Protein 2KKT (pdb70)

Sequence (52 aa):
PEELRSLLTTQCGVISEHTKKMCTRSLRCPQHTDEQRRTVRVYFLGPSAVLPPEELRSLLTTQCGVISEHTKKMCTRSLRCPQHTDEQRRTVRVYFLGPSAVLPPEELRSLLTTQCGVISEHTKKMCTRSLRCPQHTDEQRRTVRVYFLGPSAVLPPEELRSLLTTQCGVISEHTKKMCTRSLRCPQHTDEQRRTVRVYFLGPSAVLPPEELRSLLTTQCGVISEHTKKMCTRSLRCPQHTDEQRRTVRVYFLGPSAVLPPEELRSLLTTQCGVISEHTKKMCTRSLRCPQHTDEQRRTVRVYFLGPSAVLPPEELRSLLTTQCGVISEHTKKMCTRSLRCPQHTDEQRRTVRVYFLGPSAVLPPEELRSLLTTQCGVISEHTKKMCTRSLRCPQHTDEQRRTVRVYFLGPSAVLPPEELRSLLTTQCGVISEHTKKMCTRSLRCPQHTDEQRRTVRVYFLGPSAVLPPEELRSLLTTQCGVISEHTKKMCTRSLRCPQHTDEQRRTVRVYFLGPSAVLPPEELRSLLTTQCGVISEHTKKMCTRSLRCPQHTDEQRRTVRVYFLGPSAVLPPEELRSLLTTQCGVISEHTKKMCTRSLRCPQHTDEQRRTVRVYFLGPSAVLPPEELRSLLTTQCGVISEHTKKMCTRSLRCPQHTDEQRRTVRVYFLGPSAVLPPEELRSLLTTQCGVISEHTKKMCTRSLRCPQHTDEQRRTVRVYFLGPSAVLPPEELRSLLTTQCGVISEHTKKMCTRSLRCPQHTDEQRRTVRVYFLGPSAVLPPEELRSLLTTQCGVISEHTKKMCTRSLRCPQHTDEQRRTVRVYFLGPSAVLPPEELRSLLTTQCGVISEHTKKMCTRSLRCPQHTDEQRRTVRVYFLGPSAVLPPEELRSLLTTQCGVISEHTKKMCTRSLRCPQHTDEQRRTVRVYFLGPSAVLPPEELRSLLTTQCGVISEHTKKMCTRSLRCPQHTDEQRRTVRVYFLGPSAVLPPEELRSLLTTQCGVISEHTKKMCTRSLRCPQHTDEQRRTVRVYFLGPSAVLP

Nearest PDB structures (foldseek):
  2kkt-assembly1_A  TM=8.821E-01  e=4.019E-10  Homo sapiens
  2kkt-assembly1_A  TM=9.278E-01  e=8.100E-10  Homo sapiens
  2kkt-assembly1_A  TM=8.861E-01  e=4.509E-09  Homo sapiens
  2kkt-assembly1_A  TM=1.020E+00  e=3.144E-12  Homo sapiens
  2kkt-assembly1_A  TM=9.195E-01  e=7.049E-09  Homo sapiens

Secondary structure (DSSP, 8-state):
-HHHHHHTTTB----BTTTTBS--SBTTSSS--HHHHHHHHHHHT-TT----

Organism: Homo sapiens (NCBI:txid9606)

InterPro domains:
  IPR013243 SCA7 domain [PF08313] (207-237)
  IPR013243 SCA7 domain [PS51505] (196-263)
  IPR013246 SAGA complex, Sgf11 subunit [MF_03047] (15-111)
  IPR051078 SAGA-associated factor 11 [PTHR46367] (3-347)
  IPR060617 SAGA-associated factor 11-like, C-terminal domain [PF08209] (80-112)

Radius of gyration: 9.64 Å; Cα contacts (8 Å, |Δi|>4): 71; chains: 1; bounding box: 23×24×19 Å

Structure (mmCIF, N/CA/C/O backbone):
data_2KKT
#
_entry.id   2KKT
#
loop_
_entity.id
_entity.type
_entity.pdbx_description
1 polymer 'Ataxin-7-like protein 3'
2 non-polymer 'ZINC ION'
#
loop_
_atom_site.group_PDB
_atom_site.id
_atom_site.type_symbol
_atom_site.label_atom_id
_atom_site.label_alt_id
_atom_site.label_comp_id
_atom_site.label_asym_id
_atom_site.label_entity_id
_atom_site.label_seq_id
_atom_site.pdbx_PDB_ins_code
_atom_site.Cartn_x
_atom_site.Cartn_y
_atom_site.Cartn_z
_atom_site.occupancy
_atom_site.B_iso_or_equiv
_atom_site.auth_seq_id
_atom_site.auth_comp_id
_atom_site.auth_asym_id
_atom_site.auth_atom_id
_atom_site.pdbx_PDB_model_num
ATOM 1 N N . PRO A 1 6 ? 51.068 -0.399 13.607 1.00 0.00 198 PRO A N 1
ATOM 2 C CA . PRO A 1 6 ? 51.102 0.286 12.304 1.00 0.00 198 PRO A CA 1
ATOM 3 C C . PRO A 1 6 ? 51.899 1.588 12.319 1.00 0.00 198 PRO A C 1
ATOM 4 O O . PRO A 1 6 ? 52.550 1.926 11.334 1.00 0.00 198 PRO A O 1
ATOM 15 N N . GLU A 1 7 ? 51.890 2.273 13.452 1.00 0.00 199 GLU A N 1
ATOM 16 C CA . GLU A 1 7 ? 52.571 3.550 13.594 1.00 0.00 199 GLU A CA 1
ATOM 17 C C . GLU A 1 7 ? 54.076 3.352 13.484 1.00 0.00 199 GLU A C 1
ATOM 18 O O . GLU A 1 7 ? 54.759 4.011 12.680 1.00 0.00 199 GLU A O 1
ATOM 30 N N . GLU A 1 8 ? 54.586 2.438 14.267 1.00 0.00 200 GLU A N 1
ATOM 31 C CA . GLU A 1 8 ? 55.953 2.145 14.314 1.00 0.00 200 GLU A CA 1
ATOM 32 C C . GLU A 1 8 ? 56.401 1.291 13.180 1.00 0.00 200 GLU A C 1
ATOM 33 O O . GLU A 1 8 ? 57.535 1.342 12.791 1.00 0.00 200 GLU A O 1
ATOM 45 N N . LEU A 1 9 ? 55.517 0.509 12.673 1.00 0.00 201 LEU A N 1
ATOM 46 C CA . LEU A 1 9 ? 55.776 -0.258 11.473 1.00 0.00 201 LEU A CA 1
ATOM 47 C C . LEU A 1 9 ? 56.019 0.668 10.277 1.00 0.00 201 LEU A C 1
ATOM 48 O O . LEU A 1 9 ? 56.948 0.483 9.501 1.00 0.00 201 LEU A O 1
ATOM 64 N N . ARG A 1 10 ? 55.174 1.658 10.153 1.00 0.00 202 ARG A N 1
ATOM 65 C CA . ARG A 1 10 ? 55.291 2.677 9.162 1.00 0.00 202 ARG A CA 1
ATOM 66 C C . ARG A 1 10 ? 56.622 3.419 9.343 1.00 0.00 202 ARG A C 1
ATOM 67 O O . ARG A 1 10 ? 57.242 3.878 8.381 1.00 0.00 202 ARG A O 1
ATOM 88 N N . SER A 1 11 ? 57.046 3.489 10.584 1.00 0.00 203 SER A N 1
ATOM 89 C CA . SER A 1 11 ? 58.294 4.117 10.947 1.00 0.00 203 SER A CA 1
ATOM 90 C C . SER A 1 11 ? 59.480 3.138 10.716 1.00 0.00 203 SER A C 1
ATOM 91 O O . SER A 1 11 ? 60.618 3.562 10.489 1.00 0.00 203 SER A O 1
ATOM 99 N N . LEU A 1 12 ? 59.189 1.841 10.766 1.00 0.00 204 LEU A N 1
ATOM 100 C CA . LEU A 1 12 ? 60.153 0.781 10.557 1.00 0.00 204 LEU A CA 1
ATOM 101 C C . LEU A 1 12 ? 60.694 0.866 9.158 1.00 0.00 204 LEU A C 1
ATOM 102 O O . LEU A 1 12 ? 61.886 1.058 8.969 1.00 0.00 204 LEU A O 1
ATOM 118 N N . LEU A 1 13 ? 59.784 0.824 8.195 1.00 0.00 205 LEU A N 1
ATOM 119 C CA . LEU A 1 13 ? 60.095 0.827 6.754 1.00 0.00 205 LEU A CA 1
ATOM 120 C C . LEU A 1 13 ? 60.962 2.020 6.298 1.00 0.00 205 LEU A C 1
ATOM 121 O O . LEU A 1 13 ? 61.490 2.016 5.189 1.00 0.00 205 LEU A O 1
ATOM 137 N N . THR A 1 14 ? 61.088 3.030 7.130 1.00 0.00 206 THR A N 1
ATOM 138 C CA . THR A 1 14 ? 61.882 4.175 6.838 1.00 0.00 206 THR A CA 1
ATOM 139 C C . THR A 1 14 ? 63.401 3.831 6.848 1.00 0.00 206 THR A C 1
ATOM 140 O O . THR A 1 14 ? 64.169 4.348 6.021 1.00 0.00 206 THR A O 1
ATOM 151 N N . THR A 1 15 ? 63.825 2.946 7.748 1.00 0.00 207 THR A N 1
ATOM 152 C CA . THR A 1 15 ? 65.231 2.581 7.832 1.00 0.00 207 THR A CA 1
ATOM 153 C C . THR A 1 15 ? 65.396 1.043 7.847 1.00 0.00 207 THR A C 1
ATOM 154 O O . THR A 1 15 ? 66.438 0.503 7.451 1.00 0.00 207 THR A O 1
ATOM 165 N N . GLN A 1 16 ? 64.349 0.354 8.251 1.00 0.00 208 GLN A N 1
ATOM 166 C CA . GLN A 1 16 ? 64.341 -1.069 8.330 1.00 0.00 208 GLN A CA 1
ATOM 167 C C . GLN A 1 16 ? 63.695 -1.645 7.092 1.00 0.00 208 GLN A C 1
ATOM 168 O O . GLN A 1 16 ? 62.663 -1.171 6.646 1.00 0.00 208 GLN A O 1
ATOM 182 N N . CYS A 1 17 ? 64.343 -2.665 6.577 1.00 0.00 209 CYS A N 1
ATOM 183 C CA . CYS A 1 17 ? 64.059 -3.353 5.324 1.00 0.00 209 CYS A CA 1
ATOM 184 C C . CYS A 1 17 ? 62.582 -3.587 5.145 1.00 0.00 209 CYS A C 1
ATOM 185 O O . CYS A 1 17 ? 62.002 -3.135 4.175 1.00 0.00 209 CYS A O 1
ATOM 192 N N . GLY A 1 18 ? 62.026 -4.380 6.017 1.00 0.00 210 GLY A N 1
ATOM 193 C CA . GLY A 1 18 ? 60.613 -4.553 6.127 1.00 0.00 210 GLY A CA 1
ATOM 194 C C . GLY A 1 18 ? 60.031 -5.360 5.027 1.00 0.00 210 GLY A C 1
ATOM 195 O O . GLY A 1 18 ? 58.882 -5.628 5.008 1.00 0.00 210 GLY A O 1
ATOM 199 N N . VAL A 1 19 ? 60.856 -5.803 4.149 1.00 0.00 211 VAL A N 1
ATOM 200 C CA . VAL A 1 19 ? 60.424 -6.546 3.035 1.00 0.00 211 VAL A CA 1
ATOM 201 C C . VAL A 1 19 ? 60.050 -7.949 3.427 1.00 0.00 211 VAL A C 1
ATOM 202 O O . VAL A 1 19 ? 60.886 -8.720 3.897 1.00 0.00 211 VAL A O 1
ATOM 215 N N . ILE A 1 20 ? 58.785 -8.222 3.311 1.00 0.00 212 ILE A N 1
ATOM 216 C CA . ILE A 1 20 ? 58.217 -9.467 3.712 1.00 0.00 212 ILE A CA 1
ATOM 217 C C . ILE A 1 20 ? 58.750 -10.588 2.866 1.00 0.00 212 ILE A C 1
ATOM 218 O O . ILE A 1 20 ? 58.654 -10.566 1.633 1.00 0.00 212 ILE A O 1
ATOM 234 N N . SER A 1 21 ? 59.322 -11.527 3.521 1.00 0.00 213 SER A N 1
ATOM 235 C CA . SER A 1 21 ? 59.818 -12.687 2.924 1.00 0.00 213 SER A CA 1
ATOM 236 C C . SER A 1 21 ? 58.710 -13.726 2.763 1.00 0.00 213 SER A C 1
ATOM 237 O O . SER A 1 21 ? 58.338 -14.402 3.729 1.00 0.00 213 SER A O 1
ATOM 245 N N . GLU A 1 22 ? 58.119 -13.739 1.558 1.00 0.00 214 GLU A N 1
ATOM 246 C CA . GLU A 1 22 ? 57.083 -14.689 1.118 1.00 0.00 214 GLU A CA 1
ATOM 247 C C . GLU A 1 22 ? 55.960 -14.873 2.176 1.00 0.00 214 GLU A C 1
ATOM 248 O O . GLU A 1 22 ? 55.465 -15.983 2.412 1.00 0.00 214 GLU A O 1
ATOM 260 N N . HIS A 1 23 ? 55.558 -13.766 2.776 1.00 0.00 215 HIS A N 1
ATOM 261 C CA . HIS A 1 23 ? 54.480 -13.684 3.792 1.00 0.00 215 HIS A CA 1
ATOM 262 C C . HIS A 1 23 ? 54.777 -14.400 5.123 1.00 0.00 215 HIS A C 1
ATOM 263 O O . HIS A 1 23 ? 54.696 -13.780 6.185 1.00 0.00 215 HIS A O 1
ATOM 277 N N . THR A 1 24 ? 55.146 -15.663 5.059 1.00 0.00 216 THR A N 1
ATOM 278 C CA . THR A 1 24 ? 55.321 -16.496 6.237 1.00 0.00 216 THR A CA 1
ATOM 279 C C . THR A 1 24 ? 56.535 -16.073 7.093 1.00 0.00 216 THR A C 1
ATOM 280 O O . THR A 1 24 ? 56.450 -16.049 8.322 1.00 0.00 216 THR A O 1
ATOM 291 N N . LYS A 1 25 ? 57.648 -15.721 6.451 1.00 0.00 217 LYS A N 1
ATOM 292 C CA . LYS A 1 25 ? 58.858 -15.359 7.176 1.00 0.00 217 LYS A CA 1
ATOM 293 C C . LYS A 1 25 ? 58.700 -13.944 7.748 1.00 0.00 217 LYS A C 1
ATOM 294 O O . LYS A 1 25 ? 59.390 -13.557 8.692 1.00 0.00 217 LYS A O 1
ATOM 313 N N . LYS A 1 26 ? 57.753 -13.213 7.170 1.00 0.00 218 LYS A N 1
ATOM 314 C CA . LYS A 1 26 ? 57.372 -11.854 7.577 1.00 0.00 218 LYS A CA 1
ATOM 315 C C . LYS A 1 26 ? 58.363 -10.814 7.100 1.00 0.00 218 LYS A C 1
ATOM 316 O O . LYS A 1 26 ? 59.253 -11.117 6.289 1.00 0.00 218 LYS A O 1
ATOM 335 N N . MET A 1 27 ? 58.151 -9.581 7.542 1.00 0.00 219 MET A N 1
ATOM 336 C CA . MET A 1 27 ? 58.996 -8.440 7.199 1.00 0.00 219 MET A CA 1
ATOM 337 C C . MET A 1 27 ? 60.454 -8.665 7.489 1.00 0.00 219 MET A C 1
ATOM 338 O O . MET A 1 27 ? 60.825 -9.345 8.452 1.00 0.00 219 MET A O 1
ATOM 352 N N . CYS A 1 28 ? 61.286 -8.090 6.658 1.00 0.00 220 CYS A N 1
ATOM 353 C CA . CYS A 1 28 ? 62.701 -8.205 6.852 1.00 0.00 220 CYS A CA 1
ATOM 354 C C . CYS A 1 28 ? 63.161 -7.213 7.923 1.00 0.00 220 CYS A C 1
ATOM 355 O O . CYS A 1 28 ? 62.837 -6.053 7.859 1.00 0.00 220 CYS A O 1
ATOM 362 N N . THR A 1 29 ? 63.972 -7.652 8.827 1.00 0.00 221 THR A N 1
ATOM 363 C CA . THR A 1 29 ? 64.277 -6.865 10.019 1.00 0.00 221 THR A CA 1
ATOM 364 C C . THR A 1 29 ? 65.538 -6.008 9.916 1.00 0.00 221 THR A C 1
ATOM 365 O O . THR A 1 29 ? 65.689 -5.024 10.650 1.00 0.00 221 THR A O 1
ATOM 376 N N . ARG A 1 30 ? 66.446 -6.375 9.020 1.00 0.00 222 ARG A N 1
ATOM 377 C CA . ARG A 1 30 ? 67.639 -5.581 8.776 1.00 0.00 222 ARG A CA 1
ATOM 378 C C . ARG A 1 30 ? 67.291 -4.281 8.127 1.00 0.00 222 ARG A C 1
ATOM 379 O O . ARG A 1 30 ? 66.148 -4.025 7.864 1.00 0.00 222 ARG A O 1
ATOM 400 N N . SER A 1 31 ? 68.264 -3.484 7.869 1.00 0.00 223 SER A N 1
ATOM 401 C CA . SER A 1 31 ? 68.095 -2.221 7.198 1.00 0.00 223 SER A CA 1
ATOM 402 C C . SER A 1 31 ? 67.578 -2.437 5.736 1.00 0.00 223 SER A C 1
ATOM 403 O O . SER A 1 31 ? 67.652 -3.536 5.221 1.00 0.00 223 SER A O 1
ATOM 411 N N . LEU A 1 32 ? 67.022 -1.407 5.121 1.00 0.00 224 LEU A N 1
ATOM 412 C CA . LEU A 1 32 ? 66.500 -1.419 3.698 1.00 0.00 224 LEU A CA 1
ATOM 413 C C . LEU A 1 32 ? 67.546 -2.010 2.777 1.00 0.00 224 LEU A C 1
ATOM 414 O O . LEU A 1 32 ? 67.284 -2.944 2.002 1.00 0.00 224 LEU A O 1
ATOM 430 N N . ARG A 1 33 ? 68.755 -1.532 2.985 1.00 0.00 225 ARG A N 1
ATOM 431 C CA . ARG A 1 33 ? 69.945 -1.813 2.208 1.00 0.00 225 ARG A CA 1
ATOM 432 C C . ARG A 1 33 ? 70.446 -3.259 2.401 1.00 0.00 225 ARG A C 1
ATOM 433 O O . ARG A 1 33 ? 71.361 -3.701 1.710 1.00 0.00 225 ARG A O 1
ATOM 454 N N . CYS A 1 34 ? 69.816 -3.965 3.317 1.00 0.00 226 CYS A N 1
ATOM 455 C CA . CYS A 1 34 ? 70.178 -5.315 3.734 1.00 0.00 226 CYS A CA 1
ATOM 456 C C . CYS A 1 34 ? 70.763 -6.272 2.636 1.00 0.00 226 CYS A C 1
ATOM 457 O O . CYS A 1 34 ? 71.897 -6.709 2.764 1.00 0.00 226 CYS A O 1
ATOM 464 N N . PRO A 1 35 ? 70.016 -6.616 1.575 1.00 0.00 227 PRO A N 1
ATOM 465 C CA . PRO A 1 35 ? 70.430 -7.577 0.571 1.00 0.00 227 PRO A CA 1
ATOM 466 C C . PRO A 1 35 ? 70.299 -6.950 -0.855 1.00 0.00 227 PRO A C 1
ATOM 467 O O . PRO A 1 35 ? 70.947 -5.950 -1.167 1.00 0.00 227 PRO A O 1
ATOM 478 N N . GLN A 1 36 ? 69.401 -7.504 -1.668 1.00 0.00 228 GLN A N 1
ATOM 479 C CA . GLN A 1 36 ? 69.113 -6.987 -2.954 1.00 0.00 228 GLN A CA 1
ATOM 480 C C . GLN A 1 36 ? 67.627 -6.634 -2.916 1.00 0.00 228 GLN A C 1
ATOM 481 O O . GLN A 1 36 ? 66.950 -6.504 -3.932 1.00 0.00 228 GLN A O 1
ATOM 495 N N . HIS A 1 37 ? 67.126 -6.533 -1.678 1.00 0.00 229 HIS A N 1
ATOM 496 C CA . HIS A 1 37 ? 65.808 -6.085 -1.409 1.00 0.00 229 HIS A CA 1
ATOM 497 C C . HIS A 1 37 ? 65.774 -4.616 -1.743 1.00 0.00 229 HIS A C 1
ATOM 498 O O . HIS A 1 37 ? 66.351 -3.800 -1.043 1.00 0.00 229 HIS A O 1
ATOM 512 N N . THR A 1 38 ? 65.113 -4.332 -2.787 1.00 0.00 230 THR A N 1
ATOM 513 C CA . THR A 1 38 ? 65.076 -3.034 -3.437 1.00 0.00 230 THR A CA 1
ATOM 514 C C . THR A 1 38 ? 64.078 -2.090 -2.792 1.00 0.00 230 THR A C 1
ATOM 515 O O . THR A 1 38 ? 63.310 -2.484 -1.910 1.00 0.00 230 THR A O 1
ATOM 526 N N . ASP A 1 39 ? 64.062 -0.861 -3.286 1.00 0.00 231 ASP A N 1
ATOM 527 C CA . ASP A 1 39 ? 63.125 0.190 -2.871 1.00 0.00 231 ASP A CA 1
ATOM 528 C C . ASP A 1 39 ? 61.692 -0.221 -3.128 1.00 0.00 231 ASP A C 1
ATOM 529 O O . ASP A 1 39 ? 60.771 0.187 -2.425 1.00 0.00 231 ASP A O 1
ATOM 538 N N . GLU A 1 40 ? 61.530 -1.073 -4.089 1.00 0.00 232 GLU A N 1
ATOM 539 C CA . GLU A 1 40 ? 60.257 -1.555 -4.528 1.00 0.00 232 GLU A CA 1
ATOM 540 C C . GLU A 1 40 ? 59.758 -2.610 -3.594 1.00 0.00 232 GLU A C 1
ATOM 541 O O . GLU A 1 40 ? 58.572 -2.695 -3.277 1.00 0.00 232 GLU A O 1
ATOM 553 N N . GLN A 1 41 ? 60.687 -3.352 -3.115 1.00 0.00 233 GLN A N 1
ATOM 554 C CA . GLN A 1 41 ? 60.471 -4.420 -2.214 1.00 0.00 233 GLN A CA 1
ATOM 555 C C . GLN A 1 41 ? 59.955 -3.944 -0.863 1.00 0.00 233 GLN A C 1
ATOM 556 O O . GLN A 1 41 ? 59.095 -4.565 -0.257 1.00 0.00 233 GLN A O 1
ATOM 570 N N . ARG A 1 42 ? 60.440 -2.822 -0.444 1.00 0.00 234 ARG A N 1
ATOM 571 C CA . ARG A 1 42 ? 60.039 -2.225 0.826 1.00 0.00 234 ARG A CA 1
ATOM 572 C C . ARG A 1 42 ? 58.725 -1.490 0.624 1.00 0.00 234 ARG A C 1
ATOM 573 O O . ARG A 1 42 ? 57.850 -1.451 1.494 1.00 0.00 234 ARG A O 1
ATOM 594 N N . ARG A 1 43 ? 58.590 -0.949 -0.566 1.00 0.00 235 ARG A N 1
ATOM 595 C CA . ARG A 1 43 ? 57.379 -0.211 -0.987 1.00 0.00 235 ARG A CA 1
ATOM 596 C C . ARG A 1 43 ? 56.182 -1.123 -0.962 1.00 0.00 235 ARG A C 1
ATOM 597 O O . ARG A 1 43 ? 55.122 -0.784 -0.421 1.00 0.00 235 ARG A O 1
ATOM 618 N N . THR A 1 44 ? 56.389 -2.276 -1.530 1.00 0.00 236 THR A N 1
ATOM 619 C CA . THR A 1 44 ? 55.444 -3.355 -1.590 1.00 0.00 236 THR A CA 1
ATOM 620 C C . THR A 1 44 ? 54.847 -3.694 -0.203 1.00 0.00 236 THR A C 1
ATOM 621 O O . THR A 1 44 ? 53.666 -4.028 -0.082 1.00 0.00 236 THR A O 1
ATOM 632 N N . VAL A 1 45 ? 55.647 -3.547 0.809 1.00 0.00 237 VAL A N 1
ATOM 633 C CA . VAL A 1 45 ? 55.257 -3.848 2.152 1.00 0.00 237 VAL A CA 1
ATOM 634 C C . VAL A 1 45 ? 54.433 -2.734 2.768 1.00 0.00 237 VAL A C 1
ATOM 635 O O . VAL A 1 45 ? 53.417 -2.982 3.408 1.00 0.00 237 VAL A O 1
ATOM 648 N N . ARG A 1 46 ? 54.854 -1.523 2.551 1.00 0.00 238 ARG A N 1
ATOM 649 C CA . ARG A 1 46 ? 54.164 -0.354 3.081 1.00 0.00 238 ARG A CA 1
ATOM 650 C C . ARG A 1 46 ? 52.774 -0.268 2.498 1.00 0.00 238 ARG A C 1
ATOM 651 O O . ARG A 1 46 ? 51.805 -0.025 3.201 1.00 0.00 238 ARG A O 1
ATOM 672 N N . VAL A 1 47 ? 52.690 -0.514 1.221 1.00 0.00 239 VAL A N 1
ATOM 673 C CA . VAL A 1 47 ? 51.445 -0.413 0.510 1.00 0.00 239 VAL A CA 1
ATOM 674 C C . VAL A 1 47 ? 50.526 -1.577 0.906 1.00 0.00 239 VAL A C 1
ATOM 675 O O . VAL A 1 47 ? 49.308 -1.507 0.808 1.00 0.00 239 VAL A O 1
ATOM 688 N N . TYR A 1 48 ? 51.151 -2.634 1.334 1.00 0.00 240 TYR A N 1
ATOM 689 C CA . TYR A 1 48 ? 50.452 -3.800 1.862 1.00 0.00 240 TYR A CA 1
ATOM 690 C C . TYR A 1 48 ? 49.896 -3.518 3.276 1.00 0.00 240 TYR A C 1
ATOM 691 O O . TYR A 1 48 ? 48.702 -3.694 3.531 1.00 0.00 240 TYR A O 1
ATOM 709 N N . PHE A 1 49 ? 50.763 -3.058 4.164 1.00 0.00 241 PHE A N 1
ATOM 710 C CA . PHE A 1 49 ? 50.415 -2.839 5.565 1.00 0.00 241 PHE A CA 1
ATOM 711 C C . PHE A 1 49 ? 49.658 -1.575 5.844 1.00 0.00 241 PHE A C 1
ATOM 712 O O . PHE A 1 49 ? 48.569 -1.615 6.429 1.00 0.00 241 PHE A O 1
ATOM 729 N N . LEU A 1 50 ? 50.190 -0.464 5.412 1.00 0.00 242 LEU A N 1
ATOM 730 C CA . LEU A 1 50 ? 49.623 0.793 5.797 1.00 0.00 242 LEU A CA 1
ATOM 731 C C . LEU A 1 50 ? 48.557 1.307 4.846 1.00 0.00 242 LEU A C 1
ATOM 732 O O . LEU A 1 50 ? 47.742 2.152 5.231 1.00 0.00 242 LEU A O 1
ATOM 748 N N . GLY A 1 51 ? 48.519 0.783 3.632 1.00 0.00 243 GLY A N 1
ATOM 749 C CA . GLY A 1 51 ? 47.453 1.157 2.731 1.00 0.00 243 GLY A CA 1
ATOM 750 C C . GLY A 1 51 ? 47.871 1.204 1.270 1.00 0.00 243 GLY A C 1
ATOM 751 O O . GLY A 1 51 ? 49.027 1.467 0.969 1.00 0.00 243 GLY A O 1
ATOM 755 N N . PRO A 1 52 ? 46.936 0.942 0.327 1.00 0.00 244 PRO A N 1
ATOM 756 C CA . PRO A 1 52 ? 47.199 1.002 -1.126 1.00 0.00 244 PRO A CA 1
ATOM 757 C C . PRO A 1 52 ? 47.690 2.384 -1.598 1.00 0.00 244 PRO A C 1
ATOM 758 O O . PRO A 1 52 ? 48.327 2.511 -2.651 1.00 0.00 244 PRO A O 1
ATOM 769 N N . SER A 1 53 ? 47.405 3.398 -0.836 1.00 0.00 245 SER A N 1
ATOM 770 C CA . SER A 1 53 ? 47.825 4.732 -1.167 1.00 0.00 245 SER A CA 1
ATOM 771 C C . SER A 1 53 ? 48.874 5.212 -0.147 1.00 0.00 245 SER A C 1
ATOM 772 O O . SER A 1 53 ? 49.097 6.408 0.027 1.00 0.00 245 SER A O 1
ATOM 780 N N . ALA A 1 54 ? 49.559 4.263 0.481 1.00 0.00 246 ALA A N 1
ATOM 781 C CA . ALA A 1 54 ? 50.556 4.583 1.491 1.00 0.00 246 ALA A CA 1
ATOM 782 C C . ALA A 1 54 ? 51.953 4.520 0.901 1.00 0.00 246 ALA A C 1
ATOM 783 O O . ALA A 1 54 ? 52.917 4.066 1.553 1.00 0.00 246 ALA A O 1
ATOM 790 N N . VAL A 1 55 ? 52.090 5.003 -0.306 1.00 0.00 247 VAL A N 1
ATOM 791 C CA . VAL A 1 55 ? 53.362 4.991 -0.958 1.00 0.00 247 VAL A CA 1
ATOM 792 C C . VAL A 1 55 ? 54.180 6.186 -0.508 1.00 0.00 247 VAL A C 1
ATOM 793 O O . VAL A 1 55 ? 54.111 7.278 -1.075 1.00 0.00 247 VAL A O 1
ATOM 806 N N . LEU A 1 56 ? 54.856 5.982 0.562 1.00 0.00 248 LEU A N 1
ATOM 807 C CA . LEU A 1 56 ? 55.744 6.956 1.125 1.00 0.00 248 LEU A CA 1
ATOM 808 C C . LEU A 1 56 ? 57.092 6.834 0.431 1.00 0.00 248 LEU A C 1
ATOM 809 O O . LEU A 1 56 ? 57.411 5.767 -0.122 1.00 0.00 248 LEU A O 1
ATOM 825 N N . PRO A 1 57 ? 57.900 7.888 0.457 1.00 0.00 249 PRO A N 1
ATOM 826 C CA . PRO A 1 57 ? 59.133 7.962 -0.308 1.00 0.00 249 PRO A CA 1
ATOM 827 C C . PRO A 1 57 ? 60.300 7.201 0.308 1.00 0.00 249 PRO A C 1
ATOM 828 O O . PRO A 1 57 ? 60.672 7.423 1.469 1.00 0.00 249 PRO A O 1
ATOM 840 N N . PRO A 1 6 ? 50.997 -0.783 13.719 1.00 0.00 198 PRO A N 2
ATOM 841 C CA . PRO A 1 6 ? 51.069 -0.120 12.407 1.00 0.00 198 PRO A CA 2
ATOM 842 C C . PRO A 1 6 ? 51.918 1.169 12.384 1.00 0.00 198 PRO A C 2
ATOM 843 O O . PRO A 1 6 ? 52.550 1.475 11.370 1.00 0.00 198 PRO A O 2
ATOM 854 N N . GLU A 1 7 ? 51.973 1.886 13.501 1.00 0.00 199 GLU A N 2
ATOM 855 C CA . GLU A 1 7 ? 52.702 3.150 13.560 1.00 0.00 199 GLU A CA 2
ATOM 856 C C . GLU A 1 7 ? 54.188 2.912 13.505 1.00 0.00 199 GLU A C 2
ATOM 857 O O . GLU A 1 7 ? 54.892 3.478 12.668 1.00 0.00 199 GLU A O 2
ATOM 869 N N . GLU A 1 8 ? 54.661 2.059 14.377 1.00 0.00 200 GLU A N 2
ATOM 870 C CA . GLU A 1 8 ? 56.023 1.729 14.450 1.00 0.00 200 GLU A CA 2
ATOM 871 C C . GLU A 1 8 ? 56.460 0.913 13.293 1.00 0.00 200 GLU A C 2
ATOM 872 O O . GLU A 1 8 ? 57.606 0.944 12.914 1.00 0.00 200 GLU A O 2
ATOM 884 N N . LEU A 1 9 ? 55.556 0.179 12.758 1.00 0.00 201 LEU A N 2
ATOM 885 C CA . LEU A 1 9 ? 55.785 -0.538 11.531 1.00 0.00 201 LEU A CA 2
ATOM 886 C C . LEU A 1 9 ? 56.068 0.439 10.374 1.00 0.00 201 LEU A C 2
ATOM 887 O O . LEU A 1 9 ? 56.990 0.254 9.587 1.00 0.00 201 LEU A O 2
ATOM 903 N N . ARG A 1 10 ? 55.249 1.443 10.279 1.00 0.00 202 ARG A N 2
ATOM 904 C CA . ARG A 1 10 ? 55.399 2.512 9.337 1.00 0.00 202 ARG A CA 2
ATOM 905 C C . ARG A 1 10 ? 56.730 3.220 9.564 1.00 0.00 202 ARG A C 2
ATOM 906 O O . ARG A 1 10 ? 57.448 3.535 8.619 1.00 0.00 202 ARG A O 2
ATOM 927 N N . SER A 1 11 ? 57.059 3.414 10.826 1.00 0.00 203 SER A N 2
ATOM 928 C CA . SER A 1 11 ? 58.309 4.040 11.205 1.00 0.00 203 SER A CA 2
ATOM 929 C C . SER A 1 11 ? 59.481 3.088 10.870 1.00 0.00 203 SER A C 2
ATOM 930 O O . SER A 1 11 ? 60.583 3.528 10.502 1.00 0.00 203 SER A O 2
ATOM 938 N N . LEU A 1 12 ? 59.206 1.788 10.957 1.00 0.00 204 LEU A N 2
ATOM 939 C CA . LEU A 1 12 ? 60.155 0.739 10.656 1.00 0.00 204 LEU A CA 2
ATOM 940 C C . LEU A 1 12 ? 60.585 0.863 9.214 1.00 0.00 204 LEU A C 2
ATOM 941 O O . LEU A 1 12 ? 61.748 1.096 8.941 1.00 0.00 204 LEU A O 2
ATOM 957 N N . LEU A 1 13 ? 59.620 0.809 8.307 1.00 0.00 205 LEU A N 2
ATOM 958 C CA . LEU A 1 13 ? 59.868 0.872 6.858 1.00 0.00 205 LEU A CA 2
ATOM 959 C C . LEU A 1 13 ? 60.628 2.124 6.394 1.00 0.00 205 LEU A C 2
ATOM 960 O O . LEU A 1 13 ? 61.079 2.183 5.267 1.00 0.00 205 LEU A O 2
ATOM 976 N N . THR A 1 14 ? 60.757 3.110 7.240 1.00 0.00 206 THR A N 2
ATOM 977 C CA . THR A 1 14 ? 61.476 4.286 6.906 1.00 0.00 206 THR A CA 2
ATOM 978 C C . THR A 1 14 ? 63.021 4.028 6.924 1.00 0.00 206 THR A C 2
ATOM 979 O O . THR A 1 14 ? 63.780 4.700 6.226 1.00 0.00 206 THR A O 2
ATOM 990 N N . THR A 1 15 ? 63.469 3.047 7.701 1.00 0.00 207 THR A N 2
ATOM 991 C CA . THR A 1 15 ? 64.901 2.767 7.798 1.00 0.00 207 THR A CA 2
ATOM 992 C C . THR A 1 15 ? 65.205 1.244 7.872 1.00 0.00 207 THR A C 2
ATOM 993 O O . THR A 1 15 ? 66.295 0.795 7.499 1.00 0.00 207 THR A O 2
ATOM 1004 N N . GLN A 1 16 ? 64.242 0.490 8.328 1.00 0.00 208 GLN A N 2
ATOM 1005 C CA . GLN A 1 16 ? 64.328 -0.936 8.482 1.00 0.00 208 GLN A CA 2
ATOM 1006 C C . GLN A 1 16 ? 63.788 -1.606 7.237 1.00 0.00 208 GLN A C 2
ATOM 1007 O O . GLN A 1 16 ? 62.779 -1.186 6.700 1.00 0.00 208 GLN A O 2
ATOM 1021 N N . CYS A 1 17 ? 64.494 -2.637 6.811 1.00 0.00 209 CYS A N 2
ATOM 1022 C CA . CYS A 1 17 ? 64.242 -3.423 5.612 1.00 0.00 209 CYS A CA 2
ATOM 1023 C C . CYS A 1 17 ? 62.767 -3.708 5.434 1.00 0.00 209 CYS A C 2
ATOM 1024 O O . CYS A 1 17 ? 62.208 -3.323 4.423 1.00 0.00 209 CYS A O 2
ATOM 1031 N N . GLY A 1 18 ? 62.197 -4.497 6.337 1.00 0.00 210 GLY A N 2
ATOM 1032 C CA . GLY A 1 18 ? 60.750 -4.673 6.451 1.00 0.00 210 GLY A CA 2
ATOM 1033 C C . GLY A 1 18 ? 60.141 -5.464 5.349 1.00 0.00 210 GLY A C 2
ATOM 1034 O O . GLY A 1 18 ? 58.986 -5.813 5.385 1.00 0.00 210 GLY A O 2
ATOM 1038 N N . VAL A 1 19 ? 60.948 -5.805 4.424 1.00 0.00 211 VAL A N 2
ATOM 1039 C CA . VAL A 1 19 ? 60.553 -6.461 3.258 1.00 0.00 211 VAL A CA 2
ATOM 1040 C C . VAL A 1 19 ? 60.321 -7.926 3.454 1.00 0.00 211 VAL A C 2
ATOM 1041 O O . VAL A 1 19 ? 61.221 -8.665 3.822 1.00 0.00 211 VAL A O 2
ATOM 1054 N N . ILE A 1 20 ? 59.095 -8.302 3.263 1.00 0.00 212 ILE A N 2
ATOM 1055 C CA . ILE A 1 20 ? 58.660 -9.656 3.357 1.00 0.00 212 ILE A CA 2
ATOM 1056 C C . ILE A 1 20 ? 59.345 -10.415 2.238 1.00 0.00 212 ILE A C 2
ATOM 1057 O O . ILE A 1 20 ? 59.089 -10.132 1.057 1.00 0.00 212 ILE A O 2
ATOM 1073 N N . SER A 1 21 ? 60.248 -11.316 2.629 1.00 0.00 213 SER A N 2
ATOM 1074 C CA . SER A 1 21 ? 61.124 -12.067 1.722 1.00 0.00 213 SER A CA 2
ATOM 1075 C C . SER A 1 21 ? 60.399 -12.579 0.473 1.00 0.00 213 SER A C 2
ATOM 1076 O O . SER A 1 21 ? 60.517 -11.983 -0.610 1.00 0.00 213 SER A O 2
ATOM 1084 N N . GLU A 1 22 ? 59.651 -13.648 0.616 1.00 0.00 214 GLU A N 2
ATOM 1085 C CA . GLU A 1 22 ? 58.910 -14.182 -0.484 1.00 0.00 214 GLU A CA 2
ATOM 1086 C C . GLU A 1 22 ? 57.754 -15.008 0.058 1.00 0.00 214 GLU A C 2
ATOM 1087 O 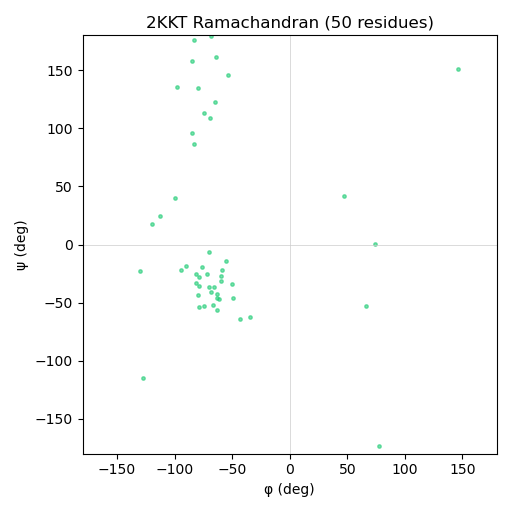O . GLU A 1 22 ? 57.817 -16.230 0.062 1.00 0.00 214 GLU A O 2
ATOM 1099 N N . HIS A 1 23 ? 56.754 -14.305 0.600 1.00 0.00 215 HIS A N 2
ATOM 1100 C CA . HIS A 1 23 ? 55.476 -14.842 1.177 1.00 0.00 215 HIS A CA 2
ATOM 1101 C C . HIS A 1 23 ? 55.574 -15.902 2.310 1.00 0.00 215 HIS A C 2
ATOM 1102 O O . HIS A 1 23 ? 54.825 -15.833 3.278 1.00 0.00 215 HIS A O 2
ATOM 1116 N N . THR A 1 24 ? 56.486 -16.830 2.213 1.00 0.00 216 THR A N 2
ATOM 1117 C CA . THR A 1 24 ? 56.654 -17.886 3.200 1.00 0.00 216 THR A CA 2
ATOM 1118 C C . THR A 1 24 ? 57.575 -17.453 4.363 1.00 0.00 216 THR A C 2
ATOM 1119 O O . THR A 1 24 ? 58.050 -18.278 5.148 1.00 0.00 216 THR A O 2
ATOM 1130 N N . LYS A 1 25 ? 57.798 -16.163 4.473 1.00 0.00 217 LYS A N 2
ATOM 1131 C CA . LYS A 1 25 ? 58.577 -15.569 5.470 1.00 0.00 217 LYS A CA 2
ATOM 1132 C C . LYS A 1 25 ? 57.847 -14.308 5.838 1.00 0.00 217 LYS A C 2
ATOM 1133 O O . LYS A 1 25 ? 56.769 -14.031 5.299 1.00 0.00 217 LYS A O 2
ATOM 1152 N N . LYS A 1 26 ? 58.429 -13.559 6.662 1.00 0.00 218 LYS A N 2
ATOM 1153 C CA . LYS A 1 26 ? 57.838 -12.342 7.162 1.00 0.00 218 LYS A CA 2
ATOM 1154 C C . LYS A 1 26 ? 58.646 -11.134 6.709 1.00 0.00 218 LYS A C 2
ATOM 1155 O O . LYS A 1 26 ? 59.467 -11.234 5.780 1.00 0.00 218 LYS A O 2
ATOM 1174 N N . MET A 1 27 ? 58.393 -10.010 7.366 1.00 0.00 219 MET A N 2
ATOM 1175 C CA . MET A 1 27 ? 59.074 -8.747 7.112 1.00 0.00 219 MET A CA 2
ATOM 1176 C C . MET A 1 27 ? 60.527 -8.876 7.450 1.00 0.00 219 MET A C 2
ATOM 1177 O O . MET A 1 27 ? 60.889 -9.531 8.427 1.00 0.00 219 MET A O 2
ATOM 1191 N N . CYS A 1 28 ? 61.354 -8.261 6.658 1.00 0.00 220 CYS A N 2
ATOM 1192 C CA . CYS A 1 28 ? 62.765 -8.314 6.905 1.00 0.00 220 CYS A CA 2
ATOM 1193 C C . CYS A 1 28 ? 63.120 -7.345 8.063 1.00 0.00 220 CYS A C 2
ATOM 1194 O O . CYS A 1 28 ? 62.486 -6.332 8.213 1.00 0.00 220 CYS A O 2
ATOM 1201 N N . THR A 1 29 ? 64.130 -7.625 8.842 1.00 0.00 221 THR A N 2
ATOM 1202 C CA . THR A 1 29 ? 64.354 -6.794 10.038 1.00 0.00 221 THR A CA 2
ATOM 1203 C C . THR A 1 29 ? 65.719 -6.034 10.118 1.00 0.00 221 THR A C 2
ATOM 1204 O O . THR A 1 29 ? 65.929 -5.278 11.051 1.00 0.00 221 THR A O 2
ATOM 1215 N N . ARG A 1 30 ? 66.662 -6.250 9.210 1.00 0.00 222 ARG A N 2
ATOM 1216 C CA . ARG A 1 30 ? 67.834 -5.347 9.182 1.00 0.00 222 ARG A CA 2
ATOM 1217 C C . ARG A 1 30 ? 67.455 -4.036 8.526 1.00 0.00 222 ARG A C 2
ATOM 1218 O O . ARG A 1 30 ? 66.296 -3.808 8.262 1.00 0.00 222 ARG A O 2
ATOM 1239 N N . SER A 1 31 ? 68.428 -3.205 8.232 1.00 0.00 223 SER A N 2
ATOM 1240 C CA . SER A 1 31 ? 68.195 -1.945 7.513 1.00 0.00 223 SER A CA 2
ATOM 1241 C C . SER A 1 31 ? 67.733 -2.263 6.070 1.00 0.00 223 SER A C 2
ATOM 1242 O O . SER A 1 31 ? 67.838 -3.429 5.638 1.00 0.00 223 SER A O 2
ATOM 1250 N N . LEU A 1 32 ? 67.194 -1.262 5.324 1.00 0.00 224 LEU A N 2
ATOM 1251 C CA . LEU A 1 32 ? 66.780 -1.473 3.922 1.00 0.00 224 LEU A CA 2
ATOM 1252 C C . LEU A 1 32 ? 67.946 -2.066 3.170 1.00 0.00 224 LEU A C 2
ATOM 1253 O O . LEU A 1 32 ? 67.824 -3.132 2.576 1.00 0.00 224 LEU A O 2
ATOM 1269 N N . ARG A 1 33 ? 69.117 -1.508 3.426 1.00 0.00 225 ARG A N 2
ATOM 1270 C CA . ARG A 1 33 ? 70.366 -1.832 2.740 1.00 0.00 225 ARG A CA 2
ATOM 1271 C C . ARG A 1 33 ? 70.928 -3.213 3.096 1.00 0.00 225 ARG A C 2
ATOM 1272 O O . ARG A 1 33 ? 72.079 -3.519 2.822 1.00 0.00 225 ARG A O 2
ATOM 1293 N N . CYS A 1 34 ? 70.100 -4.023 3.710 1.00 0.00 226 CYS A N 2
ATOM 1294 C CA . CYS A 1 34 ? 70.413 -5.371 4.066 1.00 0.00 226 CYS A CA 2
ATOM 1295 C C . CYS A 1 34 ? 70.948 -6.254 2.883 1.00 0.00 226 CYS A C 2
ATOM 1296 O O . CYS A 1 34 ? 72.044 -6.813 2.995 1.00 0.00 226 CYS A O 2
ATOM 1303 N N . PRO A 1 35 ? 70.181 -6.438 1.767 1.00 0.00 227 PRO A N 2
ATOM 1304 C CA . PRO A 1 35 ? 70.544 -7.341 0.690 1.00 0.00 227 PRO A CA 2
ATOM 1305 C C . PRO A 1 35 ? 70.443 -6.654 -0.728 1.00 0.00 227 PRO A C 2
ATOM 1306 O O . PRO A 1 35 ? 71.153 -5.691 -1.019 1.00 0.00 227 PRO A O 2
ATOM 1317 N N . GLN A 1 36 ? 69.507 -7.154 -1.557 1.00 0.00 228 GLN A N 2
ATOM 1318 C CA . GLN A 1 36 ? 69.232 -6.656 -2.868 1.00 0.00 228 GLN A CA 2
ATOM 1319 C C . GLN A 1 36 ? 67.728 -6.390 -2.899 1.00 0.00 228 GLN A C 2
ATOM 1320 O O . GLN A 1 36 ? 67.079 -6.354 -3.943 1.00 0.00 228 GLN A O 2
ATOM 1334 N N . HIS A 1 37 ? 67.182 -6.208 -1.698 1.00 0.00 229 HIS A N 2
ATOM 1335 C CA . HIS A 1 37 ? 65.807 -5.890 -1.530 1.00 0.00 229 HIS A CA 2
ATOM 1336 C C . HIS A 1 37 ? 65.548 -4.519 -2.198 1.00 0.00 229 HIS A C 2
ATOM 1337 O O . HIS A 1 37 ? 66.241 -3.549 -1.946 1.00 0.00 229 HIS A O 2
ATOM 1351 N N . THR A 1 38 ? 64.601 -4.466 -3.060 1.00 0.00 230 THR A N 2
ATOM 1352 C CA . THR A 1 38 ? 64.420 -3.298 -3.904 1.00 0.00 230 THR A CA 2
ATOM 1353 C C . THR A 1 38 ? 63.417 -2.296 -3.351 1.00 0.00 230 THR A C 2
ATOM 1354 O O . THR A 1 38 ? 62.746 -2.562 -2.354 1.00 0.00 230 THR A O 2
ATOM 1365 N N . ASP A 1 39 ? 63.334 -1.150 -4.024 1.00 0.00 231 ASP A N 2
ATOM 1366 C CA . ASP A 1 39 ? 62.338 -0.093 -3.774 1.00 0.00 231 ASP A CA 2
ATOM 1367 C C . ASP A 1 39 ? 60.955 -0.682 -3.873 1.00 0.00 231 ASP A C 2
ATOM 1368 O O . ASP A 1 39 ? 60.108 -0.459 -3.019 1.00 0.00 231 ASP A O 2
ATOM 1377 N N . GLU A 1 40 ? 60.792 -1.548 -4.868 1.00 0.00 232 GLU A N 2
ATOM 1378 C CA . GLU A 1 40 ? 59.526 -2.157 -5.199 1.00 0.00 232 GLU A CA 2
ATOM 1379 C C . GLU A 1 40 ? 59.132 -3.079 -4.084 1.00 0.00 232 GLU A C 2
ATOM 1380 O O . GLU A 1 40 ? 57.975 -3.186 -3.704 1.00 0.00 232 GLU A O 2
ATOM 1392 N N . GLN A 1 41 ? 60.133 -3.688 -3.540 1.00 0.00 233 GLN A N 2
ATOM 1393 C CA . GLN A 1 41 ? 60.014 -4.599 -2.457 1.00 0.00 233 GLN A CA 2
ATOM 1394 C C . GLN A 1 41 ? 59.584 -3.951 -1.161 1.00 0.00 233 GLN A C 2
ATOM 1395 O O . GLN A 1 41 ? 58.763 -4.497 -0.428 1.00 0.00 233 GLN A O 2
ATOM 1409 N N . ARG A 1 42 ? 60.101 -2.796 -0.884 1.00 0.00 234 ARG A N 2
ATOM 1410 C CA . ARG A 1 42 ? 59.751 -2.123 0.350 1.00 0.00 234 ARG A CA 2
ATOM 1411 C C . ARG A 1 42 ? 58.404 -1.439 0.151 1.00 0.00 234 ARG A C 2
ATOM 1412 O O . ARG A 1 42 ? 57.589 -1.336 1.073 1.00 0.00 234 ARG A O 2
ATOM 1433 N N . ARG A 1 43 ? 58.171 -1.012 -1.091 1.00 0.00 235 ARG A N 2
ATOM 1434 C CA . ARG A 1 43 ? 56.932 -0.371 -1.516 1.00 0.00 235 ARG A CA 2
ATOM 1435 C C . ARG A 1 43 ? 55.818 -1.348 -1.305 1.00 0.00 235 ARG A C 2
ATOM 1436 O O . ARG A 1 43 ? 54.799 -1.025 -0.724 1.00 0.00 235 ARG A O 2
ATOM 1457 N N . THR A 1 44 ? 56.084 -2.554 -1.741 1.00 0.00 236 THR A N 2
ATOM 1458 C CA . THR A 1 44 ? 55.246 -3.705 -1.578 1.00 0.00 236 THR A CA 2
ATOM 1459 C C . THR A 1 44 ? 54.793 -3.887 -0.124 1.00 0.00 236 THR A C 2
ATOM 1460 O O . THR A 1 44 ? 53.629 -4.097 0.132 1.00 0.00 236 THR A O 2
ATOM 1471 N N . VAL A 1 45 ? 55.701 -3.739 0.800 1.00 0.00 237 VAL A N 2
ATOM 1472 C CA . VAL A 1 45 ? 55.397 -3.931 2.189 1.00 0.00 237 VAL A CA 2
ATOM 1473 C C . VAL A 1 45 ? 54.613 -2.767 2.770 1.00 0.00 237 VAL A C 2
ATOM 1474 O O . VAL A 1 45 ? 53.610 -2.962 3.453 1.00 0.00 237 VAL A O 2
ATOM 1487 N N . ARG A 1 46 ? 55.038 -1.578 2.465 1.00 0.00 238 ARG A N 2
ATOM 1488 C CA . ARG A 1 46 ? 54.382 -0.381 2.966 1.00 0.00 238 ARG A CA 2
ATOM 1489 C C . ARG A 1 46 ? 52.963 -0.289 2.418 1.00 0.00 238 ARG A C 2
ATOM 1490 O O . ARG A 1 46 ? 52.029 -0.026 3.156 1.00 0.00 238 ARG A O 2
ATOM 1511 N N . VAL A 1 47 ? 52.819 -0.553 1.139 1.00 0.00 239 VAL A N 2
ATOM 1512 C CA . VAL A 1 47 ? 51.542 -0.433 0.450 1.00 0.00 239 VAL A CA 2
ATOM 1513 C C . VAL A 1 47 ? 50.577 -1.516 0.954 1.00 0.00 239 VAL A C 2
ATOM 1514 O O . VAL A 1 47 ? 49.361 -1.338 0.997 1.00 0.00 239 VAL A O 2
ATOM 1527 N N . TYR A 1 48 ? 51.152 -2.608 1.344 1.00 0.00 240 TYR A N 2
ATOM 1528 C CA . TYR A 1 48 ? 50.444 -3.737 1.904 1.00 0.00 240 TYR A CA 2
ATOM 1529 C C . TYR A 1 48 ? 49.981 -3.438 3.338 1.00 0.00 240 TYR A C 2
ATOM 1530 O O . TYR A 1 48 ? 48.808 -3.620 3.679 1.00 0.00 240 TYR A O 2
ATOM 1548 N N . PHE A 1 49 ? 50.898 -2.996 4.166 1.00 0.00 241 PHE A N 2
ATOM 1549 C CA . PHE A 1 49 ? 50.608 -2.719 5.555 1.00 0.00 241 PHE A CA 2
ATOM 1550 C C . PHE A 1 49 ? 49.899 -1.390 5.811 1.00 0.00 241 PHE A C 2
ATOM 1551 O O . PHE A 1 49 ? 48.819 -1.366 6.407 1.00 0.00 241 PHE A O 2
ATOM 1568 N N . LEU A 1 50 ? 50.451 -0.306 5.327 1.00 0.00 242 LEU A N 2
ATOM 1569 C CA . LEU A 1 50 ? 49.927 0.999 5.674 1.00 0.00 242 LEU A CA 2
ATOM 1570 C C . LEU A 1 50 ? 49.024 1.615 4.619 1.00 0.00 242 LEU A C 2
ATOM 1571 O O . LEU A 1 50 ? 48.469 2.698 4.829 1.00 0.00 242 LEU A O 2
ATOM 1587 N N . GLY A 1 51 ? 48.848 0.938 3.508 1.00 0.00 243 GLY A N 2
ATOM 1588 C CA . GLY A 1 51 ? 47.875 1.390 2.549 1.00 0.00 243 GLY A CA 2
ATOM 1589 C C . GLY A 1 51 ? 48.448 1.714 1.190 1.00 0.00 243 GLY A C 2
ATOM 1590 O O . GLY A 1 51 ? 49.655 1.862 1.044 1.00 0.00 243 GLY A O 2
ATOM 1594 N N . PRO A 1 52 ? 47.576 1.871 0.170 1.00 0.00 244 PRO A N 2
ATOM 1595 C CA . PRO A 1 52 ? 47.983 2.152 -1.222 1.00 0.00 244 PRO A CA 2
ATOM 1596 C C . PRO A 1 52 ? 48.774 3.458 -1.369 1.00 0.00 244 PRO A C 2
ATOM 1597 O O . PRO A 1 52 ? 49.535 3.629 -2.317 1.00 0.00 244 PRO A O 2
ATOM 1608 N N . SER A 1 53 ? 48.611 4.346 -0.416 1.00 0.00 245 SER A N 2
ATOM 1609 C CA . SER A 1 53 ? 49.272 5.633 -0.406 1.00 0.00 245 SER A CA 2
ATOM 1610 C C . SER A 1 53 ? 50.699 5.543 0.123 1.00 0.00 245 SER A C 2
ATOM 1611 O O . SER A 1 53 ? 51.417 6.544 0.179 1.00 0.00 245 SER A O 2
ATOM 1619 N N . ALA A 1 54 ? 51.139 4.351 0.469 1.00 0.00 246 ALA A N 2
ATOM 1620 C CA . ALA A 1 54 ? 52.433 4.197 1.063 1.00 0.00 246 ALA A CA 2
ATOM 1621 C C . ALA A 1 54 ? 53.507 3.946 0.014 1.00 0.00 246 ALA A C 2
ATOM 1622 O O . ALA A 1 54 ? 54.535 3.298 0.273 1.00 0.00 246 ALA A O 2
ATOM 1629 N N . VAL A 1 55 ? 53.311 4.521 -1.143 1.00 0.00 247 VAL A N 2
ATOM 1630 C CA . VAL A 1 55 ? 54.267 4.430 -2.207 1.00 0.00 247 VAL A CA 2
ATOM 1631 C C . VAL A 1 55 ? 55.295 5.544 -2.044 1.00 0.00 247 VAL A C 2
ATOM 1632 O O . VAL A 1 55 ? 55.228 6.599 -2.683 1.00 0.00 247 VAL A O 2
ATOM 1645 N N . LEU A 1 56 ? 56.121 5.372 -1.071 1.00 0.00 248 LEU A N 2
ATOM 1646 C CA . LEU A 1 56 ? 57.221 6.225 -0.859 1.00 0.00 248 LEU A CA 2
ATOM 1647 C C . LEU A 1 56 ? 58.352 5.798 -1.748 1.00 0.00 248 LEU A C 2
ATOM 1648 O O . LEU A 1 56 ? 58.567 4.591 -1.940 1.00 0.00 248 LEU A O 2
ATOM 1664 N N . PRO A 1 57 ? 59.050 6.744 -2.350 1.00 0.00 249 PRO A N 2
ATOM 1665 C CA . PRO A 1 57 ? 60.241 6.454 -3.128 1.00 0.00 249 PRO A CA 2
ATOM 1666 C C . PRO A 1 57 ? 61.358 6.077 -2.155 1.00 0.00 249 PRO A C 2
ATOM 1667 O O . PRO A 1 57 ? 61.582 6.784 -1.153 1.00 0.00 249 PRO A O 2
ATOM 1679 N N . PRO A 1 6 ? 50.468 -0.508 13.607 1.00 0.00 198 PRO A N 3
ATOM 1680 C CA . PRO A 1 6 ? 50.610 0.276 12.365 1.00 0.00 198 PRO A CA 3
ATOM 1681 C C . PRO A 1 6 ? 51.470 1.553 12.499 1.00 0.00 198 PRO A C 3
ATOM 1682 O O . PRO A 1 6 ? 52.127 1.960 11.537 1.00 0.00 198 PRO A O 3
ATOM 1693 N N . GLU A 1 7 ? 51.488 2.148 13.682 1.00 0.00 199 GLU A N 3
ATOM 1694 C CA . GLU A 1 7 ? 52.212 3.395 13.915 1.00 0.00 199 GLU A CA 3
ATOM 1695 C C . GLU A 1 7 ? 53.719 3.192 13.887 1.00 0.00 199 GLU A C 3
ATOM 1696 O O . GLU A 1 7 ? 54.431 3.812 13.096 1.00 0.00 199 GLU A O 3
ATOM 1708 N N . GLU A 1 8 ? 54.197 2.306 14.714 1.00 0.00 200 GLU A N 3
ATOM 1709 C CA . GLU A 1 8 ? 55.559 2.038 14.815 1.00 0.00 200 GLU A CA 3
ATOM 1710 C C . GLU A 1 8 ? 56.038 1.179 13.696 1.00 0.00 200 GLU A C 3
ATOM 1711 O O . GLU A 1 8 ? 57.206 1.182 13.374 1.00 0.00 200 GLU A O 3
ATOM 1723 N N . LEU A 1 9 ? 55.146 0.432 13.127 1.00 0.00 201 LEU A N 3
ATOM 1724 C CA . LEU A 1 9 ? 55.445 -0.337 11.946 1.00 0.00 201 LEU A CA 3
ATOM 1725 C C . LEU A 1 9 ? 55.819 0.592 10.798 1.00 0.00 201 LEU A C 3
ATOM 1726 O O . LEU A 1 9 ? 56.763 0.337 10.048 1.00 0.00 201 LEU A O 3
ATOM 1742 N N . ARG A 1 10 ? 55.034 1.630 10.643 1.00 0.00 202 ARG A N 3
ATOM 1743 C CA . ARG A 1 10 ? 55.286 2.674 9.727 1.00 0.00 202 ARG A CA 3
ATOM 1744 C C . ARG A 1 10 ? 56.676 3.227 10.016 1.00 0.00 202 ARG A C 3
ATOM 1745 O O . ARG A 1 10 ? 57.507 3.335 9.112 1.00 0.00 202 ARG A O 3
ATOM 1766 N N . SER A 1 11 ? 56.929 3.529 11.287 1.00 0.00 203 SER A N 3
ATOM 1767 C CA . SER A 1 11 ? 58.212 4.048 11.706 1.00 0.00 203 SER A CA 3
ATOM 1768 C C . SER A 1 11 ? 59.338 3.052 11.392 1.00 0.00 203 SER A C 3
ATOM 1769 O O . SER A 1 11 ? 60.445 3.460 11.022 1.00 0.00 203 SER A O 3
ATOM 1777 N N . LEU A 1 12 ? 59.029 1.755 11.507 1.00 0.00 204 LEU A N 3
ATOM 1778 C CA . LEU A 1 12 ? 59.949 0.678 11.200 1.00 0.00 204 LEU A CA 3
ATOM 1779 C C . LEU A 1 12 ? 60.404 0.801 9.764 1.00 0.00 204 LEU A C 3
ATOM 1780 O O . LEU A 1 12 ? 61.579 0.998 9.516 1.00 0.00 204 LEU A O 3
ATOM 1796 N N . LEU A 1 13 ? 59.443 0.777 8.840 1.00 0.00 205 LEU A N 3
ATOM 1797 C CA . LEU A 1 13 ? 59.681 0.847 7.393 1.00 0.00 205 LEU A CA 3
ATOM 1798 C C . LEU A 1 13 ? 60.533 2.048 6.917 1.00 0.00 205 LEU A C 3
ATOM 1799 O O . LEU A 1 13 ? 60.923 2.096 5.753 1.00 0.00 205 LEU A O 3
ATOM 1815 N N . THR A 1 14 ? 60.791 3.002 7.787 1.00 0.00 206 THR A N 3
ATOM 1816 C CA . THR A 1 14 ? 61.662 4.096 7.496 1.00 0.00 206 THR A CA 3
ATOM 1817 C C . THR A 1 14 ? 63.112 3.600 7.346 1.00 0.00 206 THR A C 3
ATOM 1818 O O . THR A 1 14 ? 63.783 3.875 6.348 1.00 0.00 206 THR A O 3
ATOM 1829 N N . THR A 1 15 ? 63.568 2.856 8.322 1.00 0.00 207 THR A N 3
ATOM 1830 C CA . THR A 1 15 ? 64.940 2.401 8.358 1.00 0.00 207 THR A CA 3
ATOM 1831 C C . THR A 1 15 ? 65.034 0.928 8.240 1.00 0.00 207 THR A C 3
ATOM 1832 O O . THR A 1 15 ? 65.995 0.381 7.698 1.00 0.00 207 THR A O 3
ATOM 1843 N N . GLN A 1 16 ? 64.034 0.295 8.709 1.00 0.00 208 GLN A N 3
ATOM 1844 C CA . GLN A 1 16 ? 64.027 -1.083 8.826 1.00 0.00 208 GLN A CA 3
ATOM 1845 C C . GLN A 1 16 ? 63.369 -1.697 7.619 1.00 0.00 208 GLN A C 3
ATOM 1846 O O . GLN A 1 16 ? 62.262 -1.314 7.259 1.00 0.00 208 GLN A O 3
ATOM 1860 N N . CYS A 1 17 ? 64.120 -2.586 6.969 1.00 0.00 209 CYS A N 3
ATOM 1861 C CA . CYS A 1 17 ? 63.728 -3.326 5.769 1.00 0.00 209 CYS A CA 3
ATOM 1862 C C . CYS A 1 17 ? 62.284 -3.802 5.932 1.00 0.00 209 CYS A C 3
ATOM 1863 O O . CYS A 1 17 ? 61.392 -3.197 5.425 1.00 0.00 209 CYS A O 3
ATOM 1870 N N . GLY A 1 18 ? 62.049 -4.841 6.656 1.00 0.00 210 GLY A N 3
ATOM 1871 C CA . GLY A 1 18 ? 60.690 -5.233 6.874 1.00 0.00 210 GLY A CA 3
ATOM 1872 C C . GLY A 1 18 ? 60.053 -5.830 5.645 1.00 0.00 210 GLY A C 3
ATOM 1873 O O . GLY A 1 18 ? 58.865 -5.982 5.576 1.00 0.00 210 GLY A O 3
ATOM 1877 N N . VAL A 1 19 ? 60.873 -6.181 4.674 1.00 0.00 211 VAL A N 3
ATOM 1878 C CA . VAL A 1 19 ? 60.390 -6.770 3.464 1.00 0.00 211 VAL A CA 3
ATOM 1879 C C . VAL A 1 19 ? 59.997 -8.200 3.723 1.00 0.00 211 VAL A C 3
ATOM 1880 O O . VAL A 1 19 ? 60.761 -8.952 4.329 1.00 0.00 211 VAL A O 3
ATOM 1893 N N . ILE A 1 20 ? 58.818 -8.546 3.318 1.00 0.00 212 ILE A N 3
ATOM 1894 C CA . ILE A 1 20 ? 58.255 -9.810 3.653 1.00 0.00 212 ILE A CA 3
ATOM 1895 C C . ILE A 1 20 ? 58.615 -10.845 2.626 1.00 0.00 212 ILE A C 3
ATOM 1896 O O . ILE A 1 20 ? 58.306 -10.704 1.444 1.00 0.00 212 ILE A O 3
ATOM 1912 N N . SER A 1 21 ? 59.263 -11.864 3.069 1.00 0.00 213 SER A N 3
ATOM 1913 C CA . SER A 1 21 ? 59.609 -12.955 2.248 1.00 0.00 213 SER A CA 3
ATOM 1914 C C . SER A 1 21 ? 58.400 -13.874 2.023 1.00 0.00 213 SER A C 3
ATOM 1915 O O . SER A 1 21 ? 58.149 -14.795 2.830 1.00 0.00 213 SER A O 3
ATOM 1923 N N . GLU A 1 22 ? 57.587 -13.510 0.995 1.00 0.00 214 GLU A N 3
ATOM 1924 C CA . GLU A 1 22 ? 56.369 -14.235 0.509 1.00 0.00 214 GLU A CA 3
ATOM 1925 C C . GLU A 1 22 ? 55.409 -14.670 1.621 1.00 0.00 214 GLU A C 3
ATOM 1926 O O . GLU A 1 22 ? 54.608 -15.586 1.449 1.00 0.00 214 GLU A O 3
ATOM 1938 N N . HIS A 1 23 ? 55.480 -13.963 2.745 1.00 0.00 215 HIS A N 3
ATOM 1939 C CA . HIS A 1 23 ? 54.656 -14.197 3.949 1.00 0.00 215 HIS A CA 3
ATOM 1940 C C . HIS A 1 23 ? 54.976 -15.527 4.632 1.00 0.00 215 HIS A C 3
ATOM 1941 O O . HIS A 1 23 ? 54.314 -15.919 5.581 1.00 0.00 215 HIS A O 3
ATOM 1955 N N . THR A 1 24 ? 56.004 -16.201 4.168 1.00 0.00 216 THR A N 3
ATOM 1956 C CA . THR A 1 24 ? 56.406 -17.452 4.758 1.00 0.00 216 THR A CA 3
ATOM 1957 C C . THR A 1 24 ? 57.396 -17.190 5.893 1.00 0.00 216 THR A C 3
ATOM 1958 O O . THR A 1 24 ? 57.368 -17.858 6.929 1.00 0.00 216 THR A O 3
ATOM 1969 N N . LYS A 1 25 ? 58.256 -16.204 5.708 1.00 0.00 217 LYS A N 3
ATOM 1970 C CA . LYS A 1 25 ? 59.167 -15.845 6.741 1.00 0.00 217 LYS A CA 3
ATOM 1971 C C . LYS A 1 25 ? 58.496 -14.821 7.649 1.00 0.00 217 LYS A C 3
ATOM 1972 O O . LYS A 1 25 ? 57.804 -15.189 8.599 1.00 0.00 217 LYS A O 3
ATOM 1991 N N . LYS A 1 26 ? 58.652 -13.552 7.299 1.00 0.00 218 LYS A N 3
ATOM 1992 C CA . LYS A 1 26 ? 58.082 -12.424 7.964 1.00 0.00 218 LYS A CA 3
ATOM 1993 C C . LYS A 1 26 ? 58.723 -11.206 7.340 1.00 0.00 218 LYS A C 3
ATOM 1994 O O . LYS A 1 26 ? 59.252 -11.303 6.217 1.00 0.00 218 LYS A O 3
ATOM 2013 N N . MET A 1 27 ? 58.696 -10.100 8.045 1.00 0.00 219 MET A N 3
ATOM 2014 C CA . MET A 1 27 ? 59.290 -8.866 7.592 1.00 0.00 219 MET A CA 3
ATOM 2015 C C . MET A 1 27 ? 60.783 -8.906 7.892 1.00 0.00 219 MET A C 3
ATOM 2016 O O . MET A 1 27 ? 61.190 -9.359 8.964 1.00 0.00 219 MET A O 3
ATOM 2030 N N . CYS A 1 28 ? 61.587 -8.451 6.949 1.00 0.00 220 CYS A N 3
ATOM 2031 C CA . CYS A 1 28 ? 63.047 -8.480 7.084 1.00 0.00 220 CYS A CA 3
ATOM 2032 C C . CYS A 1 28 ? 63.544 -7.516 8.212 1.00 0.00 220 CYS A C 3
ATOM 2033 O O . CYS A 1 28 ? 62.884 -6.555 8.507 1.00 0.00 220 CYS A O 3
ATOM 2040 N N . THR A 1 29 ? 64.728 -7.740 8.782 1.00 0.00 221 THR A N 3
ATOM 2041 C CA . THR A 1 29 ? 65.121 -6.957 9.972 1.00 0.00 221 THR A CA 3
ATOM 2042 C C . THR A 1 29 ? 66.409 -6.038 9.827 1.00 0.00 221 THR A C 3
ATOM 2043 O O . THR A 1 29 ? 66.736 -5.292 10.741 1.00 0.00 221 THR A O 3
ATOM 2054 N N . ARG A 1 30 ? 67.164 -6.107 8.739 1.00 0.00 222 ARG A N 3
ATOM 2055 C CA . ARG A 1 30 ? 68.228 -5.088 8.555 1.00 0.00 222 ARG A CA 3
ATOM 2056 C C . ARG A 1 30 ? 67.638 -3.833 7.902 1.00 0.00 222 ARG A C 3
ATOM 2057 O O . ARG A 1 30 ? 66.418 -3.711 7.835 1.00 0.00 222 ARG A O 3
ATOM 2078 N N . SER A 1 31 ? 68.474 -2.916 7.434 1.00 0.00 223 SER A N 3
ATOM 2079 C CA . SER A 1 31 ? 68.009 -1.688 6.758 1.00 0.00 223 SER A CA 3
ATOM 2080 C C . SER A 1 31 ? 67.251 -2.039 5.462 1.00 0.00 223 SER A C 3
ATOM 2081 O O . SER A 1 31 ? 67.232 -3.178 5.061 1.00 0.00 223 SER A O 3
ATOM 2089 N N . LEU A 1 32 ? 66.634 -1.083 4.813 1.00 0.00 224 LEU A N 3
ATOM 2090 C CA . LEU A 1 32 ? 65.852 -1.353 3.602 1.00 0.00 224 LEU A CA 3
ATOM 2091 C C . LEU A 1 32 ? 66.743 -1.897 2.515 1.00 0.00 224 LEU A C 3
ATOM 2092 O O . LEU A 1 32 ? 66.457 -2.939 1.918 1.00 0.00 224 LEU A O 3
ATOM 2108 N N . ARG A 1 33 ? 67.865 -1.255 2.358 1.00 0.00 225 ARG A N 3
ATOM 2109 C CA . ARG A 1 33 ? 68.867 -1.595 1.358 1.00 0.00 225 ARG A CA 3
ATOM 2110 C C . ARG A 1 33 ? 69.775 -2.742 1.802 1.00 0.00 225 ARG A C 3
ATOM 2111 O O . ARG A 1 33 ? 70.830 -2.965 1.235 1.00 0.00 225 ARG A O 3
ATOM 2132 N N . CYS A 1 34 ? 69.336 -3.427 2.836 1.00 0.00 226 CYS A N 3
ATOM 2133 C CA . CYS A 1 34 ? 69.995 -4.565 3.434 1.00 0.00 226 CYS A CA 3
ATOM 2134 C C . CYS A 1 34 ? 70.726 -5.542 2.447 1.00 0.00 226 CYS A C 3
ATOM 2135 O O . CYS A 1 34 ? 71.943 -5.654 2.511 1.00 0.00 226 CYS A O 3
ATOM 2142 N N . PRO A 1 35 ? 70.029 -6.206 1.515 1.00 0.00 227 PRO A N 3
ATOM 2143 C CA . PRO A 1 35 ? 70.616 -7.221 0.647 1.00 0.00 227 PRO A CA 3
ATOM 2144 C C . PRO A 1 35 ? 70.532 -6.820 -0.856 1.00 0.00 227 PRO A C 3
ATOM 2145 O O . PRO A 1 35 ? 71.394 -6.119 -1.374 1.00 0.00 227 PRO A O 3
ATOM 2156 N N . GLN A 1 36 ? 69.465 -7.278 -1.518 1.00 0.00 228 GLN A N 3
ATOM 2157 C CA . GLN A 1 36 ? 69.131 -6.901 -2.834 1.00 0.00 228 GLN A CA 3
ATOM 2158 C C . GLN A 1 36 ? 67.611 -6.677 -2.828 1.00 0.00 228 GLN A C 3
ATOM 2159 O O . GLN A 1 36 ? 66.934 -6.741 -3.843 1.00 0.00 228 GLN A O 3
ATOM 2173 N N . HIS A 1 37 ? 67.087 -6.466 -1.613 1.00 0.00 229 HIS A N 3
ATOM 2174 C CA . HIS A 1 37 ? 65.727 -6.088 -1.405 1.00 0.00 229 HIS A CA 3
ATOM 2175 C C . HIS A 1 37 ? 65.545 -4.700 -1.989 1.00 0.00 229 HIS A C 3
ATOM 2176 O O . HIS A 1 37 ? 65.942 -3.699 -1.404 1.00 0.00 229 HIS A O 3
ATOM 2190 N N . THR A 1 38 ? 64.952 -4.702 -3.131 1.00 0.00 230 THR A N 3
ATOM 2191 C CA . THR A 1 38 ? 64.834 -3.561 -4.032 1.00 0.00 230 THR A CA 3
ATOM 2192 C C . THR A 1 38 ? 63.761 -2.616 -3.583 1.00 0.00 230 THR A C 3
ATOM 2193 O O . THR A 1 38 ? 62.975 -2.948 -2.711 1.00 0.00 230 THR A O 3
ATOM 2204 N N . ASP A 1 39 ? 63.683 -1.468 -4.235 1.00 0.00 231 ASP A N 3
ATOM 2205 C CA . ASP A 1 39 ? 62.654 -0.457 -3.952 1.00 0.00 231 ASP A CA 3
ATOM 2206 C C . ASP A 1 39 ? 61.257 -1.019 -4.131 1.00 0.00 231 ASP A C 3
ATOM 2207 O O . ASP A 1 39 ? 60.357 -0.622 -3.457 1.00 0.00 231 ASP A O 3
ATOM 2216 N N . GLU A 1 40 ? 61.123 -1.992 -5.005 1.00 0.00 232 GLU A N 3
ATOM 2217 C CA . GLU A 1 40 ? 59.829 -2.646 -5.278 1.00 0.00 232 GLU A CA 3
ATOM 2218 C C . GLU A 1 40 ? 59.453 -3.457 -4.045 1.00 0.00 232 GLU A C 3
ATOM 2219 O O . GLU A 1 40 ? 58.320 -3.464 -3.579 1.00 0.00 232 GLU A O 3
ATOM 2231 N N . GLN A 1 41 ? 60.457 -4.084 -3.506 1.00 0.00 233 GLN A N 3
ATOM 2232 C CA . GLN A 1 41 ? 60.374 -4.874 -2.312 1.00 0.00 233 GLN A CA 3
ATOM 2233 C C . GLN A 1 41 ? 60.119 -3.991 -1.099 1.00 0.00 233 GLN A C 3
ATOM 2234 O O . GLN A 1 41 ? 59.499 -4.390 -0.113 1.00 0.00 233 GLN A O 3
ATOM 2248 N N . ARG A 1 42 ? 60.638 -2.812 -1.168 1.00 0.00 234 ARG A N 3
ATOM 2249 C CA . ARG A 1 42 ? 60.469 -1.830 -0.136 1.00 0.00 234 ARG A CA 3
ATOM 2250 C C . ARG A 1 42 ? 59.106 -1.160 -0.257 1.00 0.00 234 ARG A C 3
ATOM 2251 O O . ARG A 1 42 ? 58.495 -0.760 0.732 1.00 0.00 234 ARG A O 3
ATOM 2272 N N . ARG A 1 43 ? 58.634 -1.123 -1.466 1.00 0.00 235 ARG A N 3
ATOM 2273 C CA . ARG A 1 43 ? 57.377 -0.506 -1.844 1.00 0.00 235 ARG A CA 3
ATOM 2274 C C . ARG A 1 43 ? 56.211 -1.364 -1.371 1.00 0.00 235 ARG A C 3
ATOM 2275 O O . ARG A 1 43 ? 55.366 -0.920 -0.577 1.00 0.00 235 ARG A O 3
ATOM 2296 N N . THR A 1 44 ? 56.238 -2.610 -1.817 1.00 0.00 236 THR A N 3
ATOM 2297 C CA . THR A 1 44 ? 55.175 -3.575 -1.642 1.00 0.00 236 THR A CA 3
ATOM 2298 C C . THR A 1 44 ? 54.718 -3.724 -0.180 1.00 0.00 236 THR A C 3
ATOM 2299 O O . THR A 1 44 ? 53.533 -3.792 0.093 1.00 0.00 236 THR A O 3
ATOM 2310 N N . VAL A 1 45 ? 55.652 -3.679 0.736 1.00 0.00 237 VAL A N 3
ATOM 2311 C CA . VAL A 1 45 ? 55.365 -3.906 2.127 1.00 0.00 237 VAL A CA 3
ATOM 2312 C C . VAL A 1 45 ? 54.693 -2.708 2.794 1.00 0.00 237 VAL A C 3
ATOM 2313 O O . VAL A 1 45 ? 53.792 -2.871 3.611 1.00 0.00 237 VAL A O 3
ATOM 2326 N N . ARG A 1 46 ? 55.062 -1.527 2.386 1.00 0.00 238 ARG A N 3
ATOM 2327 C CA . ARG A 1 46 ? 54.495 -0.319 2.966 1.00 0.00 238 ARG A CA 3
ATOM 2328 C C . ARG A 1 46 ? 53.117 -0.161 2.412 1.00 0.00 238 ARG A C 3
ATOM 2329 O O . ARG A 1 46 ? 52.182 0.178 3.104 1.00 0.00 238 ARG A O 3
ATOM 2350 N N . VAL A 1 47 ? 53.016 -0.476 1.163 1.00 0.00 239 VAL A N 3
ATOM 2351 C CA . VAL A 1 47 ? 51.812 -0.429 0.443 1.00 0.00 239 VAL A CA 3
ATOM 2352 C C . VAL A 1 47 ? 50.801 -1.447 1.011 1.00 0.00 239 VAL A C 3
ATOM 2353 O O . VAL A 1 47 ? 49.631 -1.128 1.215 1.00 0.00 239 VAL A O 3
ATOM 2366 N N . TYR A 1 48 ? 51.282 -2.629 1.304 1.00 0.00 240 TYR A N 3
ATOM 2367 C CA . TYR A 1 48 ? 50.488 -3.670 1.920 1.00 0.00 240 TYR A CA 3
ATOM 2368 C C . TYR A 1 48 ? 50.060 -3.288 3.354 1.00 0.00 240 TYR A C 3
ATOM 2369 O O . TYR A 1 48 ? 48.877 -3.338 3.691 1.00 0.00 240 TYR A O 3
ATOM 2387 N N . PHE A 1 49 ? 51.021 -2.901 4.171 1.00 0.00 241 PHE A N 3
ATOM 2388 C CA . PHE A 1 49 ? 50.777 -2.585 5.566 1.00 0.00 241 PHE A CA 3
ATOM 2389 C C . PHE A 1 49 ? 50.061 -1.264 5.811 1.00 0.00 241 PHE A C 3
ATOM 2390 O O . PHE A 1 49 ? 49.092 -1.217 6.568 1.00 0.00 241 PHE A O 3
ATOM 2407 N N . LEU A 1 50 ? 50.535 -0.201 5.212 1.00 0.00 242 LEU A N 3
ATOM 2408 C CA . LEU A 1 50 ? 50.050 1.123 5.552 1.00 0.00 242 LEU A CA 3
ATOM 2409 C C . LEU A 1 50 ? 49.339 1.862 4.416 1.00 0.00 242 LEU A C 3
ATOM 2410 O O . LEU A 1 50 ? 48.982 3.034 4.567 1.00 0.00 242 LEU A O 3
ATOM 2426 N N . GLY A 1 51 ? 49.136 1.208 3.291 1.00 0.00 243 GLY A N 3
ATOM 2427 C CA . GLY A 1 51 ? 48.319 1.813 2.263 1.00 0.00 243 GLY A CA 3
ATOM 2428 C C . GLY A 1 51 ? 49.008 1.967 0.928 1.00 0.00 243 GLY A C 3
ATOM 2429 O O . GLY A 1 51 ? 50.214 2.179 0.872 1.00 0.00 243 GLY A O 3
ATOM 2433 N N . PRO A 1 52 ? 48.249 1.867 -0.188 1.00 0.00 244 PRO A N 3
ATOM 2434 C CA . PRO A 1 52 ? 48.776 2.022 -1.551 1.00 0.00 244 PRO A CA 3
ATOM 2435 C C . PRO A 1 52 ? 49.358 3.417 -1.826 1.00 0.00 244 PRO A C 3
ATOM 2436 O O . PRO A 1 52 ? 50.049 3.617 -2.820 1.00 0.00 244 PRO A O 3
ATOM 2447 N N . SER A 1 53 ? 49.092 4.365 -0.944 1.00 0.00 245 SER A N 3
ATOM 2448 C CA . SER A 1 53 ? 49.618 5.713 -1.078 1.00 0.00 245 SER A CA 3
ATOM 2449 C C . SER A 1 53 ? 51.057 5.803 -0.540 1.00 0.00 245 SER A C 3
ATOM 2450 O O . SER A 1 53 ? 51.658 6.873 -0.517 1.00 0.00 245 SER A O 3
ATOM 2458 N N . ALA A 1 54 ? 51.617 4.665 -0.158 1.00 0.00 246 ALA A N 3
ATOM 2459 C CA . ALA A 1 54 ? 52.975 4.581 0.362 1.00 0.00 246 ALA A CA 3
ATOM 2460 C C . ALA A 1 54 ? 54.015 4.582 -0.775 1.00 0.00 246 ALA A C 3
ATOM 2461 O O . ALA A 1 54 ? 55.084 3.964 -0.685 1.00 0.00 246 ALA A O 3
ATOM 2468 N N . VAL A 1 55 ? 53.733 5.356 -1.798 1.00 0.00 247 VAL A N 3
ATOM 2469 C CA . VAL A 1 55 ? 54.596 5.530 -2.963 1.00 0.00 247 VAL A CA 3
ATOM 2470 C C . VAL A 1 55 ? 55.529 6.732 -2.659 1.00 0.00 247 VAL A C 3
ATOM 2471 O O . VAL A 1 55 ? 56.053 7.407 -3.547 1.00 0.00 247 VAL A O 3
ATOM 2484 N N . LEU A 1 56 ? 55.788 6.885 -1.366 1.00 0.00 248 LEU A N 3
ATOM 2485 C CA . LEU A 1 56 ? 56.542 7.945 -0.758 1.00 0.00 248 LEU A CA 3
ATOM 2486 C C . LEU A 1 56 ? 55.852 9.299 -0.863 1.00 0.00 248 LEU A C 3
ATOM 2487 O O . LEU A 1 56 ? 55.087 9.564 -1.806 1.00 0.00 248 LEU A O 3
ATOM 2503 N N . PRO A 1 57 ? 56.067 10.172 0.121 1.00 0.00 249 PRO A N 3
ATOM 2504 C CA . PRO A 1 57 ? 55.451 11.478 0.143 1.00 0.00 249 PRO A CA 3
ATOM 2505 C C . PRO A 1 57 ? 56.167 12.390 -0.828 1.00 0.00 249 PRO A C 3
ATOM 2506 O O . PRO A 1 57 ? 57.411 12.362 -0.924 1.00 0.00 249 PRO A O 3
ATOM 2518 N N . PRO A 1 6 ? 50.803 -1.219 13.852 1.00 0.00 198 PRO A N 4
ATOM 2519 C CA . PRO A 1 6 ? 50.801 -0.619 12.512 1.00 0.00 198 PRO A CA 4
ATOM 2520 C C . PRO A 1 6 ? 51.584 0.694 12.438 1.00 0.00 198 PRO A C 4
ATOM 2521 O O . PRO A 1 6 ? 52.181 1.013 11.410 1.00 0.00 198 PRO A O 4
ATOM 2532 N N . GLU A 1 7 ? 51.616 1.410 13.538 1.00 0.00 199 GLU A N 4
ATOM 2533 C CA . GLU A 1 7 ? 52.267 2.699 13.607 1.00 0.00 199 GLU A CA 4
ATOM 2534 C C . GLU A 1 7 ? 53.780 2.548 13.690 1.00 0.00 199 GLU A C 4
ATOM 2535 O O . GLU A 1 7 ? 54.515 3.222 12.986 1.00 0.00 199 GLU A O 4
ATOM 2547 N N . GLU A 1 8 ? 54.227 1.655 14.537 1.00 0.00 200 GLU A N 4
ATOM 2548 C CA . GLU A 1 8 ? 55.610 1.405 14.745 1.00 0.00 200 GLU A CA 4
ATOM 2549 C C . GLU A 1 8 ? 56.213 0.616 13.617 1.00 0.00 200 GLU A C 4
ATOM 2550 O O . GLU A 1 8 ? 57.382 0.749 13.302 1.00 0.00 200 GLU A O 4
ATOM 2562 N N . LEU A 1 9 ? 55.418 -0.205 13.037 1.00 0.00 201 LEU A N 4
ATOM 2563 C CA . LEU A 1 9 ? 55.771 -0.899 11.807 1.00 0.00 201 LEU A CA 4
ATOM 2564 C C . LEU A 1 9 ? 56.105 0.108 10.707 1.00 0.00 201 LEU A C 4
ATOM 2565 O O . LEU A 1 9 ? 57.082 -0.013 9.987 1.00 0.00 201 LEU A O 4
ATOM 2581 N N . ARG A 1 10 ? 55.261 1.064 10.598 1.00 0.00 202 ARG A N 4
ATOM 2582 C CA . ARG A 1 10 ? 55.371 2.148 9.703 1.00 0.00 202 ARG A CA 4
ATOM 2583 C C . ARG A 1 10 ? 56.652 2.955 10.012 1.00 0.00 202 ARG A C 4
ATOM 2584 O O . ARG A 1 10 ? 57.332 3.452 9.101 1.00 0.00 202 ARG A O 4
ATOM 2605 N N . SER A 1 11 ? 56.991 3.029 11.294 1.00 0.00 203 SER A N 4
ATOM 2606 C CA . SER A 1 11 ? 58.236 3.647 11.744 1.00 0.00 203 SER A CA 4
ATOM 2607 C C . SER A 1 11 ? 59.434 2.758 11.352 1.00 0.00 203 SER A C 4
ATOM 2608 O O . SER A 1 11 ? 60.528 3.253 11.049 1.00 0.00 203 SER A O 4
ATOM 2616 N N . LEU A 1 12 ? 59.218 1.444 11.371 1.00 0.00 204 LEU A N 4
ATOM 2617 C CA . LEU A 1 12 ? 60.205 0.484 10.939 1.00 0.00 204 LEU A CA 4
ATOM 2618 C C . LEU A 1 12 ? 60.540 0.758 9.493 1.00 0.00 204 LEU A C 4
ATOM 2619 O O . LEU A 1 12 ? 61.678 1.061 9.169 1.00 0.00 204 LEU A O 4
ATOM 2635 N N . LEU A 1 13 ? 59.512 0.751 8.653 1.00 0.00 205 LEU A N 4
ATOM 2636 C CA . LEU A 1 13 ? 59.632 0.988 7.210 1.00 0.00 205 LEU A CA 4
ATOM 2637 C C . LEU A 1 13 ? 60.280 2.330 6.833 1.00 0.00 205 LEU A C 4
ATOM 2638 O O . LEU A 1 13 ? 60.550 2.571 5.662 1.00 0.00 205 LEU A O 4
ATOM 2654 N N . THR A 1 14 ? 60.516 3.189 7.799 1.00 0.00 206 THR A N 4
ATOM 2655 C CA . THR A 1 14 ? 61.144 4.439 7.560 1.00 0.00 206 THR A CA 4
ATOM 2656 C C . THR A 1 14 ? 62.664 4.242 7.262 1.00 0.00 206 THR A C 4
ATOM 2657 O O . THR A 1 14 ? 63.222 4.902 6.383 1.00 0.00 206 THR A O 4
ATOM 2668 N N . THR A 1 15 ? 63.309 3.304 7.958 1.00 0.00 207 THR A N 4
ATOM 2669 C CA . THR A 1 15 ? 64.730 3.059 7.730 1.00 0.00 207 THR A CA 4
ATOM 2670 C C . THR A 1 15 ? 65.055 1.555 7.698 1.00 0.00 207 THR A C 4
ATOM 2671 O O . THR A 1 15 ? 66.118 1.146 7.210 1.00 0.00 207 THR A O 4
ATOM 2682 N N . GLN A 1 16 ? 64.144 0.749 8.177 1.00 0.00 208 GLN A N 4
ATOM 2683 C CA . GLN A 1 16 ? 64.332 -0.665 8.257 1.00 0.00 208 GLN A CA 4
ATOM 2684 C C . GLN A 1 16 ? 63.645 -1.330 7.104 1.00 0.00 208 GLN A C 4
ATOM 2685 O O . GLN A 1 16 ? 62.569 -0.919 6.697 1.00 0.00 208 GLN A O 4
ATOM 2699 N N . CYS A 1 17 ? 64.320 -2.334 6.591 1.00 0.00 209 CYS A N 4
ATOM 2700 C CA . CYS A 1 17 ? 63.945 -3.168 5.465 1.00 0.00 209 CYS A CA 4
ATOM 2701 C C . CYS A 1 17 ? 62.463 -3.475 5.487 1.00 0.00 209 CYS A C 4
ATOM 2702 O O . CYS A 1 17 ? 61.715 -2.913 4.706 1.00 0.00 209 CYS A O 4
ATOM 2709 N N . GLY A 1 18 ? 62.048 -4.368 6.337 1.00 0.00 210 GLY A N 4
ATOM 2710 C CA . GLY A 1 18 ? 60.653 -4.621 6.503 1.00 0.00 210 GLY A CA 4
ATOM 2711 C C . GLY A 1 18 ? 60.086 -5.427 5.397 1.00 0.00 210 GLY A C 4
ATOM 2712 O O . GLY A 1 18 ? 58.920 -5.584 5.301 1.00 0.00 210 GLY A O 4
ATOM 2716 N N . VAL A 1 19 ? 60.922 -5.954 4.542 1.00 0.00 211 VAL A N 4
ATOM 2717 C CA . VAL A 1 19 ? 60.394 -6.752 3.478 1.00 0.00 211 VAL A CA 4
ATOM 2718 C C . VAL A 1 19 ? 59.936 -8.108 3.941 1.00 0.00 211 VAL A C 4
ATOM 2719 O O . VAL A 1 19 ? 60.702 -8.860 4.540 1.00 0.00 211 VAL A O 4
ATOM 2732 N N . ILE A 1 20 ? 58.671 -8.348 3.744 1.00 0.00 212 ILE A N 4
ATOM 2733 C CA . ILE A 1 20 ? 58.071 -9.625 3.985 1.00 0.00 212 ILE A CA 4
ATOM 2734 C C . ILE A 1 20 ? 58.748 -10.562 3.017 1.00 0.00 212 ILE A C 4
ATOM 2735 O O . ILE A 1 20 ? 58.607 -10.388 1.799 1.00 0.00 212 ILE A O 4
ATOM 2751 N N . SER A 1 21 ? 59.494 -11.517 3.545 1.00 0.00 213 SER A N 4
ATOM 2752 C CA . SER A 1 21 ? 60.394 -12.318 2.733 1.00 0.00 213 SER A CA 4
ATOM 2753 C C . SER A 1 21 ? 59.642 -13.068 1.662 1.00 0.00 213 SER A C 4
ATOM 2754 O O . SER A 1 21 ? 60.060 -13.088 0.497 1.00 0.00 213 SER A O 4
ATOM 2762 N N . GLU A 1 22 ? 58.540 -13.659 2.065 1.00 0.00 214 GLU A N 4
ATOM 2763 C CA . GLU A 1 22 ? 57.705 -14.449 1.210 1.00 0.00 214 GLU A CA 4
ATOM 2764 C C . GLU A 1 22 ? 56.465 -14.878 1.969 1.00 0.00 214 GLU A C 4
ATOM 2765 O O . GLU A 1 22 ? 56.474 -15.894 2.653 1.00 0.00 214 GLU A O 4
ATOM 2777 N N . HIS A 1 23 ? 55.435 -14.019 1.906 1.00 0.00 215 HIS A N 4
ATOM 2778 C CA . HIS A 1 23 ? 54.091 -14.208 2.524 1.00 0.00 215 HIS A CA 4
ATOM 2779 C C . HIS A 1 23 ? 54.088 -14.646 4.009 1.00 0.00 215 HIS A C 4
ATOM 2780 O O . HIS A 1 23 ? 53.845 -13.827 4.909 1.00 0.00 215 HIS A O 4
ATOM 2794 N N . THR A 1 24 ? 54.369 -15.905 4.248 1.00 0.00 216 THR A N 4
ATOM 2795 C CA . THR A 1 24 ? 54.396 -16.479 5.564 1.00 0.00 216 THR A CA 4
ATOM 2796 C C . THR A 1 24 ? 55.697 -16.069 6.291 1.00 0.00 216 THR A C 4
ATOM 2797 O O . THR A 1 24 ? 55.735 -15.972 7.529 1.00 0.00 216 THR A O 4
ATOM 2808 N N . LYS A 1 25 ? 56.736 -15.775 5.520 1.00 0.00 217 LYS A N 4
ATOM 2809 C CA . LYS A 1 25 ? 57.956 -15.355 6.046 1.00 0.00 217 LYS A CA 4
ATOM 2810 C C . LYS A 1 25 ? 57.894 -13.859 6.040 1.00 0.00 217 LYS A C 4
ATOM 2811 O O . LYS A 1 25 ? 57.903 -13.218 4.999 1.00 0.00 217 LYS A O 4
ATOM 2830 N N . LYS A 1 26 ? 57.760 -13.380 7.198 1.00 0.00 218 LYS A N 4
ATOM 2831 C CA . LYS A 1 26 ? 57.473 -12.003 7.575 1.00 0.00 218 LYS A CA 4
ATOM 2832 C C . LYS A 1 26 ? 58.548 -10.975 7.213 1.00 0.00 218 LYS A C 4
ATOM 2833 O O . LYS A 1 26 ? 59.499 -11.257 6.459 1.00 0.00 218 LYS A O 4
ATOM 2852 N N . MET A 1 27 ? 58.364 -9.776 7.771 1.00 0.00 219 MET A N 4
ATOM 2853 C CA . MET A 1 27 ? 59.173 -8.610 7.496 1.00 0.00 219 MET A CA 4
ATOM 2854 C C . MET A 1 27 ? 60.618 -8.757 7.895 1.00 0.00 219 MET A C 4
ATOM 2855 O O . MET A 1 27 ? 60.963 -9.429 8.868 1.00 0.00 219 MET A O 4
ATOM 2869 N N . CYS A 1 28 ? 61.452 -8.123 7.122 1.00 0.00 220 CYS A N 4
ATOM 2870 C CA . CYS A 1 28 ? 62.871 -8.092 7.375 1.00 0.00 220 CYS A CA 4
ATOM 2871 C C . CYS A 1 28 ? 63.224 -6.949 8.370 1.00 0.00 220 CYS A C 4
ATOM 2872 O O . CYS A 1 28 ? 62.541 -5.961 8.413 1.00 0.00 220 CYS A O 4
ATOM 2879 N N . THR A 1 29 ? 64.307 -7.067 9.122 1.00 0.00 221 THR A N 4
ATOM 2880 C CA . THR A 1 29 ? 64.615 -6.064 10.150 1.00 0.00 221 THR A CA 4
ATOM 2881 C C . THR A 1 29 ? 65.850 -5.184 9.886 1.00 0.00 221 THR A C 4
ATOM 2882 O O . THR A 1 29 ? 65.976 -4.116 10.483 1.00 0.00 221 THR A O 4
ATOM 2893 N N . ARG A 1 30 ? 66.745 -5.617 8.987 1.00 0.00 222 ARG A N 4
ATOM 2894 C CA . ARG A 1 30 ? 67.967 -4.861 8.661 1.00 0.00 222 ARG A CA 4
ATOM 2895 C C . ARG A 1 30 ? 67.633 -3.585 7.894 1.00 0.00 222 ARG A C 4
ATOM 2896 O O . ARG A 1 30 ? 66.480 -3.229 7.772 1.00 0.00 222 ARG A O 4
ATOM 2917 N N . SER A 1 31 ? 68.638 -2.948 7.344 1.00 0.00 223 SER A N 4
ATOM 2918 C CA . SER A 1 31 ? 68.480 -1.741 6.538 1.00 0.00 223 SER A CA 4
ATOM 2919 C C . SER A 1 31 ? 67.596 -2.018 5.291 1.00 0.00 223 SER A C 4
ATOM 2920 O O . SER A 1 31 ? 67.385 -3.168 4.931 1.00 0.00 223 SER A O 4
ATOM 2928 N N . LEU A 1 32 ? 67.087 -0.991 4.656 1.00 0.00 224 LEU A N 4
ATOM 2929 C CA . LEU A 1 32 ? 66.178 -1.123 3.496 1.00 0.00 224 LEU A CA 4
ATOM 2930 C C . LEU A 1 32 ? 66.759 -1.994 2.372 1.00 0.00 224 LEU A C 4
ATOM 2931 O O . LEU A 1 32 ? 66.131 -2.974 1.948 1.00 0.00 224 LEU A O 4
ATOM 2947 N N . ARG A 1 33 ? 67.960 -1.689 1.955 1.00 0.00 225 ARG A N 4
ATOM 2948 C CA . ARG A 1 33 ? 68.596 -2.364 0.833 1.00 0.00 225 ARG A CA 4
ATOM 2949 C C . ARG A 1 33 ? 69.313 -3.633 1.257 1.00 0.00 225 ARG A C 4
ATOM 2950 O O . ARG A 1 33 ? 69.909 -4.309 0.434 1.00 0.00 225 ARG A O 4
ATOM 2971 N N . CYS A 1 34 ? 69.169 -3.961 2.538 1.00 0.00 226 CYS A N 4
ATOM 2972 C CA . CYS A 1 34 ? 69.893 -5.005 3.258 1.00 0.00 226 CYS A CA 4
ATOM 2973 C C . CYS A 1 34 ? 70.627 -6.140 2.403 1.00 0.00 226 CYS A C 4
ATOM 2974 O O . CYS A 1 34 ? 71.851 -6.173 2.401 1.00 0.00 226 CYS A O 4
ATOM 2981 N N . PRO A 1 35 ? 69.917 -7.028 1.654 1.00 0.00 227 PRO A N 4
ATOM 2982 C CA . PRO A 1 35 ? 70.523 -8.087 0.843 1.00 0.00 227 PRO A CA 4
ATOM 2983 C C . PRO A 1 35 ? 70.428 -7.735 -0.672 1.00 0.00 227 PRO A C 4
ATOM 2984 O O . PRO A 1 35 ? 71.369 -7.234 -1.266 1.00 0.00 227 PRO A O 4
ATOM 2995 N N . GLN A 1 36 ? 69.251 -7.983 -1.248 1.00 0.00 228 GLN A N 4
ATOM 2996 C CA . GLN A 1 36 ? 68.903 -7.644 -2.603 1.00 0.00 228 GLN A CA 4
ATOM 2997 C C . GLN A 1 36 ? 67.434 -7.206 -2.522 1.00 0.00 228 GLN A C 4
ATOM 2998 O O . GLN A 1 36 ? 66.612 -7.406 -3.431 1.00 0.00 228 GLN A O 4
ATOM 3012 N N . HIS A 1 37 ? 67.127 -6.602 -1.387 1.00 0.00 229 HIS A N 4
ATOM 3013 C CA . HIS A 1 37 ? 65.819 -6.148 -1.082 1.00 0.00 229 HIS A CA 4
ATOM 3014 C C . HIS A 1 37 ? 65.665 -4.711 -1.579 1.00 0.00 229 HIS A C 4
ATOM 3015 O O . HIS A 1 37 ? 66.065 -3.759 -0.921 1.00 0.00 229 HIS A O 4
ATOM 3029 N N . THR A 1 38 ? 65.018 -4.615 -2.690 1.00 0.00 230 THR A N 4
ATOM 3030 C CA . THR A 1 38 ? 64.936 -3.432 -3.539 1.00 0.00 230 THR A CA 4
ATOM 3031 C C . THR A 1 38 ? 63.882 -2.423 -3.079 1.00 0.00 230 THR A C 4
ATOM 3032 O O . THR A 1 38 ? 63.130 -2.679 -2.131 1.00 0.00 230 THR A O 4
ATOM 3043 N N . ASP A 1 39 ? 63.817 -1.287 -3.782 1.00 0.00 231 ASP A N 4
ATOM 3044 C CA . ASP A 1 39 ? 62.831 -0.224 -3.508 1.00 0.00 231 ASP A CA 4
ATOM 3045 C C . ASP A 1 39 ? 61.418 -0.731 -3.745 1.00 0.00 231 ASP A C 4
ATOM 3046 O O . ASP A 1 39 ? 60.479 -0.300 -3.080 1.00 0.00 231 ASP A O 4
ATOM 3055 N N . GLU A 1 40 ? 61.290 -1.698 -4.659 1.00 0.00 232 GLU A N 4
ATOM 3056 C CA . GLU A 1 40 ? 60.005 -2.307 -5.006 1.00 0.00 232 GLU A CA 4
ATOM 3057 C C . GLU A 1 40 ? 59.512 -2.972 -3.774 1.00 0.00 232 GLU A C 4
ATOM 3058 O O . GLU A 1 40 ? 58.396 -2.815 -3.343 1.00 0.00 232 GLU A O 4
ATOM 3070 N N . GLN A 1 41 ? 60.445 -3.636 -3.188 1.00 0.00 233 GLN A N 4
ATOM 3071 C CA . GLN A 1 41 ? 60.297 -4.444 -2.039 1.00 0.00 233 GLN A CA 4
ATOM 3072 C C . GLN A 1 41 ? 59.976 -3.630 -0.806 1.00 0.00 233 GLN A C 4
ATOM 3073 O O . GLN A 1 41 ? 59.263 -4.090 0.091 1.00 0.00 233 GLN A O 4
ATOM 3087 N N . ARG A 1 42 ? 60.513 -2.440 -0.759 1.00 0.00 234 ARG A N 4
ATOM 3088 C CA . ARG A 1 42 ? 60.269 -1.520 0.337 1.00 0.00 234 ARG A CA 4
ATOM 3089 C C . ARG A 1 42 ? 58.886 -0.937 0.201 1.00 0.00 234 ARG A C 4
ATOM 3090 O O . ARG A 1 42 ? 58.143 -0.819 1.177 1.00 0.00 234 ARG A O 4
ATOM 3111 N N . ARG A 1 43 ? 58.523 -0.676 -1.024 1.00 0.00 235 ARG A N 4
ATOM 3112 C CA . ARG A 1 43 ? 57.236 -0.100 -1.359 1.00 0.00 235 ARG A CA 4
ATOM 3113 C C . ARG A 1 43 ? 56.160 -1.106 -1.107 1.00 0.00 235 ARG A C 4
ATOM 3114 O O . ARG A 1 43 ? 55.185 -0.827 -0.434 1.00 0.00 235 ARG A O 4
ATOM 3135 N N . THR A 1 44 ? 56.425 -2.294 -1.569 1.00 0.00 236 THR A N 4
ATOM 3136 C CA . THR A 1 44 ? 55.566 -3.444 -1.493 1.00 0.00 236 THR A CA 4
ATOM 3137 C C . THR A 1 44 ? 55.008 -3.674 -0.082 1.00 0.00 236 THR A C 4
ATOM 3138 O O . THR A 1 44 ? 53.830 -3.965 0.085 1.00 0.00 236 THR A O 4
ATOM 3149 N N . VAL A 1 45 ? 55.820 -3.461 0.903 1.00 0.00 237 VAL A N 4
ATOM 3150 C CA . VAL A 1 45 ? 55.424 -3.701 2.257 1.00 0.00 237 VAL A CA 4
ATOM 3151 C C . VAL A 1 45 ? 54.622 -2.544 2.842 1.00 0.00 237 VAL A C 4
ATOM 3152 O O . VAL A 1 45 ? 53.654 -2.755 3.560 1.00 0.00 237 VAL A O 4
ATOM 3165 N N . ARG A 1 46 ? 54.961 -1.343 2.460 1.00 0.00 238 ARG A N 4
ATOM 3166 C CA . ARG A 1 46 ? 54.296 -0.163 3.007 1.00 0.00 238 ARG A CA 4
ATOM 3167 C C . ARG A 1 46 ? 52.948 -0.069 2.367 1.00 0.00 238 ARG A C 4
ATOM 3168 O O . ARG A 1 46 ? 51.957 0.212 3.002 1.00 0.00 238 ARG A O 4
ATOM 3189 N N . VAL A 1 47 ? 52.945 -0.370 1.120 1.00 0.00 239 VAL A N 4
ATOM 3190 C CA . VAL A 1 47 ? 51.802 -0.376 0.302 1.00 0.00 239 VAL A CA 4
ATOM 3191 C C . VAL A 1 47 ? 50.833 -1.498 0.723 1.00 0.00 239 VAL A C 4
ATOM 3192 O O . VAL A 1 47 ? 49.613 -1.355 0.639 1.00 0.00 239 VAL A O 4
ATOM 3205 N N . TYR A 1 48 ? 51.389 -2.580 1.198 1.00 0.00 240 TYR A N 4
ATOM 3206 C CA . TYR A 1 48 ? 50.602 -3.677 1.757 1.00 0.00 240 TYR A CA 4
ATOM 3207 C C . TYR A 1 48 ? 50.050 -3.328 3.160 1.00 0.00 240 TYR A C 4
ATOM 3208 O O . TYR A 1 48 ? 48.846 -3.420 3.405 1.00 0.00 240 TYR A O 4
ATOM 3226 N N . PHE A 1 49 ? 50.932 -2.908 4.054 1.00 0.00 241 PHE A N 4
ATOM 3227 C CA . PHE A 1 49 ? 50.574 -2.640 5.444 1.00 0.00 241 PHE A CA 4
ATOM 3228 C C . PHE A 1 49 ? 49.908 -1.292 5.687 1.00 0.00 241 PHE A C 4
ATOM 3229 O O . PHE A 1 49 ? 48.823 -1.230 6.261 1.00 0.00 241 PHE A O 4
ATOM 3246 N N . LEU A 1 50 ? 50.521 -0.231 5.241 1.00 0.00 242 LEU A N 4
ATOM 3247 C CA . LEU A 1 50 ? 50.057 1.101 5.591 1.00 0.00 242 LEU A CA 4
ATOM 3248 C C . LEU A 1 50 ? 49.246 1.793 4.503 1.00 0.00 242 LEU A C 4
ATOM 3249 O O . LEU A 1 50 ? 48.698 2.872 4.733 1.00 0.00 242 LEU A O 4
ATOM 3265 N N . GLY A 1 51 ? 49.166 1.192 3.340 1.00 0.00 243 GLY A N 4
ATOM 3266 C CA . GLY A 1 51 ? 48.314 1.733 2.306 1.00 0.00 243 GLY A CA 4
ATOM 3267 C C . GLY A 1 51 ? 49.002 1.853 0.961 1.00 0.00 243 GLY A C 4
ATOM 3268 O O . GLY A 1 51 ? 50.172 2.209 0.899 1.00 0.00 243 GLY A O 4
ATOM 3272 N N . PRO A 1 52 ? 48.285 1.563 -0.152 1.00 0.00 244 PRO A N 4
ATOM 3273 C CA . PRO A 1 52 ? 48.829 1.653 -1.520 1.00 0.00 244 PRO A CA 4
ATOM 3274 C C . PRO A 1 52 ? 49.273 3.068 -1.901 1.00 0.00 244 PRO A C 4
ATOM 3275 O O . PRO A 1 52 ? 50.058 3.253 -2.835 1.00 0.00 244 PRO A O 4
ATOM 3286 N N . SER A 1 53 ? 48.791 4.049 -1.158 1.00 0.00 245 SER A N 4
ATOM 3287 C CA . SER A 1 53 ? 49.128 5.431 -1.397 1.00 0.00 245 SER A CA 4
ATOM 3288 C C . SER A 1 53 ? 50.470 5.799 -0.738 1.00 0.00 245 SER A C 4
ATOM 3289 O O . SER A 1 53 ? 50.903 6.959 -0.778 1.00 0.00 245 SER A O 4
ATOM 3297 N N . ALA A 1 54 ? 51.138 4.814 -0.146 1.00 0.00 246 ALA A N 4
ATOM 3298 C CA . ALA A 1 54 ? 52.434 5.031 0.454 1.00 0.00 246 ALA A CA 4
ATOM 3299 C C . ALA A 1 54 ? 53.515 5.075 -0.620 1.00 0.00 246 ALA A C 4
ATOM 3300 O O . ALA A 1 54 ? 54.306 4.147 -0.787 1.00 0.00 246 ALA A O 4
ATOM 3307 N N . VAL A 1 55 ? 53.462 6.125 -1.393 1.00 0.00 247 VAL A N 4
ATOM 3308 C CA . VAL A 1 55 ? 54.410 6.409 -2.453 1.00 0.00 247 VAL A CA 4
ATOM 3309 C C . VAL A 1 55 ? 54.948 7.814 -2.151 1.00 0.00 247 VAL A C 4
ATOM 3310 O O . VAL A 1 55 ? 55.418 8.560 -2.999 1.00 0.00 247 VAL A O 4
ATOM 3323 N N . LEU A 1 56 ? 54.868 8.122 -0.896 1.00 0.00 248 LEU A N 4
ATOM 3324 C CA . LEU A 1 56 ? 55.283 9.382 -0.336 1.00 0.00 248 LEU A CA 4
ATOM 3325 C C . LEU A 1 56 ? 56.634 9.200 0.317 1.00 0.00 248 LEU A C 4
ATOM 3326 O O . LEU A 1 56 ? 57.142 8.067 0.379 1.00 0.00 248 LEU A O 4
ATOM 3342 N N . PRO A 1 57 ? 57.259 10.297 0.770 1.00 0.00 249 PRO A N 4
ATOM 3343 C CA . PRO A 1 57 ? 58.534 10.261 1.489 1.00 0.00 249 PRO A CA 4
ATOM 3344 C C . PRO A 1 57 ? 58.406 9.574 2.859 1.00 0.00 249 PRO A C 4
ATOM 3345 O O . PRO A 1 57 ? 57.379 8.950 3.176 1.00 0.00 249 PRO A O 4
ATOM 3357 N N . PRO A 1 6 ? 50.523 -0.941 14.038 1.00 0.00 198 PRO A N 5
ATOM 3358 C CA . PRO A 1 6 ? 50.717 -0.331 12.724 1.00 0.00 198 PRO A CA 5
ATOM 3359 C C . PRO A 1 6 ? 51.633 0.895 12.741 1.00 0.00 198 PRO A C 5
ATOM 3360 O O . PRO A 1 6 ? 52.429 1.066 11.840 1.00 0.00 198 PRO A O 5
ATOM 3371 N N . GLU A 1 7 ? 51.565 1.708 13.786 1.00 0.00 199 GLU A N 5
ATOM 3372 C CA . GLU A 1 7 ? 52.379 2.917 13.840 1.00 0.00 199 GLU A CA 5
ATOM 3373 C C . GLU A 1 7 ? 53.835 2.615 14.145 1.00 0.00 199 GLU A C 5
ATOM 3374 O O . GLU A 1 7 ? 54.727 3.303 13.663 1.00 0.00 199 GLU A O 5
ATOM 3386 N N . GLU A 1 8 ? 54.067 1.562 14.898 1.00 0.00 200 GLU A N 5
ATOM 3387 C CA . GLU A 1 8 ? 55.368 1.065 15.197 1.00 0.00 200 GLU A CA 5
ATOM 3388 C C . GLU A 1 8 ? 56.003 0.614 13.894 1.00 0.00 200 GLU A C 5
ATOM 3389 O O . GLU A 1 8 ? 57.107 1.005 13.531 1.00 0.00 200 GLU A O 5
ATOM 3401 N N . LEU A 1 9 ? 55.250 -0.178 13.196 1.00 0.00 201 LEU A N 5
ATOM 3402 C CA . LEU A 1 9 ? 55.618 -0.739 11.942 1.00 0.00 201 LEU A CA 5
ATOM 3403 C C . LEU A 1 9 ? 55.852 0.337 10.875 1.00 0.00 201 LEU A C 5
ATOM 3404 O O . LEU A 1 9 ? 56.788 0.272 10.090 1.00 0.00 201 LEU A O 5
ATOM 3420 N N . ARG A 1 10 ? 54.983 1.284 10.843 1.00 0.00 202 ARG A N 5
ATOM 3421 C CA . ARG A 1 10 ? 55.059 2.401 9.973 1.00 0.00 202 ARG A CA 5
ATOM 3422 C C . ARG A 1 10 ? 56.301 3.223 10.284 1.00 0.00 202 ARG A C 5
ATOM 3423 O O . ARG A 1 10 ? 56.937 3.768 9.385 1.00 0.00 202 ARG A O 5
ATOM 3444 N N . SER A 1 11 ? 56.672 3.246 11.549 1.00 0.00 203 SER A N 5
ATOM 3445 C CA . SER A 1 11 ? 57.894 3.940 11.972 1.00 0.00 203 SER A CA 5
ATOM 3446 C C . SER A 1 11 ? 59.117 3.110 11.565 1.00 0.00 203 SER A C 5
ATOM 3447 O O . SER A 1 11 ? 60.210 3.641 11.328 1.00 0.00 203 SER A O 5
ATOM 3455 N N . LEU A 1 12 ? 58.902 1.803 11.482 1.00 0.00 204 LEU A N 5
ATOM 3456 C CA . LEU A 1 12 ? 59.908 0.849 11.097 1.00 0.00 204 LEU A CA 5
ATOM 3457 C C . LEU A 1 12 ? 60.304 1.107 9.654 1.00 0.00 204 LEU A C 5
ATOM 3458 O O . LEU A 1 12 ? 61.455 1.429 9.369 1.00 0.00 204 LEU A O 5
ATOM 3474 N N . LEU A 1 13 ? 59.321 1.068 8.772 1.00 0.00 205 LEU A N 5
ATOM 3475 C CA . LEU A 1 13 ? 59.522 1.212 7.330 1.00 0.00 205 LEU A CA 5
ATOM 3476 C C . LEU A 1 13 ? 60.246 2.479 6.860 1.00 0.00 205 LEU A C 5
ATOM 3477 O O . LEU A 1 13 ? 60.608 2.571 5.692 1.00 0.00 205 LEU A O 5
ATOM 3493 N N . THR A 1 14 ? 60.452 3.432 7.726 1.00 0.00 206 THR A N 5
ATOM 3494 C CA . THR A 1 14 ? 61.170 4.612 7.382 1.00 0.00 206 THR A CA 5
ATOM 3495 C C . THR A 1 14 ? 62.675 4.284 7.155 1.00 0.00 206 THR A C 5
ATOM 3496 O O . THR A 1 14 ? 63.316 4.840 6.263 1.00 0.00 206 THR A O 5
ATOM 3507 N N . THR A 1 15 ? 63.210 3.351 7.936 1.00 0.00 207 THR A N 5
ATOM 3508 C CA . THR A 1 15 ? 64.633 3.043 7.856 1.00 0.00 207 THR A CA 5
ATOM 3509 C C . THR A 1 15 ? 64.905 1.528 7.985 1.00 0.00 207 THR A C 5
ATOM 3510 O O . THR A 1 15 ? 66.047 1.077 7.889 1.00 0.00 207 THR A O 5
ATOM 3521 N N . GLN A 1 16 ? 63.865 0.769 8.183 1.00 0.00 208 GLN A N 5
ATOM 3522 C CA . GLN A 1 16 ? 63.960 -0.652 8.380 1.00 0.00 208 GLN A CA 5
ATOM 3523 C C . GLN A 1 16 ? 63.343 -1.365 7.183 1.00 0.00 208 GLN A C 5
ATOM 3524 O O . GLN A 1 16 ? 62.248 -1.020 6.761 1.00 0.00 208 GLN A O 5
ATOM 3538 N N . CYS A 1 17 ? 64.095 -2.331 6.647 1.00 0.00 209 CYS A N 5
ATOM 3539 C CA . CYS A 1 17 ? 63.763 -3.143 5.454 1.00 0.00 209 CYS A CA 5
ATOM 3540 C C . CYS A 1 17 ? 62.315 -3.584 5.502 1.00 0.00 209 CYS A C 5
ATOM 3541 O O . CYS A 1 17 ? 61.531 -3.197 4.651 1.00 0.00 209 CYS A O 5
ATOM 3548 N N . GLY A 1 18 ? 61.985 -4.454 6.442 1.00 0.00 210 GLY A N 5
ATOM 3549 C CA . GLY A 1 18 ? 60.612 -4.782 6.710 1.00 0.00 210 GLY A CA 5
ATOM 3550 C C . GLY A 1 18 ? 59.989 -5.681 5.696 1.00 0.00 210 GLY A C 5
ATOM 3551 O O . GLY A 1 18 ? 58.883 -6.113 5.861 1.00 0.00 210 GLY A O 5
ATOM 3555 N N . VAL A 1 19 ? 60.725 -6.005 4.671 1.00 0.00 211 VAL A N 5
ATOM 3556 C CA . VAL A 1 19 ? 60.215 -6.832 3.617 1.00 0.00 211 VAL A CA 5
ATOM 3557 C C . VAL A 1 19 ? 59.953 -8.237 4.073 1.00 0.00 211 VAL A C 5
ATOM 3558 O O . VAL A 1 19 ? 60.813 -8.875 4.665 1.00 0.00 211 VAL A O 5
ATOM 3571 N N . ILE A 1 20 ? 58.771 -8.676 3.822 1.00 0.00 212 ILE A N 5
ATOM 3572 C CA . ILE A 1 20 ? 58.334 -9.961 4.231 1.00 0.00 212 ILE A CA 5
ATOM 3573 C C . ILE A 1 20 ? 58.994 -11.037 3.395 1.00 0.00 212 ILE A C 5
ATOM 3574 O O . ILE A 1 20 ? 58.823 -11.082 2.178 1.00 0.00 212 ILE A O 5
ATOM 3590 N N . SER A 1 21 ? 59.741 -11.873 4.050 1.00 0.00 213 SER A N 5
ATOM 3591 C CA . SER A 1 21 ? 60.408 -12.964 3.426 1.00 0.00 213 SER A CA 5
ATOM 3592 C C . SER A 1 21 ? 59.400 -14.070 3.084 1.00 0.00 213 SER A C 5
ATOM 3593 O O . SER A 1 21 ? 58.911 -14.796 3.972 1.00 0.00 213 SER A O 5
ATOM 3601 N N . GLU A 1 22 ? 59.020 -14.092 1.804 1.00 0.00 214 GLU A N 5
ATOM 3602 C CA . GLU A 1 22 ? 58.158 -15.107 1.168 1.00 0.00 214 GLU A CA 5
ATOM 3603 C C . GLU A 1 22 ? 56.776 -15.224 1.807 1.00 0.00 214 GLU A C 5
ATOM 3604 O O . GLU A 1 22 ? 56.052 -16.174 1.536 1.00 0.00 214 GLU A O 5
ATOM 3616 N N . HIS A 1 23 ? 56.428 -14.269 2.653 1.00 0.00 215 HIS A N 5
ATOM 3617 C CA . HIS A 1 23 ? 55.131 -14.207 3.375 1.00 0.00 215 HIS A CA 5
ATOM 3618 C C . HIS A 1 23 ? 54.974 -15.275 4.458 1.00 0.00 215 HIS A C 5
ATOM 3619 O O . HIS A 1 23 ? 54.311 -15.048 5.474 1.00 0.00 215 HIS A O 5
ATOM 3633 N N . THR A 1 24 ? 55.612 -16.390 4.263 1.00 0.00 216 THR A N 5
ATOM 3634 C CA . THR A 1 24 ? 55.586 -17.488 5.170 1.00 0.00 216 THR A CA 5
ATOM 3635 C C . THR A 1 24 ? 56.479 -17.244 6.396 1.00 0.00 216 THR A C 5
ATOM 3636 O O . THR A 1 24 ? 56.222 -17.790 7.476 1.00 0.00 216 THR A O 5
ATOM 3647 N N . LYS A 1 25 ? 57.511 -16.417 6.246 1.00 0.00 217 LYS A N 5
ATOM 3648 C CA . LYS A 1 25 ? 58.404 -16.157 7.334 1.00 0.00 217 LYS A CA 5
ATOM 3649 C C . LYS A 1 25 ? 57.919 -14.949 8.153 1.00 0.00 217 LYS A C 5
ATOM 3650 O O . LYS A 1 25 ? 57.076 -15.109 9.044 1.00 0.00 217 LYS A O 5
ATOM 3669 N N . LYS A 1 26 ? 58.411 -13.747 7.821 1.00 0.00 218 LYS A N 5
ATOM 3670 C CA . LYS A 1 26 ? 58.031 -12.511 8.464 1.00 0.00 218 LYS A CA 5
ATOM 3671 C C . LYS A 1 26 ? 58.765 -11.364 7.787 1.00 0.00 218 LYS A C 5
ATOM 3672 O O . LYS A 1 26 ? 59.364 -11.567 6.731 1.00 0.00 218 LYS A O 5
ATOM 3691 N N . MET A 1 27 ? 58.767 -10.201 8.419 1.00 0.00 219 MET A N 5
ATOM 3692 C CA . MET A 1 27 ? 59.362 -8.985 7.860 1.00 0.00 219 MET A CA 5
ATOM 3693 C C . MET A 1 27 ? 60.866 -8.950 8.091 1.00 0.00 219 MET A C 5
ATOM 3694 O O . MET A 1 27 ? 61.378 -9.546 9.052 1.00 0.00 219 MET A O 5
ATOM 3708 N N . CYS A 1 28 ? 61.579 -8.264 7.215 1.00 0.00 220 CYS A N 5
ATOM 3709 C CA . CYS A 1 28 ? 63.010 -8.148 7.343 1.00 0.00 220 CYS A CA 5
ATOM 3710 C C . CYS A 1 28 ? 63.369 -7.070 8.386 1.00 0.00 220 CYS A C 5
ATOM 3711 O O . CYS A 1 28 ? 62.652 -6.104 8.525 1.00 0.00 220 CYS A O 5
ATOM 3718 N N . THR A 1 29 ? 64.502 -7.191 9.058 1.00 0.00 221 THR A N 5
ATOM 3719 C CA . THR A 1 29 ? 64.778 -6.301 10.174 1.00 0.00 221 THR A CA 5
ATOM 3720 C C . THR A 1 29 ? 66.080 -5.477 10.004 1.00 0.00 221 THR A C 5
ATOM 3721 O O . THR A 1 29 ? 66.437 -4.702 10.878 1.00 0.00 221 THR A O 5
ATOM 3732 N N . ARG A 1 30 ? 66.802 -5.665 8.906 1.00 0.00 222 ARG A N 5
ATOM 3733 C CA . ARG A 1 30 ? 67.929 -4.791 8.604 1.00 0.00 222 ARG A CA 5
ATOM 3734 C C . ARG A 1 30 ? 67.443 -3.501 7.954 1.00 0.00 222 ARG A C 5
ATOM 3735 O O . ARG A 1 30 ? 66.240 -3.275 7.882 1.00 0.00 222 ARG A O 5
ATOM 3756 N N . SER A 1 31 ? 68.367 -2.681 7.462 1.00 0.00 223 SER A N 5
ATOM 3757 C CA . SER A 1 31 ? 68.033 -1.464 6.729 1.00 0.00 223 SER A CA 5
ATOM 3758 C C . SER A 1 31 ? 67.328 -1.852 5.414 1.00 0.00 223 SER A C 5
ATOM 3759 O O . SER A 1 31 ? 67.284 -3.028 5.060 1.00 0.00 223 SER A O 5
ATOM 3767 N N . LEU A 1 32 ? 66.786 -0.892 4.718 1.00 0.00 224 LEU A N 5
ATOM 3768 C CA . LEU A 1 32 ? 66.034 -1.112 3.471 1.00 0.00 224 LEU A CA 5
ATOM 3769 C C . LEU A 1 32 ? 66.891 -1.857 2.451 1.00 0.00 224 LEU A C 5
ATOM 3770 O O . LEU A 1 32 ? 66.584 -2.990 2.070 1.00 0.00 224 LEU A O 5
ATOM 3786 N N . ARG A 1 33 ? 68.029 -1.270 2.165 1.00 0.00 225 ARG A N 5
ATOM 3787 C CA . ARG A 1 33 ? 68.990 -1.707 1.136 1.00 0.00 225 ARG A CA 5
ATOM 3788 C C . ARG A 1 33 ? 69.763 -2.968 1.511 1.00 0.00 225 ARG A C 5
ATOM 3789 O O . ARG A 1 33 ? 70.728 -3.342 0.852 1.00 0.00 225 ARG A O 5
ATOM 3810 N N . CYS A 1 34 ? 69.321 -3.583 2.560 1.00 0.00 226 CYS A N 5
ATOM 3811 C CA . CYS A 1 34 ? 69.890 -4.741 3.170 1.00 0.00 226 CYS A CA 5
ATOM 3812 C C . CYS A 1 34 ? 70.531 -5.840 2.231 1.00 0.00 226 CYS A C 5
ATOM 3813 O O . CYS A 1 34 ? 71.745 -6.054 2.289 1.00 0.00 226 CYS A O 5
ATOM 3820 N N . PRO A 1 35 ? 69.774 -6.542 1.371 1.00 0.00 227 PRO A N 5
ATOM 3821 C CA . PRO A 1 35 ? 70.271 -7.698 0.647 1.00 0.00 227 PRO A CA 5
ATOM 3822 C C . PRO A 1 35 ? 70.068 -7.575 -0.898 1.00 0.00 227 PRO A C 5
ATOM 3823 O O . PRO A 1 35 ? 70.690 -6.740 -1.551 1.00 0.00 227 PRO A O 5
ATOM 3834 N N . GLN A 1 36 ? 69.153 -8.392 -1.431 1.00 0.00 228 GLN A N 5
ATOM 3835 C CA . GLN A 1 36 ? 68.800 -8.412 -2.812 1.00 0.00 228 GLN A CA 5
ATOM 3836 C C . GLN A 1 36 ? 67.364 -7.890 -2.870 1.00 0.00 228 GLN A C 5
ATOM 3837 O O . GLN A 1 36 ? 66.720 -7.848 -3.922 1.00 0.00 228 GLN A O 5
ATOM 3851 N N . HIS A 1 37 ? 66.864 -7.530 -1.670 1.00 0.00 229 HIS A N 5
ATOM 3852 C CA . HIS A 1 37 ? 65.603 -6.891 -1.512 1.00 0.00 229 HIS A CA 5
ATOM 3853 C C . HIS A 1 37 ? 65.701 -5.547 -2.235 1.00 0.00 229 HIS A C 5
ATOM 3854 O O . HIS A 1 37 ? 66.617 -4.776 -1.974 1.00 0.00 229 HIS A O 5
ATOM 3868 N N . THR A 1 38 ? 64.798 -5.306 -3.141 1.00 0.00 230 THR A N 5
ATOM 3869 C CA . THR A 1 38 ? 64.851 -4.154 -4.023 1.00 0.00 230 THR A CA 5
ATOM 3870 C C . THR A 1 38 ? 64.047 -2.968 -3.484 1.00 0.00 230 THR A C 5
ATOM 3871 O O . THR A 1 38 ? 63.343 -3.080 -2.469 1.00 0.00 230 THR A O 5
ATOM 3882 N N . ASP A 1 39 ? 64.121 -1.848 -4.199 1.00 0.00 231 ASP A N 5
ATOM 3883 C CA . ASP A 1 39 ? 63.356 -0.631 -3.864 1.00 0.00 231 ASP A CA 5
ATOM 3884 C C . ASP A 1 39 ? 61.867 -0.891 -4.064 1.00 0.00 231 ASP A C 5
ATOM 3885 O O . ASP A 1 39 ? 61.018 -0.351 -3.349 1.00 0.00 231 ASP A O 5
ATOM 3894 N N . GLU A 1 40 ? 61.569 -1.810 -4.987 1.00 0.00 232 GLU A N 5
ATOM 3895 C CA . GLU A 1 40 ? 60.205 -2.187 -5.345 1.00 0.00 232 GLU A CA 5
ATOM 3896 C C . GLU A 1 40 ? 59.579 -2.794 -4.125 1.00 0.00 232 GLU A C 5
ATOM 3897 O O . GLU A 1 40 ? 58.417 -2.588 -3.807 1.00 0.00 232 GLU A O 5
ATOM 3909 N N . GLN A 1 41 ? 60.411 -3.506 -3.435 1.00 0.00 233 GLN A N 5
ATOM 3910 C CA . GLN A 1 41 ? 60.083 -4.227 -2.263 1.00 0.00 233 GLN A CA 5
ATOM 3911 C C . GLN A 1 41 ? 59.846 -3.342 -1.073 1.00 0.00 233 GLN A C 5
ATOM 3912 O O . GLN A 1 41 ? 59.018 -3.650 -0.210 1.00 0.00 233 GLN A O 5
ATOM 3926 N N . ARG A 1 42 ? 60.566 -2.262 -1.016 1.00 0.00 234 ARG A N 5
ATOM 3927 C CA . ARG A 1 42 ? 60.441 -1.302 0.069 1.00 0.00 234 ARG A CA 5
ATOM 3928 C C . ARG A 1 42 ? 59.123 -0.597 -0.039 1.00 0.00 234 ARG A C 5
ATOM 3929 O O . ARG A 1 42 ? 58.491 -0.257 0.946 1.00 0.00 234 ARG A O 5
ATOM 3950 N N . ARG A 1 43 ? 58.695 -0.467 -1.246 1.00 0.00 235 ARG A N 5
ATOM 3951 C CA . ARG A 1 43 ? 57.439 0.105 -1.572 1.00 0.00 235 ARG A CA 5
ATOM 3952 C C . ARG A 1 43 ? 56.341 -0.912 -1.281 1.00 0.00 235 ARG A C 5
ATOM 3953 O O . ARG A 1 43 ? 55.390 -0.625 -0.563 1.00 0.00 235 ARG A O 5
ATOM 3974 N N . THR A 1 44 ? 56.590 -2.120 -1.734 1.00 0.00 236 THR A N 5
ATOM 3975 C CA . THR A 1 44 ? 55.710 -3.271 -1.649 1.00 0.00 236 THR A CA 5
ATOM 3976 C C . THR A 1 44 ? 55.163 -3.487 -0.246 1.00 0.00 236 THR A C 5
ATOM 3977 O O . THR A 1 44 ? 53.961 -3.587 -0.040 1.00 0.00 236 THR A O 5
ATOM 3988 N N . VAL A 1 45 ? 56.041 -3.485 0.694 1.00 0.00 237 VAL A N 5
ATOM 3989 C CA . VAL A 1 45 ? 55.713 -3.825 2.028 1.00 0.00 237 VAL A CA 5
ATOM 3990 C C . VAL A 1 45 ? 54.925 -2.709 2.747 1.00 0.00 237 VAL A C 5
ATOM 3991 O O . VAL A 1 45 ? 54.071 -2.982 3.580 1.00 0.00 237 VAL A O 5
ATOM 4004 N N . ARG A 1 46 ? 55.160 -1.471 2.356 1.00 0.00 238 ARG A N 5
ATOM 4005 C CA . ARG A 1 46 ? 54.501 -0.332 2.992 1.00 0.00 238 ARG A CA 5
ATOM 4006 C C . ARG A 1 46 ? 53.106 -0.268 2.470 1.00 0.00 238 ARG A C 5
ATOM 4007 O O . ARG A 1 46 ? 52.157 -0.028 3.194 1.00 0.00 238 ARG A O 5
ATOM 4028 N N . VAL A 1 47 ? 53.015 -0.521 1.200 1.00 0.00 239 VAL A N 5
ATOM 4029 C CA . VAL A 1 47 ? 51.821 -0.550 0.475 1.00 0.00 239 VAL A CA 5
ATOM 4030 C C . VAL A 1 47 ? 50.923 -1.695 0.981 1.00 0.00 239 VAL A C 5
ATOM 4031 O O . VAL A 1 47 ? 49.710 -1.525 1.155 1.00 0.00 239 VAL A O 5
ATOM 4044 N N . TYR A 1 48 ? 51.540 -2.826 1.233 1.00 0.00 240 TYR A N 5
ATOM 4045 C CA . TYR A 1 48 ? 50.882 -3.986 1.796 1.00 0.00 240 TYR A CA 5
ATOM 4046 C C . TYR A 1 48 ? 50.379 -3.701 3.222 1.00 0.00 240 TYR A C 5
ATOM 4047 O O . TYR A 1 48 ? 49.216 -3.944 3.537 1.00 0.00 240 TYR A O 5
ATOM 4065 N N . PHE A 1 49 ? 51.260 -3.198 4.070 1.00 0.00 241 PHE A N 5
ATOM 4066 C CA . PHE A 1 49 ? 50.934 -2.970 5.463 1.00 0.00 241 PHE A CA 5
ATOM 4067 C C . PHE A 1 49 ? 50.125 -1.711 5.755 1.00 0.00 241 PHE A C 5
ATOM 4068 O O . PHE A 1 49 ? 49.060 -1.794 6.359 1.00 0.00 241 PHE A O 5
ATOM 4085 N N . LEU A 1 50 ? 50.584 -0.574 5.307 1.00 0.00 242 LEU A N 5
ATOM 4086 C CA . LEU A 1 50 ? 49.983 0.673 5.745 1.00 0.00 242 LEU A CA 5
ATOM 4087 C C . LEU A 1 50 ? 49.242 1.442 4.665 1.00 0.00 242 LEU A C 5
ATOM 4088 O O . LEU A 1 50 ? 48.633 2.487 4.954 1.00 0.00 242 LEU A O 5
ATOM 4104 N N . GLY A 1 51 ? 49.289 0.977 3.445 1.00 0.00 243 GLY A N 5
ATOM 4105 C CA . GLY A 1 51 ? 48.508 1.616 2.421 1.00 0.00 243 GLY A CA 5
ATOM 4106 C C . GLY A 1 51 ? 49.311 2.047 1.215 1.00 0.00 243 GLY A C 5
ATOM 4107 O O . GLY A 1 51 ? 50.504 2.333 1.321 1.00 0.00 243 GLY A O 5
ATOM 4111 N N . PRO A 1 52 ? 48.663 2.126 0.046 1.00 0.00 244 PRO A N 5
ATOM 4112 C CA . PRO A 1 52 ? 49.302 2.508 -1.223 1.00 0.00 244 PRO A CA 5
ATOM 4113 C C . PRO A 1 52 ? 49.804 3.969 -1.261 1.00 0.00 244 PRO A C 5
ATOM 4114 O O . PRO A 1 52 ? 50.563 4.346 -2.154 1.00 0.00 244 PRO A O 5
ATOM 4125 N N . SER A 1 53 ? 49.392 4.777 -0.294 1.00 0.00 245 SER A N 5
ATOM 4126 C CA . SER A 1 53 ? 49.837 6.169 -0.213 1.00 0.00 245 SER A CA 5
ATOM 4127 C C . SER A 1 53 ? 51.248 6.251 0.386 1.00 0.00 245 SER A C 5
ATOM 4128 O O . SER A 1 53 ? 51.879 7.311 0.379 1.00 0.00 245 SER A O 5
ATOM 4136 N N . ALA A 1 54 ? 51.757 5.113 0.851 1.00 0.00 246 ALA A N 5
ATOM 4137 C CA . ALA A 1 54 ? 53.057 5.035 1.513 1.00 0.00 246 ALA A CA 5
ATOM 4138 C C . ALA A 1 54 ? 54.210 4.953 0.510 1.00 0.00 246 ALA A C 5
ATOM 4139 O O . ALA A 1 54 ? 55.308 4.467 0.822 1.00 0.00 246 ALA A O 5
ATOM 4146 N N . VAL A 1 55 ? 53.990 5.474 -0.659 1.00 0.00 247 VAL A N 5
ATOM 4147 C CA . VAL A 1 55 ? 55.001 5.481 -1.675 1.00 0.00 247 VAL A CA 5
ATOM 4148 C C . VAL A 1 55 ? 55.609 6.860 -1.748 1.00 0.00 247 VAL A C 5
ATOM 4149 O O . VAL A 1 55 ? 55.167 7.727 -2.517 1.00 0.00 247 VAL A O 5
ATOM 4162 N N . LEU A 1 56 ? 56.481 7.105 -0.845 1.00 0.00 248 LEU A N 5
ATOM 4163 C CA . LEU A 1 56 ? 57.253 8.291 -0.824 1.00 0.00 248 LEU A CA 5
ATOM 4164 C C . LEU A 1 56 ? 58.468 8.087 -1.693 1.00 0.00 248 LEU A C 5
ATOM 4165 O O . LEU A 1 56 ? 59.095 7.020 -1.635 1.00 0.00 248 LEU A O 5
ATOM 4181 N N . PRO A 1 57 ? 58.821 9.070 -2.509 1.00 0.00 249 PRO A N 5
ATOM 4182 C CA . PRO A 1 57 ? 59.957 8.962 -3.410 1.00 0.00 249 PRO A CA 5
ATOM 4183 C C . PRO A 1 57 ? 61.255 8.930 -2.624 1.00 0.00 249 PRO A C 5
ATOM 4184 O O . PRO A 1 57 ? 61.445 9.733 -1.681 1.00 0.00 249 PRO A O 5
ATOM 4196 N N . PRO A 1 6 ? 50.991 -0.832 13.877 1.00 0.00 198 PRO A N 6
ATOM 4197 C CA . PRO A 1 6 ? 50.724 -0.031 12.659 1.00 0.00 198 PRO A CA 6
ATOM 4198 C C . PRO A 1 6 ? 51.396 1.364 12.611 1.00 0.00 198 PRO A C 6
ATOM 4199 O O . PRO A 1 6 ? 51.780 1.839 11.525 1.00 0.00 198 PRO A O 6
ATOM 4210 N N . GLU A 1 7 ? 51.563 2.004 13.753 1.00 0.00 199 GLU A N 6
ATOM 4211 C CA . GLU A 1 7 ? 52.198 3.309 13.787 1.00 0.00 199 GLU A CA 6
ATOM 4212 C C . GLU A 1 7 ? 53.712 3.177 13.625 1.00 0.00 199 GLU A C 6
ATOM 4213 O O . GLU A 1 7 ? 54.301 3.712 12.685 1.00 0.00 199 GLU A O 6
ATOM 4225 N N . GLU A 1 8 ? 54.321 2.404 14.484 1.00 0.00 200 GLU A N 6
ATOM 4226 C CA . GLU A 1 8 ? 55.714 2.210 14.494 1.00 0.00 200 GLU A CA 6
ATOM 4227 C C . GLU A 1 8 ? 56.203 1.339 13.383 1.00 0.00 200 GLU A C 6
ATOM 4228 O O . GLU A 1 8 ? 57.360 1.347 13.060 1.00 0.00 200 GLU A O 6
ATOM 4240 N N . LEU A 1 9 ? 55.337 0.561 12.863 1.00 0.00 201 LEU A N 6
ATOM 4241 C CA . LEU A 1 9 ? 55.602 -0.246 11.679 1.00 0.00 201 LEU A CA 6
ATOM 4242 C C . LEU A 1 9 ? 55.903 0.647 10.477 1.00 0.00 201 LEU A C 6
ATOM 4243 O O . LEU A 1 9 ? 56.832 0.405 9.714 1.00 0.00 201 LEU A O 6
ATOM 4259 N N . ARG A 1 10 ? 55.092 1.656 10.323 1.00 0.00 202 ARG A N 6
ATOM 4260 C CA . ARG A 1 10 ? 55.258 2.655 9.322 1.00 0.00 202 ARG A CA 6
ATOM 4261 C C . ARG A 1 10 ? 56.599 3.366 9.536 1.00 0.00 202 ARG A C 6
ATOM 4262 O O . ARG A 1 10 ? 57.316 3.683 8.581 1.00 0.00 202 ARG A O 6
ATOM 4283 N N . SER A 1 11 ? 56.932 3.560 10.796 1.00 0.00 203 SER A N 6
ATOM 4284 C CA . SER A 1 11 ? 58.206 4.142 11.192 1.00 0.00 203 SER A CA 6
ATOM 4285 C C . SER A 1 11 ? 59.343 3.152 10.889 1.00 0.00 203 SER A C 6
ATOM 4286 O O . SER A 1 11 ? 60.420 3.543 10.420 1.00 0.00 203 SER A O 6
ATOM 4294 N N . LEU A 1 12 ? 59.067 1.870 11.141 1.00 0.00 204 LEU A N 6
ATOM 4295 C CA . LEU A 1 12 ? 59.987 0.772 10.923 1.00 0.00 204 LEU A CA 6
ATOM 4296 C C . LEU A 1 12 ? 60.471 0.807 9.501 1.00 0.00 204 LEU A C 6
ATOM 4297 O O . LEU A 1 12 ? 61.645 0.977 9.264 1.00 0.00 204 LEU A O 6
ATOM 4313 N N . LEU A 1 13 ? 59.537 0.753 8.569 1.00 0.00 205 LEU A N 6
ATOM 4314 C CA . LEU A 1 13 ? 59.816 0.765 7.133 1.00 0.00 205 LEU A CA 6
ATOM 4315 C C . LEU A 1 13 ? 60.682 1.955 6.647 1.00 0.00 205 LEU A C 6
ATOM 4316 O O . LEU A 1 13 ? 61.180 1.926 5.529 1.00 0.00 205 LEU A O 6
ATOM 4332 N N . THR A 1 14 ? 60.851 2.985 7.460 1.00 0.00 206 THR A N 6
ATOM 4333 C CA . THR A 1 14 ? 61.657 4.096 7.088 1.00 0.00 206 THR A CA 6
ATOM 4334 C C . THR A 1 14 ? 63.176 3.771 7.246 1.00 0.00 206 THR A C 6
ATOM 4335 O O . THR A 1 14 ? 64.009 4.248 6.458 1.00 0.00 206 THR A O 6
ATOM 4346 N N . THR A 1 15 ? 63.521 2.913 8.202 1.00 0.00 207 THR A N 6
ATOM 4347 C CA . THR A 1 15 ? 64.924 2.590 8.453 1.00 0.00 207 THR A CA 6
ATOM 4348 C C . THR A 1 15 ? 65.174 1.063 8.487 1.00 0.00 207 THR A C 6
ATOM 4349 O O . THR A 1 15 ? 66.286 0.598 8.214 1.00 0.00 207 THR A O 6
ATOM 4360 N N . GLN A 1 16 ? 64.142 0.320 8.779 1.00 0.00 208 GLN A N 6
ATOM 4361 C CA . GLN A 1 16 ? 64.167 -1.115 8.848 1.00 0.00 208 GLN A CA 6
ATOM 4362 C C . GLN A 1 16 ? 63.560 -1.645 7.584 1.00 0.00 208 GLN A C 6
ATOM 4363 O O . GLN A 1 16 ? 62.538 -1.135 7.131 1.00 0.00 208 GLN A O 6
ATOM 4377 N N . CYS A 1 17 ? 64.242 -2.607 6.994 1.00 0.00 209 CYS A N 6
ATOM 4378 C CA . CYS A 1 17 ? 63.835 -3.310 5.785 1.00 0.00 209 CYS A CA 6
ATOM 4379 C C . CYS A 1 17 ? 62.355 -3.721 5.953 1.00 0.00 209 CYS A C 6
ATOM 4380 O O . CYS A 1 17 ? 61.492 -3.077 5.465 1.00 0.00 209 CYS A O 6
ATOM 4387 N N . GLY A 1 18 ? 62.075 -4.734 6.681 1.00 0.00 210 GLY A N 6
ATOM 4388 C CA . GLY A 1 18 ? 60.704 -5.097 6.905 1.00 0.00 210 GLY A CA 6
ATOM 4389 C C . GLY A 1 18 ? 60.058 -5.683 5.680 1.00 0.00 210 GLY A C 6
ATOM 4390 O O . GLY A 1 18 ? 58.866 -5.851 5.623 1.00 0.00 210 GLY A O 6
ATOM 4394 N N . VAL A 1 19 ? 60.873 -6.018 4.709 1.00 0.00 211 VAL A N 6
ATOM 4395 C CA . VAL A 1 19 ? 60.392 -6.571 3.494 1.00 0.00 211 VAL A CA 6
ATOM 4396 C C . VAL A 1 19 ? 60.004 -8.007 3.684 1.00 0.00 211 VAL A C 6
ATOM 4397 O O . VAL A 1 19 ? 60.744 -8.766 4.281 1.00 0.00 211 VAL A O 6
ATOM 4410 N N . ILE A 1 20 ? 58.847 -8.338 3.227 1.00 0.00 212 ILE A N 6
ATOM 4411 C CA . ILE A 1 20 ? 58.315 -9.649 3.376 1.00 0.00 212 ILE A CA 6
ATOM 4412 C C . ILE A 1 20 ? 58.827 -10.506 2.236 1.00 0.00 212 ILE A C 6
ATOM 4413 O O . ILE A 1 20 ? 58.386 -10.365 1.092 1.00 0.00 212 ILE A O 6
ATOM 4429 N N . SER A 1 21 ? 59.812 -11.328 2.538 1.00 0.00 213 SER A N 6
ATOM 4430 C CA . SER A 1 21 ? 60.413 -12.227 1.560 1.00 0.00 213 SER A CA 6
ATOM 4431 C C . SER A 1 21 ? 59.367 -13.234 1.103 1.00 0.00 213 SER A C 6
ATOM 4432 O O . SER A 1 21 ? 59.279 -13.602 -0.074 1.00 0.00 213 SER A O 6
ATOM 4440 N N . GLU A 1 22 ? 58.590 -13.653 2.053 1.00 0.00 214 GLU A N 6
ATOM 4441 C CA . GLU A 1 22 ? 57.545 -14.602 1.896 1.00 0.00 214 GLU A CA 6
ATOM 4442 C C . GLU A 1 22 ? 56.744 -14.473 3.157 1.00 0.00 214 GLU A C 6
ATOM 4443 O O . GLU A 1 22 ? 57.290 -13.994 4.160 1.00 0.00 214 GLU A O 6
ATOM 4455 N N . HIS A 1 23 ? 55.506 -14.892 3.137 1.00 0.00 215 HIS A N 6
ATOM 4456 C CA . HIS A 1 23 ? 54.593 -14.743 4.279 1.00 0.00 215 HIS A CA 6
ATOM 4457 C C . HIS A 1 23 ? 55.123 -15.473 5.510 1.00 0.00 215 HIS A C 6
ATOM 4458 O O . HIS A 1 23 ? 54.895 -15.049 6.642 1.00 0.00 215 HIS A O 6
ATOM 4472 N N . THR A 1 24 ? 55.854 -16.540 5.280 1.00 0.00 216 THR A N 6
ATOM 4473 C CA . THR A 1 24 ? 56.412 -17.305 6.357 1.00 0.00 216 THR A CA 6
ATOM 4474 C C . THR A 1 24 ? 57.749 -16.696 6.871 1.00 0.00 216 THR A C 6
ATOM 4475 O O . THR A 1 24 ? 58.091 -16.860 8.038 1.00 0.00 216 THR A O 6
ATOM 4486 N N . LYS A 1 25 ? 58.493 -15.962 6.026 1.00 0.00 217 LYS A N 6
ATOM 4487 C CA . LYS A 1 25 ? 59.726 -15.387 6.501 1.00 0.00 217 LYS A CA 6
ATOM 4488 C C . LYS A 1 25 ? 59.409 -14.073 7.172 1.00 0.00 217 LYS A C 6
ATOM 4489 O O . LYS A 1 25 ? 60.090 -13.655 8.114 1.00 0.00 217 LYS A O 6
ATOM 4508 N N . LYS A 1 26 ? 58.354 -13.439 6.659 1.00 0.00 218 LYS A N 6
ATOM 4509 C CA . LYS A 1 26 ? 57.769 -12.237 7.202 1.00 0.00 218 LYS A CA 6
ATOM 4510 C C . LYS A 1 26 ? 58.696 -11.042 6.919 1.00 0.00 218 LYS A C 6
ATOM 4511 O O . LYS A 1 26 ? 59.519 -11.097 5.988 1.00 0.00 218 LYS A O 6
ATOM 4530 N N . MET A 1 27 ? 58.540 -9.998 7.679 1.00 0.00 219 MET A N 6
ATOM 4531 C CA . MET A 1 27 ? 59.241 -8.753 7.504 1.00 0.00 219 MET A CA 6
ATOM 4532 C C . MET A 1 27 ? 60.711 -8.909 7.820 1.00 0.00 219 MET A C 6
ATOM 4533 O O . MET A 1 27 ? 61.088 -9.536 8.821 1.00 0.00 219 MET A O 6
ATOM 4547 N N . CYS A 1 28 ? 61.531 -8.358 6.960 1.00 0.00 220 CYS A N 6
ATOM 4548 C CA . CYS A 1 28 ? 62.966 -8.426 7.109 1.00 0.00 220 CYS A CA 6
ATOM 4549 C C . CYS A 1 28 ? 63.469 -7.488 8.249 1.00 0.00 220 CYS A C 6
ATOM 4550 O O . CYS A 1 28 ? 62.883 -6.463 8.485 1.00 0.00 220 CYS A O 6
ATOM 4557 N N . THR A 1 29 ? 64.570 -7.812 8.899 1.00 0.00 221 THR A N 6
ATOM 4558 C CA . THR A 1 29 ? 64.977 -7.055 10.098 1.00 0.00 221 THR A CA 6
ATOM 4559 C C . THR A 1 29 ? 66.204 -6.133 9.946 1.00 0.00 221 THR A C 6
ATOM 4560 O O . THR A 1 29 ? 66.421 -5.265 10.785 1.00 0.00 221 THR A O 6
ATOM 4571 N N . ARG A 1 30 ? 67.035 -6.330 8.937 1.00 0.00 222 ARG A N 6
ATOM 4572 C CA . ARG A 1 30 ? 68.120 -5.366 8.693 1.00 0.00 222 ARG A CA 6
ATOM 4573 C C . ARG A 1 30 ? 67.568 -4.091 8.080 1.00 0.00 222 ARG A C 6
ATOM 4574 O O . ARG A 1 30 ? 66.367 -3.950 7.939 1.00 0.00 222 ARG A O 6
ATOM 4595 N N . SER A 1 31 ? 68.427 -3.180 7.730 1.00 0.00 223 SER A N 6
ATOM 4596 C CA . SER A 1 31 ? 68.038 -1.949 7.080 1.00 0.00 223 SER A CA 6
ATOM 4597 C C . SER A 1 31 ? 67.457 -2.235 5.665 1.00 0.00 223 SER A C 6
ATOM 4598 O O . SER A 1 31 ? 67.507 -3.357 5.202 1.00 0.00 223 SER A O 6
ATOM 4606 N N . LEU A 1 32 ? 66.903 -1.245 5.003 1.00 0.00 224 LEU A N 6
ATOM 4607 C CA . LEU A 1 32 ? 66.178 -1.441 3.718 1.00 0.00 224 LEU A CA 6
ATOM 4608 C C . LEU A 1 32 ? 67.063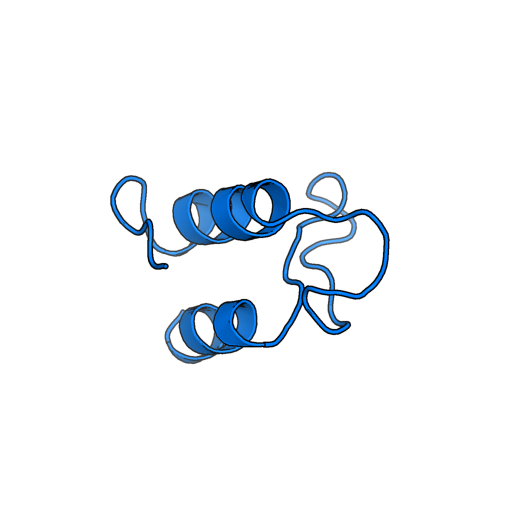 -2.039 2.641 1.00 0.00 224 LEU A C 6
ATOM 4609 O O . LEU A 1 32 ? 66.693 -3.028 1.991 1.00 0.00 224 LEU A O 6
ATOM 4625 N N . ARG A 1 33 ? 68.244 -1.488 2.523 1.00 0.00 225 ARG A N 6
ATOM 4626 C CA . ARG A 1 33 ? 69.230 -1.831 1.508 1.00 0.00 225 ARG A CA 6
ATOM 4627 C C . ARG A 1 33 ? 69.868 -3.218 1.757 1.00 0.00 225 ARG A C 6
ATOM 4628 O O . ARG A 1 33 ? 70.558 -3.753 0.891 1.00 0.00 225 ARG A O 6
ATOM 4649 N N . CYS A 1 34 ? 69.542 -3.791 2.900 1.00 0.00 226 CYS A N 6
ATOM 4650 C CA . CYS A 1 34 ? 70.075 -5.039 3.437 1.00 0.00 226 CYS A CA 6
ATOM 4651 C C . CYS A 1 34 ? 70.718 -6.077 2.425 1.00 0.00 226 CYS A C 6
ATOM 4652 O O . CYS A 1 34 ? 71.908 -6.345 2.520 1.00 0.00 226 CYS A O 6
ATOM 4659 N N . PRO A 1 35 ? 69.973 -6.649 1.464 1.00 0.00 227 PRO A N 6
ATOM 4660 C CA . PRO A 1 35 ? 70.482 -7.655 0.541 1.00 0.00 227 PRO A CA 6
ATOM 4661 C C . PRO A 1 35 ? 70.468 -7.132 -0.923 1.00 0.00 227 PRO A C 6
ATOM 4662 O O . PRO A 1 35 ? 71.402 -6.471 -1.367 1.00 0.00 227 PRO A O 6
ATOM 4673 N N . GLN A 1 36 ? 69.370 -7.424 -1.628 1.00 0.00 228 GLN A N 6
ATOM 4674 C CA . GLN A 1 36 ? 69.081 -6.907 -2.914 1.00 0.00 228 GLN A CA 6
ATOM 4675 C C . GLN A 1 36 ? 67.584 -6.545 -2.876 1.00 0.00 228 GLN A C 6
ATOM 4676 O O . GLN A 1 36 ? 66.923 -6.417 -3.885 1.00 0.00 228 GLN A O 6
ATOM 4690 N N . HIS A 1 37 ? 67.053 -6.437 -1.637 1.00 0.00 229 HIS A N 6
ATOM 4691 C CA . HIS A 1 37 ? 65.713 -5.982 -1.404 1.00 0.00 229 HIS A CA 6
ATOM 4692 C C . HIS A 1 37 ? 65.597 -4.553 -1.971 1.00 0.00 229 HIS A C 6
ATOM 4693 O O . HIS A 1 37 ? 66.195 -3.611 -1.462 1.00 0.00 229 HIS A O 6
ATOM 4707 N N . THR A 1 38 ? 64.858 -4.468 -3.021 1.00 0.00 230 THR A N 6
ATOM 4708 C CA . THR A 1 38 ? 64.741 -3.307 -3.920 1.00 0.00 230 THR A CA 6
ATOM 4709 C C . THR A 1 38 ? 63.683 -2.333 -3.488 1.00 0.00 230 THR A C 6
ATOM 4710 O O . THR A 1 38 ? 62.948 -2.604 -2.561 1.00 0.00 230 THR A O 6
ATOM 4721 N N . ASP A 1 39 ? 63.581 -1.217 -4.217 1.00 0.00 231 ASP A N 6
ATOM 4722 C CA . ASP A 1 39 ? 62.556 -0.199 -3.986 1.00 0.00 231 ASP A CA 6
ATOM 4723 C C . ASP A 1 39 ? 61.185 -0.795 -4.039 1.00 0.00 231 ASP A C 6
ATOM 4724 O O . ASP A 1 39 ? 60.365 -0.499 -3.204 1.00 0.00 231 ASP A O 6
ATOM 4733 N N . GLU A 1 40 ? 60.966 -1.695 -4.988 1.00 0.00 232 GLU A N 6
ATOM 4734 C CA . GLU A 1 40 ? 59.656 -2.313 -5.173 1.00 0.00 232 GLU A CA 6
ATOM 4735 C C . GLU A 1 40 ? 59.313 -3.087 -3.923 1.00 0.00 232 GLU A C 6
ATOM 4736 O O . GLU A 1 40 ? 58.204 -3.063 -3.432 1.00 0.00 232 GLU A O 6
ATOM 4748 N N . GLN A 1 41 ? 60.322 -3.714 -3.409 1.00 0.00 233 GLN A N 6
ATOM 4749 C CA . GLN A 1 41 ? 60.279 -4.521 -2.213 1.00 0.00 233 GLN A CA 6
ATOM 4750 C C . GLN A 1 41 ? 60.108 -3.660 -0.968 1.00 0.00 233 GLN A C 6
ATOM 4751 O O . GLN A 1 41 ? 59.506 -4.070 0.032 1.00 0.00 233 GLN A O 6
ATOM 4765 N N . ARG A 1 42 ? 60.666 -2.494 -1.022 1.00 0.00 234 ARG A N 6
ATOM 4766 C CA . ARG A 1 42 ? 60.589 -1.555 0.058 1.00 0.00 234 ARG A CA 6
ATOM 4767 C C . ARG A 1 42 ? 59.230 -0.893 0.095 1.00 0.00 234 ARG A C 6
ATOM 4768 O O . ARG A 1 42 ? 58.625 -0.708 1.155 1.00 0.00 234 ARG A O 6
ATOM 4789 N N . ARG A 1 43 ? 58.753 -0.612 -1.057 1.00 0.00 235 ARG A N 6
ATOM 4790 C CA . ARG A 1 43 ? 57.485 -0.002 -1.279 1.00 0.00 235 ARG A CA 6
ATOM 4791 C C . ARG A 1 43 ? 56.315 -0.965 -1.039 1.00 0.00 235 ARG A C 6
ATOM 4792 O O . ARG A 1 43 ? 55.381 -0.628 -0.299 1.00 0.00 235 ARG A O 6
ATOM 4813 N N . THR A 1 44 ? 56.412 -2.166 -1.590 1.00 0.00 236 THR A N 6
ATOM 4814 C CA . THR A 1 44 ? 55.345 -3.166 -1.567 1.00 0.00 236 THR A CA 6
ATOM 4815 C C . THR A 1 44 ? 54.841 -3.481 -0.147 1.00 0.00 236 THR A C 6
ATOM 4816 O O . THR A 1 44 ? 53.671 -3.753 0.050 1.00 0.00 236 THR A O 6
ATOM 4827 N N . VAL A 1 45 ? 55.714 -3.390 0.826 1.00 0.00 237 VAL A N 6
ATOM 4828 C CA . VAL A 1 45 ? 55.369 -3.723 2.181 1.00 0.00 237 VAL A CA 6
ATOM 4829 C C . VAL A 1 45 ? 54.601 -2.602 2.874 1.00 0.00 237 VAL A C 6
ATOM 4830 O O . VAL A 1 45 ? 53.710 -2.855 3.674 1.00 0.00 237 VAL A O 6
ATOM 4843 N N . ARG A 1 46 ? 54.876 -1.388 2.485 1.00 0.00 238 ARG A N 6
ATOM 4844 C CA . ARG A 1 46 ? 54.212 -0.229 3.077 1.00 0.00 238 ARG A CA 6
ATOM 4845 C C . ARG A 1 46 ? 52.845 -0.179 2.500 1.00 0.00 238 ARG A C 6
ATOM 4846 O O . ARG A 1 46 ? 51.863 0.031 3.177 1.00 0.00 238 ARG A O 6
ATOM 4867 N N . VAL A 1 47 ? 52.820 -0.430 1.236 1.00 0.00 239 VAL A N 6
ATOM 4868 C CA . VAL A 1 47 ? 51.663 -0.499 0.459 1.00 0.00 239 VAL A CA 6
ATOM 4869 C C . VAL A 1 47 ? 50.742 -1.641 0.949 1.00 0.00 239 VAL A C 6
ATOM 4870 O O . VAL A 1 47 ? 49.513 -1.517 0.944 1.00 0.00 239 VAL A O 6
ATOM 4883 N N . TYR A 1 48 ? 51.344 -2.723 1.381 1.00 0.00 240 TYR A N 6
ATOM 4884 C CA . TYR A 1 48 ? 50.602 -3.840 1.919 1.00 0.00 240 TYR A CA 6
ATOM 4885 C C . TYR A 1 48 ? 50.071 -3.528 3.341 1.00 0.00 240 TYR A C 6
ATOM 4886 O O . TYR A 1 48 ? 48.880 -3.626 3.601 1.00 0.00 240 TYR A O 6
ATOM 4904 N N . PHE A 1 49 ? 50.967 -3.126 4.221 1.00 0.00 241 PHE A N 6
ATOM 4905 C CA . PHE A 1 49 ? 50.641 -2.842 5.614 1.00 0.00 241 PHE A CA 6
ATOM 4906 C C . PHE A 1 49 ? 49.869 -1.546 5.864 1.00 0.00 241 PHE A C 6
ATOM 4907 O O . PHE A 1 49 ? 48.822 -1.567 6.507 1.00 0.00 241 PHE A O 6
ATOM 4924 N N . LEU A 1 50 ? 50.364 -0.442 5.368 1.00 0.00 242 LEU A N 6
ATOM 4925 C CA . LEU A 1 50 ? 49.776 0.843 5.703 1.00 0.00 242 LEU A CA 6
ATOM 4926 C C . LEU A 1 50 ? 48.914 1.429 4.595 1.00 0.00 242 LEU A C 6
ATOM 4927 O O . LEU A 1 50 ? 48.164 2.394 4.831 1.00 0.00 242 LEU A O 6
ATOM 4943 N N . GLY A 1 51 ? 49.020 0.886 3.400 1.00 0.00 243 GLY A N 6
ATOM 4944 C CA . GLY A 1 51 ? 48.137 1.307 2.346 1.00 0.00 243 GLY A CA 6
ATOM 4945 C C . GLY A 1 51 ? 48.847 1.626 1.044 1.00 0.00 243 GLY A C 6
ATOM 4946 O O . GLY A 1 51 ? 49.955 2.151 1.053 1.00 0.00 243 GLY A O 6
ATOM 4950 N N . PRO A 1 52 ? 48.234 1.293 -0.109 1.00 0.00 244 PRO A N 6
ATOM 4951 C CA . PRO A 1 52 ? 48.797 1.594 -1.435 1.00 0.00 244 PRO A CA 6
ATOM 4952 C C . PRO A 1 52 ? 48.827 3.096 -1.714 1.00 0.00 244 PRO A C 6
ATOM 4953 O O . PRO A 1 52 ? 49.661 3.591 -2.485 1.00 0.00 244 PRO A O 6
ATOM 4964 N N . SER A 1 53 ? 47.953 3.812 -1.053 1.00 0.00 245 SER A N 6
ATOM 4965 C CA . SER A 1 53 ? 47.826 5.223 -1.220 1.00 0.00 245 SER A CA 6
ATOM 4966 C C . SER A 1 53 ? 48.396 5.890 0.041 1.00 0.00 245 SER A C 6
ATOM 4967 O O . SER A 1 53 ? 47.891 6.916 0.526 1.00 0.00 245 SER A O 6
ATOM 4975 N N . ALA A 1 54 ? 49.455 5.277 0.568 1.00 0.00 246 ALA A N 6
ATOM 4976 C CA . ALA A 1 54 ? 50.165 5.755 1.738 1.00 0.00 246 ALA A CA 6
ATOM 4977 C C . ALA A 1 54 ? 50.642 7.191 1.538 1.00 0.00 246 ALA A C 6
ATOM 4978 O O . ALA A 1 54 ? 51.522 7.460 0.716 1.00 0.00 246 ALA A O 6
ATOM 4985 N N . VAL A 1 55 ? 50.018 8.098 2.275 1.00 0.00 247 VAL A N 6
ATOM 4986 C CA . VAL A 1 55 ? 50.296 9.524 2.255 1.00 0.00 247 VAL A CA 6
ATOM 4987 C C . VAL A 1 55 ? 50.021 10.121 0.842 1.00 0.00 247 VAL A C 6
ATOM 4988 O O . VAL A 1 55 ? 50.587 11.122 0.427 1.00 0.00 247 VAL A O 6
ATOM 5001 N N . LEU A 1 56 ? 49.101 9.527 0.151 1.00 0.00 248 LEU A N 6
ATOM 5002 C CA . LEU A 1 56 ? 48.708 10.001 -1.160 1.00 0.00 248 LEU A CA 6
ATOM 5003 C C . LEU A 1 56 ? 47.300 10.563 -1.104 1.00 0.00 248 LEU A C 6
ATOM 5004 O O . LEU A 1 56 ? 46.576 10.341 -0.116 1.00 0.00 248 LEU A O 6
ATOM 5020 N N . PRO A 1 57 ? 46.904 11.351 -2.113 1.00 0.00 249 PRO A N 6
ATOM 5021 C CA . PRO A 1 57 ? 45.566 11.899 -2.211 1.00 0.00 249 PRO A CA 6
ATOM 5022 C C . PRO A 1 57 ? 44.627 10.897 -2.892 1.00 0.00 249 PRO A C 6
ATOM 5023 O O . PRO A 1 57 ? 44.980 9.715 -3.059 1.00 0.00 249 PRO A O 6
ATOM 5035 N N . PRO A 1 6 ? 50.898 -0.782 14.212 1.00 0.00 198 PRO A N 7
ATOM 5036 C CA . PRO A 1 6 ? 51.001 -0.358 12.809 1.00 0.00 198 PRO A CA 7
ATOM 5037 C C . PRO A 1 6 ? 51.758 0.964 12.616 1.00 0.00 198 PRO A C 7
ATOM 5038 O O . PRO A 1 6 ? 52.392 1.182 11.579 1.00 0.00 198 PRO A O 7
ATOM 5049 N N . GLU A 1 7 ? 51.734 1.819 13.612 1.00 0.00 199 GLU A N 7
ATOM 5050 C CA . GLU A 1 7 ? 52.351 3.123 13.487 1.00 0.00 199 GLU A CA 7
ATOM 5051 C C . GLU A 1 7 ? 53.847 3.040 13.606 1.00 0.00 199 GLU A C 7
ATOM 5052 O O . GLU A 1 7 ? 54.574 3.619 12.812 1.00 0.00 199 GLU A O 7
ATOM 5064 N N . GLU A 1 8 ? 54.309 2.282 14.558 1.00 0.00 200 GLU A N 7
ATOM 5065 C CA . GLU A 1 8 ? 55.682 2.063 14.749 1.00 0.00 200 GLU A CA 7
ATOM 5066 C C . GLU A 1 8 ? 56.227 1.136 13.708 1.00 0.00 200 GLU A C 7
ATOM 5067 O O . GLU A 1 8 ? 57.401 1.128 13.425 1.00 0.00 200 GLU A O 7
ATOM 5079 N N . LEU A 1 9 ? 55.357 0.360 13.164 1.00 0.00 201 LEU A N 7
ATOM 5080 C CA . LEU A 1 9 ? 55.664 -0.456 12.003 1.00 0.00 201 LEU A CA 7
ATOM 5081 C C . LEU A 1 9 ? 55.991 0.435 10.801 1.00 0.00 201 LEU A C 7
ATOM 5082 O O . LEU A 1 9 ? 56.946 0.212 10.076 1.00 0.00 201 LEU A O 7
ATOM 5098 N N . ARG A 1 10 ? 55.150 1.399 10.590 1.00 0.00 202 ARG A N 7
ATOM 5099 C CA . ARG A 1 10 ? 55.327 2.420 9.604 1.00 0.00 202 ARG A CA 7
ATOM 5100 C C . ARG A 1 10 ? 56.656 3.148 9.845 1.00 0.00 202 ARG A C 7
ATOM 5101 O O . ARG A 1 10 ? 57.424 3.426 8.904 1.00 0.00 202 ARG A O 7
ATOM 5122 N N . SER A 1 11 ? 56.930 3.415 11.106 1.00 0.00 203 SER A N 7
ATOM 5123 C CA . SER A 1 11 ? 58.184 4.013 11.511 1.00 0.00 203 SER A CA 7
ATOM 5124 C C . SER A 1 11 ? 59.355 3.042 11.249 1.00 0.00 203 SER A C 7
ATOM 5125 O O . SER A 1 11 ? 60.457 3.473 10.877 1.00 0.00 203 SER A O 7
ATOM 5133 N N . LEU A 1 12 ? 59.096 1.739 11.418 1.00 0.00 204 LEU A N 7
ATOM 5134 C CA . LEU A 1 12 ? 60.054 0.689 11.118 1.00 0.00 204 LEU A CA 7
ATOM 5135 C C . LEU A 1 12 ? 60.423 0.780 9.665 1.00 0.00 204 LEU A C 7
ATOM 5136 O O . LEU A 1 12 ? 61.562 1.038 9.341 1.00 0.00 204 LEU A O 7
ATOM 5152 N N . LEU A 1 13 ? 59.421 0.655 8.796 1.00 0.00 205 LEU A N 7
ATOM 5153 C CA . LEU A 1 13 ? 59.584 0.728 7.337 1.00 0.00 205 LEU A CA 7
ATOM 5154 C C . LEU A 1 13 ? 60.329 1.970 6.859 1.00 0.00 205 LEU A C 7
ATOM 5155 O O . LEU A 1 13 ? 60.817 1.996 5.743 1.00 0.00 205 LEU A O 7
ATOM 5171 N N . THR A 1 14 ? 60.398 2.981 7.684 1.00 0.00 206 THR A N 7
ATOM 5172 C CA . THR A 1 14 ? 61.065 4.186 7.360 1.00 0.00 206 THR A CA 7
ATOM 5173 C C . THR A 1 14 ? 62.612 3.993 7.320 1.00 0.00 206 THR A C 7
ATOM 5174 O O . THR A 1 14 ? 63.292 4.646 6.549 1.00 0.00 206 THR A O 7
ATOM 5185 N N . THR A 1 15 ? 63.143 3.073 8.115 1.00 0.00 207 THR A N 7
ATOM 5186 C CA . THR A 1 15 ? 64.598 2.865 8.134 1.00 0.00 207 THR A CA 7
ATOM 5187 C C . THR A 1 15 ? 64.980 1.358 8.231 1.00 0.00 207 THR A C 7
ATOM 5188 O O . THR A 1 15 ? 66.115 0.960 7.962 1.00 0.00 207 THR A O 7
ATOM 5199 N N . GLN A 1 16 ? 64.030 0.548 8.593 1.00 0.00 208 GLN A N 7
ATOM 5200 C CA . GLN A 1 16 ? 64.185 -0.870 8.714 1.00 0.00 208 GLN A CA 7
ATOM 5201 C C . GLN A 1 16 ? 63.536 -1.504 7.511 1.00 0.00 208 GLN A C 7
ATOM 5202 O O . GLN A 1 16 ? 62.487 -1.044 7.073 1.00 0.00 208 GLN A O 7
ATOM 5216 N N . CYS A 1 17 ? 64.218 -2.500 6.952 1.00 0.00 209 CYS A N 7
ATOM 5217 C CA . CYS A 1 17 ? 63.809 -3.260 5.772 1.00 0.00 209 CYS A CA 7
ATOM 5218 C C . CYS A 1 17 ? 62.332 -3.641 5.913 1.00 0.00 209 CYS A C 7
ATOM 5219 O O . CYS A 1 17 ? 61.501 -2.994 5.388 1.00 0.00 209 CYS A O 7
ATOM 5226 N N . GLY A 1 18 ? 62.022 -4.634 6.650 1.00 0.00 210 GLY A N 7
ATOM 5227 C CA . GLY A 1 18 ? 60.647 -4.977 6.846 1.00 0.00 210 GLY A CA 7
ATOM 5228 C C . GLY A 1 18 ? 60.016 -5.543 5.611 1.00 0.00 210 GLY A C 7
ATOM 5229 O O . GLY A 1 18 ? 58.841 -5.568 5.472 1.00 0.00 210 GLY A O 7
ATOM 5233 N N . VAL A 1 19 ? 60.826 -6.009 4.713 1.00 0.00 211 VAL A N 7
ATOM 5234 C CA . VAL A 1 19 ? 60.335 -6.616 3.529 1.00 0.00 211 VAL A CA 7
ATOM 5235 C C . VAL A 1 19 ? 59.989 -8.046 3.823 1.00 0.00 211 VAL A C 7
ATOM 5236 O O . VAL A 1 19 ? 60.773 -8.760 4.424 1.00 0.00 211 VAL A O 7
ATOM 5249 N N . ILE A 1 20 ? 58.810 -8.410 3.485 1.00 0.00 212 ILE A N 7
ATOM 5250 C CA . ILE A 1 20 ? 58.304 -9.708 3.769 1.00 0.00 212 ILE A CA 7
ATOM 5251 C C . ILE A 1 20 ? 58.878 -10.680 2.764 1.00 0.00 212 ILE A C 7
ATOM 5252 O O . ILE A 1 20 ? 58.675 -10.524 1.560 1.00 0.00 212 ILE A O 7
ATOM 5268 N N . SER A 1 21 ? 59.635 -11.640 3.271 1.00 0.00 213 SER A N 7
ATOM 5269 C CA . SER A 1 21 ? 60.296 -12.661 2.462 1.00 0.00 213 SER A CA 7
ATOM 5270 C C . SER A 1 21 ? 59.285 -13.353 1.547 1.00 0.00 213 SER A C 7
ATOM 5271 O O . SER A 1 21 ? 59.551 -13.585 0.367 1.00 0.00 213 SER A O 7
ATOM 5279 N N . GLU A 1 22 ? 58.141 -13.640 2.111 1.00 0.00 214 GLU A N 7
ATOM 5280 C CA . GLU A 1 22 ? 57.023 -14.252 1.458 1.00 0.00 214 GLU A CA 7
ATOM 5281 C C . GLU A 1 22 ? 55.987 -14.366 2.536 1.00 0.00 214 GLU A C 7
ATOM 5282 O O . GLU A 1 22 ? 56.337 -14.189 3.712 1.00 0.00 214 GLU A O 7
ATOM 5294 N N . HIS A 1 23 ? 54.753 -14.669 2.190 1.00 0.00 215 HIS A N 7
ATOM 5295 C CA . HIS A 1 23 ? 53.658 -14.776 3.179 1.00 0.00 215 HIS A CA 7
ATOM 5296 C C . HIS A 1 23 ? 53.923 -15.869 4.220 1.00 0.00 215 HIS A C 7
ATOM 5297 O O . HIS A 1 23 ? 53.282 -15.904 5.273 1.00 0.00 215 HIS A O 7
ATOM 5311 N N . THR A 1 24 ? 54.868 -16.744 3.912 1.00 0.00 216 THR A N 7
ATOM 5312 C CA . THR A 1 24 ? 55.314 -17.785 4.808 1.00 0.00 216 THR A CA 7
ATOM 5313 C C . THR A 1 24 ? 55.974 -17.157 6.063 1.00 0.00 216 THR A C 7
ATOM 5314 O O . THR A 1 24 ? 55.951 -17.727 7.149 1.00 0.00 216 THR A O 7
ATOM 5325 N N . LYS A 1 25 ? 56.540 -15.969 5.900 1.00 0.00 217 LYS A N 7
ATOM 5326 C CA . LYS A 1 25 ? 57.214 -15.294 6.937 1.00 0.00 217 LYS A CA 7
ATOM 5327 C C . LYS A 1 25 ? 56.576 -13.925 7.103 1.00 0.00 217 LYS A C 7
ATOM 5328 O O . LYS A 1 25 ? 55.387 -13.731 6.791 1.00 0.00 217 LYS A O 7
ATOM 5347 N N . LYS A 1 26 ? 57.355 -13.013 7.568 1.00 0.00 218 LYS A N 7
ATOM 5348 C CA . LYS A 1 26 ? 56.950 -11.663 7.877 1.00 0.00 218 LYS A CA 7
ATOM 5349 C C . LYS A 1 26 ? 58.082 -10.693 7.491 1.00 0.00 218 LYS A C 7
ATOM 5350 O O . LYS A 1 26 ? 58.928 -11.032 6.648 1.00 0.00 218 LYS A O 7
ATOM 5369 N N . MET A 1 27 ? 58.078 -9.518 8.099 1.00 0.00 219 MET A N 7
ATOM 5370 C CA . MET A 1 27 ? 59.008 -8.415 7.795 1.00 0.00 219 MET A CA 7
ATOM 5371 C C . MET A 1 27 ? 60.499 -8.724 8.020 1.00 0.00 219 MET A C 7
ATOM 5372 O O . MET A 1 27 ? 60.867 -9.414 8.959 1.00 0.00 219 MET A O 7
ATOM 5386 N N . CYS A 1 28 ? 61.349 -8.183 7.130 1.00 0.00 220 CYS A N 7
ATOM 5387 C CA . CYS A 1 28 ? 62.809 -8.337 7.231 1.00 0.00 220 CYS A CA 7
ATOM 5388 C C . CYS A 1 28 ? 63.381 -7.378 8.322 1.00 0.00 220 CYS A C 7
ATOM 5389 O O . CYS A 1 28 ? 62.911 -6.281 8.464 1.00 0.00 220 CYS A O 7
ATOM 5396 N N . THR A 1 29 ? 64.428 -7.760 9.027 1.00 0.00 221 THR A N 7
ATOM 5397 C CA . THR A 1 29 ? 64.850 -6.983 10.213 1.00 0.00 221 THR A CA 7
ATOM 5398 C C . THR A 1 29 ? 66.164 -6.157 10.099 1.00 0.00 221 THR A C 7
ATOM 5399 O O . THR A 1 29 ? 66.575 -5.514 11.067 1.00 0.00 221 THR A O 7
ATOM 5410 N N . ARG A 1 30 ? 66.842 -6.196 8.977 1.00 0.00 222 ARG A N 7
ATOM 5411 C CA . ARG A 1 30 ? 67.978 -5.270 8.770 1.00 0.00 222 ARG A CA 7
ATOM 5412 C C . ARG A 1 30 ? 67.489 -3.967 8.143 1.00 0.00 222 ARG A C 7
ATOM 5413 O O . ARG A 1 30 ? 66.285 -3.749 8.076 1.00 0.00 222 ARG A O 7
ATOM 5434 N N . SER A 1 31 ? 68.400 -3.111 7.682 1.00 0.00 223 SER A N 7
ATOM 5435 C CA . SER A 1 31 ? 68.021 -1.880 6.972 1.00 0.00 223 SER A CA 7
ATOM 5436 C C . SER A 1 31 ? 67.416 -2.261 5.601 1.00 0.00 223 SER A C 7
ATOM 5437 O O . SER A 1 31 ? 67.426 -3.422 5.232 1.00 0.00 223 SER A O 7
ATOM 5445 N N . LEU A 1 32 ? 66.896 -1.314 4.862 1.00 0.00 224 LEU A N 7
ATOM 5446 C CA . LEU A 1 32 ? 66.181 -1.593 3.600 1.00 0.00 224 LEU A CA 7
ATOM 5447 C C . LEU A 1 32 ? 67.093 -2.229 2.574 1.00 0.00 224 LEU A C 7
ATOM 5448 O O . LEU A 1 32 ? 66.785 -3.295 2.020 1.00 0.00 224 LEU A O 7
ATOM 5464 N N . ARG A 1 33 ? 68.250 -1.635 2.413 1.00 0.00 225 ARG A N 7
ATOM 5465 C CA . ARG A 1 33 ? 69.269 -2.069 1.447 1.00 0.00 225 ARG A CA 7
ATOM 5466 C C . ARG A 1 33 ? 70.091 -3.252 1.928 1.00 0.00 225 ARG A C 7
ATOM 5467 O O . ARG A 1 33 ? 71.163 -3.538 1.401 1.00 0.00 225 ARG A O 7
ATOM 5488 N N . CYS A 1 34 ? 69.562 -3.900 2.927 1.00 0.00 226 CYS A N 7
ATOM 5489 C CA . CYS A 1 34 ? 70.074 -5.113 3.519 1.00 0.00 226 CYS A CA 7
ATOM 5490 C C . CYS A 1 34 ? 70.686 -6.155 2.503 1.00 0.00 226 CYS A C 7
ATOM 5491 O O . CYS A 1 34 ? 71.851 -6.521 2.645 1.00 0.00 226 CYS A O 7
ATOM 5498 N N . PRO A 1 35 ? 69.938 -6.646 1.497 1.00 0.00 227 PRO A N 7
ATOM 5499 C CA . PRO A 1 35 ? 70.435 -7.596 0.508 1.00 0.00 227 PRO A CA 7
ATOM 5500 C C . PRO A 1 35 ? 70.337 -6.976 -0.925 1.00 0.00 227 PRO A C 7
ATOM 5501 O O . PRO A 1 35 ? 71.164 -6.159 -1.320 1.00 0.00 227 PRO A O 7
ATOM 5512 N N . GLN A 1 36 ? 69.275 -7.340 -1.646 1.00 0.00 228 GLN A N 7
ATOM 5513 C CA . GLN A 1 36 ? 68.919 -6.795 -2.898 1.00 0.00 228 GLN A CA 7
ATOM 5514 C C . GLN A 1 36 ? 67.440 -6.529 -2.865 1.00 0.00 228 GLN A C 7
ATOM 5515 O O . GLN A 1 36 ? 66.749 -6.569 -3.870 1.00 0.00 228 GLN A O 7
ATOM 5529 N N . HIS A 1 37 ? 66.963 -6.356 -1.648 1.00 0.00 229 HIS A N 7
ATOM 5530 C CA . HIS A 1 37 ? 65.639 -5.915 -1.381 1.00 0.00 229 HIS A CA 7
ATOM 5531 C C . HIS A 1 37 ? 65.500 -4.502 -1.954 1.00 0.00 229 HIS A C 7
ATOM 5532 O O . HIS A 1 37 ? 66.023 -3.521 -1.427 1.00 0.00 229 HIS A O 7
ATOM 5546 N N . THR A 1 38 ? 64.816 -4.474 -3.032 1.00 0.00 230 THR A N 7
ATOM 5547 C CA . THR A 1 38 ? 64.737 -3.367 -3.977 1.00 0.00 230 THR A CA 7
ATOM 5548 C C . THR A 1 38 ? 63.679 -2.340 -3.663 1.00 0.00 230 THR A C 7
ATOM 5549 O O . THR A 1 38 ? 62.869 -2.511 -2.769 1.00 0.00 230 THR A O 7
ATOM 5560 N N . ASP A 1 39 ? 63.685 -1.300 -4.491 1.00 0.00 231 ASP A N 7
ATOM 5561 C CA . ASP A 1 39 ? 62.697 -0.215 -4.541 1.00 0.00 231 ASP A CA 7
ATOM 5562 C C . ASP A 1 39 ? 61.283 -0.781 -4.522 1.00 0.00 231 ASP A C 7
ATOM 5563 O O . ASP A 1 39 ? 60.426 -0.325 -3.768 1.00 0.00 231 ASP A O 7
ATOM 5572 N N . GLU A 1 40 ? 61.100 -1.834 -5.308 1.00 0.00 232 GLU A N 7
ATOM 5573 C CA . GLU A 1 40 ? 59.828 -2.539 -5.463 1.00 0.00 232 GLU A CA 7
ATOM 5574 C C . GLU A 1 40 ? 59.408 -3.075 -4.105 1.00 0.00 232 GLU A C 7
ATOM 5575 O O . GLU A 1 40 ? 58.347 -2.784 -3.585 1.00 0.00 232 GLU A O 7
ATOM 5587 N N . GLN A 1 41 ? 60.342 -3.766 -3.529 1.00 0.00 233 GLN A N 7
ATOM 5588 C CA . GLN A 1 41 ? 60.211 -4.522 -2.309 1.00 0.00 233 GLN A CA 7
ATOM 5589 C C . GLN A 1 41 ? 60.021 -3.630 -1.107 1.00 0.00 233 GLN A C 7
ATOM 5590 O O . GLN A 1 41 ? 59.330 -3.981 -0.138 1.00 0.00 233 GLN A O 7
ATOM 5604 N N . ARG A 1 42 ? 60.634 -2.492 -1.163 1.00 0.00 234 ARG A N 7
ATOM 5605 C CA . ARG A 1 42 ? 60.560 -1.542 -0.105 1.00 0.00 234 ARG A CA 7
ATOM 5606 C C . ARG A 1 42 ? 59.239 -0.829 -0.107 1.00 0.00 234 ARG A C 7
ATOM 5607 O O . ARG A 1 42 ? 58.681 -0.516 0.938 1.00 0.00 234 ARG A O 7
ATOM 5628 N N . ARG A 1 43 ? 58.713 -0.681 -1.273 1.00 0.00 235 ARG A N 7
ATOM 5629 C CA . ARG A 1 43 ? 57.430 -0.052 -1.484 1.00 0.00 235 ARG A CA 7
ATOM 5630 C C . ARG A 1 43 ? 56.322 -1.024 -1.128 1.00 0.00 235 ARG A C 7
ATOM 5631 O O . ARG A 1 43 ? 55.389 -0.696 -0.393 1.00 0.00 235 ARG A O 7
ATOM 5652 N N . THR A 1 44 ? 56.537 -2.238 -1.557 1.00 0.00 236 THR A N 7
ATOM 5653 C CA . THR A 1 44 ? 55.635 -3.361 -1.464 1.00 0.00 236 THR A CA 7
ATOM 5654 C C . THR A 1 44 ? 55.047 -3.561 -0.063 1.00 0.00 236 THR A C 7
ATOM 5655 O O . THR A 1 44 ? 53.840 -3.750 0.094 1.00 0.00 236 THR A O 7
ATOM 5666 N N . VAL A 1 45 ? 55.864 -3.449 0.927 1.00 0.00 237 VAL A N 7
ATOM 5667 C CA . VAL A 1 45 ? 55.442 -3.711 2.266 1.00 0.00 237 VAL A CA 7
ATOM 5668 C C . VAL A 1 45 ? 54.714 -2.528 2.910 1.00 0.00 237 VAL A C 7
ATOM 5669 O O . VAL A 1 45 ? 53.796 -2.713 3.702 1.00 0.00 237 VAL A O 7
ATOM 5682 N N . ARG A 1 46 ? 55.053 -1.335 2.502 1.00 0.00 238 ARG A N 7
ATOM 5683 C CA . ARG A 1 46 ? 54.424 -0.140 3.072 1.00 0.00 238 ARG A CA 7
ATOM 5684 C C . ARG A 1 46 ? 53.056 -0.042 2.480 1.00 0.00 238 ARG A C 7
ATOM 5685 O O . ARG A 1 46 ? 52.096 0.277 3.141 1.00 0.00 238 ARG A O 7
ATOM 5706 N N . VAL A 1 47 ? 53.001 -0.399 1.242 1.00 0.00 239 VAL A N 7
ATOM 5707 C CA . VAL A 1 47 ? 51.820 -0.461 0.485 1.00 0.00 239 VAL A CA 7
ATOM 5708 C C . VAL A 1 47 ? 50.896 -1.585 1.005 1.00 0.00 239 VAL A C 7
ATOM 5709 O O . VAL A 1 47 ? 49.670 -1.452 1.029 1.00 0.00 239 VAL A O 7
ATOM 5722 N N . TYR A 1 48 ? 51.496 -2.650 1.456 1.00 0.00 240 TYR A N 7
ATOM 5723 C CA . TYR A 1 48 ? 50.767 -3.756 2.041 1.00 0.00 240 TYR A CA 7
ATOM 5724 C C . TYR A 1 48 ? 50.237 -3.392 3.440 1.00 0.00 240 TYR A C 7
ATOM 5725 O O . TYR A 1 48 ? 49.049 -3.544 3.721 1.00 0.00 240 TYR A O 7
ATOM 5743 N N . PHE A 1 49 ? 51.113 -2.907 4.291 1.00 0.00 241 PHE A N 7
ATOM 5744 C CA . PHE A 1 49 ? 50.772 -2.591 5.671 1.00 0.00 241 PHE A CA 7
ATOM 5745 C C . PHE A 1 49 ? 50.059 -1.263 5.868 1.00 0.00 241 PHE A C 7
ATOM 5746 O O . PHE A 1 49 ? 49.015 -1.216 6.488 1.00 0.00 241 PHE A O 7
ATOM 5763 N N . LEU A 1 50 ? 50.607 -0.208 5.347 1.00 0.00 242 LEU A N 7
ATOM 5764 C CA . LEU A 1 50 ? 50.074 1.107 5.614 1.00 0.00 242 LEU A CA 7
ATOM 5765 C C . LEU A 1 50 ? 49.269 1.696 4.451 1.00 0.00 242 LEU A C 7
ATOM 5766 O O . LEU A 1 50 ? 48.774 2.834 4.535 1.00 0.00 242 LEU A O 7
ATOM 5782 N N . GLY A 1 51 ? 49.137 0.941 3.372 1.00 0.00 243 GLY A N 7
ATOM 5783 C CA . GLY A 1 51 ? 48.242 1.332 2.306 1.00 0.00 243 GLY A CA 7
ATOM 5784 C C . GLY A 1 51 ? 48.953 1.605 1.000 1.00 0.00 243 GLY A C 7
ATOM 5785 O O . GLY A 1 51 ? 50.078 2.070 1.009 1.00 0.00 243 GLY A O 7
ATOM 5789 N N . PRO A 1 52 ? 48.319 1.284 -0.155 1.00 0.00 244 PRO A N 7
ATOM 5790 C CA . PRO A 1 52 ? 48.869 1.552 -1.506 1.00 0.00 244 PRO A CA 7
ATOM 5791 C C . PRO A 1 52 ? 49.334 3.001 -1.722 1.00 0.00 244 PRO A C 7
ATOM 5792 O O . PRO A 1 52 ? 50.190 3.267 -2.556 1.00 0.00 244 PRO A O 7
ATOM 5803 N N . SER A 1 53 ? 48.778 3.920 -0.966 1.00 0.00 245 SER A N 7
ATOM 5804 C CA . SER A 1 53 ? 49.140 5.314 -1.075 1.00 0.00 245 SER A CA 7
ATOM 5805 C C . SER A 1 53 ? 50.395 5.633 -0.253 1.00 0.00 245 SER A C 7
ATOM 5806 O O . SER A 1 53 ? 50.938 6.737 -0.339 1.00 0.00 245 SER A O 7
ATOM 5814 N N . ALA A 1 54 ? 50.867 4.669 0.511 1.00 0.00 246 ALA A N 7
ATOM 5815 C CA . ALA A 1 54 ? 52.010 4.868 1.354 1.00 0.00 246 ALA A CA 7
ATOM 5816 C C . ALA A 1 54 ? 53.292 4.557 0.622 1.00 0.00 246 ALA A C 7
ATOM 5817 O O . ALA A 1 54 ? 53.825 3.438 0.679 1.00 0.00 246 ALA A O 7
ATOM 5824 N N . VAL A 1 55 ? 53.745 5.517 -0.106 1.00 0.00 247 VAL A N 7
ATOM 5825 C CA . VAL A 1 55 ? 54.984 5.428 -0.799 1.00 0.00 247 VAL A CA 7
ATOM 5826 C C . VAL A 1 55 ? 55.898 6.389 -0.100 1.00 0.00 247 VAL A C 7
ATOM 5827 O O . VAL A 1 55 ? 55.883 7.592 -0.360 1.00 0.00 247 VAL A O 7
ATOM 5840 N N . LEU A 1 56 ? 56.613 5.877 0.837 1.00 0.00 248 LEU A N 7
ATOM 5841 C CA . LEU A 1 56 ? 57.430 6.689 1.701 1.00 0.00 248 LEU A CA 7
ATOM 5842 C C . LEU A 1 56 ? 58.655 7.231 0.983 1.00 0.00 248 LEU A C 7
ATOM 5843 O O . LEU A 1 56 ? 59.078 6.676 -0.041 1.00 0.00 248 LEU A O 7
ATOM 5859 N N . PRO A 1 57 ? 59.201 8.353 1.480 1.00 0.00 249 PRO A N 7
ATOM 5860 C CA . PRO A 1 57 ? 60.413 8.959 0.946 1.00 0.00 249 PRO A CA 7
ATOM 5861 C C . PRO A 1 57 ? 61.601 8.129 1.397 1.00 0.00 249 PRO A C 7
ATOM 5862 O O . PRO A 1 57 ? 61.646 7.683 2.551 1.00 0.00 249 PRO A O 7
ATOM 5874 N N . PRO A 1 6 ? 50.529 -0.185 12.934 1.00 0.00 198 PRO A N 8
ATOM 5875 C CA . PRO A 1 6 ? 50.778 0.513 11.665 1.00 0.00 198 PRO A CA 8
ATOM 5876 C C . PRO A 1 6 ? 51.678 1.753 11.771 1.00 0.00 198 PRO A C 8
ATOM 5877 O O . PRO A 1 6 ? 52.471 2.013 10.867 1.00 0.00 198 PRO A O 8
ATOM 5888 N N . GLU A 1 7 ? 51.593 2.479 12.873 1.00 0.00 199 GLU A N 8
ATOM 5889 C CA . GLU A 1 7 ? 52.340 3.674 13.051 1.00 0.00 199 GLU A CA 8
ATOM 5890 C C . GLU A 1 7 ? 53.835 3.353 13.210 1.00 0.00 199 GLU A C 8
ATOM 5891 O O . GLU A 1 7 ? 54.682 3.842 12.442 1.00 0.00 199 GLU A O 8
ATOM 5903 N N . GLU A 1 8 ? 54.148 2.501 14.168 1.00 0.00 200 GLU A N 8
ATOM 5904 C CA . GLU A 1 8 ? 55.472 2.116 14.453 1.00 0.00 200 GLU A CA 8
ATOM 5905 C C . GLU A 1 8 ? 56.036 1.211 13.405 1.00 0.00 200 GLU A C 8
ATOM 5906 O O . GLU A 1 8 ? 57.243 1.147 13.210 1.00 0.00 200 GLU A O 8
ATOM 5918 N N . LEU A 1 9 ? 55.182 0.508 12.760 1.00 0.00 201 LEU A N 8
ATOM 5919 C CA . LEU A 1 9 ? 55.555 -0.272 11.617 1.00 0.00 201 LEU A CA 8
ATOM 5920 C C . LEU A 1 9 ? 56.012 0.635 10.479 1.00 0.00 201 LEU A C 8
ATOM 5921 O O . LEU A 1 9 ? 57.012 0.383 9.829 1.00 0.00 201 LEU A O 8
ATOM 5937 N N . ARG A 1 10 ? 55.271 1.679 10.239 1.00 0.00 202 ARG A N 8
ATOM 5938 C CA . ARG A 1 10 ? 55.619 2.640 9.266 1.00 0.00 202 ARG A CA 8
ATOM 5939 C C . ARG A 1 10 ? 56.900 3.360 9.706 1.00 0.00 202 ARG A C 8
ATOM 5940 O O . ARG A 1 10 ? 57.723 3.767 8.879 1.00 0.00 202 ARG A O 8
ATOM 5961 N N . SER A 1 11 ? 57.069 3.474 11.017 1.00 0.00 203 SER A N 8
ATOM 5962 C CA . SER A 1 11 ? 58.286 4.013 11.586 1.00 0.00 203 SER A CA 8
ATOM 5963 C C . SER A 1 11 ? 59.441 3.047 11.299 1.00 0.00 203 SER A C 8
ATOM 5964 O O . SER A 1 11 ? 60.546 3.483 11.002 1.00 0.00 203 SER A O 8
ATOM 5972 N N . LEU A 1 12 ? 59.154 1.744 11.374 1.00 0.00 204 LEU A N 8
ATOM 5973 C CA . LEU A 1 12 ? 60.107 0.683 11.071 1.00 0.00 204 LEU A CA 8
ATOM 5974 C C . LEU A 1 12 ? 60.650 0.889 9.677 1.00 0.00 204 LEU A C 8
ATOM 5975 O O . LEU A 1 12 ? 61.852 1.071 9.488 1.00 0.00 204 LEU A O 8
ATOM 5991 N N . LEU A 1 13 ? 59.733 0.957 8.726 1.00 0.00 205 LEU A N 8
ATOM 5992 C CA . LEU A 1 13 ? 60.037 1.105 7.306 1.00 0.00 205 LEU A CA 8
ATOM 5993 C C . LEU A 1 13 ? 60.866 2.343 6.945 1.00 0.00 205 LEU A C 8
ATOM 5994 O O . LEU A 1 13 ? 61.329 2.454 5.810 1.00 0.00 205 LEU A O 8
ATOM 6010 N N . THR A 1 14 ? 61.048 3.261 7.877 1.00 0.00 206 THR A N 8
ATOM 6011 C CA . THR A 1 14 ? 61.854 4.417 7.651 1.00 0.00 206 THR A CA 8
ATOM 6012 C C . THR A 1 14 ? 63.330 3.997 7.449 1.00 0.00 206 THR A C 8
ATOM 6013 O O . THR A 1 14 ? 64.059 4.617 6.686 1.00 0.00 206 THR A O 8
ATOM 6024 N N . THR A 1 15 ? 63.749 2.922 8.104 1.00 0.00 207 THR A N 8
ATOM 6025 C CA . THR A 1 15 ? 65.107 2.463 7.956 1.00 0.00 207 THR A CA 8
ATOM 6026 C C . THR A 1 15 ? 65.161 0.934 7.870 1.00 0.00 207 THR A C 8
ATOM 6027 O O . THR A 1 15 ? 66.032 0.384 7.214 1.00 0.00 207 THR A O 8
ATOM 6038 N N . GLN A 1 16 ? 64.202 0.259 8.484 1.00 0.00 208 GLN A N 8
ATOM 6039 C CA . GLN A 1 16 ? 64.164 -1.169 8.468 1.00 0.00 208 GLN A CA 8
ATOM 6040 C C . GLN A 1 16 ? 63.510 -1.663 7.205 1.00 0.00 208 GLN A C 8
ATOM 6041 O O . GLN A 1 16 ? 62.478 -1.158 6.784 1.00 0.00 208 GLN A O 8
ATOM 6055 N N . CYS A 1 17 ? 64.160 -2.640 6.639 1.00 0.00 209 CYS A N 8
ATOM 6056 C CA . CYS A 1 17 ? 63.843 -3.320 5.405 1.00 0.00 209 CYS A CA 8
ATOM 6057 C C . CYS A 1 17 ? 62.368 -3.651 5.328 1.00 0.00 209 CYS A C 8
ATOM 6058 O O . CYS A 1 17 ? 61.686 -3.206 4.422 1.00 0.00 209 CYS A O 8
ATOM 6065 N N . GLY A 1 18 ? 61.926 -4.518 6.212 1.00 0.00 210 GLY A N 8
ATOM 6066 C CA . GLY A 1 18 ? 60.533 -4.783 6.416 1.00 0.00 210 GLY A CA 8
ATOM 6067 C C . GLY A 1 18 ? 59.908 -5.598 5.338 1.00 0.00 210 GLY A C 8
ATOM 6068 O O . GLY A 1 18 ? 58.801 -6.039 5.479 1.00 0.00 210 GLY A O 8
ATOM 6072 N N . VAL A 1 19 ? 60.667 -5.875 4.311 1.00 0.00 211 VAL A N 8
ATOM 6073 C CA . VAL A 1 19 ? 60.184 -6.534 3.142 1.00 0.00 211 VAL A CA 8
ATOM 6074 C C . VAL A 1 19 ? 59.768 -7.953 3.425 1.00 0.00 211 VAL A C 8
ATOM 6075 O O . VAL A 1 19 ? 60.585 -8.767 3.847 1.00 0.00 211 VAL A O 8
ATOM 6088 N N . ILE A 1 20 ? 58.484 -8.221 3.286 1.00 0.00 212 ILE A N 8
ATOM 6089 C CA . ILE A 1 20 ? 58.016 -9.560 3.418 1.00 0.00 212 ILE A CA 8
ATOM 6090 C C . ILE A 1 20 ? 58.454 -10.309 2.222 1.00 0.00 212 ILE A C 8
ATOM 6091 O O . ILE A 1 20 ? 58.090 -9.971 1.083 1.00 0.00 212 ILE A O 8
ATOM 6107 N N . SER A 1 21 ? 59.259 -11.259 2.457 1.00 0.00 213 SER A N 8
ATOM 6108 C CA . SER A 1 21 ? 59.735 -12.111 1.462 1.00 0.00 213 SER A CA 8
ATOM 6109 C C . SER A 1 21 ? 58.675 -13.114 1.026 1.00 0.00 213 SER A C 8
ATOM 6110 O O . SER A 1 21 ? 58.693 -14.275 1.451 1.00 0.00 213 SER A O 8
ATOM 6118 N N . GLU A 1 22 ? 57.704 -12.599 0.256 1.00 0.00 214 GLU A N 8
ATOM 6119 C CA . GLU A 1 22 ? 56.618 -13.355 -0.350 1.00 0.00 214 GLU A CA 8
ATOM 6120 C C . GLU A 1 22 ? 55.650 -13.907 0.723 1.00 0.00 214 GLU A C 8
ATOM 6121 O O . GLU A 1 22 ? 54.569 -13.360 0.942 1.00 0.00 214 GLU A O 8
ATOM 6133 N N . HIS A 1 23 ? 56.079 -14.942 1.398 1.00 0.00 215 HIS A N 8
ATOM 6134 C CA . HIS A 1 23 ? 55.369 -15.588 2.472 1.00 0.00 215 HIS A CA 8
ATOM 6135 C C . HIS A 1 23 ? 56.323 -16.480 3.231 1.00 0.00 215 HIS A C 8
ATOM 6136 O O . HIS A 1 23 ? 57.320 -16.955 2.655 1.00 0.00 215 HIS A O 8
ATOM 6150 N N . THR A 1 24 ? 56.080 -16.617 4.526 1.00 0.00 216 THR A N 8
ATOM 6151 C CA . THR A 1 24 ? 56.854 -17.467 5.436 1.00 0.00 216 THR A CA 8
ATOM 6152 C C . THR A 1 24 ? 58.196 -16.829 5.863 1.00 0.00 216 THR A C 8
ATOM 6153 O O . THR A 1 24 ? 58.580 -16.906 7.034 1.00 0.00 216 THR A O 8
ATOM 6164 N N . LYS A 1 25 ? 58.894 -16.161 4.947 1.00 0.00 217 LYS A N 8
ATOM 6165 C CA . LYS A 1 25 ? 60.159 -15.580 5.275 1.00 0.00 217 LYS A CA 8
ATOM 6166 C C . LYS A 1 25 ? 59.925 -14.238 5.979 1.00 0.00 217 LYS A C 8
ATOM 6167 O O . LYS A 1 25 ? 60.823 -13.676 6.589 1.00 0.00 217 LYS A O 8
ATOM 6186 N N . LYS A 1 26 ? 58.682 -13.754 5.850 1.00 0.00 218 LYS A N 8
ATOM 6187 C CA . LYS A 1 26 ? 58.126 -12.581 6.522 1.00 0.00 218 LYS A CA 8
ATOM 6188 C C . LYS A 1 26 ? 58.924 -11.285 6.334 1.00 0.00 218 LYS A C 8
ATOM 6189 O O . LYS A 1 26 ? 59.809 -11.203 5.450 1.00 0.00 218 LYS A O 8
ATOM 6208 N N . MET A 1 27 ? 58.534 -10.255 7.099 1.00 0.00 219 MET A N 8
ATOM 6209 C CA . MET A 1 27 ? 59.160 -8.937 7.060 1.00 0.00 219 MET A CA 8
ATOM 6210 C C . MET A 1 27 ? 60.619 -9.026 7.360 1.00 0.00 219 MET A C 8
ATOM 6211 O O . MET A 1 27 ? 61.039 -9.751 8.265 1.00 0.00 219 MET A O 8
ATOM 6225 N N . CYS A 1 28 ? 61.392 -8.301 6.623 1.00 0.00 220 CYS A N 8
ATOM 6226 C CA . CYS A 1 28 ? 62.812 -8.323 6.824 1.00 0.00 220 CYS A CA 8
ATOM 6227 C C . CYS A 1 28 ? 63.246 -7.360 7.949 1.00 0.00 220 CYS A C 8
ATOM 6228 O O . CYS A 1 28 ? 62.727 -6.272 8.050 1.00 0.00 220 CYS A O 8
ATOM 6235 N N . THR A 1 29 ? 64.251 -7.733 8.710 1.00 0.00 221 THR A N 8
ATOM 6236 C CA . THR A 1 29 ? 64.625 -6.992 9.910 1.00 0.00 221 THR A CA 8
ATOM 6237 C C . THR A 1 29 ? 65.733 -5.941 9.731 1.00 0.00 221 THR A C 8
ATOM 6238 O O . THR A 1 29 ? 65.688 -4.889 10.378 1.00 0.00 221 THR A O 8
ATOM 6249 N N . ARG A 1 30 ? 66.719 -6.211 8.861 1.00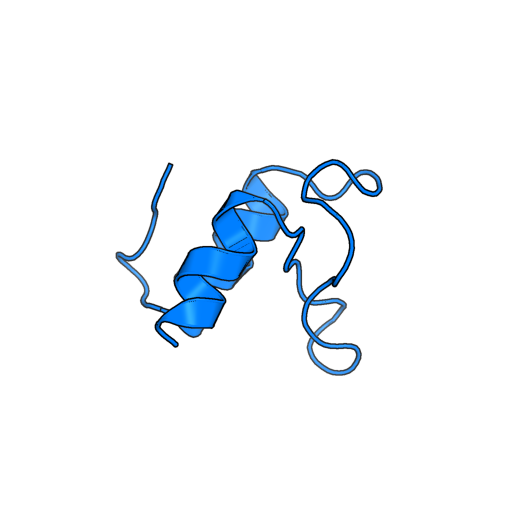 0.00 222 ARG A N 8
ATOM 6250 C CA . ARG A 1 30 ? 67.838 -5.267 8.636 1.00 0.00 222 ARG A CA 8
ATOM 6251 C C . ARG A 1 30 ? 67.358 -3.972 7.969 1.00 0.00 222 ARG A C 8
ATOM 6252 O O . ARG A 1 30 ? 66.181 -3.773 7.815 1.00 0.00 222 ARG A O 8
ATOM 6273 N N . SER A 1 31 ? 68.280 -3.126 7.544 1.00 0.00 223 SER A N 8
ATOM 6274 C CA . SER A 1 31 ? 67.952 -1.870 6.868 1.00 0.00 223 SER A CA 8
ATOM 6275 C C . SER A 1 31 ? 67.311 -2.150 5.489 1.00 0.00 223 SER A C 8
ATOM 6276 O O . SER A 1 31 ? 67.345 -3.265 5.012 1.00 0.00 223 SER A O 8
ATOM 6284 N N . LEU A 1 32 ? 66.690 -1.154 4.906 1.00 0.00 224 LEU A N 8
ATOM 6285 C CA . LEU A 1 32 ? 66.083 -1.201 3.555 1.00 0.00 224 LEU A CA 8
ATOM 6286 C C . LEU A 1 32 ? 67.057 -1.814 2.560 1.00 0.00 224 LEU A C 8
ATOM 6287 O O . LEU A 1 32 ? 66.761 -2.844 1.940 1.00 0.00 224 LEU A O 8
ATOM 6303 N N . ARG A 1 33 ? 68.258 -1.265 2.522 1.00 0.00 225 ARG A N 8
ATOM 6304 C CA . ARG A 1 33 ? 69.284 -1.643 1.570 1.00 0.00 225 ARG A CA 8
ATOM 6305 C C . ARG A 1 33 ? 70.035 -2.910 1.972 1.00 0.00 225 ARG A C 8
ATOM 6306 O O . ARG A 1 33 ? 71.102 -3.206 1.441 1.00 0.00 225 ARG A O 8
ATOM 6327 N N . CYS A 1 34 ? 69.454 -3.646 2.897 1.00 0.00 226 CYS A N 8
ATOM 6328 C CA . CYS A 1 34 ? 69.992 -4.867 3.443 1.00 0.00 226 CYS A CA 8
ATOM 6329 C C . CYS A 1 34 ? 70.651 -5.855 2.413 1.00 0.00 226 CYS A C 8
ATOM 6330 O O . CYS A 1 34 ? 71.844 -6.123 2.517 1.00 0.00 226 CYS A O 8
ATOM 6337 N N . PRO A 1 35 ? 69.916 -6.399 1.429 1.00 0.00 227 PRO A N 8
ATOM 6338 C CA . PRO A 1 35 ? 70.418 -7.399 0.508 1.00 0.00 227 PRO A CA 8
ATOM 6339 C C . PRO A 1 35 ? 70.235 -6.920 -0.972 1.00 0.00 227 PRO A C 8
ATOM 6340 O O . PRO A 1 35 ? 70.921 -5.995 -1.428 1.00 0.00 227 PRO A O 8
ATOM 6351 N N . GLN A 1 36 ? 69.260 -7.526 -1.674 1.00 0.00 228 GLN A N 8
ATOM 6352 C CA . GLN A 1 36 ? 68.867 -7.154 -2.972 1.00 0.00 228 GLN A CA 8
ATOM 6353 C C . GLN A 1 36 ? 67.423 -6.710 -2.919 1.00 0.00 228 GLN A C 8
ATOM 6354 O O . GLN A 1 36 ? 66.774 -6.519 -3.934 1.00 0.00 228 GLN A O 8
ATOM 6368 N N . HIS A 1 37 ? 66.928 -6.638 -1.700 1.00 0.00 229 HIS A N 8
ATOM 6369 C CA . HIS A 1 37 ? 65.624 -6.133 -1.377 1.00 0.00 229 HIS A CA 8
ATOM 6370 C C . HIS A 1 37 ? 65.545 -4.668 -1.741 1.00 0.00 229 HIS A C 8
ATOM 6371 O O . HIS A 1 37 ? 65.902 -3.796 -0.961 1.00 0.00 229 HIS A O 8
ATOM 6385 N N . THR A 1 38 ? 65.060 -4.453 -2.891 1.00 0.00 230 THR A N 8
ATOM 6386 C CA . THR A 1 38 ? 64.995 -3.171 -3.571 1.00 0.00 230 THR A CA 8
ATOM 6387 C C . THR A 1 38 ? 63.972 -2.253 -2.940 1.00 0.00 230 THR A C 8
ATOM 6388 O O . THR A 1 38 ? 63.233 -2.658 -2.048 1.00 0.00 230 THR A O 8
ATOM 6399 N N . ASP A 1 39 ? 63.896 -1.027 -3.438 1.00 0.00 231 ASP A N 8
ATOM 6400 C CA . ASP A 1 39 ? 62.916 -0.054 -2.957 1.00 0.00 231 ASP A CA 8
ATOM 6401 C C . ASP A 1 39 ? 61.514 -0.558 -3.210 1.00 0.00 231 ASP A C 8
ATOM 6402 O O . ASP A 1 39 ? 60.631 -0.347 -2.412 1.00 0.00 231 ASP A O 8
ATOM 6411 N N . GLU A 1 40 ? 61.369 -1.339 -4.283 1.00 0.00 232 GLU A N 8
ATOM 6412 C CA . GLU A 1 40 ? 60.074 -1.888 -4.725 1.00 0.00 232 GLU A CA 8
ATOM 6413 C C . GLU A 1 40 ? 59.625 -2.859 -3.682 1.00 0.00 232 GLU A C 8
ATOM 6414 O O . GLU A 1 40 ? 58.470 -2.988 -3.373 1.00 0.00 232 GLU A O 8
ATOM 6426 N N . GLN A 1 41 ? 60.588 -3.525 -3.154 1.00 0.00 233 GLN A N 8
ATOM 6427 C CA . GLN A 1 41 ? 60.429 -4.535 -2.179 1.00 0.00 233 GLN A CA 8
ATOM 6428 C C . GLN A 1 41 ? 59.958 -3.996 -0.848 1.00 0.00 233 GLN A C 8
ATOM 6429 O O . GLN A 1 41 ? 59.096 -4.568 -0.192 1.00 0.00 233 GLN A O 8
ATOM 6443 N N . ARG A 1 42 ? 60.455 -2.866 -0.505 1.00 0.00 234 ARG A N 8
ATOM 6444 C CA . ARG A 1 42 ? 60.099 -2.193 0.745 1.00 0.00 234 ARG A CA 8
ATOM 6445 C C . ARG A 1 42 ? 58.786 -1.490 0.523 1.00 0.00 234 ARG A C 8
ATOM 6446 O O . ARG A 1 42 ? 57.975 -1.299 1.414 1.00 0.00 234 ARG A O 8
ATOM 6467 N N . ARG A 1 43 ? 58.586 -1.181 -0.709 1.00 0.00 235 ARG A N 8
ATOM 6468 C CA . ARG A 1 43 ? 57.392 -0.491 -1.198 1.00 0.00 235 ARG A CA 8
ATOM 6469 C C . ARG A 1 43 ? 56.235 -1.453 -1.097 1.00 0.00 235 ARG A C 8
ATOM 6470 O O . ARG A 1 43 ? 55.176 -1.130 -0.577 1.00 0.00 235 ARG A O 8
ATOM 6491 N N . THR A 1 44 ? 56.512 -2.642 -1.560 1.00 0.00 236 THR A N 8
ATOM 6492 C CA . THR A 1 44 ? 55.646 -3.783 -1.565 1.00 0.00 236 THR A CA 8
ATOM 6493 C C . THR A 1 44 ? 55.060 -4.050 -0.184 1.00 0.00 236 THR A C 8
ATOM 6494 O O . THR A 1 44 ? 53.863 -4.312 -0.043 1.00 0.00 236 THR A O 8
ATOM 6505 N N . VAL A 1 45 ? 55.882 -3.950 0.816 1.00 0.00 237 VAL A N 8
ATOM 6506 C CA . VAL A 1 45 ? 55.445 -4.256 2.122 1.00 0.00 237 VAL A CA 8
ATOM 6507 C C . VAL A 1 45 ? 54.703 -3.066 2.758 1.00 0.00 237 VAL A C 8
ATOM 6508 O O . VAL A 1 45 ? 53.715 -3.251 3.461 1.00 0.00 237 VAL A O 8
ATOM 6521 N N . ARG A 1 46 ? 55.148 -1.848 2.451 1.00 0.00 238 ARG A N 8
ATOM 6522 C CA . ARG A 1 46 ? 54.506 -0.636 2.942 1.00 0.00 238 ARG A CA 8
ATOM 6523 C C . ARG A 1 46 ? 53.110 -0.506 2.366 1.00 0.00 238 ARG A C 8
ATOM 6524 O O . ARG A 1 46 ? 52.170 -0.241 3.079 1.00 0.00 238 ARG A O 8
ATOM 6545 N N . VAL A 1 47 ? 52.995 -0.734 1.081 1.00 0.00 239 VAL A N 8
ATOM 6546 C CA . VAL A 1 47 ? 51.738 -0.574 0.364 1.00 0.00 239 VAL A CA 8
ATOM 6547 C C . VAL A 1 47 ? 50.710 -1.594 0.886 1.00 0.00 239 VAL A C 8
ATOM 6548 O O . VAL A 1 47 ? 49.506 -1.345 0.954 1.00 0.00 239 VAL A O 8
ATOM 6561 N N . TYR A 1 48 ? 51.229 -2.709 1.278 1.00 0.00 240 TYR A N 8
ATOM 6562 C CA . TYR A 1 48 ? 50.456 -3.777 1.843 1.00 0.00 240 TYR A CA 8
ATOM 6563 C C . TYR A 1 48 ? 50.018 -3.448 3.294 1.00 0.00 240 TYR A C 8
ATOM 6564 O O . TYR A 1 48 ? 48.836 -3.494 3.625 1.00 0.00 240 TYR A O 8
ATOM 6582 N N . PHE A 1 49 ? 50.973 -3.097 4.129 1.00 0.00 241 PHE A N 8
ATOM 6583 C CA . PHE A 1 49 ? 50.719 -2.792 5.529 1.00 0.00 241 PHE A CA 8
ATOM 6584 C C . PHE A 1 49 ? 50.065 -1.436 5.792 1.00 0.00 241 PHE A C 8
ATOM 6585 O O . PHE A 1 49 ? 49.034 -1.364 6.463 1.00 0.00 241 PHE A O 8
ATOM 6602 N N . LEU A 1 50 ? 50.632 -0.384 5.267 1.00 0.00 242 LEU A N 8
ATOM 6603 C CA . LEU A 1 50 ? 50.210 0.957 5.638 1.00 0.00 242 LEU A CA 8
ATOM 6604 C C . LEU A 1 50 ? 49.348 1.670 4.602 1.00 0.00 242 LEU A C 8
ATOM 6605 O O . LEU A 1 50 ? 48.979 2.838 4.802 1.00 0.00 242 LEU A O 8
ATOM 6621 N N . GLY A 1 51 ? 49.019 1.014 3.519 1.00 0.00 243 GLY A N 8
ATOM 6622 C CA . GLY A 1 51 ? 48.075 1.602 2.616 1.00 0.00 243 GLY A CA 8
ATOM 6623 C C . GLY A 1 51 ? 48.529 1.604 1.191 1.00 0.00 243 GLY A C 8
ATOM 6624 O O . GLY A 1 51 ? 49.721 1.708 0.923 1.00 0.00 243 GLY A O 8
ATOM 6628 N N . PRO A 1 52 ? 47.579 1.517 0.239 1.00 0.00 244 PRO A N 8
ATOM 6629 C CA . PRO A 1 52 ? 47.872 1.498 -1.207 1.00 0.00 244 PRO A CA 8
ATOM 6630 C C . PRO A 1 52 ? 48.554 2.793 -1.668 1.00 0.00 244 PRO A C 8
ATOM 6631 O O . PRO A 1 52 ? 49.291 2.825 -2.662 1.00 0.00 244 PRO A O 8
ATOM 6642 N N . SER A 1 53 ? 48.352 3.834 -0.901 1.00 0.00 245 SER A N 8
ATOM 6643 C CA . SER A 1 53 ? 48.903 5.131 -1.162 1.00 0.00 245 SER A CA 8
ATOM 6644 C C . SER A 1 53 ? 50.296 5.271 -0.500 1.00 0.00 245 SER A C 8
ATOM 6645 O O . SER A 1 53 ? 50.734 6.365 -0.143 1.00 0.00 245 SER A O 8
ATOM 6653 N N . ALA A 1 54 ? 51.012 4.139 -0.386 1.00 0.00 246 ALA A N 8
ATOM 6654 C CA . ALA A 1 54 ? 52.386 4.129 0.128 1.00 0.00 246 ALA A CA 8
ATOM 6655 C C . ALA A 1 54 ? 53.355 4.430 -1.002 1.00 0.00 246 ALA A C 8
ATOM 6656 O O . ALA A 1 54 ? 54.583 4.305 -0.892 1.00 0.00 246 ALA A O 8
ATOM 6663 N N . VAL A 1 55 ? 52.775 4.812 -2.064 1.00 0.00 247 VAL A N 8
ATOM 6664 C CA . VAL A 1 55 ? 53.427 5.306 -3.210 1.00 0.00 247 VAL A CA 8
ATOM 6665 C C . VAL A 1 55 ? 52.965 6.729 -3.245 1.00 0.00 247 VAL A C 8
ATOM 6666 O O . VAL A 1 55 ? 51.802 6.991 -3.566 1.00 0.00 247 VAL A O 8
ATOM 6679 N N . LEU A 1 56 ? 53.825 7.604 -2.791 1.00 0.00 248 LEU A N 8
ATOM 6680 C CA . LEU A 1 56 ? 53.529 9.007 -2.632 1.00 0.00 248 LEU A CA 8
ATOM 6681 C C . LEU A 1 56 ? 52.863 9.627 -3.832 1.00 0.00 248 LEU A C 8
ATOM 6682 O O . LEU A 1 56 ? 53.311 9.421 -4.973 1.00 0.00 248 LEU A O 8
ATOM 6698 N N . PRO A 1 57 ? 51.754 10.368 -3.591 1.00 0.00 249 PRO A N 8
ATOM 6699 C CA . PRO A 1 57 ? 50.939 10.961 -4.645 1.00 0.00 249 PRO A CA 8
ATOM 6700 C C . PRO A 1 57 ? 51.741 11.848 -5.564 1.00 0.00 249 PRO A C 8
ATOM 6701 O O . PRO A 1 57 ? 52.183 12.948 -5.182 1.00 0.00 249 PRO A O 8
ATOM 6713 N N . PRO A 1 6 ? 50.699 -1.184 14.077 1.00 0.00 198 PRO A N 9
ATOM 6714 C CA . PRO A 1 6 ? 50.823 -0.589 12.733 1.00 0.00 198 PRO A CA 9
ATOM 6715 C C . PRO A 1 6 ? 51.656 0.707 12.703 1.00 0.00 198 PRO A C 9
ATOM 6716 O O . PRO A 1 6 ? 52.369 0.973 11.734 1.00 0.00 198 PRO A O 9
ATOM 6727 N N . GLU A 1 7 ? 51.589 1.480 13.766 1.00 0.00 199 GLU A N 9
ATOM 6728 C CA . GLU A 1 7 ? 52.295 2.766 13.833 1.00 0.00 199 GLU A CA 9
ATOM 6729 C C . GLU A 1 7 ? 53.805 2.581 13.896 1.00 0.00 199 GLU A C 9
ATOM 6730 O O . GLU A 1 7 ? 54.548 3.138 13.088 1.00 0.00 199 GLU A O 9
ATOM 6742 N N . GLU A 1 8 ? 54.256 1.781 14.830 1.00 0.00 200 GLU A N 9
ATOM 6743 C CA . GLU A 1 8 ? 55.624 1.490 14.985 1.00 0.00 200 GLU A CA 9
ATOM 6744 C C . GLU A 1 8 ? 56.145 0.647 13.856 1.00 0.00 200 GLU A C 9
ATOM 6745 O O . GLU A 1 8 ? 57.327 0.684 13.529 1.00 0.00 200 GLU A O 9
ATOM 6757 N N . LEU A 1 9 ? 55.275 -0.123 13.295 1.00 0.00 201 LEU A N 9
ATOM 6758 C CA . LEU A 1 9 ? 55.545 -0.827 12.071 1.00 0.00 201 LEU A CA 9
ATOM 6759 C C . LEU A 1 9 ? 55.886 0.155 10.953 1.00 0.00 201 LEU A C 9
ATOM 6760 O O . LEU A 1 9 ? 56.835 -0.027 10.227 1.00 0.00 201 LEU A O 9
ATOM 6776 N N . ARG A 1 10 ? 55.081 1.168 10.812 1.00 0.00 202 ARG A N 9
ATOM 6777 C CA . ARG A 1 10 ? 55.316 2.197 9.866 1.00 0.00 202 ARG A CA 9
ATOM 6778 C C . ARG A 1 10 ? 56.632 2.896 10.181 1.00 0.00 202 ARG A C 9
ATOM 6779 O O . ARG A 1 10 ? 57.398 3.222 9.278 1.00 0.00 202 ARG A O 9
ATOM 6800 N N . SER A 1 11 ? 56.896 3.065 11.470 1.00 0.00 203 SER A N 9
ATOM 6801 C CA . SER A 1 11 ? 58.150 3.649 11.937 1.00 0.00 203 SER A CA 9
ATOM 6802 C C . SER A 1 11 ? 59.333 2.721 11.567 1.00 0.00 203 SER A C 9
ATOM 6803 O O . SER A 1 11 ? 60.477 3.173 11.431 1.00 0.00 203 SER A O 9
ATOM 6811 N N . LEU A 1 12 ? 59.045 1.426 11.418 1.00 0.00 204 LEU A N 9
ATOM 6812 C CA . LEU A 1 12 ? 60.008 0.466 10.954 1.00 0.00 204 LEU A CA 9
ATOM 6813 C C . LEU A 1 12 ? 60.297 0.784 9.513 1.00 0.00 204 LEU A C 9
ATOM 6814 O O . LEU A 1 12 ? 61.416 1.082 9.164 1.00 0.00 204 LEU A O 9
ATOM 6830 N N . LEU A 1 13 ? 59.244 0.825 8.703 1.00 0.00 205 LEU A N 9
ATOM 6831 C CA . LEU A 1 13 ? 59.335 1.092 7.252 1.00 0.00 205 LEU A CA 9
ATOM 6832 C C . LEU A 1 13 ? 59.871 2.490 6.895 1.00 0.00 205 LEU A C 9
ATOM 6833 O O . LEU A 1 13 ? 59.904 2.865 5.721 1.00 0.00 205 LEU A O 9
ATOM 6849 N N . THR A 1 14 ? 60.220 3.253 7.895 1.00 0.00 206 THR A N 9
ATOM 6850 C CA . THR A 1 14 ? 60.868 4.496 7.735 1.00 0.00 206 THR A CA 9
ATOM 6851 C C . THR A 1 14 ? 62.386 4.272 7.478 1.00 0.00 206 THR A C 9
ATOM 6852 O O . THR A 1 14 ? 63.014 5.009 6.719 1.00 0.00 206 THR A O 9
ATOM 6863 N N . THR A 1 15 ? 62.968 3.250 8.106 1.00 0.00 207 THR A N 9
ATOM 6864 C CA . THR A 1 15 ? 64.393 3.012 7.964 1.00 0.00 207 THR A CA 9
ATOM 6865 C C . THR A 1 15 ? 64.738 1.513 7.879 1.00 0.00 207 THR A C 9
ATOM 6866 O O . THR A 1 15 ? 65.848 1.149 7.526 1.00 0.00 207 THR A O 9
ATOM 6877 N N . GLN A 1 16 ? 63.814 0.670 8.211 1.00 0.00 208 GLN A N 9
ATOM 6878 C CA . GLN A 1 16 ? 64.042 -0.732 8.227 1.00 0.00 208 GLN A CA 9
ATOM 6879 C C . GLN A 1 16 ? 63.474 -1.362 6.991 1.00 0.00 208 GLN A C 9
ATOM 6880 O O . GLN A 1 16 ? 62.403 -0.990 6.539 1.00 0.00 208 GLN A O 9
ATOM 6894 N N . CYS A 1 17 ? 64.252 -2.300 6.464 1.00 0.00 209 CYS A N 9
ATOM 6895 C CA . CYS A 1 17 ? 64.049 -3.053 5.234 1.00 0.00 209 CYS A CA 9
ATOM 6896 C C . CYS A 1 17 ? 62.593 -3.365 5.035 1.00 0.00 209 CYS A C 9
ATOM 6897 O O . CYS A 1 17 ? 62.052 -3.089 3.979 1.00 0.00 209 CYS A O 9
ATOM 6904 N N . GLY A 1 18 ? 62.025 -4.059 6.007 1.00 0.00 210 GLY A N 9
ATOM 6905 C CA . GLY A 1 18 ? 60.615 -4.292 6.125 1.00 0.00 210 GLY A CA 9
ATOM 6906 C C . GLY A 1 18 ? 60.082 -5.212 5.105 1.00 0.00 210 GLY A C 9
ATOM 6907 O O . GLY A 1 18 ? 58.964 -5.593 5.145 1.00 0.00 210 GLY A O 9
ATOM 6911 N N . VAL A 1 19 ? 60.905 -5.616 4.229 1.00 0.00 211 VAL A N 9
ATOM 6912 C CA . VAL A 1 19 ? 60.482 -6.444 3.183 1.00 0.00 211 VAL A CA 9
ATOM 6913 C C . VAL A 1 19 ? 60.313 -7.883 3.620 1.00 0.00 211 VAL A C 9
ATOM 6914 O O . VAL A 1 19 ? 61.265 -8.515 4.066 1.00 0.00 211 VAL A O 9
ATOM 6927 N N . ILE A 1 20 ? 59.090 -8.356 3.547 1.00 0.00 212 ILE A N 9
ATOM 6928 C CA . ILE A 1 20 ? 58.751 -9.702 3.955 1.00 0.00 212 ILE A CA 9
ATOM 6929 C C . ILE A 1 20 ? 59.576 -10.704 3.173 1.00 0.00 212 ILE A C 9
ATOM 6930 O O . ILE A 1 20 ? 59.556 -10.708 1.939 1.00 0.00 212 ILE A 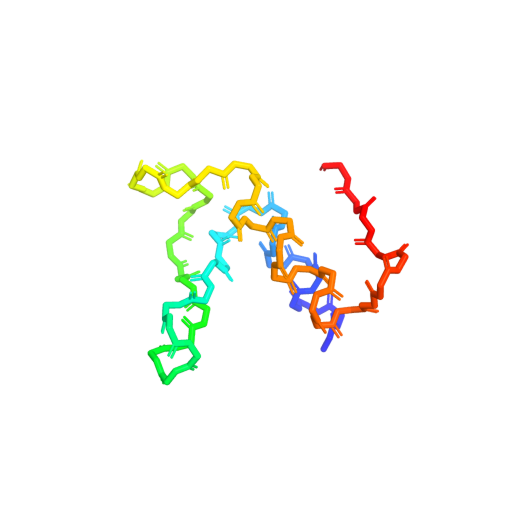O 9
ATOM 6946 N N . SER A 1 21 ? 60.359 -11.469 3.901 1.00 0.00 213 SER A N 9
ATOM 6947 C CA . SER A 1 21 ? 61.189 -12.489 3.368 1.00 0.00 213 SER A CA 9
ATOM 6948 C C . SER A 1 21 ? 60.382 -13.441 2.487 1.00 0.00 213 SER A C 9
ATOM 6949 O O . SER A 1 21 ? 59.422 -14.074 2.951 1.00 0.00 213 SER A O 9
ATOM 6957 N N . GLU A 1 22 ? 60.792 -13.554 1.237 1.00 0.00 214 GLU A N 9
ATOM 6958 C CA . GLU A 1 22 ? 60.105 -14.361 0.241 1.00 0.00 214 GLU A CA 9
ATOM 6959 C C . GLU A 1 22 ? 60.348 -15.858 0.406 1.00 0.00 214 GLU A C 9
ATOM 6960 O O . GLU A 1 22 ? 59.911 -16.658 -0.407 1.00 0.00 214 GLU A O 9
ATOM 6972 N N . HIS A 1 23 ? 61.039 -16.228 1.462 1.00 0.00 215 HIS A N 9
ATOM 6973 C CA . HIS A 1 23 ? 61.175 -17.634 1.843 1.00 0.00 215 HIS A CA 9
ATOM 6974 C C . HIS A 1 23 ? 60.199 -17.912 2.990 1.00 0.00 215 HIS A C 9
ATOM 6975 O O . HIS A 1 23 ? 60.191 -18.995 3.586 1.00 0.00 215 HIS A O 9
ATOM 6989 N N . THR A 1 24 ? 59.378 -16.893 3.264 1.00 0.00 216 THR A N 9
ATOM 6990 C CA . THR A 1 24 ? 58.379 -16.881 4.310 1.00 0.00 216 THR A CA 9
ATOM 6991 C C . THR A 1 24 ? 58.995 -16.728 5.705 1.00 0.00 216 THR A C 9
ATOM 6992 O O . THR A 1 24 ? 59.493 -17.686 6.299 1.00 0.00 216 THR A O 9
ATOM 7003 N N . LYS A 1 25 ? 59.004 -15.512 6.193 1.00 0.00 217 LYS A N 9
ATOM 7004 C CA . LYS A 1 25 ? 59.414 -15.248 7.528 1.00 0.00 217 LYS A CA 9
ATOM 7005 C C . LYS A 1 25 ? 58.487 -14.185 8.099 1.00 0.00 217 LYS A C 9
ATOM 7006 O O . LYS A 1 25 ? 57.450 -14.509 8.653 1.00 0.00 217 LYS A O 9
ATOM 7025 N N . LYS A 1 26 ? 58.831 -12.934 7.848 1.00 0.00 218 LYS A N 9
ATOM 7026 C CA . LYS A 1 26 ? 58.116 -11.734 8.259 1.00 0.00 218 LYS A CA 9
ATOM 7027 C C . LYS A 1 26 ? 58.823 -10.585 7.598 1.00 0.00 218 LYS A C 9
ATOM 7028 O O . LYS A 1 26 ? 59.682 -10.827 6.725 1.00 0.00 218 LYS A O 9
ATOM 7047 N N . MET A 1 27 ? 58.467 -9.369 7.962 1.00 0.00 219 MET A N 9
ATOM 7048 C CA . MET A 1 27 ? 59.140 -8.182 7.462 1.00 0.00 219 MET A CA 9
ATOM 7049 C C . MET A 1 27 ? 60.602 -8.216 7.772 1.00 0.00 219 MET A C 9
ATOM 7050 O O . MET A 1 27 ? 61.020 -8.713 8.813 1.00 0.00 219 MET A O 9
ATOM 7064 N N . CYS A 1 28 ? 61.383 -7.684 6.885 1.00 0.00 220 CYS A N 9
ATOM 7065 C CA . CYS A 1 28 ? 62.793 -7.754 7.055 1.00 0.00 220 CYS A CA 9
ATOM 7066 C C . CYS A 1 28 ? 63.293 -6.700 8.044 1.00 0.00 220 CYS A C 9
ATOM 7067 O O . CYS A 1 28 ? 62.873 -5.564 7.997 1.00 0.00 220 CYS A O 9
ATOM 7074 N N . THR A 1 29 ? 64.237 -7.060 8.863 1.00 0.00 221 THR A N 9
ATOM 7075 C CA . THR A 1 29 ? 64.618 -6.224 9.973 1.00 0.00 221 THR A CA 9
ATOM 7076 C C . THR A 1 29 ? 65.842 -5.297 9.792 1.00 0.00 221 THR A C 9
ATOM 7077 O O . THR A 1 29 ? 65.885 -4.237 10.421 1.00 0.00 221 THR A O 9
ATOM 7088 N N . ARG A 1 30 ? 66.835 -5.659 8.947 1.00 0.00 222 ARG A N 9
ATOM 7089 C CA . ARG A 1 30 ? 67.929 -4.706 8.670 1.00 0.00 222 ARG A CA 9
ATOM 7090 C C . ARG A 1 30 ? 67.410 -3.481 7.912 1.00 0.00 222 ARG A C 9
ATOM 7091 O O . ARG A 1 30 ? 66.245 -3.388 7.673 1.00 0.00 222 ARG A O 9
ATOM 7112 N N . SER A 1 31 ? 68.264 -2.571 7.521 1.00 0.00 223 SER A N 9
ATOM 7113 C CA . SER A 1 31 ? 67.833 -1.348 6.835 1.00 0.00 223 SER A CA 9
ATOM 7114 C C . SER A 1 31 ? 67.416 -1.673 5.368 1.00 0.00 223 SER A C 9
ATOM 7115 O O . SER A 1 31 ? 67.494 -2.849 4.930 1.00 0.00 223 SER A O 9
ATOM 7123 N N . LEU A 1 32 ? 66.989 -0.677 4.574 1.00 0.00 224 LEU A N 9
ATOM 7124 C CA . LEU A 1 32 ? 66.598 -0.954 3.177 1.00 0.00 224 LEU A CA 9
ATOM 7125 C C . LEU A 1 32 ? 67.899 -1.100 2.334 1.00 0.00 224 LEU A C 9
ATOM 7126 O O . LEU A 1 32 ? 67.881 -1.164 1.132 1.00 0.00 224 LEU A O 9
ATOM 7142 N N . ARG A 1 33 ? 69.004 -1.122 2.999 1.00 0.00 225 ARG A N 9
ATOM 7143 C CA . ARG A 1 33 ? 70.281 -1.348 2.410 1.00 0.00 225 ARG A CA 9
ATOM 7144 C C . ARG A 1 33 ? 70.612 -2.843 2.483 1.00 0.00 225 ARG A C 9
ATOM 7145 O O . ARG A 1 33 ? 71.499 -3.326 1.803 1.00 0.00 225 ARG A O 9
ATOM 7166 N N . CYS A 1 34 ? 69.831 -3.557 3.293 1.00 0.00 226 CYS A N 9
ATOM 7167 C CA . CYS A 1 34 ? 70.051 -4.950 3.646 1.00 0.00 226 CYS A CA 9
ATOM 7168 C C . CYS A 1 34 ? 70.662 -5.943 2.569 1.00 0.00 226 CYS A C 9
ATOM 7169 O O . CYS A 1 34 ? 71.833 -6.272 2.674 1.00 0.00 226 CYS A O 9
ATOM 7176 N N . PRO A 1 35 ? 69.907 -6.431 1.552 1.00 0.00 227 PRO A N 9
ATOM 7177 C CA . PRO A 1 35 ? 70.324 -7.561 0.715 1.00 0.00 227 PRO A CA 9
ATOM 7178 C C . PRO A 1 35 ? 70.157 -7.303 -0.835 1.00 0.00 227 PRO A C 9
ATOM 7179 O O . PRO A 1 35 ? 70.636 -6.313 -1.366 1.00 0.00 227 PRO A O 9
ATOM 7190 N N . GLN A 1 36 ? 69.397 -8.195 -1.508 1.00 0.00 228 GLN A N 9
ATOM 7191 C CA . GLN A 1 36 ? 69.144 -8.122 -2.919 1.00 0.00 228 GLN A CA 9
ATOM 7192 C C . GLN A 1 36 ? 67.688 -7.690 -3.068 1.00 0.00 228 GLN A C 9
ATOM 7193 O O . GLN A 1 36 ? 67.136 -7.618 -4.173 1.00 0.00 228 GLN A O 9
ATOM 7207 N N . HIS A 1 37 ? 67.051 -7.483 -1.891 1.00 0.00 229 HIS A N 9
ATOM 7208 C CA . HIS A 1 37 ? 65.743 -6.920 -1.794 1.00 0.00 229 HIS A CA 9
ATOM 7209 C C . HIS A 1 37 ? 65.733 -5.633 -2.618 1.00 0.00 229 HIS A C 9
ATOM 7210 O O . HIS A 1 37 ? 66.643 -4.836 -2.524 1.00 0.00 229 HIS A O 9
ATOM 7224 N N . THR A 1 38 ? 64.765 -5.473 -3.445 1.00 0.00 230 THR A N 9
ATOM 7225 C CA . THR A 1 38 ? 64.725 -4.340 -4.338 1.00 0.00 230 THR A CA 9
ATOM 7226 C C . THR A 1 38 ? 63.940 -3.197 -3.702 1.00 0.00 230 THR A C 9
ATOM 7227 O O . THR A 1 38 ? 63.390 -3.357 -2.604 1.00 0.00 230 THR A O 9
ATOM 7238 N N . ASP A 1 39 ? 63.885 -2.060 -4.362 1.00 0.00 231 ASP A N 9
ATOM 7239 C CA . ASP A 1 39 ? 63.179 -0.888 -3.830 1.00 0.00 231 ASP A CA 9
ATOM 7240 C C . ASP A 1 39 ? 61.683 -1.102 -3.902 1.00 0.00 231 ASP A C 9
ATOM 7241 O O . ASP A 1 39 ? 60.935 -0.699 -3.008 1.00 0.00 231 ASP A O 9
ATOM 7250 N N . GLU A 1 40 ? 61.257 -1.833 -4.926 1.00 0.00 232 GLU A N 9
ATOM 7251 C CA . GLU A 1 40 ? 59.841 -2.121 -5.132 1.00 0.00 232 GLU A CA 9
ATOM 7252 C C . GLU A 1 40 ? 59.370 -3.030 -4.036 1.00 0.00 232 GLU A C 9
ATOM 7253 O O . GLU A 1 40 ? 58.231 -2.992 -3.595 1.00 0.00 232 GLU A O 9
ATOM 7265 N N . GLN A 1 41 ? 60.297 -3.800 -3.577 1.00 0.00 233 GLN A N 9
ATOM 7266 C CA . GLN A 1 41 ? 60.126 -4.711 -2.502 1.00 0.00 233 GLN A CA 9
ATOM 7267 C C . GLN A 1 41 ? 59.916 -4.013 -1.185 1.00 0.00 233 GLN A C 9
ATOM 7268 O O . GLN A 1 41 ? 59.169 -4.475 -0.335 1.00 0.00 233 GLN A O 9
ATOM 7282 N N . ARG A 1 42 ? 60.540 -2.895 -1.030 1.00 0.00 234 ARG A N 9
ATOM 7283 C CA . ARG A 1 42 ? 60.406 -2.138 0.186 1.00 0.00 234 ARG A CA 9
ATOM 7284 C C . ARG A 1 42 ? 59.057 -1.412 0.114 1.00 0.00 234 ARG A C 9
ATOM 7285 O O . ARG A 1 42 ? 58.374 -1.250 1.100 1.00 0.00 234 ARG A O 9
ATOM 7306 N N . ARG A 1 43 ? 58.676 -1.016 -1.099 1.00 0.00 235 ARG A N 9
ATOM 7307 C CA . ARG A 1 43 ? 57.414 -0.344 -1.351 1.00 0.00 235 ARG A CA 9
ATOM 7308 C C . ARG A 1 43 ? 56.237 -1.277 -1.093 1.00 0.00 235 ARG A C 9
ATOM 7309 O O . ARG A 1 43 ? 55.327 -0.933 -0.341 1.00 0.00 235 ARG A O 9
ATOM 7330 N N . THR A 1 44 ? 56.315 -2.472 -1.667 1.00 0.00 236 THR A N 9
ATOM 7331 C CA . THR A 1 44 ? 55.232 -3.445 -1.687 1.00 0.00 236 THR A CA 9
ATOM 7332 C C . THR A 1 44 ? 54.718 -3.784 -0.282 1.00 0.00 236 THR A C 9
ATOM 7333 O O . THR A 1 44 ? 53.531 -4.037 -0.080 1.00 0.00 236 THR A O 9
ATOM 7344 N N . VAL A 1 45 ? 55.597 -3.754 0.676 1.00 0.00 237 VAL A N 9
ATOM 7345 C CA . VAL A 1 45 ? 55.248 -4.097 2.009 1.00 0.00 237 VAL A CA 9
ATOM 7346 C C . VAL A 1 45 ? 54.603 -2.904 2.762 1.00 0.00 237 VAL A C 9
ATOM 7347 O O . VAL A 1 45 ? 53.693 -3.082 3.559 1.00 0.00 237 VAL A O 9
ATOM 7360 N N . ARG A 1 46 ? 55.011 -1.684 2.415 1.00 0.00 238 ARG A N 9
ATOM 7361 C CA . ARG A 1 46 ? 54.509 -0.472 3.089 1.00 0.00 238 ARG A CA 9
ATOM 7362 C C . ARG A 1 46 ? 53.131 -0.230 2.567 1.00 0.00 238 ARG A C 9
ATOM 7363 O O . ARG A 1 46 ? 52.209 0.094 3.288 1.00 0.00 238 ARG A O 9
ATOM 7384 N N . VAL A 1 47 ? 53.020 -0.470 1.300 1.00 0.00 239 VAL A N 9
ATOM 7385 C CA . VAL A 1 47 ? 51.836 -0.349 0.555 1.00 0.00 239 VAL A CA 9
ATOM 7386 C C . VAL A 1 47 ? 50.805 -1.385 1.029 1.00 0.00 239 VAL A C 9
ATOM 7387 O O . VAL A 1 47 ? 49.601 -1.127 1.051 1.00 0.00 239 VAL A O 9
ATOM 7400 N N . TYR A 1 48 ? 51.294 -2.525 1.440 1.00 0.00 240 TYR A N 9
ATOM 7401 C CA . TYR A 1 48 ? 50.459 -3.550 2.011 1.00 0.00 240 TYR A CA 9
ATOM 7402 C C . TYR A 1 48 ? 50.005 -3.189 3.447 1.00 0.00 240 TYR A C 9
ATOM 7403 O O . TYR A 1 48 ? 48.812 -3.218 3.761 1.00 0.00 240 TYR A O 9
ATOM 7421 N N . PHE A 1 49 ? 50.950 -2.849 4.294 1.00 0.00 241 PHE A N 9
ATOM 7422 C CA . PHE A 1 49 ? 50.668 -2.580 5.699 1.00 0.00 241 PHE A CA 9
ATOM 7423 C C . PHE A 1 49 ? 50.012 -1.239 5.972 1.00 0.00 241 PHE A C 9
ATOM 7424 O O . PHE A 1 49 ? 48.980 -1.168 6.640 1.00 0.00 241 PHE A O 9
ATOM 7441 N N . LEU A 1 50 ? 50.596 -0.190 5.472 1.00 0.00 242 LEU A N 9
ATOM 7442 C CA . LEU A 1 50 ? 50.118 1.137 5.762 1.00 0.00 242 LEU A CA 9
ATOM 7443 C C . LEU A 1 50 ? 49.278 1.737 4.637 1.00 0.00 242 LEU A C 9
ATOM 7444 O O . LEU A 1 50 ? 48.598 2.753 4.835 1.00 0.00 242 LEU A O 9
ATOM 7460 N N . GLY A 1 51 ? 49.303 1.117 3.471 1.00 0.00 243 GLY A N 9
ATOM 7461 C CA . GLY A 1 51 ? 48.419 1.536 2.413 1.00 0.00 243 GLY A CA 9
ATOM 7462 C C . GLY A 1 51 ? 49.119 2.044 1.168 1.00 0.00 243 GLY A C 9
ATOM 7463 O O . GLY A 1 51 ? 50.273 2.465 1.220 1.00 0.00 243 GLY A O 9
ATOM 7467 N N . PRO A 1 52 ? 48.421 2.023 0.012 1.00 0.00 244 PRO A N 9
ATOM 7468 C CA . PRO A 1 52 ? 48.949 2.523 -1.268 1.00 0.00 244 PRO A CA 9
ATOM 7469 C C . PRO A 1 52 ? 49.070 4.053 -1.286 1.00 0.00 244 PRO A C 9
ATOM 7470 O O . PRO A 1 52 ? 49.543 4.645 -2.249 1.00 0.00 244 PRO A O 9
ATOM 7481 N N . SER A 1 53 ? 48.641 4.683 -0.216 1.00 0.00 245 SER A N 9
ATOM 7482 C CA . SER A 1 53 ? 48.793 6.107 -0.062 1.00 0.00 245 SER A CA 9
ATOM 7483 C C . SER A 1 53 ? 50.212 6.426 0.435 1.00 0.00 245 SER A C 9
ATOM 7484 O O . SER A 1 53 ? 50.641 7.577 0.457 1.00 0.00 245 SER A O 9
ATOM 7492 N N . ALA A 1 54 ? 50.948 5.379 0.788 1.00 0.00 246 ALA A N 9
ATOM 7493 C CA . ALA A 1 54 ? 52.300 5.508 1.294 1.00 0.00 246 ALA A CA 9
ATOM 7494 C C . ALA A 1 54 ? 53.321 5.288 0.183 1.00 0.00 246 ALA A C 9
ATOM 7495 O O . ALA A 1 54 ? 54.464 4.876 0.429 1.00 0.00 246 ALA A O 9
ATOM 7502 N N . VAL A 1 55 ? 52.934 5.590 -1.028 1.00 0.00 247 VAL A N 9
ATOM 7503 C CA . VAL A 1 55 ? 53.846 5.476 -2.148 1.00 0.00 247 VAL A CA 9
ATOM 7504 C C . VAL A 1 55 ? 54.615 6.769 -2.283 1.00 0.00 247 VAL A C 9
ATOM 7505 O O . VAL A 1 55 ? 54.243 7.677 -3.025 1.00 0.00 247 VAL A O 9
ATOM 7518 N N . LEU A 1 56 ? 55.593 6.873 -1.474 1.00 0.00 248 LEU A N 9
ATOM 7519 C CA . LEU A 1 56 ? 56.490 7.982 -1.443 1.00 0.00 248 LEU A CA 9
ATOM 7520 C C . LEU A 1 56 ? 57.872 7.420 -1.559 1.00 0.00 248 LEU A C 9
ATOM 7521 O O . LEU A 1 56 ? 58.075 6.232 -1.268 1.00 0.00 248 LEU A O 9
ATOM 7537 N N . PRO A 1 57 ? 58.839 8.219 -1.970 1.00 0.00 249 PRO A N 9
ATOM 7538 C CA . PRO A 1 57 ? 60.183 7.753 -2.184 1.00 0.00 249 PRO A CA 9
ATOM 7539 C C . PRO A 1 57 ? 60.912 7.613 -0.867 1.00 0.00 249 PRO A C 9
ATOM 7540 O O . PRO A 1 57 ? 61.481 8.577 -0.330 1.00 0.00 249 PRO A O 9
ATOM 7552 N N . PRO A 1 6 ? 50.809 -0.901 14.070 1.00 0.00 198 PRO A N 10
ATOM 7553 C CA . PRO A 1 6 ? 51.127 -0.500 12.682 1.00 0.00 198 PRO A CA 10
ATOM 7554 C C . PRO A 1 6 ? 51.861 0.853 12.596 1.00 0.00 198 PRO A C 10
ATOM 7555 O O . PRO A 1 6 ? 52.524 1.145 11.612 1.00 0.00 198 PRO A O 10
ATOM 7566 N N . GLU A 1 7 ? 51.759 1.637 13.644 1.00 0.00 199 GLU A N 10
ATOM 7567 C CA . GLU A 1 7 ? 52.416 2.928 13.733 1.00 0.00 199 GLU A CA 10
ATOM 7568 C C . GLU A 1 7 ? 53.944 2.802 13.865 1.00 0.00 199 GLU A C 10
ATOM 7569 O O . GLU A 1 7 ? 54.686 3.496 13.171 1.00 0.00 199 GLU A O 10
ATOM 7581 N N . GLU A 1 8 ? 54.419 1.897 14.732 1.00 0.00 200 GLU A N 10
ATOM 7582 C CA . GLU A 1 8 ? 55.883 1.667 14.862 1.00 0.00 200 GLU A CA 10
ATOM 7583 C C . GLU A 1 8 ? 56.338 1.073 13.597 1.00 0.00 200 GLU A C 10
ATOM 7584 O O . GLU A 1 8 ? 57.427 1.302 13.142 1.00 0.00 200 GLU A O 10
ATOM 7596 N N . LEU A 1 9 ? 55.477 0.251 13.075 1.00 0.00 201 LEU A N 10
ATOM 7597 C CA . LEU A 1 9 ? 55.709 -0.460 11.887 1.00 0.00 201 LEU A CA 10
ATOM 7598 C C . LEU A 1 9 ? 55.967 0.498 10.716 1.00 0.00 201 LEU A C 10
ATOM 7599 O O . LEU A 1 9 ? 56.910 0.332 9.948 1.00 0.00 201 LEU A O 10
ATOM 7615 N N . ARG A 1 10 ? 55.082 1.449 10.589 1.00 0.00 202 ARG A N 10
ATOM 7616 C CA . ARG A 1 10 ? 55.162 2.546 9.674 1.00 0.00 202 ARG A CA 10
ATOM 7617 C C . ARG A 1 10 ? 56.518 3.225 9.836 1.00 0.00 202 ARG A C 10
ATOM 7618 O O . ARG A 1 10 ? 57.183 3.569 8.857 1.00 0.00 202 ARG A O 10
ATOM 7639 N N . SER A 1 11 ? 56.913 3.389 11.077 1.00 0.00 203 SER A N 10
ATOM 7640 C CA . SER A 1 11 ? 58.169 3.993 11.403 1.00 0.00 203 SER A CA 10
ATOM 7641 C C . SER A 1 11 ? 59.343 3.076 10.986 1.00 0.00 203 SER A C 10
ATOM 7642 O O . SER A 1 11 ? 60.390 3.558 10.511 1.00 0.00 203 SER A O 10
ATOM 7650 N N . LEU A 1 12 ? 59.154 1.769 11.160 1.00 0.00 204 LEU A N 10
ATOM 7651 C CA . LEU A 1 12 ? 60.122 0.758 10.795 1.00 0.00 204 LEU A CA 10
ATOM 7652 C C . LEU A 1 12 ? 60.429 0.857 9.316 1.00 0.00 204 LEU A C 10
ATOM 7653 O O . LEU A 1 12 ? 61.571 1.080 8.935 1.00 0.00 204 LEU A O 10
ATOM 7669 N N . LEU A 1 13 ? 59.385 0.771 8.501 1.00 0.00 205 LEU A N 10
ATOM 7670 C CA . LEU A 1 13 ? 59.496 0.797 7.035 1.00 0.00 205 LEU A CA 10
ATOM 7671 C C . LEU A 1 13 ? 60.188 2.038 6.450 1.00 0.00 205 LEU A C 10
ATOM 7672 O O . LEU A 1 13 ? 60.491 2.062 5.261 1.00 0.00 205 LEU A O 10
ATOM 7688 N N . THR A 1 14 ? 60.426 3.047 7.250 1.00 0.00 206 THR A N 10
ATOM 7689 C CA . THR A 1 14 ? 61.096 4.211 6.793 1.00 0.00 206 THR A CA 10
ATOM 7690 C C . THR A 1 14 ? 62.628 3.955 6.658 1.00 0.00 206 THR A C 10
ATOM 7691 O O . THR A 1 14 ? 63.293 4.559 5.815 1.00 0.00 206 THR A O 10
ATOM 7702 N N . THR A 1 15 ? 63.171 3.045 7.461 1.00 0.00 207 THR A N 10
ATOM 7703 C CA . THR A 1 15 ? 64.605 2.808 7.427 1.00 0.00 207 THR A CA 10
ATOM 7704 C C . THR A 1 15 ? 64.962 1.308 7.580 1.00 0.00 207 THR A C 10
ATOM 7705 O O . THR A 1 15 ? 66.072 0.869 7.221 1.00 0.00 207 THR A O 10
ATOM 7716 N N . GLN A 1 16 ? 64.030 0.529 8.073 1.00 0.00 208 GLN A N 10
ATOM 7717 C CA . GLN A 1 16 ? 64.223 -0.868 8.245 1.00 0.00 208 GLN A CA 10
ATOM 7718 C C . GLN A 1 16 ? 63.501 -1.592 7.140 1.00 0.00 208 GLN A C 10
ATOM 7719 O O . GLN A 1 16 ? 62.380 -1.244 6.804 1.00 0.00 208 GLN A O 10
ATOM 7733 N N . CYS A 1 17 ? 64.184 -2.574 6.598 1.00 0.00 209 CYS A N 10
ATOM 7734 C CA . CYS A 1 17 ? 63.796 -3.409 5.466 1.00 0.00 209 CYS A CA 10
ATOM 7735 C C . CYS A 1 17 ? 62.304 -3.721 5.474 1.00 0.00 209 CYS A C 10
ATOM 7736 O O . CYS A 1 17 ? 61.561 -3.161 4.689 1.00 0.00 209 CYS A O 10
ATOM 7743 N N . GLY A 1 18 ? 61.884 -4.609 6.318 1.00 0.00 210 GLY A N 10
ATOM 7744 C CA . GLY A 1 18 ? 60.490 -4.869 6.495 1.00 0.00 210 GLY A CA 10
ATOM 7745 C C . GLY A 1 18 ? 59.919 -5.767 5.446 1.00 0.00 210 GLY A C 10
ATOM 7746 O O . GLY A 1 18 ? 58.767 -6.130 5.508 1.00 0.00 210 GLY A O 10
ATOM 7750 N N . VAL A 1 19 ? 60.744 -6.181 4.504 1.00 0.00 211 VAL A N 10
ATOM 7751 C CA . VAL A 1 19 ? 60.270 -7.006 3.427 1.00 0.00 211 VAL A CA 10
ATOM 7752 C C . VAL A 1 19 ? 59.950 -8.409 3.873 1.00 0.00 211 VAL A C 10
ATOM 7753 O O . VAL A 1 19 ? 60.805 -9.095 4.433 1.00 0.00 211 VAL A O 10
ATOM 7766 N N . ILE A 1 20 ? 58.710 -8.792 3.682 1.00 0.00 212 ILE A N 10
ATOM 7767 C CA . ILE A 1 20 ? 58.264 -10.119 4.041 1.00 0.00 212 ILE A CA 10
ATOM 7768 C C . ILE A 1 20 ? 58.844 -11.117 3.048 1.00 0.00 212 ILE A C 10
ATOM 7769 O O . ILE A 1 20 ? 58.391 -11.212 1.903 1.00 0.00 212 ILE A O 10
ATOM 7785 N N . SER A 1 21 ? 59.884 -11.794 3.481 1.00 0.00 213 SER A N 10
ATOM 7786 C CA . SER A 1 21 ? 60.598 -12.766 2.668 1.00 0.00 213 SER A CA 10
ATOM 7787 C C . SER A 1 21 ? 59.663 -13.945 2.372 1.00 0.00 213 SER A C 10
ATOM 7788 O O . SER A 1 21 ? 59.510 -14.388 1.237 1.00 0.00 213 SER A O 10
ATOM 7796 N N . GLU A 1 22 ? 59.018 -14.381 3.410 1.00 0.00 214 GLU A N 10
ATOM 7797 C CA . GLU A 1 22 ? 58.109 -15.488 3.428 1.00 0.00 214 GLU A CA 10
ATOM 7798 C C . GLU A 1 22 ? 57.363 -15.302 4.713 1.00 0.00 214 GLU A C 10
ATOM 7799 O O . GLU A 1 22 ? 57.885 -14.611 5.581 1.00 0.00 214 GLU A O 10
ATOM 7811 N N . HIS A 1 23 ? 56.190 -15.881 4.876 1.00 0.00 215 HIS A N 10
ATOM 7812 C CA . HIS A 1 23 ? 55.429 -15.665 6.117 1.00 0.00 215 HIS A CA 10
ATOM 7813 C C . HIS A 1 23 ? 56.176 -16.226 7.337 1.00 0.00 215 HIS A C 10
ATOM 7814 O O . HIS A 1 23 ? 56.035 -15.737 8.441 1.00 0.00 215 HIS A O 10
ATOM 7828 N N . THR A 1 24 ? 57.015 -17.204 7.087 1.00 0.00 216 THR A N 10
ATOM 7829 C CA . THR A 1 24 ? 57.834 -17.831 8.094 1.00 0.00 216 THR A CA 10
ATOM 7830 C C . THR A 1 24 ? 58.997 -16.893 8.544 1.00 0.00 216 THR A C 10
ATOM 7831 O O . THR A 1 24 ? 59.478 -16.977 9.681 1.00 0.00 216 THR A O 10
ATOM 7842 N N . LYS A 1 25 ? 59.408 -15.981 7.667 1.00 0.00 217 LYS A N 10
ATOM 7843 C CA . LYS A 1 25 ? 60.535 -15.096 7.950 1.00 0.00 217 LYS A CA 10
ATOM 7844 C C . LYS A 1 25 ? 59.986 -13.729 8.333 1.00 0.00 217 LYS A C 10
ATOM 7845 O O . LYS A 1 25 ? 60.612 -12.990 9.051 1.00 0.00 217 LYS A O 10
ATOM 7864 N N . LYS A 1 26 ? 58.792 -13.438 7.817 1.00 0.00 218 LYS A N 10
ATOM 7865 C CA . LYS A 1 26 ? 58.055 -12.207 7.993 1.00 0.00 218 LYS A CA 10
ATOM 7866 C C . LYS A 1 26 ? 58.864 -10.988 7.535 1.00 0.00 218 LYS A C 10
ATOM 7867 O O . LYS A 1 26 ? 59.712 -11.095 6.627 1.00 0.00 218 LYS A O 10
ATOM 7886 N N . MET A 1 27 ? 58.527 -9.847 8.092 1.00 0.00 219 MET A N 10
ATOM 7887 C CA . MET A 1 27 ? 59.161 -8.573 7.813 1.00 0.00 219 MET A CA 10
ATOM 7888 C C . MET A 1 27 ? 60.645 -8.654 8.060 1.00 0.00 219 MET A C 10
ATOM 7889 O O . MET A 1 27 ? 61.085 -9.127 9.099 1.00 0.00 219 MET A O 10
ATOM 7903 N N . CYS A 1 28 ? 61.407 -8.203 7.108 1.00 0.00 220 CYS A N 10
ATOM 7904 C CA . CYS A 1 28 ? 62.838 -8.240 7.240 1.00 0.00 220 CYS A CA 10
ATOM 7905 C C . CYS A 1 28 ? 63.334 -7.171 8.246 1.00 0.00 220 CYS A C 10
ATOM 7906 O O . CYS A 1 28 ? 62.811 -6.079 8.284 1.00 0.00 220 CYS A O 10
ATOM 7913 N N . THR A 1 29 ? 64.377 -7.466 8.976 1.00 0.00 221 THR A N 10
ATOM 7914 C CA . THR A 1 29 ? 64.782 -6.659 10.108 1.00 0.00 221 THR A CA 10
ATOM 7915 C C . THR A 1 29 ? 65.839 -5.576 9.818 1.00 0.00 221 THR A C 10
ATOM 7916 O O . THR A 1 29 ? 65.700 -4.435 10.293 1.00 0.00 221 THR A O 10
ATOM 7927 N N . ARG A 1 30 ? 66.891 -5.920 9.055 1.00 0.00 222 ARG A N 10
ATOM 7928 C CA . ARG A 1 30 ? 67.974 -4.959 8.731 1.00 0.00 222 ARG A CA 10
ATOM 7929 C C . ARG A 1 30 ? 67.487 -3.744 7.957 1.00 0.00 222 ARG A C 10
ATOM 7930 O O . ARG A 1 30 ? 66.314 -3.586 7.723 1.00 0.00 222 ARG A O 10
ATOM 7951 N N . SER A 1 31 ? 68.421 -2.917 7.534 1.00 0.00 223 SER A N 10
ATOM 7952 C CA . SER A 1 31 ? 68.147 -1.722 6.737 1.00 0.00 223 SER A CA 10
ATOM 7953 C C . SER A 1 31 ? 67.358 -2.066 5.449 1.00 0.00 223 SER A C 10
ATOM 7954 O O . SER A 1 31 ? 67.308 -3.218 5.033 1.00 0.00 223 SER A O 10
ATOM 7962 N N . LEU A 1 32 ? 66.750 -1.074 4.847 1.00 0.00 224 LEU A N 10
ATOM 7963 C CA . LEU A 1 32 ? 65.956 -1.213 3.616 1.00 0.00 224 LEU A CA 10
ATOM 7964 C C . LEU A 1 32 ? 66.733 -1.961 2.530 1.00 0.00 224 LEU A C 10
ATOM 7965 O O . LEU A 1 32 ? 66.239 -2.943 1.946 1.00 0.00 224 LEU A O 10
ATOM 7981 N N . ARG A 1 33 ? 67.961 -1.548 2.346 1.00 0.00 225 ARG A N 10
ATOM 7982 C CA . ARG A 1 33 ? 68.858 -2.068 1.315 1.00 0.00 225 ARG A CA 10
ATOM 7983 C C . ARG A 1 33 ? 69.716 -3.205 1.802 1.00 0.00 225 ARG A C 10
ATOM 7984 O O . ARG A 1 33 ? 70.732 -3.529 1.203 1.00 0.00 225 ARG A O 10
ATOM 8005 N N . CYS A 1 34 ? 69.272 -3.795 2.881 1.00 0.00 226 CYS A N 10
ATOM 8006 C CA . CYS A 1 34 ? 69.890 -4.944 3.528 1.00 0.00 226 CYS A CA 10
ATOM 8007 C C . CYS A 1 34 ? 70.595 -5.995 2.577 1.00 0.00 226 CYS A C 10
ATOM 8008 O O . CYS A 1 34 ? 71.785 -6.220 2.722 1.00 0.00 226 CYS A O 10
ATOM 8015 N N . PRO A 1 35 ? 69.890 -6.637 1.620 1.00 0.00 227 PRO A N 10
ATOM 8016 C CA . PRO A 1 35 ? 70.451 -7.672 0.755 1.00 0.00 227 PRO A CA 10
ATOM 8017 C C . PRO A 1 35 ? 70.284 -7.311 -0.765 1.00 0.00 227 PRO A C 10
ATOM 8018 O O . PRO A 1 35 ? 71.018 -6.495 -1.302 1.00 0.00 227 PRO A O 10
ATOM 8029 N N . GLN A 1 36 ? 69.264 -7.905 -1.407 1.00 0.00 228 GLN A N 10
ATOM 8030 C CA . GLN A 1 36 ? 68.881 -7.623 -2.754 1.00 0.00 228 GLN A CA 10
ATOM 8031 C C . GLN A 1 36 ? 67.426 -7.153 -2.690 1.00 0.00 228 GLN A C 10
ATOM 8032 O O . GLN A 1 36 ? 66.735 -7.004 -3.687 1.00 0.00 228 GLN A O 10
ATOM 8046 N N . HIS A 1 37 ? 66.964 -6.962 -1.456 1.00 0.00 229 HIS A N 10
ATOM 8047 C CA . HIS A 1 37 ? 65.679 -6.410 -1.194 1.00 0.00 229 HIS A CA 10
ATOM 8048 C C . HIS A 1 37 ? 65.674 -4.952 -1.647 1.00 0.00 229 HIS A C 10
ATOM 8049 O O . HIS A 1 37 ? 66.212 -4.067 -0.976 1.00 0.00 229 HIS A O 10
ATOM 8063 N N . THR A 1 38 ? 65.048 -4.753 -2.750 1.00 0.00 230 THR A N 10
ATOM 8064 C CA . THR A 1 38 ? 65.044 -3.525 -3.517 1.00 0.00 230 THR A CA 10
ATOM 8065 C C . THR A 1 38 ? 64.102 -2.474 -2.952 1.00 0.00 230 THR A C 10
ATOM 8066 O O . THR A 1 38 ? 63.367 -2.720 -1.992 1.00 0.00 230 THR A O 10
ATOM 8077 N N . ASP A 1 39 ? 64.123 -1.311 -3.579 1.00 0.00 231 ASP A N 10
ATOM 8078 C CA . ASP A 1 39 ? 63.234 -0.190 -3.256 1.00 0.00 231 ASP A CA 10
ATOM 8079 C C . ASP A 1 39 ? 61.780 -0.532 -3.590 1.00 0.00 231 ASP A C 10
ATOM 8080 O O . ASP A 1 39 ? 60.853 -0.014 -2.967 1.00 0.00 231 ASP A O 10
ATOM 8089 N N . GLU A 1 40 ? 61.595 -1.459 -4.524 1.00 0.00 232 GLU A N 10
ATOM 8090 C CA . GLU A 1 40 ? 60.267 -1.907 -4.967 1.00 0.00 232 GLU A CA 10
ATOM 8091 C C . GLU A 1 40 ? 59.698 -2.703 -3.837 1.00 0.00 232 GLU A C 10
ATOM 8092 O O . GLU A 1 40 ? 58.560 -2.563 -3.426 1.00 0.00 232 GLU A O 10
ATOM 8104 N N . GLN A 1 41 ? 60.581 -3.478 -3.311 1.00 0.00 233 GLN A N 10
ATOM 8105 C CA . GLN A 1 41 ? 60.377 -4.350 -2.215 1.00 0.00 233 GLN A CA 10
ATOM 8106 C C . GLN A 1 41 ? 60.077 -3.598 -0.952 1.00 0.00 233 GLN A C 10
ATOM 8107 O O . GLN A 1 41 ? 59.395 -4.097 -0.058 1.00 0.00 233 GLN A O 10
ATOM 8121 N N . ARG A 1 42 ? 60.651 -2.444 -0.842 1.00 0.00 234 ARG A N 10
ATOM 8122 C CA . ARG A 1 42 ? 60.401 -1.580 0.272 1.00 0.00 234 ARG A CA 10
ATOM 8123 C C . ARG A 1 42 ? 59.030 -0.995 0.142 1.00 0.00 234 ARG A C 10
ATOM 8124 O O . ARG A 1 42 ? 58.222 -1.069 1.065 1.00 0.00 234 ARG A O 10
ATOM 8145 N N . ARG A 1 43 ? 58.751 -0.515 -1.047 1.00 0.00 235 ARG A N 10
ATOM 8146 C CA . ARG A 1 43 ? 57.497 0.110 -1.378 1.00 0.00 235 ARG A CA 10
ATOM 8147 C C . ARG A 1 43 ? 56.332 -0.826 -1.162 1.00 0.00 235 ARG A C 10
ATOM 8148 O O . ARG A 1 43 ? 55.393 -0.493 -0.426 1.00 0.00 235 ARG A O 10
ATOM 8169 N N . THR A 1 44 ? 56.453 -2.012 -1.723 1.00 0.00 236 THR A N 10
ATOM 8170 C CA . THR A 1 44 ? 55.425 -3.020 -1.714 1.00 0.00 236 THR A CA 10
ATOM 8171 C C . THR A 1 44 ? 54.940 -3.342 -0.295 1.00 0.00 236 THR A C 10
ATOM 8172 O O . THR A 1 44 ? 53.779 -3.642 -0.093 1.00 0.00 236 THR A O 10
ATOM 8183 N N . VAL A 1 45 ? 55.815 -3.195 0.677 1.00 0.00 237 VAL A N 10
ATOM 8184 C CA . VAL A 1 45 ? 55.500 -3.523 2.024 1.00 0.00 237 VAL A CA 10
ATOM 8185 C C . VAL A 1 45 ? 54.735 -2.410 2.760 1.00 0.00 237 VAL A C 10
ATOM 8186 O O . VAL A 1 45 ? 53.895 -2.697 3.614 1.00 0.00 237 VAL A O 10
ATOM 8199 N N . ARG A 1 46 ? 54.943 -1.149 2.384 1.00 0.00 238 ARG A N 10
ATOM 8200 C CA . ARG A 1 46 ? 54.197 -0.078 3.065 1.00 0.00 238 ARG A CA 10
ATOM 8201 C C . ARG A 1 46 ? 52.809 -0.125 2.520 1.00 0.00 238 ARG A C 10
ATOM 8202 O O . ARG A 1 46 ? 51.828 -0.009 3.225 1.00 0.00 238 ARG A O 10
ATOM 8223 N N . VAL A 1 47 ? 52.767 -0.372 1.257 1.00 0.00 239 VAL A N 10
ATOM 8224 C CA . VAL A 1 47 ? 51.598 -0.510 0.496 1.00 0.00 239 VAL A CA 10
ATOM 8225 C C . VAL A 1 47 ? 50.769 -1.735 0.987 1.00 0.00 239 VAL A C 10
ATOM 8226 O O . VAL A 1 47 ? 49.523 -1.722 1.004 1.00 0.00 239 VAL A O 10
ATOM 8239 N N . TYR A 1 48 ? 51.474 -2.742 1.417 1.00 0.00 240 TYR A N 10
ATOM 8240 C CA . TYR A 1 48 ? 50.906 -3.948 1.981 1.00 0.00 240 TYR A CA 10
ATOM 8241 C C . TYR A 1 48 ? 50.364 -3.694 3.411 1.00 0.00 240 TYR A C 10
ATOM 8242 O O . TYR A 1 48 ? 49.199 -3.980 3.707 1.00 0.00 240 TYR A O 10
ATOM 8260 N N . PHE A 1 49 ? 51.199 -3.137 4.267 1.00 0.00 241 PHE A N 10
ATOM 8261 C CA . PHE A 1 49 ? 50.859 -2.899 5.668 1.00 0.00 241 PHE A CA 10
ATOM 8262 C C . PHE A 1 49 ? 50.005 -1.660 5.946 1.00 0.00 241 PHE A C 10
ATOM 8263 O O . PHE A 1 49 ? 48.981 -1.745 6.627 1.00 0.00 241 PHE A O 10
ATOM 8280 N N . LEU A 1 50 ? 50.413 -0.535 5.457 1.00 0.00 242 LEU A N 10
ATOM 8281 C CA . LEU A 1 50 ? 49.757 0.709 5.806 1.00 0.00 242 LEU A CA 10
ATOM 8282 C C . LEU A 1 50 ? 48.858 1.238 4.705 1.00 0.00 242 LEU A C 10
ATOM 8283 O O . LEU A 1 50 ? 47.942 2.040 4.961 1.00 0.00 242 LEU A O 10
ATOM 8299 N N . GLY A 1 51 ? 49.097 0.805 3.495 1.00 0.00 243 GLY A N 10
ATOM 8300 C CA . GLY A 1 51 ? 48.234 1.191 2.420 1.00 0.00 243 GLY A CA 10
ATOM 8301 C C . GLY A 1 51 ? 48.974 1.688 1.208 1.00 0.00 243 GLY A C 10
ATOM 8302 O O . GLY A 1 51 ? 50.073 2.199 1.328 1.00 0.00 243 GLY A O 10
ATOM 8306 N N . PRO A 1 52 ? 48.390 1.532 -0.003 1.00 0.00 244 PRO A N 10
ATOM 8307 C CA . PRO A 1 52 ? 48.979 2.027 -1.257 1.00 0.00 244 PRO A CA 10
ATOM 8308 C C . PRO A 1 52 ? 49.117 3.559 -1.293 1.00 0.00 244 PRO A C 10
ATOM 8309 O O . PRO A 1 52 ? 49.847 4.108 -2.124 1.00 0.00 244 PRO A O 10
ATOM 8320 N N . SER A 1 53 ? 48.441 4.234 -0.378 1.00 0.00 245 SER A N 10
ATOM 8321 C CA . SER A 1 53 ? 48.502 5.680 -0.270 1.00 0.00 245 SER A CA 10
ATOM 8322 C C . SER A 1 53 ? 49.587 6.054 0.777 1.00 0.00 245 SER A C 10
ATOM 8323 O O . SER A 1 53 ? 49.506 7.069 1.468 1.00 0.00 245 SER A O 10
ATOM 8331 N N . ALA A 1 54 ? 50.637 5.244 0.834 1.00 0.00 246 ALA A N 10
ATOM 8332 C CA . ALA A 1 54 ? 51.774 5.444 1.740 1.00 0.00 246 ALA A CA 10
ATOM 8333 C C . ALA A 1 54 ? 52.736 6.505 1.169 1.00 0.00 246 ALA A C 10
ATOM 8334 O O . ALA A 1 54 ? 53.972 6.364 1.219 1.00 0.00 246 ALA A O 10
ATOM 8341 N N . VAL A 1 55 ? 52.154 7.560 0.673 1.00 0.00 247 VAL A N 10
ATOM 8342 C CA . VAL A 1 55 ? 52.805 8.664 0.083 1.00 0.00 247 VAL A CA 10
ATOM 8343 C C . VAL A 1 55 ? 51.738 9.746 -0.017 1.00 0.00 247 VAL A C 10
ATOM 8344 O O . VAL A 1 55 ? 50.547 9.430 -0.233 1.00 0.00 247 VAL A O 10
ATOM 8357 N N . LEU A 1 56 ? 52.112 10.961 0.242 1.00 0.00 248 LEU A N 10
ATOM 8358 C CA . LEU A 1 56 ? 51.171 12.069 0.189 1.00 0.00 248 LEU A CA 10
ATOM 8359 C C . LEU A 1 56 ? 50.602 12.294 -1.204 1.00 0.00 248 LEU A C 10
ATOM 8360 O O . LEU A 1 56 ? 51.332 12.222 -2.206 1.00 0.00 248 LEU A O 10
ATOM 8376 N N . PRO A 1 57 ? 49.297 12.573 -1.293 1.00 0.00 249 PRO A N 10
ATOM 8377 C CA . PRO A 1 57 ? 48.604 12.734 -2.545 1.00 0.00 249 PRO A CA 10
ATOM 8378 C C . PRO A 1 57 ? 48.362 14.199 -2.906 1.00 0.00 249 PRO A C 10
ATOM 8379 O O . PRO A 1 57 ? 48.254 15.070 -2.020 1.00 0.00 249 PRO A O 10
ATOM 8391 N N . PRO A 1 6 ? 51.362 -1.693 14.457 1.00 0.00 198 PRO A N 11
ATOM 8392 C CA . PRO A 1 6 ? 51.366 -1.101 13.112 1.00 0.00 198 PRO A CA 11
ATOM 8393 C C . PRO A 1 6 ? 51.871 0.361 13.083 1.00 0.00 198 PRO A C 11
ATOM 8394 O O . PRO A 1 6 ? 52.243 0.882 12.021 1.00 0.00 198 PRO A O 11
ATOM 8405 N N . GLU A 1 7 ? 51.901 1.000 14.241 1.00 0.00 199 GLU A N 11
ATOM 8406 C CA . GLU A 1 7 ? 52.360 2.380 14.357 1.00 0.00 199 GLU A CA 11
ATOM 8407 C C . GLU A 1 7 ? 53.863 2.460 14.131 1.00 0.00 199 GLU A C 11
ATOM 8408 O O . GLU A 1 7 ? 54.343 3.187 13.253 1.00 0.00 199 GLU A O 11
ATOM 8420 N N . GLU A 1 8 ? 54.600 1.686 14.907 1.00 0.00 200 GLU A N 11
ATOM 8421 C CA . GLU A 1 8 ? 56.016 1.639 14.844 1.00 0.00 200 GLU A CA 11
ATOM 8422 C C . GLU A 1 8 ? 56.470 0.920 13.604 1.00 0.00 200 GLU A C 11
ATOM 8423 O O . GLU A 1 8 ? 57.589 1.074 13.171 1.00 0.00 200 GLU A O 11
ATOM 8435 N N . LEU A 1 9 ? 55.600 0.101 13.078 1.00 0.00 201 LEU A N 11
ATOM 8436 C CA . LEU A 1 9 ? 55.804 -0.540 11.809 1.00 0.00 201 LEU A CA 11
ATOM 8437 C C . LEU A 1 9 ? 55.982 0.506 10.709 1.00 0.00 201 LEU A C 11
ATOM 8438 O O . LEU A 1 9 ? 56.827 0.382 9.836 1.00 0.00 201 LEU A O 11
ATOM 8454 N N . ARG A 1 10 ? 55.170 1.511 10.760 1.00 0.00 202 ARG A N 11
ATOM 8455 C CA . ARG A 1 10 ? 55.247 2.599 9.866 1.00 0.00 202 ARG A CA 11
ATOM 8456 C C . ARG A 1 10 ? 56.529 3.383 10.104 1.00 0.00 202 ARG A C 11
ATOM 8457 O O . ARG A 1 10 ? 57.142 3.878 9.160 1.00 0.00 202 ARG A O 11
ATOM 8478 N N . SER A 1 11 ? 56.940 3.479 11.355 1.00 0.00 203 SER A N 11
ATOM 8479 C CA . SER A 1 11 ? 58.201 4.120 11.668 1.00 0.00 203 SER A CA 11
ATOM 8480 C C . SER A 1 11 ? 59.365 3.256 11.119 1.00 0.00 203 SER A C 11
ATOM 8481 O O . SER A 1 11 ? 60.386 3.771 10.654 1.00 0.00 203 SER A O 11
ATOM 8489 N N . LEU A 1 12 ? 59.142 1.948 11.145 1.00 0.00 204 LEU A N 11
ATOM 8490 C CA . LEU A 1 12 ? 60.070 0.935 10.698 1.00 0.00 204 LEU A CA 11
ATOM 8491 C C . LEU A 1 12 ? 60.406 1.122 9.215 1.00 0.00 204 LEU A C 11
ATOM 8492 O O . LEU A 1 12 ? 61.550 1.379 8.880 1.00 0.00 204 LEU A O 11
ATOM 8508 N N . LEU A 1 13 ? 59.388 1.083 8.355 1.00 0.00 205 LEU A N 11
ATOM 8509 C CA . LEU A 1 13 ? 59.558 1.148 6.869 1.00 0.00 205 LEU A CA 11
ATOM 8510 C C . LEU A 1 13 ? 60.312 2.379 6.319 1.00 0.00 205 LEU A C 11
ATOM 8511 O O . LEU A 1 13 ? 60.669 2.414 5.130 1.00 0.00 205 LEU A O 11
ATOM 8527 N N . THR A 1 14 ? 60.553 3.354 7.151 1.00 0.00 206 THR A N 11
ATOM 8528 C CA . THR A 1 14 ? 61.289 4.511 6.775 1.00 0.00 206 THR A CA 11
ATOM 8529 C C . THR A 1 14 ? 62.814 4.188 6.684 1.00 0.00 206 THR A C 11
ATOM 8530 O O . THR A 1 14 ? 63.540 4.771 5.874 1.00 0.00 206 THR A O 11
ATOM 8541 N N . THR A 1 15 ? 63.272 3.232 7.482 1.00 0.00 207 THR A N 11
ATOM 8542 C CA . THR A 1 15 ? 64.699 2.917 7.546 1.00 0.00 207 THR A CA 11
ATOM 8543 C C . THR A 1 15 ? 64.970 1.387 7.668 1.00 0.00 207 THR A C 11
ATOM 8544 O O . THR A 1 15 ? 66.020 0.885 7.245 1.00 0.00 207 THR A O 11
ATOM 8555 N N . GLN A 1 16 ? 64.013 0.673 8.197 1.00 0.00 208 GLN A N 11
ATOM 8556 C CA . GLN A 1 16 ? 64.082 -0.754 8.409 1.00 0.00 208 GLN A CA 11
ATOM 8557 C C . GLN A 1 16 ? 63.376 -1.463 7.257 1.00 0.00 208 GLN A C 11
ATOM 8558 O O . GLN A 1 16 ? 62.275 -1.090 6.890 1.00 0.00 208 GLN A O 11
ATOM 8572 N N . CYS A 1 17 ? 64.051 -2.472 6.715 1.00 0.00 209 CYS A N 11
ATOM 8573 C CA . CYS A 1 17 ? 63.652 -3.272 5.541 1.00 0.00 209 CYS A CA 11
ATOM 8574 C C . CYS A 1 17 ? 62.166 -3.603 5.563 1.00 0.00 209 CYS A C 11
ATOM 8575 O O . CYS A 1 17 ? 61.417 -3.084 4.759 1.00 0.00 209 CYS A O 11
ATOM 8582 N N . GLY A 1 18 ? 61.766 -4.499 6.413 1.00 0.00 210 GLY A N 11
ATOM 8583 C CA . GLY A 1 18 ? 60.383 -4.753 6.623 1.00 0.00 210 GLY A CA 11
ATOM 8584 C C . GLY A 1 18 ? 59.782 -5.678 5.617 1.00 0.00 210 GLY A C 11
ATOM 8585 O O . GLY A 1 18 ? 58.668 -6.101 5.776 1.00 0.00 210 GLY A O 11
ATOM 8589 N N . VAL A 1 19 ? 60.551 -6.046 4.606 1.00 0.00 211 VAL A N 11
ATOM 8590 C CA . VAL A 1 19 ? 60.041 -6.899 3.546 1.00 0.00 211 VAL A CA 11
ATOM 8591 C C . VAL A 1 19 ? 59.763 -8.292 4.052 1.00 0.00 211 VAL A C 11
ATOM 8592 O O . VAL A 1 19 ? 60.628 -8.908 4.671 1.00 0.00 211 VAL A O 11
ATOM 8605 N N . ILE A 1 20 ? 58.571 -8.757 3.834 1.00 0.00 212 ILE A N 11
ATOM 8606 C CA . ILE A 1 20 ? 58.185 -10.054 4.294 1.00 0.00 212 ILE A CA 11
ATOM 8607 C C . ILE A 1 20 ? 58.744 -11.071 3.356 1.00 0.00 212 ILE A C 11
ATOM 8608 O O . ILE A 1 20 ? 58.261 -11.217 2.222 1.00 0.00 212 ILE A O 11
ATOM 8624 N N . SER A 1 21 ? 59.792 -11.712 3.783 1.00 0.00 213 SER A N 11
ATOM 8625 C CA . SER A 1 21 ? 60.378 -12.756 3.029 1.00 0.00 213 SER A CA 11
ATOM 8626 C C . SER A 1 21 ? 59.347 -13.887 2.960 1.00 0.00 213 SER A C 11
ATOM 8627 O O . SER A 1 21 ? 58.892 -14.414 3.989 1.00 0.00 213 SER A O 11
ATOM 8635 N N . GLU A 1 22 ? 58.918 -14.158 1.754 1.00 0.00 214 GLU A N 11
ATOM 8636 C CA . GLU A 1 22 ? 57.848 -15.079 1.458 1.00 0.00 214 GLU A CA 11
ATOM 8637 C C . GLU A 1 22 ? 58.057 -16.494 2.005 1.00 0.00 214 GLU A C 11
ATOM 8638 O O . GLU A 1 22 ? 59.186 -16.909 2.356 1.00 0.00 214 GLU A O 11
ATOM 8650 N N . HIS A 1 23 ? 56.940 -17.195 2.119 1.00 0.00 215 HIS A N 11
ATOM 8651 C CA . HIS A 1 23 ? 56.850 -18.596 2.514 1.00 0.00 215 HIS A CA 11
ATOM 8652 C C . HIS A 1 23 ? 56.935 -18.823 4.006 1.00 0.00 215 HIS A C 11
ATOM 8653 O O . HIS A 1 23 ? 55.940 -19.191 4.622 1.00 0.00 215 HIS A O 11
ATOM 8667 N N . THR A 1 24 ? 58.078 -18.585 4.603 1.00 0.00 216 THR A N 11
ATOM 8668 C CA . THR A 1 24 ? 58.249 -18.946 6.005 1.00 0.00 216 THR A CA 11
ATOM 8669 C C . THR A 1 24 ? 58.807 -17.828 6.888 1.00 0.00 216 THR A C 11
ATOM 8670 O O . THR A 1 24 ? 59.065 -18.049 8.075 1.00 0.00 216 THR A O 11
ATOM 8681 N N . LYS A 1 25 ? 58.971 -16.639 6.357 1.00 0.00 217 LYS A N 11
ATOM 8682 C CA . LYS A 1 25 ? 59.532 -15.595 7.100 1.00 0.00 217 LYS A CA 11
ATOM 8683 C C . LYS A 1 25 ? 58.487 -14.532 7.351 1.00 0.00 217 LYS A C 11
ATOM 8684 O O . LYS A 1 25 ? 57.281 -14.727 7.137 1.00 0.00 217 LYS A O 11
ATOM 8703 N N . LYS A 1 26 ? 58.957 -13.454 7.805 1.00 0.00 218 LYS A N 11
ATOM 8704 C CA . LYS A 1 26 ? 58.186 -12.287 8.143 1.00 0.00 218 LYS A CA 11
ATOM 8705 C C . LYS A 1 26 ? 58.935 -11.051 7.676 1.00 0.00 218 LYS A C 11
ATOM 8706 O O . LYS A 1 26 ? 59.808 -11.150 6.801 1.00 0.00 218 LYS A O 11
ATOM 8725 N N . MET A 1 27 ? 58.580 -9.905 8.231 1.00 0.00 219 MET A N 11
ATOM 8726 C CA . MET A 1 27 ? 59.214 -8.632 7.911 1.00 0.00 219 MET A CA 11
ATOM 8727 C C . MET A 1 27 ? 60.697 -8.684 8.158 1.00 0.00 219 MET A C 11
ATOM 8728 O O . MET A 1 27 ? 61.149 -9.152 9.208 1.00 0.00 219 MET A O 11
ATOM 8742 N N . CYS A 1 28 ? 61.445 -8.231 7.192 1.00 0.00 220 CYS A N 11
ATOM 8743 C CA . CYS A 1 28 ? 62.871 -8.240 7.282 1.00 0.00 220 CYS A CA 11
ATOM 8744 C C . CYS A 1 28 ? 63.369 -7.180 8.254 1.00 0.00 220 CYS A C 11
ATOM 8745 O O . CYS A 1 28 ? 63.054 -6.021 8.111 1.00 0.00 220 CYS A O 11
ATOM 8752 N N . THR A 1 29 ? 64.212 -7.565 9.150 1.00 0.00 221 THR A N 11
ATOM 8753 C CA . THR A 1 29 ? 64.588 -6.707 10.260 1.00 0.00 221 THR A CA 11
ATOM 8754 C C . THR A 1 29 ? 65.922 -5.945 10.103 1.00 0.00 221 THR A C 11
ATOM 8755 O O . THR A 1 29 ? 66.371 -5.271 11.034 1.00 0.00 221 THR A O 11
ATOM 8766 N N . ARG A 1 30 ? 66.568 -6.054 8.965 1.00 0.00 222 ARG A N 11
ATOM 8767 C CA . ARG A 1 30 ? 67.734 -5.207 8.716 1.00 0.00 222 ARG A CA 11
ATOM 8768 C C . ARG A 1 30 ? 67.285 -3.883 8.121 1.00 0.00 222 ARG A C 11
ATOM 8769 O O . ARG A 1 30 ? 66.088 -3.649 7.999 1.00 0.00 222 ARG A O 11
ATOM 8790 N N . SER A 1 31 ? 68.229 -3.042 7.745 1.00 0.00 223 SER A N 11
ATOM 8791 C CA . SER A 1 31 ? 67.956 -1.754 7.084 1.00 0.00 223 SER A CA 11
ATOM 8792 C C . SER A 1 31 ? 67.218 -2.018 5.742 1.00 0.00 223 SER A C 11
ATOM 8793 O O . SER A 1 31 ? 67.136 -3.159 5.310 1.00 0.00 223 SER A O 11
ATOM 8801 N N . LEU A 1 32 ? 66.650 -0.998 5.122 1.00 0.00 224 LEU A N 11
ATOM 8802 C CA . LEU A 1 32 ? 65.919 -1.145 3.834 1.00 0.00 224 LEU A CA 11
ATOM 8803 C C . LEU A 1 32 ? 66.777 -1.855 2.807 1.00 0.00 224 LEU A C 11
ATOM 8804 O O . LEU A 1 32 ? 66.466 -2.982 2.388 1.00 0.00 224 LEU A O 11
ATOM 8820 N N . ARG A 1 33 ? 67.929 -1.268 2.549 1.00 0.00 225 ARG A N 11
ATOM 8821 C CA . ARG A 1 33 ? 68.861 -1.679 1.515 1.00 0.00 225 ARG A CA 11
ATOM 8822 C C . ARG A 1 33 ? 69.739 -2.835 2.015 1.00 0.00 225 ARG A C 11
ATOM 8823 O O . ARG A 1 33 ? 70.872 -3.031 1.589 1.00 0.00 225 ARG A O 11
ATOM 8844 N N . CYS A 1 34 ? 69.172 -3.591 2.910 1.00 0.00 226 CYS A N 11
ATOM 8845 C CA . CYS A 1 34 ? 69.755 -4.736 3.518 1.00 0.00 226 CYS A CA 11
ATOM 8846 C C . CYS A 1 34 ? 70.446 -5.760 2.541 1.00 0.00 226 CYS A C 11
ATOM 8847 O O . CYS A 1 34 ? 71.651 -5.986 2.659 1.00 0.00 226 CYS A O 11
ATOM 8854 N N . PRO A 1 35 ? 69.730 -6.392 1.586 1.00 0.00 227 PRO A N 11
ATOM 8855 C CA . PRO A 1 35 ? 70.274 -7.457 0.755 1.00 0.00 227 PRO A CA 11
ATOM 8856 C C . PRO A 1 35 ? 70.110 -7.143 -0.771 1.00 0.00 227 PRO A C 11
ATOM 8857 O O . PRO A 1 35 ? 70.727 -6.212 -1.297 1.00 0.00 227 PRO A O 11
ATOM 8868 N N . GLN A 1 36 ? 69.228 -7.887 -1.435 1.00 0.00 228 GLN A N 11
ATOM 8869 C CA . GLN A 1 36 ? 68.922 -7.699 -2.811 1.00 0.00 228 GLN A CA 11
ATOM 8870 C C . GLN A 1 36 ? 67.468 -7.225 -2.841 1.00 0.00 228 GLN A C 11
ATOM 8871 O O . GLN A 1 36 ? 66.859 -7.057 -3.890 1.00 0.00 228 GLN A O 11
ATOM 8885 N N . HIS A 1 37 ? 66.906 -7.064 -1.619 1.00 0.00 229 HIS A N 11
ATOM 8886 C CA . HIS A 1 37 ? 65.615 -6.496 -1.426 1.00 0.00 229 HIS A CA 11
ATOM 8887 C C . HIS A 1 37 ? 65.667 -5.080 -1.982 1.00 0.00 229 HIS A C 11
ATOM 8888 O O . HIS A 1 37 ? 66.482 -4.278 -1.548 1.00 0.00 229 HIS A O 11
ATOM 8902 N N . THR A 1 38 ? 64.820 -4.806 -2.924 1.00 0.00 230 THR A N 11
ATOM 8903 C CA . THR A 1 38 ? 64.862 -3.579 -3.690 1.00 0.00 230 THR A CA 11
ATOM 8904 C C . THR A 1 38 ? 63.973 -2.500 -3.098 1.00 0.00 230 THR A C 11
ATOM 8905 O O . THR A 1 38 ? 63.232 -2.747 -2.135 1.00 0.00 230 THR A O 11
ATOM 8916 N N . ASP A 1 39 ? 64.020 -1.316 -3.702 1.00 0.00 231 ASP A N 11
ATOM 8917 C CA . ASP A 1 39 ? 63.132 -0.201 -3.338 1.00 0.00 231 ASP A CA 11
ATOM 8918 C C . ASP A 1 39 ? 61.691 -0.555 -3.663 1.00 0.00 231 ASP A C 11
ATOM 8919 O O . ASP A 1 39 ? 60.767 -0.068 -3.035 1.00 0.00 231 ASP A O 11
ATOM 8928 N N . GLU A 1 40 ? 61.522 -1.471 -4.593 1.00 0.00 232 GLU A N 11
ATOM 8929 C CA . GLU A 1 40 ? 60.218 -1.922 -5.016 1.00 0.00 232 GLU A CA 11
ATOM 8930 C C . GLU A 1 40 ? 59.710 -2.859 -3.978 1.00 0.00 232 GLU A C 11
ATOM 8931 O O . GLU A 1 40 ? 58.532 -2.966 -3.718 1.00 0.00 232 GLU A O 11
ATOM 8943 N N . GLN A 1 41 ? 60.634 -3.510 -3.353 1.00 0.00 233 GLN A N 11
ATOM 8944 C CA . GLN A 1 41 ? 60.359 -4.344 -2.253 1.00 0.00 233 GLN A CA 11
ATOM 8945 C C . GLN A 1 41 ? 59.976 -3.547 -1.034 1.00 0.00 233 GLN A C 11
ATOM 8946 O O . GLN A 1 41 ? 59.155 -3.977 -0.216 1.00 0.00 233 GLN A O 11
ATOM 8960 N N . ARG A 1 42 ? 60.557 -2.385 -0.921 1.00 0.00 234 ARG A N 11
ATOM 8961 C CA . ARG A 1 42 ? 60.236 -1.453 0.149 1.00 0.00 234 ARG A CA 11
ATOM 8962 C C . ARG A 1 42 ? 58.890 -0.822 -0.133 1.00 0.00 234 ARG A C 11
ATOM 8963 O O . ARG A 1 42 ? 58.198 -0.378 0.763 1.00 0.00 234 ARG A O 11
ATOM 8984 N N . ARG A 1 43 ? 58.526 -0.846 -1.387 1.00 0.00 235 ARG A N 11
ATOM 8985 C CA . ARG A 1 43 ? 57.255 -0.325 -1.857 1.00 0.00 235 ARG A CA 11
ATOM 8986 C C . ARG A 1 43 ? 56.194 -1.341 -1.513 1.00 0.00 235 ARG A C 11
ATOM 8987 O O . ARG A 1 43 ? 55.222 -1.050 -0.832 1.00 0.00 235 ARG A O 11
ATOM 9008 N N . THR A 1 44 ? 56.476 -2.550 -1.938 1.00 0.00 236 THR A N 11
ATOM 9009 C CA . THR A 1 44 ? 55.648 -3.715 -1.839 1.00 0.00 236 THR A CA 11
ATOM 9010 C C . THR A 1 44 ? 55.106 -3.948 -0.444 1.00 0.00 236 THR A C 11
ATOM 9011 O O . THR A 1 44 ? 53.915 -4.101 -0.255 1.00 0.00 236 THR A O 11
ATOM 9022 N N . VAL A 1 45 ? 55.957 -3.925 0.516 1.00 0.00 237 VAL A N 11
ATOM 9023 C CA . VAL A 1 45 ? 55.547 -4.265 1.829 1.00 0.00 237 VAL A CA 11
ATOM 9024 C C . VAL A 1 45 ? 54.876 -3.082 2.544 1.00 0.00 237 VAL A C 11
ATOM 9025 O O . VAL A 1 45 ? 53.978 -3.258 3.350 1.00 0.00 237 VAL A O 11
ATOM 9038 N N . ARG A 1 46 ? 55.284 -1.885 2.193 1.00 0.00 238 ARG A N 11
ATOM 9039 C CA . ARG A 1 46 ? 54.789 -0.696 2.777 1.00 0.00 238 ARG A CA 11
ATOM 9040 C C . ARG A 1 46 ? 53.374 -0.419 2.252 1.00 0.00 238 ARG A C 11
ATOM 9041 O O . ARG A 1 46 ? 52.489 -0.014 3.005 1.00 0.00 238 ARG A O 11
ATOM 9062 N N . VAL A 1 47 ? 53.172 -0.691 0.966 1.00 0.00 239 VAL A N 11
ATOM 9063 C CA . VAL A 1 47 ? 51.888 -0.502 0.305 1.00 0.00 239 VAL A CA 11
ATOM 9064 C C . VAL A 1 47 ? 50.887 -1.516 0.890 1.00 0.00 239 VAL A C 11
ATOM 9065 O O . VAL A 1 47 ? 49.719 -1.212 1.158 1.00 0.00 239 VAL A O 11
ATOM 9078 N N . TYR A 1 48 ? 51.423 -2.681 1.147 1.00 0.00 240 TYR A N 11
ATOM 9079 C CA . TYR A 1 48 ? 50.740 -3.818 1.720 1.00 0.00 240 TYR A CA 11
ATOM 9080 C C . TYR A 1 48 ? 50.328 -3.540 3.170 1.00 0.00 240 TYR A C 11
ATOM 9081 O O . TYR A 1 48 ? 49.185 -3.766 3.559 1.00 0.00 240 TYR A O 11
ATOM 9099 N N . PHE A 1 49 ? 51.268 -3.095 3.960 1.00 0.00 241 PHE A N 11
ATOM 9100 C CA . PHE A 1 49 ? 51.036 -2.822 5.358 1.00 0.00 241 PHE A CA 11
ATOM 9101 C C . PHE A 1 49 ? 50.321 -1.533 5.680 1.00 0.00 241 PHE A C 11
ATOM 9102 O O . PHE A 1 49 ? 49.331 -1.542 6.415 1.00 0.00 241 PHE A O 11
ATOM 9119 N N . LEU A 1 50 ? 50.796 -0.441 5.168 1.00 0.00 242 LEU A N 11
ATOM 9120 C CA . LEU A 1 50 ? 50.381 0.822 5.725 1.00 0.00 242 LEU A CA 11
ATOM 9121 C C . LEU A 1 50 ? 49.865 1.824 4.723 1.00 0.00 242 LEU A C 11
ATOM 9122 O O . LEU A 1 50 ? 49.662 2.996 5.073 1.00 0.00 242 LEU A O 11
ATOM 9138 N N . GLY A 1 51 ? 49.639 1.420 3.503 1.00 0.00 243 GLY A N 11
ATOM 9139 C CA . GLY A 1 51 ? 49.085 2.392 2.604 1.00 0.00 243 GLY A CA 11
ATOM 9140 C C . GLY A 1 51 ? 49.242 2.080 1.151 1.00 0.00 243 GLY A C 11
ATOM 9141 O O . GLY A 1 51 ? 50.354 2.081 0.634 1.00 0.00 243 GLY A O 11
ATOM 9145 N N . PRO A 1 52 ? 48.121 1.822 0.454 1.00 0.00 244 PRO A N 11
ATOM 9146 C CA . PRO A 1 52 ? 48.095 1.613 -1.003 1.00 0.00 244 PRO A CA 11
ATOM 9147 C C . PRO A 1 52 ? 48.684 2.811 -1.807 1.00 0.00 244 PRO A C 11
ATOM 9148 O O . PRO A 1 52 ? 48.986 2.688 -2.995 1.00 0.00 244 PRO A O 11
ATOM 9159 N N . SER A 1 53 ? 48.837 3.942 -1.156 1.00 0.00 245 SER A N 11
ATOM 9160 C CA . SER A 1 53 ? 49.370 5.134 -1.770 1.00 0.00 245 SER A CA 11
ATOM 9161 C C . SER A 1 53 ? 50.795 5.458 -1.265 1.00 0.00 245 SER A C 11
ATOM 9162 O O . SER A 1 53 ? 51.229 6.620 -1.310 1.00 0.00 245 SER A O 11
ATOM 9170 N N . ALA A 1 54 ? 51.527 4.443 -0.803 1.00 0.00 246 ALA A N 11
ATOM 9171 C CA . ALA A 1 54 ? 52.889 4.657 -0.300 1.00 0.00 246 ALA A CA 11
ATOM 9172 C C . ALA A 1 54 ? 53.891 4.883 -1.443 1.00 0.00 246 ALA A C 11
ATOM 9173 O O . ALA A 1 54 ? 54.638 3.972 -1.823 1.00 0.00 246 ALA A O 11
ATOM 9180 N N . VAL A 1 55 ? 53.869 6.109 -1.972 1.00 0.00 247 VAL A N 11
ATOM 9181 C CA . VAL A 1 55 ? 54.678 6.575 -3.092 1.00 0.00 247 VAL A CA 11
ATOM 9182 C C . VAL A 1 55 ? 54.259 5.904 -4.406 1.00 0.00 247 VAL A C 11
ATOM 9183 O O . VAL A 1 55 ? 54.456 4.705 -4.624 1.00 0.00 247 VAL A O 11
ATOM 9196 N N . LEU A 1 56 ? 53.680 6.682 -5.259 1.00 0.00 248 LEU A N 11
ATOM 9197 C CA . LEU A 1 56 ? 53.192 6.225 -6.541 1.00 0.00 248 LEU A CA 11
ATOM 9198 C C . LEU A 1 56 ? 54.061 6.803 -7.649 1.00 0.00 248 LEU A C 11
ATOM 9199 O O . LEU A 1 56 ? 54.924 7.650 -7.379 1.00 0.00 248 LEU A O 11
ATOM 9215 N N . PRO A 1 57 ? 53.890 6.326 -8.895 1.00 0.00 249 PRO A N 11
ATOM 9216 C CA . PRO A 1 57 ? 54.630 6.821 -10.060 1.00 0.00 249 PRO A CA 11
ATOM 9217 C C . PRO A 1 57 ? 54.170 8.231 -10.464 1.00 0.00 249 PRO A C 11
ATOM 9218 O O . PRO A 1 57 ? 53.555 8.956 -9.665 1.00 0.00 249 PRO A O 11
ATOM 9230 N N . PRO A 1 6 ? 50.802 -1.266 13.900 1.00 0.00 198 PRO A N 12
ATOM 9231 C CA . PRO A 1 6 ? 50.928 -0.562 12.607 1.00 0.00 198 PRO A CA 12
ATOM 9232 C C . PRO A 1 6 ? 51.716 0.752 12.720 1.00 0.00 198 PRO A C 12
ATOM 9233 O O . PRO A 1 6 ? 52.473 1.120 11.822 1.00 0.00 198 PRO A O 12
ATOM 9244 N N . GLU A 1 7 ? 51.565 1.413 13.848 1.00 0.00 199 GLU A N 12
ATOM 9245 C CA . GLU A 1 7 ? 52.199 2.691 14.108 1.00 0.00 199 GLU A CA 12
ATOM 9246 C C . GLU A 1 7 ? 53.734 2.606 14.142 1.00 0.00 199 GLU A C 12
ATOM 9247 O O . GLU A 1 7 ? 54.413 3.383 13.482 1.00 0.00 199 GLU A O 12
ATOM 9259 N N . GLU A 1 8 ? 54.276 1.661 14.882 1.00 0.00 200 GLU A N 12
ATOM 9260 C CA . GLU A 1 8 ? 55.682 1.491 14.965 1.00 0.00 200 GLU A CA 12
ATOM 9261 C C . GLU A 1 8 ? 56.208 0.817 13.734 1.00 0.00 200 GLU A C 12
ATOM 9262 O O . GLU A 1 8 ? 57.354 0.953 13.396 1.00 0.00 200 GLU A O 12
ATOM 9274 N N . LEU A 1 9 ? 55.352 0.091 13.084 1.00 0.00 201 LEU A N 12
ATOM 9275 C CA . LEU A 1 9 ? 55.664 -0.526 11.829 1.00 0.00 201 LEU A CA 12
ATOM 9276 C C . LEU A 1 9 ? 55.930 0.557 10.767 1.00 0.00 201 LEU A C 12
ATOM 9277 O O . LEU A 1 9 ? 56.851 0.466 9.961 1.00 0.00 201 LEU A O 12
ATOM 9293 N N . ARG A 1 10 ? 55.092 1.547 10.784 1.00 0.00 202 ARG A N 12
ATOM 9294 C CA . ARG A 1 10 ? 55.226 2.751 10.025 1.00 0.00 202 ARG A CA 12
ATOM 9295 C C . ARG A 1 10 ? 56.551 3.457 10.355 1.00 0.00 202 ARG A C 12
ATOM 9296 O O . ARG A 1 10 ? 57.154 4.089 9.487 1.00 0.00 202 ARG A O 12
ATOM 9317 N N . SER A 1 11 ? 56.983 3.356 11.604 1.00 0.00 203 SER A N 12
ATOM 9318 C CA . SER A 1 11 ? 58.261 3.916 11.998 1.00 0.00 203 SER A CA 12
ATOM 9319 C C . SER A 1 11 ? 59.409 2.980 11.537 1.00 0.00 203 SER A C 12
ATOM 9320 O O . SER A 1 11 ? 60.509 3.431 11.199 1.00 0.00 203 SER A O 12
ATOM 9328 N N . LEU A 1 12 ? 59.118 1.680 11.511 1.00 0.00 204 LEU A N 12
ATOM 9329 C CA . LEU A 1 12 ? 60.035 0.656 11.061 1.00 0.00 204 LEU A CA 12
ATOM 9330 C C . LEU A 1 12 ? 60.423 0.930 9.622 1.00 0.00 204 LEU A C 12
ATOM 9331 O O . LEU A 1 12 ? 61.585 1.155 9.329 1.00 0.00 204 LEU A O 12
ATOM 9347 N N . LEU A 1 13 ? 59.421 1.007 8.752 1.00 0.00 205 LEU A N 12
ATOM 9348 C CA . LEU A 1 13 ? 59.603 1.228 7.313 1.00 0.00 205 LEU A CA 12
ATOM 9349 C C . LEU A 1 13 ? 60.301 2.555 6.935 1.00 0.00 205 LEU A C 12
ATOM 9350 O O . LEU A 1 13 ? 60.493 2.833 5.754 1.00 0.00 205 LEU A O 12
ATOM 9366 N N . THR A 1 14 ? 60.669 3.362 7.902 1.00 0.00 206 THR A N 12
ATOM 9367 C CA . THR A 1 14 ? 61.404 4.544 7.643 1.00 0.00 206 THR A CA 12
ATOM 9368 C C . THR A 1 14 ? 62.893 4.188 7.408 1.00 0.00 206 THR A C 12
ATOM 9369 O O . THR A 1 14 ? 63.557 4.764 6.527 1.00 0.00 206 THR A O 12
ATOM 9380 N N . THR A 1 15 ? 63.388 3.201 8.155 1.00 0.00 207 THR A N 12
ATOM 9381 C CA . THR A 1 15 ? 64.787 2.839 8.088 1.00 0.00 207 THR A CA 12
ATOM 9382 C C . THR A 1 15 ? 64.967 1.311 7.961 1.00 0.00 207 THR A C 12
ATOM 9383 O O . THR A 1 15 ? 65.913 0.836 7.330 1.00 0.00 207 THR A O 12
ATOM 9394 N N . GLN A 1 16 ? 64.023 0.567 8.491 1.00 0.00 208 GLN A N 12
ATOM 9395 C CA . GLN A 1 16 ? 64.077 -0.865 8.512 1.00 0.00 208 GLN A CA 12
ATOM 9396 C C . GLN A 1 16 ? 63.368 -1.449 7.306 1.00 0.00 208 GLN A C 12
ATOM 9397 O O . GLN A 1 16 ? 62.312 -0.969 6.899 1.00 0.00 208 GLN A O 12
ATOM 9411 N N . CYS A 1 17 ? 64.014 -2.440 6.730 1.00 0.00 209 CYS A N 12
ATOM 9412 C CA . CYS A 1 17 ? 63.567 -3.232 5.588 1.00 0.00 209 CYS A CA 12
ATOM 9413 C C . CYS A 1 17 ? 62.113 -3.674 5.825 1.00 0.00 209 CYS A C 12
ATOM 9414 O O . CYS A 1 17 ? 61.205 -3.088 5.308 1.00 0.00 209 CYS A O 12
ATOM 9421 N N . GLY A 1 18 ? 61.884 -4.684 6.617 1.00 0.00 210 GLY A N 12
ATOM 9422 C CA . GLY A 1 18 ? 60.522 -5.079 6.855 1.00 0.00 210 GLY A CA 12
ATOM 9423 C C . GLY A 1 18 ? 59.930 -5.800 5.673 1.00 0.00 210 GLY A C 12
ATOM 9424 O O . GLY A 1 18 ? 58.757 -6.071 5.636 1.00 0.00 210 GLY A O 12
ATOM 9428 N N . VAL A 1 19 ? 60.772 -6.143 4.709 1.00 0.00 211 VAL A N 12
ATOM 9429 C CA . VAL A 1 19 ? 60.323 -6.786 3.519 1.00 0.00 211 VAL A CA 12
ATOM 9430 C C . VAL A 1 19 ? 59.982 -8.213 3.788 1.00 0.00 211 VAL A C 12
ATOM 9431 O O . VAL A 1 19 ? 60.804 -8.967 4.302 1.00 0.00 211 VAL A O 12
ATOM 9444 N N . ILE A 1 20 ? 58.765 -8.539 3.510 1.00 0.00 212 ILE A N 12
ATOM 9445 C CA . ILE A 1 20 ? 58.240 -9.827 3.778 1.00 0.00 212 ILE A CA 12
ATOM 9446 C C . ILE A 1 20 ? 58.764 -10.814 2.804 1.00 0.00 212 ILE A C 12
ATOM 9447 O O . ILE A 1 20 ? 58.527 -10.719 1.591 1.00 0.00 212 ILE A O 12
ATOM 9463 N N . SER A 1 21 ? 59.492 -11.710 3.313 1.00 0.00 213 SER A N 12
ATOM 9464 C CA . SER A 1 21 ? 59.971 -12.777 2.574 1.00 0.00 213 SER A CA 12
ATOM 9465 C C . SER A 1 21 ? 58.924 -13.876 2.516 1.00 0.00 213 SER A C 12
ATOM 9466 O O . SER A 1 21 ? 58.644 -14.558 3.530 1.00 0.00 213 SER A O 12
ATOM 9474 N N . GLU A 1 22 ? 58.311 -13.985 1.338 1.00 0.00 214 GLU A N 12
ATOM 9475 C CA . GLU A 1 22 ? 57.264 -14.933 1.035 1.00 0.00 214 GLU A CA 12
ATOM 9476 C C . GLU A 1 22 ? 56.061 -14.708 1.941 1.00 0.00 214 GLU A C 12
ATOM 9477 O O . GLU A 1 22 ? 55.272 -13.795 1.720 1.00 0.00 214 GLU A O 12
ATOM 9489 N N . HIS A 1 23 ? 55.971 -15.494 2.980 1.00 0.00 215 HIS A N 12
ATOM 9490 C CA . HIS A 1 23 ? 54.899 -15.414 3.950 1.00 0.00 215 HIS A CA 12
ATOM 9491 C C . HIS A 1 23 ? 55.468 -15.893 5.254 1.00 0.00 215 HIS A C 12
ATOM 9492 O O . HIS A 1 23 ? 55.400 -15.222 6.280 1.00 0.00 215 HIS A O 12
ATOM 9506 N N . THR A 1 24 ? 56.082 -17.053 5.166 1.00 0.00 216 THR A N 12
ATOM 9507 C CA . THR A 1 24 ? 56.658 -17.767 6.265 1.00 0.00 216 THR A CA 12
ATOM 9508 C C . THR A 1 24 ? 57.779 -16.978 6.980 1.00 0.00 216 THR A C 12
ATOM 9509 O O . THR A 1 24 ? 57.896 -17.043 8.204 1.00 0.00 216 THR A O 12
ATOM 9520 N N . LYS A 1 25 ? 58.572 -16.203 6.237 1.00 0.00 217 LYS A N 12
ATOM 9521 C CA . LYS A 1 25 ? 59.692 -15.536 6.853 1.00 0.00 217 LYS A CA 12
ATOM 9522 C C . LYS A 1 25 ? 59.275 -14.223 7.479 1.00 0.00 217 LYS A C 12
ATOM 9523 O O . LYS A 1 25 ? 59.900 -13.760 8.445 1.00 0.00 217 LYS A O 12
ATOM 9542 N N . LYS A 1 26 ? 58.221 -13.633 6.924 1.00 0.00 218 LYS A N 12
ATOM 9543 C CA . LYS A 1 26 ? 57.682 -12.376 7.401 1.00 0.00 218 LYS A CA 12
ATOM 9544 C C . LYS A 1 26 ? 58.631 -11.207 7.126 1.00 0.00 218 LYS A C 12
ATOM 9545 O O . LYS A 1 26 ? 59.482 -11.290 6.221 1.00 0.00 218 LYS A O 12
ATOM 9564 N N . MET A 1 27 ? 58.447 -10.136 7.856 1.00 0.00 219 MET A N 12
ATOM 9565 C CA . MET A 1 27 ? 59.164 -8.890 7.653 1.00 0.00 219 MET A CA 12
ATOM 9566 C C . MET A 1 27 ? 60.648 -9.011 7.938 1.00 0.00 219 MET A C 12
ATOM 9567 O O . MET A 1 27 ? 61.066 -9.607 8.934 1.00 0.00 219 MET A O 12
ATOM 9581 N N . CYS A 1 28 ? 61.440 -8.435 7.059 1.00 0.00 220 CYS A N 12
ATOM 9582 C CA . CYS A 1 28 ? 62.879 -8.447 7.209 1.00 0.00 220 CYS A CA 12
ATOM 9583 C C . CYS A 1 28 ? 63.288 -7.402 8.284 1.00 0.00 220 CYS A C 12
ATOM 9584 O O . CYS A 1 28 ? 62.554 -6.471 8.513 1.00 0.00 220 CYS A O 12
ATOM 9591 N N . THR A 1 29 ? 64.450 -7.513 8.895 1.00 0.00 221 THR A N 12
ATOM 9592 C CA . THR A 1 29 ? 64.736 -6.632 10.027 1.00 0.00 221 THR A CA 12
ATOM 9593 C C . THR A 1 29 ? 65.707 -5.463 9.735 1.00 0.00 221 THR A C 12
ATOM 9594 O O . THR A 1 29 ? 65.379 -4.331 10.046 1.00 0.00 221 THR A O 12
ATOM 9605 N N . ARG A 1 30 ? 66.892 -5.734 9.128 1.00 0.00 222 ARG A N 12
ATOM 9606 C CA . ARG A 1 30 ? 67.914 -4.670 8.862 1.00 0.00 222 ARG A CA 12
ATOM 9607 C C . ARG A 1 30 ? 67.396 -3.549 7.972 1.00 0.00 222 ARG A C 12
ATOM 9608 O O . ARG A 1 30 ? 66.264 -3.585 7.576 1.00 0.00 222 ARG A O 12
ATOM 9629 N N . SER A 1 31 ? 68.255 -2.596 7.614 1.00 0.00 223 SER A N 12
ATOM 9630 C CA . SER A 1 31 ? 67.884 -1.470 6.746 1.00 0.00 223 SER A CA 12
ATOM 9631 C C . SER A 1 31 ? 67.272 -1.969 5.405 1.00 0.00 223 SER A C 12
ATOM 9632 O O . SER A 1 31 ? 67.375 -3.149 5.058 1.00 0.00 223 SER A O 12
ATOM 9640 N N . LEU A 1 32 ? 66.635 -1.091 4.673 1.00 0.00 224 LEU A N 12
ATOM 9641 C CA . LEU A 1 32 ? 65.907 -1.453 3.450 1.00 0.00 224 LEU A CA 12
ATOM 9642 C C . LEU A 1 32 ? 66.803 -2.108 2.424 1.00 0.00 224 LEU A C 12
ATOM 9643 O O . LEU A 1 32 ? 66.458 -3.156 1.862 1.00 0.00 224 LEU A O 12
ATOM 9659 N N . ARG A 1 33 ? 67.980 -1.561 2.248 1.00 0.00 225 ARG A N 12
ATOM 9660 C CA . ARG A 1 33 ? 68.893 -2.038 1.262 1.00 0.00 225 ARG A CA 12
ATOM 9661 C C . ARG A 1 33 ? 69.842 -3.071 1.879 1.00 0.00 225 ARG A C 12
ATOM 9662 O O . ARG A 1 33 ? 70.965 -3.269 1.412 1.00 0.00 225 ARG A O 12
ATOM 9683 N N . CYS A 1 34 ? 69.353 -3.733 2.929 1.00 0.00 226 CYS A N 12
ATOM 9684 C CA . CYS A 1 34 ? 70.034 -4.809 3.613 1.00 0.00 226 CYS A CA 12
ATOM 9685 C C . CYS A 1 34 ? 70.739 -5.837 2.665 1.00 0.00 226 CYS A C 12
ATOM 9686 O O . CYS A 1 34 ? 71.923 -6.111 2.842 1.00 0.00 226 CYS A O 12
ATOM 9693 N N . PRO A 1 35 ? 70.038 -6.418 1.666 1.00 0.00 227 PRO A N 12
ATOM 9694 C CA . PRO A 1 35 ? 70.601 -7.400 0.754 1.00 0.00 227 PRO A CA 12
ATOM 9695 C C . PRO A 1 35 ? 70.597 -6.857 -0.703 1.00 0.00 227 PRO A C 12
ATOM 9696 O O . PRO A 1 35 ? 71.505 -6.141 -1.110 1.00 0.00 227 PRO A O 12
ATOM 9707 N N . GLN A 1 36 ? 69.541 -7.196 -1.445 1.00 0.00 228 GLN A N 12
ATOM 9708 C CA . GLN A 1 36 ? 69.268 -6.673 -2.730 1.00 0.00 228 GLN A CA 12
ATOM 9709 C C . GLN A 1 36 ? 67.748 -6.468 -2.772 1.00 0.00 228 GLN A C 12
ATOM 9710 O O . GLN A 1 36 ? 67.148 -6.379 -3.815 1.00 0.00 228 GLN A O 12
ATOM 9724 N N . HIS A 1 37 ? 67.136 -6.436 -1.551 1.00 0.00 229 HIS A N 12
ATOM 9725 C CA . HIS A 1 37 ? 65.737 -6.129 -1.377 1.00 0.00 229 HIS A CA 12
ATOM 9726 C C . HIS A 1 37 ? 65.462 -4.784 -2.041 1.00 0.00 229 HIS A C 12
ATOM 9727 O O . HIS A 1 37 ? 65.873 -3.727 -1.559 1.00 0.00 229 HIS A O 12
ATOM 9741 N N . THR A 1 38 ? 64.768 -4.877 -3.124 1.00 0.00 230 THR A N 12
ATOM 9742 C CA . THR A 1 38 ? 64.625 -3.814 -4.114 1.00 0.00 230 THR A CA 12
ATOM 9743 C C . THR A 1 38 ? 63.590 -2.797 -3.732 1.00 0.00 230 THR A C 12
ATOM 9744 O O . THR A 1 38 ? 62.813 -3.022 -2.826 1.00 0.00 230 THR A O 12
ATOM 9755 N N . ASP A 1 39 ? 63.536 -1.705 -4.487 1.00 0.00 231 ASP A N 12
ATOM 9756 C CA . ASP A 1 39 ? 62.553 -0.635 -4.281 1.00 0.00 231 ASP A CA 12
ATOM 9757 C C . ASP A 1 39 ? 61.146 -1.157 -4.500 1.00 0.00 231 ASP A C 12
ATOM 9758 O O . ASP A 1 39 ? 60.200 -0.629 -3.964 1.00 0.00 231 ASP A O 12
ATOM 9767 N N . GLU A 1 40 ? 61.037 -2.230 -5.258 1.00 0.00 232 GLU A N 12
ATOM 9768 C CA . GLU A 1 40 ? 59.770 -2.894 -5.515 1.00 0.00 232 GLU A CA 12
ATOM 9769 C C . GLU A 1 40 ? 59.327 -3.527 -4.210 1.00 0.00 232 GLU A C 12
ATOM 9770 O O . GLU A 1 40 ? 58.218 -3.355 -3.742 1.00 0.00 232 GLU A O 12
ATOM 9782 N N . GLN A 1 41 ? 60.279 -4.185 -3.608 1.00 0.00 233 GLN A N 12
ATOM 9783 C CA . GLN A 1 41 ? 60.139 -4.893 -2.367 1.00 0.00 233 GLN A CA 12
ATOM 9784 C C . GLN A 1 41 ? 59.920 -3.946 -1.209 1.00 0.00 233 GLN A C 12
ATOM 9785 O O . GLN A 1 41 ? 59.226 -4.259 -0.227 1.00 0.00 233 GLN A O 12
ATOM 9799 N N . ARG A 1 42 ? 60.521 -2.802 -1.316 1.00 0.00 234 ARG A N 12
ATOM 9800 C CA . ARG A 1 42 ? 60.415 -1.778 -0.321 1.00 0.00 234 ARG A CA 12
ATOM 9801 C C . ARG A 1 42 ? 59.090 -1.072 -0.422 1.00 0.00 234 ARG A C 12
ATOM 9802 O O . ARG A 1 42 ? 58.549 -0.584 0.569 1.00 0.00 234 ARG A O 12
ATOM 9823 N N . ARG A 1 43 ? 58.553 -1.101 -1.598 1.00 0.00 235 ARG A N 12
ATOM 9824 C CA . ARG A 1 43 ? 57.276 -0.499 -1.899 1.00 0.00 235 ARG A CA 12
ATOM 9825 C C . ARG A 1 43 ? 56.191 -1.396 -1.398 1.00 0.00 235 ARG A C 12
ATOM 9826 O O . ARG A 1 43 ? 55.301 -0.974 -0.653 1.00 0.00 235 ARG A O 12
ATOM 9847 N N . THR A 1 44 ? 56.372 -2.650 -1.715 1.00 0.00 236 THR A N 12
ATOM 9848 C CA . THR A 1 44 ? 55.472 -3.724 -1.435 1.00 0.00 236 THR A CA 12
ATOM 9849 C C . THR A 1 44 ? 54.994 -3.737 0.008 1.00 0.00 236 THR A C 12
ATOM 9850 O O . THR A 1 44 ? 53.811 -3.739 0.259 1.00 0.00 236 THR A O 12
ATOM 9861 N N . VAL A 1 45 ? 55.893 -3.654 0.923 1.00 0.00 237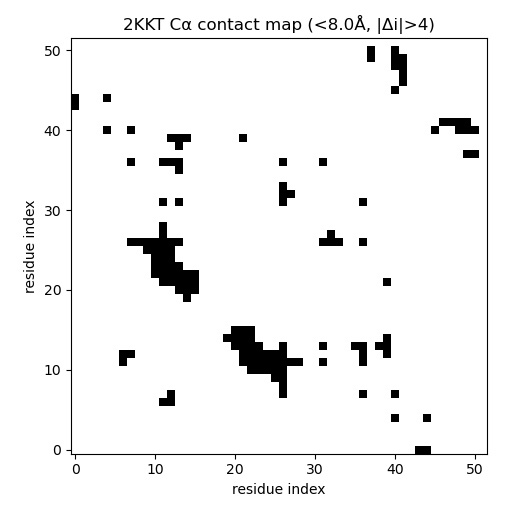 VAL A N 12
ATOM 9862 C CA . VAL A 1 45 ? 55.544 -3.779 2.302 1.00 0.00 237 VAL A CA 12
ATOM 9863 C C . VAL A 1 45 ? 54.811 -2.558 2.874 1.00 0.00 237 VAL A C 12
ATOM 9864 O O . VAL A 1 45 ? 53.913 -2.706 3.687 1.00 0.00 237 VAL A O 12
ATOM 9877 N N . ARG A 1 46 ? 55.120 -1.391 2.380 1.00 0.00 238 ARG A N 12
ATOM 9878 C CA . ARG A 1 46 ? 54.512 -0.171 2.897 1.00 0.00 238 ARG A CA 12
ATOM 9879 C C . ARG A 1 46 ? 53.131 -0.080 2.357 1.00 0.00 238 ARG A C 12
ATOM 9880 O O . ARG A 1 46 ? 52.200 0.258 3.050 1.00 0.00 238 ARG A O 12
ATOM 9901 N N . VAL A 1 47 ? 53.027 -0.441 1.120 1.00 0.00 239 VAL A N 12
ATOM 9902 C CA . VAL A 1 47 ? 51.822 -0.466 0.415 1.00 0.00 239 VAL A CA 12
ATOM 9903 C C . VAL A 1 47 ? 50.873 -1.523 1.012 1.00 0.00 239 VAL A C 12
ATOM 9904 O O . VAL A 1 47 ? 49.720 -1.229 1.338 1.00 0.00 239 VAL A O 12
ATOM 9917 N N . TYR A 1 48 ? 51.397 -2.713 1.198 1.00 0.00 240 TYR A N 12
ATOM 9918 C CA . TYR A 1 48 ? 50.679 -3.827 1.773 1.00 0.00 240 TYR A CA 12
ATOM 9919 C C . TYR A 1 48 ? 50.210 -3.525 3.200 1.00 0.00 240 TYR A C 12
ATOM 9920 O O . TYR A 1 48 ? 49.052 -3.753 3.545 1.00 0.00 240 TYR A O 12
ATOM 9938 N N . PHE A 1 49 ? 51.106 -3.044 4.019 1.00 0.00 241 PHE A N 12
ATOM 9939 C CA . PHE A 1 49 ? 50.805 -2.760 5.404 1.00 0.00 241 PHE A CA 12
ATOM 9940 C C . PHE A 1 49 ? 50.086 -1.451 5.667 1.00 0.00 241 PHE A C 12
ATOM 9941 O O . PHE A 1 49 ? 49.039 -1.438 6.322 1.00 0.00 241 PHE A O 12
ATOM 9958 N N . LEU A 1 50 ? 50.610 -0.371 5.168 1.00 0.00 242 LEU A N 12
ATOM 9959 C CA . LEU A 1 50 ? 50.181 0.916 5.654 1.00 0.00 242 LEU A CA 12
ATOM 9960 C C . LEU A 1 50 ? 49.602 1.854 4.596 1.00 0.00 242 LEU A C 12
ATOM 9961 O O . LEU A 1 50 ? 49.242 2.999 4.918 1.00 0.00 242 LEU A O 12
ATOM 9977 N N . GLY A 1 51 ? 49.487 1.390 3.364 1.00 0.00 243 GLY A N 12
ATOM 9978 C CA . GLY A 1 51 ? 48.829 2.209 2.369 1.00 0.00 243 GLY A CA 12
ATOM 9979 C C . GLY A 1 51 ? 49.539 2.280 1.029 1.00 0.00 243 GLY A C 12
ATOM 9980 O O . GLY A 1 51 ? 50.762 2.392 0.977 1.00 0.00 243 GLY A O 12
ATOM 9984 N N . PRO A 1 52 ? 48.783 2.226 -0.090 1.00 0.00 244 PRO A N 12
ATOM 9985 C CA . PRO A 1 52 ? 49.343 2.300 -1.450 1.00 0.00 244 PRO A CA 12
ATOM 9986 C C . PRO A 1 52 ? 50.065 3.630 -1.732 1.00 0.00 244 PRO A C 12
ATOM 9987 O O . PRO A 1 52 ? 51.111 3.661 -2.397 1.00 0.00 244 PRO A O 12
ATOM 9998 N N . SER A 1 53 ? 49.542 4.713 -1.185 1.00 0.00 245 SER A N 12
ATOM 9999 C CA . SER A 1 53 ? 50.099 6.033 -1.387 1.00 0.00 245 SER A CA 12
ATOM 10000 C C . SER A 1 53 ? 51.216 6.343 -0.386 1.00 0.00 245 SER A C 12
ATOM 10001 O O . SER A 1 53 ? 51.596 7.502 -0.182 1.00 0.00 245 SER A O 12
ATOM 10009 N N . ALA A 1 54 ? 51.765 5.301 0.214 1.00 0.00 246 ALA A N 12
ATOM 10010 C CA . ALA A 1 54 ? 52.858 5.454 1.158 1.00 0.00 246 ALA A CA 12
ATOM 10011 C C . ALA A 1 54 ? 54.177 5.452 0.452 1.00 0.00 246 ALA A C 12
ATOM 10012 O O . ALA A 1 54 ? 55.230 5.619 1.049 1.00 0.00 246 ALA A O 12
ATOM 10019 N N . VAL A 1 55 ? 54.096 5.266 -0.803 1.00 0.00 247 VAL A N 12
ATOM 10020 C CA . VAL A 1 55 ? 55.232 5.227 -1.686 1.00 0.00 247 VAL A CA 12
ATOM 10021 C C . VAL A 1 55 ? 54.879 6.028 -2.899 1.00 0.00 247 VAL A C 12
ATOM 10022 O O . VAL A 1 55 ? 54.214 5.535 -3.816 1.00 0.00 247 VAL A O 12
ATOM 10035 N N . LEU A 1 56 ? 55.237 7.261 -2.870 1.00 0.00 248 LEU A N 12
ATOM 10036 C CA . LEU A 1 56 ? 54.945 8.151 -3.933 1.00 0.00 248 LEU A CA 12
ATOM 10037 C C . LEU A 1 56 ? 55.873 7.909 -5.098 1.00 0.00 248 LEU A C 12
ATOM 10038 O O . LEU A 1 56 ? 57.097 7.840 -4.917 1.00 0.00 248 LEU A O 12
ATOM 10054 N N . PRO A 1 57 ? 55.322 7.769 -6.301 1.00 0.00 249 PRO A N 12
ATOM 10055 C CA . PRO A 1 57 ? 56.113 7.555 -7.496 1.00 0.00 249 PRO A CA 12
ATOM 10056 C C . PRO A 1 57 ? 56.871 8.826 -7.829 1.00 0.00 249 PRO A C 12
ATOM 10057 O O . PRO A 1 57 ? 56.267 9.886 -8.027 1.00 0.00 249 PRO A O 12
ATOM 10069 N N . PRO A 1 6 ? 50.867 -0.999 14.034 1.00 0.00 198 PRO A N 13
ATOM 10070 C CA . PRO A 1 6 ? 50.907 -0.327 12.724 1.00 0.00 198 PRO A CA 13
ATOM 10071 C C . PRO A 1 6 ? 51.739 0.957 12.701 1.00 0.00 198 PRO A C 13
ATOM 10072 O O . PRO A 1 6 ? 52.424 1.233 11.722 1.00 0.00 198 PRO A O 13
ATOM 10083 N N . GLU A 1 7 ? 51.720 1.704 13.783 1.00 0.00 199 GLU A N 13
ATOM 10084 C CA . GLU A 1 7 ? 52.404 2.978 13.825 1.00 0.00 199 GLU A CA 13
ATOM 10085 C C . GLU A 1 7 ? 53.917 2.829 13.883 1.00 0.00 199 GLU A C 13
ATOM 10086 O O . GLU A 1 7 ? 54.630 3.440 13.094 1.00 0.00 199 GLU A O 13
ATOM 10098 N N . GLU A 1 8 ? 54.416 1.993 14.773 1.00 0.00 200 GLU A N 13
ATOM 10099 C CA . GLU A 1 8 ? 55.807 1.754 14.869 1.00 0.00 200 GLU A CA 13
ATOM 10100 C C . GLU A 1 8 ? 56.303 0.938 13.721 1.00 0.00 200 GLU A C 13
ATOM 10101 O O . GLU A 1 8 ? 57.479 0.965 13.385 1.00 0.00 200 GLU A O 13
ATOM 10113 N N . LEU A 1 9 ? 55.417 0.201 13.153 1.00 0.00 201 LEU A N 13
ATOM 10114 C CA . LEU A 1 9 ? 55.687 -0.514 11.937 1.00 0.00 201 LEU A CA 13
ATOM 10115 C C . LEU A 1 9 ? 55.933 0.459 10.790 1.00 0.00 201 LEU A C 13
ATOM 10116 O O . LEU A 1 9 ? 56.861 0.307 10.004 1.00 0.00 201 LEU A O 13
ATOM 10132 N N . ARG A 1 10 ? 55.080 1.429 10.699 1.00 0.00 202 ARG A N 13
ATOM 10133 C CA . ARG A 1 10 ? 55.170 2.461 9.750 1.00 0.00 202 ARG A CA 13
ATOM 10134 C C . ARG A 1 10 ? 56.448 3.265 9.990 1.00 0.00 202 ARG A C 13
ATOM 10135 O O . ARG A 1 10 ? 57.064 3.762 9.054 1.00 0.00 202 ARG A O 13
ATOM 10156 N N . SER A 1 11 ? 56.861 3.330 11.251 1.00 0.00 203 SER A N 13
ATOM 10157 C CA . SER A 1 11 ? 58.126 3.952 11.627 1.00 0.00 203 SER A CA 13
ATOM 10158 C C . SER A 1 11 ? 59.321 3.038 11.251 1.00 0.00 203 SER A C 13
ATOM 10159 O O . SER A 1 11 ? 60.444 3.504 11.045 1.00 0.00 203 SER A O 13
ATOM 10167 N N . LEU A 1 12 ? 59.061 1.736 11.196 1.00 0.00 204 LEU A N 13
ATOM 10168 C CA . LEU A 1 12 ? 60.059 0.740 10.866 1.00 0.00 204 LEU A CA 13
ATOM 10169 C C . LEU A 1 12 ? 60.497 0.927 9.433 1.00 0.00 204 LEU A C 13
ATOM 10170 O O . LEU A 1 12 ? 61.672 1.165 9.164 1.00 0.00 204 LEU A O 13
ATOM 10186 N N . LEU A 1 13 ? 59.520 0.899 8.537 1.00 0.00 205 LEU A N 13
ATOM 10187 C CA . LEU A 1 13 ? 59.726 0.991 7.083 1.00 0.00 205 LEU A CA 13
ATOM 10188 C C . LEU A 1 13 ? 60.522 2.222 6.624 1.00 0.00 205 LEU A C 13
ATOM 10189 O O . LEU A 1 13 ? 60.974 2.269 5.481 1.00 0.00 205 LEU A O 13
ATOM 10205 N N . THR A 1 14 ? 60.673 3.197 7.491 1.00 0.00 206 THR A N 13
ATOM 10206 C CA . THR A 1 14 ? 61.430 4.373 7.221 1.00 0.00 206 THR A CA 13
ATOM 10207 C C . THR A 1 14 ? 62.920 4.032 6.969 1.00 0.00 206 THR A C 13
ATOM 10208 O O . THR A 1 14 ? 63.546 4.585 6.077 1.00 0.00 206 THR A O 13
ATOM 10219 N N . THR A 1 15 ? 63.453 3.098 7.722 1.00 0.00 207 THR A N 13
ATOM 10220 C CA . THR A 1 15 ? 64.868 2.769 7.608 1.00 0.00 207 THR A CA 13
ATOM 10221 C C . THR A 1 15 ? 65.117 1.245 7.722 1.00 0.00 207 THR A C 13
ATOM 10222 O O . THR A 1 15 ? 66.151 0.728 7.281 1.00 0.00 207 THR A O 13
ATOM 10233 N N . GLN A 1 16 ? 64.162 0.548 8.272 1.00 0.00 208 GLN A N 13
ATOM 10234 C CA . GLN A 1 16 ? 64.221 -0.867 8.446 1.00 0.00 208 GLN A CA 13
ATOM 10235 C C . GLN A 1 16 ? 63.544 -1.523 7.250 1.00 0.00 208 GLN A C 13
ATOM 10236 O O . GLN A 1 16 ? 62.440 -1.151 6.882 1.00 0.00 208 GLN A O 13
ATOM 10250 N N . CYS A 1 17 ? 64.263 -2.472 6.664 1.00 0.00 209 CYS A N 13
ATOM 10251 C CA . CYS A 1 17 ? 63.939 -3.209 5.430 1.00 0.00 209 CYS A CA 13
ATOM 10252 C C . CYS A 1 17 ? 62.457 -3.500 5.306 1.00 0.00 209 CYS A C 13
ATOM 10253 O O . CYS A 1 17 ? 61.816 -3.034 4.384 1.00 0.00 209 CYS A O 13
ATOM 10260 N N . GLY A 1 18 ? 61.960 -4.355 6.167 1.00 0.00 210 GLY A N 13
ATOM 10261 C CA . GLY A 1 18 ? 60.555 -4.571 6.297 1.00 0.00 210 GLY A CA 13
ATOM 10262 C C . GLY A 1 18 ? 60.008 -5.485 5.261 1.00 0.00 210 GLY A C 13
ATOM 10263 O O . GLY A 1 18 ? 58.886 -5.917 5.353 1.00 0.00 210 GLY A O 13
ATOM 10267 N N . VAL A 1 19 ? 60.843 -5.857 4.333 1.00 0.00 211 VAL A N 13
ATOM 10268 C CA . VAL A 1 19 ? 60.444 -6.634 3.224 1.00 0.00 211 VAL A CA 13
ATOM 10269 C C . VAL A 1 19 ? 60.112 -8.041 3.610 1.00 0.00 211 VAL A C 13
ATOM 10270 O O . VAL A 1 19 ? 60.955 -8.774 4.126 1.00 0.00 211 VAL A O 13
ATOM 10283 N N . ILE A 1 20 ? 58.885 -8.369 3.420 1.00 0.00 212 ILE A N 13
ATOM 10284 C CA . ILE A 1 20 ? 58.363 -9.631 3.779 1.00 0.00 212 ILE A CA 13
ATOM 10285 C C . ILE A 1 20 ? 58.964 -10.713 2.915 1.00 0.00 212 ILE A C 13
ATOM 10286 O O . ILE A 1 20 ? 58.902 -10.657 1.688 1.00 0.00 212 ILE A O 13
ATOM 10302 N N . SER A 1 21 ? 59.576 -11.662 3.576 1.00 0.00 213 SER A N 13
ATOM 10303 C CA . SER A 1 21 ? 60.210 -12.783 2.968 1.00 0.00 213 SER A CA 13
ATOM 10304 C C . SER A 1 21 ? 59.226 -13.643 2.165 1.00 0.00 213 SER A C 13
ATOM 10305 O O . SER A 1 21 ? 59.647 -14.437 1.325 1.00 0.00 213 SER A O 13
ATOM 10313 N N . GLU A 1 22 ? 57.920 -13.535 2.502 1.00 0.00 214 GLU A N 13
ATOM 10314 C CA . GLU A 1 22 ? 56.809 -14.206 1.791 1.00 0.00 214 GLU A CA 13
ATOM 10315 C C . GLU A 1 22 ? 56.743 -15.718 2.131 1.00 0.00 214 GLU A C 13
ATOM 10316 O O . GLU A 1 22 ? 55.731 -16.381 1.918 1.00 0.00 214 GLU A O 13
ATOM 10328 N N . HIS A 1 23 ? 57.810 -16.233 2.691 1.00 0.00 215 HIS A N 13
ATOM 10329 C CA . HIS A 1 23 ? 57.907 -17.634 3.065 1.00 0.00 215 HIS A CA 13
ATOM 10330 C C . HIS A 1 23 ? 57.706 -17.828 4.572 1.00 0.00 215 HIS A C 13
ATOM 10331 O O . HIS A 1 23 ? 58.506 -18.479 5.233 1.00 0.00 215 HIS A O 13
ATOM 10345 N N . THR A 1 24 ? 56.642 -17.217 5.103 1.00 0.00 216 THR A N 13
ATOM 10346 C CA . THR A 1 24 ? 56.228 -17.355 6.514 1.00 0.00 216 THR A CA 13
ATOM 10347 C C . THR A 1 24 ? 57.261 -16.702 7.500 1.00 0.00 216 THR A C 13
ATOM 10348 O O . THR A 1 24 ? 57.219 -16.903 8.718 1.00 0.00 216 THR A O 13
ATOM 10359 N N . LYS A 1 25 ? 58.140 -15.875 6.974 1.00 0.00 217 LYS A N 13
ATOM 10360 C CA . LYS A 1 25 ? 59.165 -15.257 7.801 1.00 0.00 217 LYS A CA 13
ATOM 10361 C C . LYS A 1 25 ? 58.690 -13.863 8.222 1.00 0.00 217 LYS A C 13
ATOM 10362 O O . LYS A 1 25 ? 59.071 -13.359 9.279 1.00 0.00 217 LYS A O 13
ATOM 10381 N N . LYS A 1 26 ? 57.853 -13.263 7.375 1.00 0.00 218 LYS A N 13
ATOM 10382 C CA . LYS A 1 26 ? 57.333 -11.903 7.556 1.00 0.00 218 LYS A CA 13
ATOM 10383 C C . LYS A 1 26 ? 58.386 -10.854 7.180 1.00 0.00 218 LYS A C 13
ATOM 10384 O O . LYS A 1 26 ? 59.315 -11.147 6.422 1.00 0.00 218 LYS A O 13
ATOM 10403 N N . MET A 1 27 ? 58.188 -9.650 7.669 1.00 0.00 219 MET A N 13
ATOM 10404 C CA . MET A 1 27 ? 58.999 -8.458 7.389 1.00 0.00 219 MET A CA 13
ATOM 10405 C C . MET A 1 27 ? 60.485 -8.662 7.665 1.00 0.00 219 MET A C 13
ATOM 10406 O O . MET A 1 27 ? 60.869 -9.336 8.621 1.00 0.00 219 MET A O 13
ATOM 10420 N N . CYS A 1 28 ? 61.320 -8.090 6.818 1.00 0.00 220 CYS A N 13
ATOM 10421 C CA . CYS A 1 28 ? 62.760 -8.174 7.008 1.00 0.00 220 CYS A CA 13
ATOM 10422 C C . CYS A 1 28 ? 63.217 -7.158 8.055 1.00 0.00 220 CYS A C 13
ATOM 10423 O O . CYS A 1 28 ? 62.758 -6.039 8.050 1.00 0.00 220 CYS A O 13
ATOM 10430 N N . THR A 1 29 ? 64.171 -7.507 8.873 1.00 0.00 221 THR A N 13
ATOM 10431 C CA . THR A 1 29 ? 64.515 -6.676 10.009 1.00 0.00 221 THR A CA 13
ATOM 10432 C C . THR A 1 29 ? 65.880 -5.995 9.907 1.00 0.00 221 THR A C 13
ATOM 10433 O O . THR A 1 29 ? 66.356 -5.399 10.858 1.00 0.00 221 THR A O 13
ATOM 10444 N N . ARG A 1 30 ? 66.523 -6.122 8.775 1.00 0.00 222 ARG A N 13
ATOM 10445 C CA . ARG A 1 30 ? 67.732 -5.391 8.508 1.00 0.00 222 ARG A CA 13
ATOM 10446 C C . ARG A 1 30 ? 67.368 -4.019 7.944 1.00 0.00 222 ARG A C 13
ATOM 10447 O O . ARG A 1 30 ? 66.215 -3.644 7.976 1.00 0.00 222 ARG A O 13
ATOM 10468 N N . SER A 1 31 ? 68.324 -3.309 7.419 1.00 0.00 223 SER A N 13
ATOM 10469 C CA . SER A 1 31 ? 68.096 -1.996 6.796 1.00 0.00 223 SER A CA 13
ATOM 10470 C C . SER A 1 31 ? 67.402 -2.178 5.424 1.00 0.00 223 SER A C 13
ATOM 10471 O O . SER A 1 31 ? 67.347 -3.283 4.935 1.00 0.00 223 SER A O 13
ATOM 10479 N N . LEU A 1 32 ? 66.852 -1.122 4.837 1.00 0.00 224 LEU A N 13
ATOM 10480 C CA . LEU A 1 32 ? 66.182 -1.176 3.496 1.00 0.00 224 LEU A CA 13
ATOM 10481 C C . LEU A 1 32 ? 67.063 -1.869 2.463 1.00 0.00 224 LEU A C 13
ATOM 10482 O O . LEU A 1 32 ? 66.690 -2.923 1.915 1.00 0.00 224 LEU A O 13
ATOM 10498 N N . ARG A 1 33 ? 68.257 -1.362 2.296 1.00 0.00 225 ARG A N 13
ATOM 10499 C CA . ARG A 1 33 ? 69.191 -1.818 1.299 1.00 0.00 225 ARG A CA 13
ATOM 10500 C C . ARG A 1 33 ? 70.056 -2.958 1.868 1.00 0.00 225 ARG A C 13
ATOM 10501 O O . ARG A 1 33 ? 71.213 -3.144 1.499 1.00 0.00 225 ARG A O 13
ATOM 10522 N N . CYS A 1 34 ? 69.460 -3.716 2.767 1.00 0.00 226 CYS A N 13
ATOM 10523 C CA . CYS A 1 34 ? 70.076 -4.858 3.410 1.00 0.00 226 CYS A CA 13
ATOM 10524 C C . CYS A 1 34 ? 70.767 -5.888 2.432 1.00 0.00 226 CYS A C 13
ATOM 10525 O O . CYS A 1 34 ? 71.967 -6.124 2.544 1.00 0.00 226 CYS A O 13
ATOM 10532 N N . PRO A 1 35 ? 70.040 -6.489 1.473 1.00 0.00 227 PRO A N 13
ATOM 10533 C CA . PRO A 1 35 ? 70.549 -7.513 0.569 1.00 0.00 227 PRO A CA 13
ATOM 10534 C C . PRO A 1 35 ? 70.445 -7.023 -0.918 1.00 0.00 227 PRO A C 13
ATOM 10535 O O . PRO A 1 35 ? 71.242 -6.218 -1.369 1.00 0.00 227 PRO A O 13
ATOM 10546 N N . GLN A 1 36 ? 69.411 -7.488 -1.625 1.00 0.00 228 GLN A N 13
ATOM 10547 C CA . GLN A 1 36 ? 69.071 -7.028 -2.932 1.00 0.00 228 GLN A CA 13
ATOM 10548 C C . GLN A 1 36 ? 67.585 -6.651 -2.850 1.00 0.00 228 GLN A C 13
ATOM 10549 O O . GLN A 1 36 ? 66.887 -6.525 -3.839 1.00 0.00 228 GLN A O 13
ATOM 10563 N N . HIS A 1 37 ? 67.102 -6.545 -1.601 1.00 0.00 229 HIS A N 13
ATOM 10564 C CA . HIS A 1 37 ? 65.787 -6.081 -1.313 1.00 0.00 229 HIS A CA 13
ATOM 10565 C C . HIS A 1 37 ? 65.691 -4.628 -1.739 1.00 0.00 229 HIS A C 13
ATOM 10566 O O . HIS A 1 37 ? 66.186 -3.725 -1.073 1.00 0.00 229 HIS A O 13
ATOM 10580 N N . THR A 1 38 ? 65.069 -4.468 -2.839 1.00 0.00 230 THR A N 13
ATOM 10581 C CA . THR A 1 38 ? 64.946 -3.228 -3.586 1.00 0.00 230 THR A CA 13
ATOM 10582 C C . THR A 1 38 ? 63.875 -2.320 -3.012 1.00 0.00 230 THR A C 13
ATOM 10583 O O . THR A 1 38 ? 63.151 -2.705 -2.087 1.00 0.00 230 THR A O 13
ATOM 10594 N N . ASP A 1 39 ? 63.750 -1.134 -3.590 1.00 0.00 231 ASP A N 13
ATOM 10595 C CA . ASP A 1 39 ? 62.753 -0.156 -3.176 1.00 0.00 231 ASP A CA 13
ATOM 10596 C C . ASP A 1 39 ? 61.355 -0.708 -3.369 1.00 0.00 231 ASP A C 13
ATOM 10597 O O . ASP A 1 39 ? 60.484 -0.433 -2.575 1.00 0.00 231 ASP A O 13
ATOM 10606 N N . GLU A 1 40 ? 61.190 -1.572 -4.381 1.00 0.00 232 GLU A N 13
ATOM 10607 C CA . GLU A 1 40 ? 59.899 -2.193 -4.726 1.00 0.00 232 GLU A CA 13
ATOM 10608 C C . GLU A 1 40 ? 59.531 -3.199 -3.658 1.00 0.00 232 GLU A C 13
ATOM 10609 O O . GLU A 1 40 ? 58.370 -3.395 -3.303 1.00 0.00 232 GLU A O 13
ATOM 10621 N N . GLN A 1 41 ? 60.547 -3.780 -3.131 1.00 0.00 233 GLN A N 13
ATOM 10622 C CA . GLN A 1 41 ? 60.467 -4.789 -2.131 1.00 0.00 233 GLN A CA 13
ATOM 10623 C C . GLN A 1 41 ? 60.004 -4.255 -0.793 1.00 0.00 233 GLN A C 13
ATOM 10624 O O . GLN A 1 41 ? 59.239 -4.886 -0.089 1.00 0.00 233 GLN A O 13
ATOM 10638 N N . ARG A 1 42 ? 60.464 -3.107 -0.460 1.00 0.00 234 ARG A N 13
ATOM 10639 C CA . ARG A 1 42 ? 60.065 -2.440 0.786 1.00 0.00 234 ARG A CA 13
ATOM 10640 C C . ARG A 1 42 ? 58.745 -1.753 0.544 1.00 0.00 234 ARG A C 13
ATOM 10641 O O . ARG A 1 42 ? 57.903 -1.595 1.433 1.00 0.00 234 ARG A O 13
ATOM 10662 N N . ARG A 1 43 ? 58.582 -1.393 -0.705 1.00 0.00 235 ARG A N 13
ATOM 10663 C CA . ARG A 1 43 ? 57.415 -0.650 -1.209 1.00 0.00 235 ARG A CA 13
ATOM 10664 C C . ARG A 1 43 ? 56.187 -1.455 -0.978 1.00 0.00 235 ARG A C 13
ATOM 10665 O O . ARG A 1 43 ? 55.259 -1.005 -0.326 1.00 0.00 235 ARG A O 13
ATOM 10686 N N . THR A 1 44 ? 56.230 -2.677 -1.474 1.00 0.00 236 THR A N 13
ATOM 10687 C CA . THR A 1 44 ? 55.131 -3.597 -1.432 1.00 0.00 236 THR A CA 13
ATOM 10688 C C . THR A 1 44 ? 54.644 -3.824 0.011 1.00 0.00 236 THR A C 13
ATOM 10689 O O . THR A 1 44 ? 53.471 -4.023 0.247 1.00 0.00 236 THR A O 13
ATOM 10700 N N . VAL A 1 45 ? 55.547 -3.689 0.958 1.00 0.00 237 VAL A N 13
ATOM 10701 C CA . VAL A 1 45 ? 55.255 -3.873 2.353 1.00 0.00 237 VAL A CA 13
ATOM 10702 C C . VAL A 1 45 ? 54.553 -2.651 2.947 1.00 0.00 237 VAL A C 13
ATOM 10703 O O . VAL A 1 45 ? 53.638 -2.778 3.748 1.00 0.00 237 VAL A O 13
ATOM 10716 N N . ARG A 1 46 ? 54.916 -1.490 2.479 1.00 0.00 238 ARG A N 13
ATOM 10717 C CA . ARG A 1 46 ? 54.333 -0.240 2.972 1.00 0.00 238 ARG A CA 13
ATOM 10718 C C . ARG A 1 46 ? 52.963 -0.143 2.378 1.00 0.00 238 ARG A C 13
ATOM 10719 O O . ARG A 1 46 ? 52.000 0.202 3.028 1.00 0.00 238 ARG A O 13
ATOM 10740 N N . VAL A 1 47 ? 52.912 -0.536 1.154 1.00 0.00 239 VAL A N 13
ATOM 10741 C CA . VAL A 1 47 ? 51.754 -0.599 0.367 1.00 0.00 239 VAL A CA 13
ATOM 10742 C C . VAL A 1 47 ? 50.755 -1.649 0.933 1.00 0.00 239 VAL A C 13
ATOM 10743 O O . VAL A 1 47 ? 49.537 -1.448 0.927 1.00 0.00 239 VAL A O 13
ATOM 10756 N N . TYR A 1 48 ? 51.291 -2.720 1.451 1.00 0.00 240 TYR A N 13
ATOM 10757 C CA . TYR A 1 48 ? 50.512 -3.769 2.090 1.00 0.00 240 TYR A CA 13
ATOM 10758 C C . TYR A 1 48 ? 49.995 -3.323 3.474 1.00 0.00 240 TYR A C 13
ATOM 10759 O O . TYR A 1 48 ? 48.793 -3.408 3.765 1.00 0.00 240 TYR A O 13
ATOM 10777 N N . PHE A 1 49 ? 50.901 -2.841 4.299 1.00 0.00 241 PHE A N 13
ATOM 10778 C CA . PHE A 1 49 ? 50.599 -2.450 5.664 1.00 0.00 241 PHE A CA 13
ATOM 10779 C C . PHE A 1 49 ? 49.921 -1.089 5.813 1.00 0.00 241 PHE A C 13
ATOM 10780 O O . PHE A 1 49 ? 48.888 -0.978 6.474 1.00 0.00 241 PHE A O 13
ATOM 10797 N N . LEU A 1 50 ? 50.485 -0.070 5.231 1.00 0.00 242 LEU A N 13
ATOM 10798 C CA . LEU A 1 50 ? 50.009 1.283 5.461 1.00 0.00 242 LEU A CA 13
ATOM 10799 C C . LEU A 1 50 ? 49.264 1.906 4.279 1.00 0.00 242 LEU A C 13
ATOM 10800 O O . LEU A 1 50 ? 48.688 2.994 4.413 1.00 0.00 242 LEU A O 13
ATOM 10816 N N . GLY A 1 51 ? 49.269 1.251 3.139 1.00 0.00 243 GLY A N 13
ATOM 10817 C CA . GLY A 1 51 ? 48.466 1.735 2.035 1.00 0.00 243 GLY A CA 13
ATOM 10818 C C . GLY A 1 51 ? 49.220 1.805 0.723 1.00 0.00 243 GLY A C 13
ATOM 10819 O O . GLY A 1 51 ? 50.401 2.120 0.705 1.00 0.00 243 GLY A O 13
ATOM 10823 N N . PRO A 1 52 ? 48.556 1.495 -0.410 1.00 0.00 244 PRO A N 13
ATOM 10824 C CA . PRO A 1 52 ? 49.167 1.546 -1.747 1.00 0.00 244 PRO A CA 13
ATOM 10825 C C . PRO A 1 52 ? 49.637 2.946 -2.133 1.00 0.00 244 PRO A C 13
ATOM 10826 O O . PRO A 1 52 ? 50.595 3.108 -2.896 1.00 0.00 244 PRO A O 13
ATOM 10837 N N . SER A 1 53 ? 48.989 3.947 -1.585 1.00 0.00 245 SER A N 13
ATOM 10838 C CA . SER A 1 53 ? 49.321 5.314 -1.882 1.00 0.00 245 SER A CA 13
ATOM 10839 C C . SER A 1 53 ? 50.348 5.865 -0.884 1.00 0.00 245 SER A C 13
ATOM 10840 O O . SER A 1 53 ? 50.599 7.076 -0.828 1.00 0.00 245 SER A O 13
ATOM 10848 N N . ALA A 1 54 ? 50.961 4.977 -0.119 1.00 0.00 246 ALA A N 13
ATOM 10849 C CA . ALA A 1 54 ? 51.981 5.369 0.820 1.00 0.00 246 ALA A CA 13
ATOM 10850 C C . ALA A 1 54 ? 53.310 5.531 0.105 1.00 0.00 246 ALA A C 13
ATOM 10851 O O . ALA A 1 54 ? 54.135 4.618 0.082 1.00 0.00 246 ALA A O 13
ATOM 10858 N N . VAL A 1 55 ? 53.453 6.649 -0.561 1.00 0.00 247 VAL A N 13
ATOM 10859 C CA . VAL A 1 55 ? 54.659 7.014 -1.264 1.00 0.00 247 VAL A CA 13
ATOM 10860 C C . VAL A 1 55 ? 54.653 8.504 -1.524 1.00 0.00 247 VAL A C 13
ATOM 10861 O O . VAL A 1 55 ? 54.410 9.002 -2.634 1.00 0.00 247 VAL A O 13
ATOM 10874 N N . LEU A 1 56 ? 54.795 9.202 -0.457 1.00 0.00 248 LEU A N 13
ATOM 10875 C CA . LEU A 1 56 ? 54.749 10.623 -0.446 1.00 0.00 248 LEU A CA 13
ATOM 10876 C C . LEU A 1 56 ? 56.019 11.257 -0.974 1.00 0.00 248 LEU A C 13
ATOM 10877 O O . LEU A 1 56 ? 57.117 10.949 -0.509 1.00 0.00 248 LEU A O 13
ATOM 10893 N N . PRO A 1 57 ? 55.888 12.141 -1.961 1.00 0.00 249 PRO A N 13
ATOM 10894 C CA . PRO A 1 57 ? 57.005 12.850 -2.532 1.00 0.00 249 PRO A CA 13
ATOM 10895 C C . PRO A 1 57 ? 57.140 14.259 -1.940 1.00 0.00 249 PRO A C 13
ATOM 10896 O O . PRO A 1 57 ? 56.187 14.816 -1.358 1.00 0.00 249 PRO A O 13
ATOM 10908 N N . PRO A 1 6 ? 51.001 -0.987 14.444 1.00 0.00 198 PRO A N 14
ATOM 10909 C CA . PRO A 1 6 ? 50.943 -0.282 13.151 1.00 0.00 198 PRO A CA 14
ATOM 10910 C C . PRO A 1 6 ? 51.845 0.967 13.031 1.00 0.00 198 PRO A C 14
ATOM 10911 O O . PRO A 1 6 ? 52.554 1.107 12.039 1.00 0.00 198 PRO A O 14
ATOM 10922 N N . GLU A 1 7 ? 51.837 1.849 14.024 1.00 0.00 199 GLU A N 14
ATOM 10923 C CA . GLU A 1 7 ? 52.606 3.098 13.940 1.00 0.00 199 GLU A CA 14
ATOM 10924 C C . GLU A 1 7 ? 54.118 2.885 13.982 1.00 0.00 199 GLU A C 14
ATOM 10925 O O . GLU A 1 7 ? 54.851 3.504 13.209 1.00 0.00 199 GLU A O 14
ATOM 10937 N N . GLU A 1 8 ? 54.604 2.017 14.856 1.00 0.00 200 GLU A N 14
ATOM 10938 C CA . GLU A 1 8 ? 55.985 1.737 14.904 1.00 0.00 200 GLU A CA 14
ATOM 10939 C C . GLU A 1 8 ? 56.422 0.927 13.725 1.00 0.00 200 GLU A C 14
ATOM 10940 O O . GLU A 1 8 ? 57.550 1.027 13.295 1.00 0.00 200 GLU A O 14
ATOM 10952 N N . LEU A 1 9 ? 55.528 0.127 13.218 1.00 0.00 201 LEU A N 14
ATOM 10953 C CA . LEU A 1 9 ? 55.747 -0.586 11.975 1.00 0.00 201 LEU A CA 14
ATOM 10954 C C . LEU A 1 9 ? 55.929 0.412 10.827 1.00 0.00 201 LEU A C 14
ATOM 10955 O O . LEU A 1 9 ? 56.815 0.295 9.994 1.00 0.00 201 LEU A O 14
ATOM 10971 N N . ARG A 1 10 ? 55.068 1.366 10.809 1.00 0.00 202 ARG A N 14
ATOM 10972 C CA . ARG A 1 10 ? 55.059 2.433 9.882 1.00 0.00 202 ARG A CA 14
ATOM 10973 C C . ARG A 1 10 ? 56.342 3.258 10.012 1.00 0.00 202 ARG A C 14
ATOM 10974 O O . ARG A 1 10 ? 56.929 3.668 9.010 1.00 0.00 202 ARG A O 14
ATOM 10995 N N . SER A 1 11 ? 56.800 3.438 11.240 1.00 0.00 203 SER A N 14
ATOM 10996 C CA . SER A 1 11 ? 58.047 4.142 11.487 1.00 0.00 203 SER A CA 14
ATOM 10997 C C . SER A 1 11 ? 59.249 3.232 11.134 1.00 0.00 203 SER A C 14
ATOM 10998 O O . SER A 1 11 ? 60.351 3.707 10.811 1.00 0.00 203 SER A O 14
ATOM 11006 N N . LEU A 1 12 ? 59.007 1.930 11.185 1.00 0.00 204 LEU A N 14
ATOM 11007 C CA . LEU A 1 12 ? 59.991 0.913 10.885 1.00 0.00 204 LEU A CA 14
ATOM 11008 C C . LEU A 1 12 ? 60.388 1.010 9.428 1.00 0.00 204 LEU A C 14
ATOM 11009 O O . LEU A 1 12 ? 61.539 1.251 9.120 1.00 0.00 204 LEU A O 14
ATOM 11025 N N . LEU A 1 13 ? 59.407 0.923 8.549 1.00 0.00 205 LEU A N 14
ATOM 11026 C CA . LEU A 1 13 ? 59.615 0.921 7.083 1.00 0.00 205 LEU A CA 14
ATOM 11027 C C . LEU A 1 13 ? 60.316 2.173 6.498 1.00 0.00 205 LEU A C 14
ATOM 11028 O O . LEU A 1 13 ? 60.603 2.218 5.307 1.00 0.00 205 LEU A O 14
ATOM 11044 N N . THR A 1 14 ? 60.568 3.166 7.313 1.00 0.00 206 THR A N 14
ATOM 11045 C CA . THR A 1 14 ? 61.278 4.333 6.899 1.00 0.00 206 THR A CA 14
ATOM 11046 C C . THR A 1 14 ? 62.819 4.058 6.919 1.00 0.00 206 THR A C 14
ATOM 11047 O O . THR A 1 14 ? 63.610 4.727 6.242 1.00 0.00 206 THR A O 14
ATOM 11058 N N . THR A 1 15 ? 63.216 3.066 7.685 1.00 0.00 207 THR A N 14
ATOM 11059 C CA . THR A 1 15 ? 64.631 2.758 7.880 1.00 0.00 207 THR A CA 14
ATOM 11060 C C . THR A 1 15 ? 64.911 1.234 7.897 1.00 0.00 207 THR A C 14
ATOM 11061 O O . THR A 1 15 ? 65.974 0.766 7.466 1.00 0.00 207 THR A O 14
ATOM 11072 N N . GLN A 1 16 ? 63.944 0.493 8.327 1.00 0.00 208 GLN A N 14
ATOM 11073 C CA . GLN A 1 16 ? 64.032 -0.925 8.502 1.00 0.00 208 GLN A CA 14
ATOM 11074 C C . GLN A 1 16 ? 63.341 -1.626 7.337 1.00 0.00 208 GLN A C 14
ATOM 11075 O O . GLN A 1 16 ? 62.217 -1.296 7.000 1.00 0.00 208 GLN A O 14
ATOM 11089 N N . CYS A 1 17 ? 64.060 -2.583 6.760 1.00 0.00 209 CYS A N 14
ATOM 11090 C CA . CYS A 1 17 ? 63.707 -3.372 5.563 1.00 0.00 209 CYS A CA 14
ATOM 11091 C C . CYS A 1 17 ? 62.238 -3.726 5.532 1.00 0.00 209 CYS A C 14
ATOM 11092 O O . CYS A 1 17 ? 61.517 -3.207 4.713 1.00 0.00 209 CYS A O 14
ATOM 11099 N N . GLY A 1 18 ? 61.820 -4.634 6.360 1.00 0.00 210 GLY A N 14
ATOM 11100 C CA . GLY A 1 18 ? 60.431 -4.907 6.513 1.00 0.00 210 GLY A CA 14
ATOM 11101 C C . GLY A 1 18 ? 59.857 -5.777 5.442 1.00 0.00 210 GLY A C 14
ATOM 11102 O O . GLY A 1 18 ? 58.722 -6.159 5.527 1.00 0.00 210 GLY A O 14
ATOM 11106 N N . VAL A 1 19 ? 60.664 -6.142 4.454 1.00 0.00 211 VAL A N 14
ATOM 11107 C CA . VAL A 1 19 ? 60.157 -6.937 3.352 1.00 0.00 211 VAL A CA 14
ATOM 11108 C C . VAL A 1 19 ? 59.805 -8.335 3.799 1.00 0.00 211 VAL A C 14
ATOM 11109 O O . VAL A 1 19 ? 60.580 -8.973 4.510 1.00 0.00 211 VAL A O 14
ATOM 11122 N N . ILE A 1 20 ? 58.667 -8.790 3.404 1.00 0.00 212 ILE A N 14
ATOM 11123 C CA . ILE A 1 20 ? 58.198 -10.076 3.807 1.00 0.00 212 ILE A CA 14
ATOM 11124 C C . ILE A 1 20 ? 58.891 -11.180 3.054 1.00 0.00 212 ILE A C 14
ATOM 11125 O O . ILE A 1 20 ? 59.168 -11.062 1.855 1.00 0.00 212 ILE A O 14
ATOM 11141 N N . SER A 1 21 ? 59.247 -12.190 3.807 1.00 0.00 213 SER A N 14
ATOM 11142 C CA . SER A 1 21 ? 59.806 -13.408 3.365 1.00 0.00 213 SER A CA 14
ATOM 11143 C C . SER A 1 21 ? 58.901 -14.090 2.327 1.00 0.00 213 SER A C 14
ATOM 11144 O O . SER A 1 21 ? 57.946 -14.797 2.686 1.00 0.00 213 SER A O 14
ATOM 11152 N N . GLU A 1 22 ? 59.167 -13.744 1.078 1.00 0.00 214 GLU A N 14
ATOM 11153 C CA . GLU A 1 22 ? 58.566 -14.274 -0.144 1.00 0.00 214 GLU A CA 14
ATOM 11154 C C . GLU A 1 22 ? 57.057 -14.500 -0.123 1.00 0.00 214 GLU A C 14
ATOM 11155 O O . GLU A 1 22 ? 56.301 -13.608 -0.504 1.00 0.00 214 GLU A O 14
ATOM 11167 N N . HIS A 1 23 ? 56.643 -15.683 0.319 1.00 0.00 215 HIS A N 14
ATOM 11168 C CA . HIS A 1 23 ? 55.239 -16.085 0.338 1.00 0.00 215 HIS A CA 14
ATOM 11169 C C . HIS A 1 23 ? 54.432 -15.129 1.224 1.00 0.00 215 HIS A C 14
ATOM 11170 O O . HIS A 1 23 ? 53.848 -14.162 0.736 1.00 0.00 215 HIS A O 14
ATOM 11184 N N . THR A 1 24 ? 54.409 -15.407 2.510 1.00 0.00 216 THR A N 14
ATOM 11185 C CA . THR A 1 24 ? 53.836 -14.556 3.529 1.00 0.00 216 THR A CA 14
ATOM 11186 C C . THR A 1 24 ? 54.334 -15.068 4.878 1.00 0.00 216 THR A C 14
ATOM 11187 O O . THR A 1 24 ? 53.636 -15.778 5.600 1.00 0.00 216 THR A O 14
ATOM 11198 N N . LYS A 1 25 ? 55.599 -14.851 5.148 1.00 0.00 217 LYS A N 14
ATOM 11199 C CA . LYS A 1 25 ? 56.124 -15.271 6.406 1.00 0.00 217 LYS A CA 14
ATOM 11200 C C . LYS A 1 25 ? 56.361 -14.128 7.360 1.00 0.00 217 LYS A C 14
ATOM 11201 O O . LYS A 1 25 ? 55.486 -13.798 8.141 1.00 0.00 217 LYS A O 14
ATOM 11220 N N . LYS A 1 26 ? 57.510 -13.508 7.291 1.00 0.00 218 LYS A N 14
ATOM 11221 C CA . LYS A 1 26 ? 57.825 -12.422 8.196 1.00 0.00 218 LYS A CA 14
ATOM 11222 C C . LYS A 1 26 ? 58.431 -11.284 7.475 1.00 0.00 218 LYS A C 14
ATOM 11223 O O . LYS A 1 26 ? 58.759 -11.398 6.319 1.00 0.00 218 LYS A O 14
ATOM 11242 N N . MET A 1 27 ? 58.611 -10.225 8.179 1.00 0.00 219 MET A N 14
ATOM 11243 C CA . MET A 1 27 ? 59.167 -9.007 7.657 1.00 0.00 219 MET A CA 14
ATOM 11244 C C . MET A 1 27 ? 60.641 -8.986 7.945 1.00 0.00 219 MET A C 14
ATOM 11245 O O . MET A 1 27 ? 61.086 -9.479 8.992 1.00 0.00 219 MET A O 14
ATOM 11259 N N . CYS A 1 28 ? 61.408 -8.451 7.033 1.00 0.00 220 CYS A N 14
ATOM 11260 C CA . CYS A 1 28 ? 62.826 -8.374 7.233 1.00 0.00 220 CYS A CA 14
ATOM 11261 C C . CYS A 1 28 ? 63.140 -7.274 8.245 1.00 0.00 220 CYS A C 14
ATOM 11262 O O . CYS A 1 28 ? 62.505 -6.270 8.244 1.00 0.00 220 CYS A O 14
ATOM 11269 N N . THR A 1 29 ? 64.124 -7.434 9.060 1.00 0.00 221 THR A N 14
ATOM 11270 C CA . THR A 1 29 ? 64.358 -6.426 10.083 1.00 0.00 221 THR A CA 14
ATOM 11271 C C . THR A 1 29 ? 65.799 -5.839 10.040 1.00 0.00 221 THR A C 14
ATOM 11272 O O . THR A 1 29 ? 66.288 -5.252 10.990 1.00 0.00 221 THR A O 14
ATOM 11283 N N . ARG A 1 30 ? 66.476 -6.014 8.920 1.00 0.00 222 ARG A N 14
ATOM 11284 C CA . ARG A 1 30 ? 67.699 -5.282 8.663 1.00 0.00 222 ARG A CA 14
ATOM 11285 C C . ARG A 1 30 ? 67.282 -3.939 8.109 1.00 0.00 222 ARG A C 14
ATOM 11286 O O . ARG A 1 30 ? 66.092 -3.672 8.023 1.00 0.00 222 ARG A O 14
ATOM 11307 N N . SER A 1 31 ? 68.202 -3.135 7.718 1.00 0.00 223 SER A N 14
ATOM 11308 C CA . SER A 1 31 ? 67.904 -1.855 7.109 1.00 0.00 223 SER A CA 14
ATOM 11309 C C . SER A 1 31 ? 67.229 -2.062 5.715 1.00 0.00 223 SER A C 14
ATOM 11310 O O . SER A 1 31 ? 67.203 -3.180 5.207 1.00 0.00 223 SER A O 14
ATOM 11318 N N . LEU A 1 32 ? 66.641 -1.024 5.149 1.00 0.00 224 LEU A N 14
ATOM 11319 C CA . LEU A 1 32 ? 65.874 -1.108 3.870 1.00 0.00 224 LEU A CA 14
ATOM 11320 C C . LEU A 1 32 ? 66.640 -1.789 2.753 1.00 0.00 224 LEU A C 14
ATOM 11321 O O . LEU A 1 32 ? 66.194 -2.810 2.204 1.00 0.00 224 LEU A O 14
ATOM 11337 N N . ARG A 1 33 ? 67.810 -1.285 2.485 1.00 0.00 225 ARG A N 14
ATOM 11338 C CA . ARG A 1 33 ? 68.606 -1.694 1.341 1.00 0.00 225 ARG A CA 14
ATOM 11339 C C . ARG A 1 33 ? 69.559 -2.825 1.737 1.00 0.00 225 ARG A C 14
ATOM 11340 O O . ARG A 1 33 ? 70.632 -3.012 1.157 1.00 0.00 225 ARG A O 14
ATOM 11361 N N . CYS A 1 34 ? 69.103 -3.587 2.709 1.00 0.00 226 CYS A N 14
ATOM 11362 C CA . CYS A 1 34 ? 69.784 -4.706 3.304 1.00 0.00 226 CYS A CA 14
ATOM 11363 C C . CYS A 1 34 ? 70.513 -5.710 2.323 1.00 0.00 226 CYS A C 14
ATOM 11364 O O . CYS A 1 34 ? 71.743 -5.806 2.356 1.00 0.00 226 CYS A O 14
ATOM 11371 N N . PRO A 1 35 ? 69.808 -6.449 1.455 1.00 0.00 227 PRO A N 14
ATOM 11372 C CA . PRO A 1 35 ? 70.390 -7.512 0.622 1.00 0.00 227 PRO A CA 14
ATOM 11373 C C . PRO A 1 35 ? 70.176 -7.261 -0.917 1.00 0.00 227 PRO A C 14
ATOM 11374 O O . PRO A 1 35 ? 70.886 -6.474 -1.533 1.00 0.00 227 PRO A O 14
ATOM 11385 N N . GLN A 1 36 ? 69.162 -7.936 -1.493 1.00 0.00 228 GLN A N 14
ATOM 11386 C CA . GLN A 1 36 ? 68.714 -7.745 -2.839 1.00 0.00 228 GLN A CA 14
ATOM 11387 C C . GLN A 1 36 ? 67.243 -7.334 -2.726 1.00 0.00 228 GLN A C 14
ATOM 11388 O O . GLN A 1 36 ? 66.484 -7.340 -3.678 1.00 0.00 228 GLN A O 14
ATOM 11402 N N . HIS A 1 37 ? 66.855 -7.012 -1.487 1.00 0.00 229 HIS A N 14
ATOM 11403 C CA . HIS A 1 37 ? 65.567 -6.485 -1.179 1.00 0.00 229 HIS A CA 14
ATOM 11404 C C . HIS A 1 37 ? 65.536 -5.035 -1.594 1.00 0.00 229 HIS A C 14
ATOM 11405 O O . HIS A 1 37 ? 65.846 -4.139 -0.809 1.00 0.00 229 HIS A O 14
ATOM 11419 N N . THR A 1 38 ? 65.109 -4.861 -2.772 1.00 0.00 230 THR A N 14
ATOM 11420 C CA . THR A 1 38 ? 65.154 -3.644 -3.537 1.00 0.00 230 THR A CA 14
ATOM 11421 C C . THR A 1 38 ? 64.207 -2.565 -3.038 1.00 0.00 230 THR A C 14
ATOM 11422 O O . THR A 1 38 ? 63.429 -2.766 -2.102 1.00 0.00 230 THR A O 14
ATOM 11433 N N . ASP A 1 39 ? 64.278 -1.417 -3.690 1.00 0.00 231 ASP A N 14
ATOM 11434 C CA . ASP A 1 39 ? 63.381 -0.291 -3.436 1.00 0.00 231 ASP A CA 14
ATOM 11435 C C . ASP A 1 39 ? 61.951 -0.666 -3.818 1.00 0.00 231 ASP A C 14
ATOM 11436 O O . ASP A 1 39 ? 60.995 -0.199 -3.219 1.00 0.00 231 ASP A O 14
ATOM 11445 N N . GLU A 1 40 ? 61.836 -1.599 -4.765 1.00 0.00 232 GLU A N 14
ATOM 11446 C CA . GLU A 1 40 ? 60.545 -2.106 -5.251 1.00 0.00 232 GLU A CA 14
ATOM 11447 C C . GLU A 1 40 ? 59.931 -2.845 -4.093 1.00 0.00 232 GLU A C 14
ATOM 11448 O O . GLU A 1 40 ? 58.758 -2.715 -3.760 1.00 0.00 232 GLU A O 14
ATOM 11460 N N . GLN A 1 41 ? 60.801 -3.572 -3.460 1.00 0.00 233 GLN A N 14
ATOM 11461 C CA . GLN A 1 41 ? 60.529 -4.371 -2.328 1.00 0.00 233 GLN A CA 14
ATOM 11462 C C . GLN A 1 41 ? 60.188 -3.562 -1.104 1.00 0.00 233 GLN A C 14
ATOM 11463 O O . GLN A 1 41 ? 59.412 -3.992 -0.256 1.00 0.00 233 GLN A O 14
ATOM 11477 N N . ARG A 1 42 ? 60.790 -2.418 -0.992 1.00 0.00 234 ARG A N 14
ATOM 11478 C CA . ARG A 1 42 ? 60.496 -1.513 0.096 1.00 0.00 234 ARG A CA 14
ATOM 11479 C C . ARG A 1 42 ? 59.139 -0.906 -0.124 1.00 0.00 234 ARG A C 14
ATOM 11480 O O . ARG A 1 42 ? 58.311 -0.861 0.776 1.00 0.00 234 ARG A O 14
ATOM 11501 N N . ARG A 1 43 ? 58.902 -0.541 -1.351 1.00 0.00 235 ARG A N 14
ATOM 11502 C CA . ARG A 1 43 ? 57.653 0.051 -1.781 1.00 0.00 235 ARG A CA 14
ATOM 11503 C C . ARG A 1 43 ? 56.494 -0.901 -1.528 1.00 0.00 235 ARG A C 14
ATOM 11504 O O . ARG A 1 43 ? 55.507 -0.547 -0.863 1.00 0.00 235 ARG A O 14
ATOM 11525 N N . THR A 1 44 ? 56.660 -2.113 -2.013 1.00 0.00 236 THR A N 14
ATOM 11526 C CA . THR A 1 44 ? 55.639 -3.113 -2.021 1.00 0.00 236 THR A CA 14
ATOM 11527 C C . THR A 1 44 ? 55.149 -3.464 -0.615 1.00 0.00 236 THR A C 14
ATOM 11528 O O . THR A 1 44 ? 53.964 -3.648 -0.404 1.00 0.00 236 THR A O 14
ATOM 11539 N N . VAL A 1 45 ? 56.040 -3.486 0.342 1.00 0.00 237 VAL A N 14
ATOM 11540 C CA . VAL A 1 45 ? 55.671 -3.905 1.652 1.00 0.00 237 VAL A CA 14
ATOM 11541 C C . VAL A 1 45 ? 55.023 -2.761 2.443 1.00 0.00 237 VAL A C 14
ATOM 11542 O O . VAL A 1 45 ? 54.146 -2.984 3.266 1.00 0.00 237 VAL A O 14
ATOM 11555 N N . ARG A 1 46 ? 55.419 -1.530 2.150 1.00 0.00 238 ARG A N 14
ATOM 11556 C CA . ARG A 1 46 ? 54.835 -0.378 2.815 1.00 0.00 238 ARG A CA 14
ATOM 11557 C C . ARG A 1 46 ? 53.429 -0.153 2.314 1.00 0.00 238 ARG A C 14
ATOM 11558 O O . ARG A 1 46 ? 52.530 0.131 3.088 1.00 0.00 238 ARG A O 14
ATOM 11579 N N . VAL A 1 47 ? 53.236 -0.318 1.025 1.00 0.00 239 VAL A N 14
ATOM 11580 C CA . VAL A 1 47 ? 51.929 -0.124 0.427 1.00 0.00 239 VAL A CA 14
ATOM 11581 C C . VAL A 1 47 ? 51.006 -1.265 0.875 1.00 0.00 239 VAL A C 14
ATOM 11582 O O . VAL A 1 47 ? 49.817 -1.105 1.048 1.00 0.00 239 VAL A O 14
ATOM 11595 N N . TYR A 1 48 ? 51.604 -2.395 1.074 1.00 0.00 240 TYR A N 14
ATOM 11596 C CA . TYR A 1 48 ? 50.922 -3.562 1.599 1.00 0.00 240 TYR A CA 14
ATOM 11597 C C . TYR A 1 48 ? 50.463 -3.326 3.057 1.00 0.00 240 TYR A C 14
ATOM 11598 O O . TYR A 1 48 ? 49.292 -3.513 3.391 1.00 0.00 240 TYR A O 14
ATOM 11616 N N . PHE A 1 49 ? 51.389 -2.907 3.895 1.00 0.00 241 PHE A N 14
ATOM 11617 C CA . PHE A 1 49 ? 51.133 -2.714 5.312 1.00 0.00 241 PHE A CA 14
ATOM 11618 C C . PHE A 1 49 ? 50.409 -1.431 5.694 1.00 0.00 241 PHE A C 14
ATOM 11619 O O . PHE A 1 49 ? 49.406 -1.476 6.400 1.00 0.00 241 PHE A O 14
ATOM 11636 N N . LEU A 1 50 ? 50.894 -0.305 5.251 1.00 0.00 242 LEU A N 14
ATOM 11637 C CA . LEU A 1 50 ? 50.411 0.942 5.794 1.00 0.00 242 LEU A CA 14
ATOM 11638 C C . LEU A 1 50 ? 49.523 1.744 4.878 1.00 0.00 242 LEU A C 14
ATOM 11639 O O . LEU A 1 50 ? 48.990 2.777 5.299 1.00 0.00 242 LEU A O 14
ATOM 11655 N N . GLY A 1 51 ? 49.327 1.302 3.667 1.00 0.00 243 GLY A N 14
ATOM 11656 C CA . GLY A 1 51 ? 48.440 2.037 2.818 1.00 0.00 243 GLY A CA 14
ATOM 11657 C C . GLY A 1 51 ? 48.493 1.607 1.387 1.00 0.00 243 GLY A C 14
ATOM 11658 O O . GLY A 1 51 ? 49.402 1.979 0.678 1.00 0.00 243 GLY A O 14
ATOM 11662 N N . PRO A 1 52 ? 47.529 0.789 0.931 1.00 0.00 244 PRO A N 14
ATOM 11663 C CA . PRO A 1 52 ? 47.422 0.363 -0.479 1.00 0.00 244 PRO A CA 14
ATOM 11664 C C . PRO A 1 52 ? 47.247 1.545 -1.441 1.00 0.00 244 PRO A C 14
ATOM 11665 O O . PRO A 1 52 ? 47.440 1.411 -2.652 1.00 0.00 244 PRO A O 14
ATOM 11676 N N . SER A 1 53 ? 46.878 2.683 -0.895 1.00 0.00 245 SER A N 14
ATOM 11677 C CA . SER A 1 53 ? 46.707 3.885 -1.661 1.00 0.00 245 SER A CA 14
ATOM 11678 C C . SER A 1 53 ? 47.748 4.928 -1.218 1.00 0.00 245 SER A C 14
ATOM 11679 O O . SER A 1 53 ? 47.542 6.128 -1.403 1.00 0.00 245 SER A O 14
ATOM 11687 N N . ALA A 1 54 ? 48.876 4.457 -0.656 1.00 0.00 246 ALA A N 14
ATOM 11688 C CA . ALA A 1 54 ? 49.933 5.352 -0.158 1.00 0.00 246 ALA A CA 14
ATOM 11689 C C . ALA A 1 54 ? 50.524 6.183 -1.291 1.00 0.00 246 ALA A C 14
ATOM 11690 O O . ALA A 1 54 ? 50.415 5.811 -2.461 1.00 0.00 246 ALA A O 14
ATOM 11697 N N . VAL A 1 55 ? 51.198 7.271 -0.948 1.00 0.00 247 VAL A N 14
ATOM 11698 C CA . VAL A 1 55 ? 51.784 8.194 -1.916 1.00 0.00 247 VAL A CA 14
ATOM 11699 C C . VAL A 1 55 ? 53.069 7.653 -2.546 1.00 0.00 247 VAL A C 14
ATOM 11700 O O . VAL A 1 55 ? 53.886 8.398 -3.084 1.00 0.00 247 VAL A O 14
ATOM 11713 N N . LEU A 1 56 ? 53.199 6.384 -2.526 1.00 0.00 248 LEU A N 14
ATOM 11714 C CA . LEU A 1 56 ? 54.321 5.715 -3.101 1.00 0.00 248 LEU A CA 14
ATOM 11715 C C . LEU A 1 56 ? 54.039 5.513 -4.567 1.00 0.00 248 LEU A C 14
ATOM 11716 O O . LEU A 1 56 ? 52.876 5.513 -4.979 1.00 0.00 248 LEU A O 14
ATOM 11732 N N . PRO A 1 57 ? 55.058 5.355 -5.384 1.00 0.00 249 PRO A N 14
ATOM 11733 C CA . PRO A 1 57 ? 54.884 5.219 -6.806 1.00 0.00 249 PRO A CA 14
ATOM 11734 C C . PRO A 1 57 ? 54.441 3.812 -7.157 1.00 0.00 249 PRO A C 14
ATOM 11735 O O . PRO A 1 57 ? 55.233 2.888 -7.198 1.00 0.00 249 PRO A O 14
ATOM 11747 N N . PRO A 1 6 ? 50.661 -0.775 13.932 1.00 0.00 198 PRO A N 15
ATOM 11748 C CA . PRO A 1 6 ? 50.934 -0.375 12.547 1.00 0.00 198 PRO A CA 15
ATOM 11749 C C . PRO A 1 6 ? 51.672 0.966 12.463 1.00 0.00 198 PRO A C 15
ATOM 11750 O O . PRO A 1 6 ? 52.273 1.299 11.441 1.00 0.00 198 PRO A O 15
ATOM 11761 N N . GLU A 1 7 ? 51.644 1.711 13.542 1.00 0.00 199 GLU A N 15
ATOM 11762 C CA . GLU A 1 7 ? 52.258 3.016 13.598 1.00 0.00 199 GLU A CA 15
ATOM 11763 C C . GLU A 1 7 ? 53.765 2.931 13.692 1.00 0.00 199 GLU A C 15
ATOM 11764 O O . GLU A 1 7 ? 54.466 3.500 12.861 1.00 0.00 199 GLU A O 15
ATOM 11776 N N . GLU A 1 8 ? 54.279 2.208 14.666 1.00 0.00 200 GLU A N 15
ATOM 11777 C CA . GLU A 1 8 ? 55.671 2.040 14.793 1.00 0.00 200 GLU A CA 15
ATOM 11778 C C . GLU A 1 8 ? 56.205 1.142 13.723 1.00 0.00 200 GLU A C 15
ATOM 11779 O O . GLU A 1 8 ? 57.369 1.210 13.379 1.00 0.00 200 GLU A O 15
ATOM 11791 N N . LEU A 1 9 ? 55.355 0.296 13.222 1.00 0.00 201 LEU A N 15
ATOM 11792 C CA . LEU A 1 9 ? 55.667 -0.504 12.066 1.00 0.00 201 LEU A CA 15
ATOM 11793 C C . LEU A 1 9 ? 55.961 0.399 10.861 1.00 0.00 201 LEU A C 15
ATOM 11794 O O . LEU A 1 9 ? 56.911 0.192 10.120 1.00 0.00 201 LEU A O 15
ATOM 11810 N N . ARG A 1 10 ? 55.116 1.375 10.677 1.00 0.00 202 ARG A N 15
ATOM 11811 C CA . ARG A 1 10 ? 55.263 2.369 9.668 1.00 0.00 202 ARG A CA 15
ATOM 11812 C C . ARG A 1 10 ? 56.556 3.130 9.879 1.00 0.00 202 ARG A C 15
ATOM 11813 O O . ARG A 1 10 ? 57.302 3.396 8.916 1.00 0.00 202 ARG A O 15
ATOM 11834 N N . SER A 1 11 ? 56.841 3.443 11.130 1.00 0.00 203 SER A N 15
ATOM 11835 C CA . SER A 1 11 ? 58.078 4.100 11.472 1.00 0.00 203 SER A CA 15
ATOM 11836 C C . SER A 1 11 ? 59.271 3.162 11.177 1.00 0.00 203 SER A C 15
ATOM 11837 O O . SER A 1 11 ? 60.347 3.617 10.774 1.00 0.00 203 SER A O 15
ATOM 11845 N N . LEU A 1 12 ? 59.052 1.852 11.353 1.00 0.00 204 LEU A N 15
ATOM 11846 C CA . LEU A 1 12 ? 60.043 0.834 11.067 1.00 0.00 204 LEU A CA 15
ATOM 11847 C C . LEU A 1 12 ? 60.425 0.890 9.611 1.00 0.00 204 LEU A C 15
ATOM 11848 O O . LEU A 1 12 ? 61.584 1.064 9.292 1.00 0.00 204 LEU A O 15
ATOM 11864 N N . LEU A 1 13 ? 59.428 0.806 8.737 1.00 0.00 205 LEU A N 15
ATOM 11865 C CA . LEU A 1 13 ? 59.624 0.822 7.273 1.00 0.00 205 LEU A CA 15
ATOM 11866 C C . LEU A 1 13 ? 60.362 2.064 6.748 1.00 0.00 205 LEU A C 15
ATOM 11867 O O . LEU A 1 13 ? 60.773 2.097 5.591 1.00 0.00 205 LEU A O 15
ATOM 11883 N N . THR A 1 14 ? 60.531 3.058 7.590 1.00 0.00 206 THR A N 15
ATOM 11884 C CA . THR A 1 14 ? 61.213 4.243 7.236 1.00 0.00 206 THR A CA 15
ATOM 11885 C C . THR A 1 14 ? 62.766 4.045 7.325 1.00 0.00 206 THR A C 15
ATOM 11886 O O . THR A 1 14 ? 63.531 4.749 6.658 1.00 0.00 206 THR A O 15
ATOM 11897 N N . THR A 1 15 ? 63.232 3.077 8.116 1.00 0.00 207 THR A N 15
ATOM 11898 C CA . THR A 1 15 ? 64.668 2.871 8.255 1.00 0.00 207 THR A CA 15
ATOM 11899 C C . THR A 1 15 ? 65.032 1.369 8.266 1.00 0.00 207 THR A C 15
ATOM 11900 O O . THR A 1 15 ? 66.159 0.986 7.937 1.00 0.00 207 THR A O 15
ATOM 11911 N N . GLN A 1 16 ? 64.080 0.533 8.596 1.00 0.00 208 GLN A N 15
ATOM 11912 C CA . GLN A 1 16 ? 64.278 -0.874 8.653 1.00 0.00 208 GLN A CA 15
ATOM 11913 C C . GLN A 1 16 ? 63.536 -1.512 7.503 1.00 0.00 208 GLN A C 15
ATOM 11914 O O . GLN A 1 16 ? 62.438 -1.084 7.161 1.00 0.00 208 GLN A O 15
ATOM 11928 N N . CYS A 1 17 ? 64.194 -2.474 6.883 1.00 0.00 209 CYS A N 15
ATOM 11929 C CA . CYS A 1 17 ? 63.721 -3.252 5.735 1.00 0.00 209 CYS A CA 15
ATOM 11930 C C . CYS A 1 17 ? 62.246 -3.651 5.948 1.00 0.00 209 CYS A C 15
ATOM 11931 O O . CYS A 1 17 ? 61.388 -3.046 5.423 1.00 0.00 209 CYS A O 15
ATOM 11938 N N . GLY A 1 18 ? 61.967 -4.637 6.718 1.00 0.00 210 GLY A N 15
ATOM 11939 C CA . GLY A 1 18 ? 60.587 -4.977 6.980 1.00 0.00 210 GLY A CA 15
ATOM 11940 C C . GLY A 1 18 ? 59.920 -5.660 5.816 1.00 0.00 210 GLY A C 15
ATOM 11941 O O . GLY A 1 18 ? 58.752 -5.929 5.845 1.00 0.00 210 GLY A O 15
ATOM 11945 N N . VAL A 1 19 ? 60.696 -5.964 4.808 1.00 0.00 211 VAL A N 15
ATOM 11946 C CA . VAL A 1 19 ? 60.202 -6.611 3.623 1.00 0.00 211 VAL A CA 15
ATOM 11947 C C . VAL A 1 19 ? 59.954 -8.072 3.879 1.00 0.00 211 VAL A C 15
ATOM 11948 O O . VAL A 1 19 ? 60.822 -8.773 4.396 1.00 0.00 211 VAL A O 15
ATOM 11961 N N . ILE A 1 20 ? 58.788 -8.505 3.570 1.00 0.00 212 ILE A N 15
ATOM 11962 C CA . ILE A 1 20 ? 58.431 -9.869 3.757 1.00 0.00 212 ILE A CA 15
ATOM 11963 C C . ILE A 1 20 ? 58.929 -10.622 2.538 1.00 0.00 212 ILE A C 15
ATOM 11964 O O . ILE A 1 20 ? 58.527 -10.301 1.403 1.00 0.00 212 ILE A O 15
ATOM 11980 N N . SER A 1 21 ? 59.858 -11.546 2.764 1.00 0.00 213 SER A N 15
ATOM 11981 C CA . SER A 1 21 ? 60.450 -12.366 1.708 1.00 0.00 213 SER A CA 15
ATOM 11982 C C . SER A 1 21 ? 59.326 -13.009 0.897 1.00 0.00 213 SER A C 15
ATOM 11983 O O . SER A 1 21 ? 59.197 -12.810 -0.337 1.00 0.00 213 SER A O 15
ATOM 11991 N N . GLU A 1 22 ? 58.506 -13.714 1.610 1.00 0.00 214 GLU A N 15
ATOM 11992 C CA . GLU A 1 22 ? 57.338 -14.342 1.138 1.00 0.00 214 GLU A CA 15
ATOM 11993 C C . GLU A 1 22 ? 56.501 -14.628 2.361 1.00 0.00 214 GLU A C 15
ATOM 11994 O O . GLU A 1 22 ? 57.016 -14.481 3.478 1.00 0.00 214 GLU A O 15
ATOM 12006 N N . HIS A 1 23 ? 55.268 -15.013 2.198 1.00 0.00 215 HIS A N 15
ATOM 12007 C CA . HIS A 1 23 ? 54.334 -15.067 3.334 1.00 0.00 215 HIS A CA 15
ATOM 12008 C C . HIS A 1 23 ? 54.506 -16.244 4.288 1.00 0.00 215 HIS A C 15
ATOM 12009 O O . HIS A 1 23 ? 53.679 -16.447 5.172 1.00 0.00 215 HIS A O 15
ATOM 12023 N N . THR A 1 24 ? 55.564 -16.981 4.147 1.00 0.00 216 THR A N 15
ATOM 12024 C CA . THR A 1 24 ? 55.865 -18.016 5.087 1.00 0.00 216 THR A CA 15
ATOM 12025 C C . THR A 1 24 ? 56.876 -17.467 6.121 1.00 0.00 216 THR A C 15
ATOM 12026 O O . THR A 1 24 ? 56.896 -17.881 7.294 1.00 0.00 216 THR A O 15
ATOM 12037 N N . LYS A 1 25 ? 57.656 -16.475 5.704 1.00 0.00 217 LYS A N 15
ATOM 12038 C CA . LYS A 1 25 ? 58.548 -15.791 6.542 1.00 0.00 217 LYS A CA 15
ATOM 12039 C C . LYS A 1 25 ? 57.818 -14.577 7.095 1.00 0.00 217 LYS A C 15
ATOM 12040 O O . LYS A 1 25 ? 56.583 -14.521 7.126 1.00 0.00 217 LYS A O 15
ATOM 12059 N N . LYS A 1 26 ? 58.556 -13.636 7.493 1.00 0.00 218 LYS A N 15
ATOM 12060 C CA . LYS A 1 26 ? 58.041 -12.447 8.121 1.00 0.00 218 LYS A CA 15
ATOM 12061 C C . LYS A 1 26 ? 58.716 -11.249 7.515 1.00 0.00 218 LYS A C 15
ATOM 12062 O O . LYS A 1 26 ? 59.357 -11.353 6.458 1.00 0.00 218 LYS A O 15
ATOM 12081 N N . MET A 1 27 ? 58.581 -10.137 8.169 1.00 0.00 219 MET A N 15
ATOM 12082 C CA . MET A 1 27 ? 59.188 -8.892 7.740 1.00 0.00 219 MET A CA 15
ATOM 12083 C C . MET A 1 27 ? 60.684 -8.938 7.979 1.00 0.00 219 MET A C 15
ATOM 12084 O O . MET A 1 27 ? 61.141 -9.488 8.988 1.00 0.00 219 MET A O 15
ATOM 12098 N N . CYS A 1 28 ? 61.446 -8.386 7.057 1.00 0.00 220 CYS A N 15
ATOM 12099 C CA . CYS A 1 28 ? 62.885 -8.370 7.193 1.00 0.00 220 CYS A CA 15
ATOM 12100 C C . CYS A 1 28 ? 63.298 -7.391 8.315 1.00 0.00 220 CYS A C 15
ATOM 12101 O O . CYS A 1 28 ? 62.622 -6.426 8.542 1.00 0.00 220 CYS A O 15
ATOM 12108 N N . THR A 1 29 ? 64.397 -7.606 8.978 1.00 0.00 221 THR A N 15
ATOM 12109 C CA . THR A 1 29 ? 64.712 -6.767 10.130 1.00 0.00 221 THR A CA 15
ATOM 12110 C C . THR A 1 29 ? 65.846 -5.760 9.907 1.00 0.00 221 THR A C 15
ATOM 12111 O O . THR A 1 29 ? 65.875 -4.707 10.545 1.00 0.00 221 THR A O 15
ATOM 12122 N N . ARG A 1 30 ? 66.771 -6.081 9.005 1.00 0.00 222 ARG A N 15
ATOM 12123 C CA . ARG A 1 30 ? 67.925 -5.221 8.699 1.00 0.00 222 ARG A CA 15
ATOM 12124 C C . ARG A 1 30 ? 67.508 -3.913 8.013 1.00 0.00 222 ARG A C 15
ATOM 12125 O O . ARG A 1 30 ? 66.333 -3.622 7.908 1.00 0.00 222 ARG A O 15
ATOM 12146 N N . SER A 1 31 ? 68.477 -3.163 7.529 1.00 0.00 223 SER A N 15
ATOM 12147 C CA . SER A 1 31 ? 68.254 -1.894 6.821 1.00 0.00 223 SER A CA 15
ATOM 12148 C C . SER A 1 31 ? 67.426 -2.135 5.540 1.00 0.00 223 SER A C 15
ATOM 12149 O O . SER A 1 31 ? 67.278 -3.274 5.124 1.00 0.00 223 SER A O 15
ATOM 12157 N N . LEU A 1 32 ? 66.890 -1.102 4.916 1.00 0.00 224 LEU A N 15
ATOM 12158 C CA . LEU A 1 32 ? 66.065 -1.279 3.706 1.00 0.00 224 LEU A CA 15
ATOM 12159 C C . LEU A 1 32 ? 66.902 -1.894 2.610 1.00 0.00 224 LEU A C 15
ATOM 12160 O O . LEU A 1 32 ? 66.504 -2.888 1.988 1.00 0.00 224 LEU A O 15
ATOM 12176 N N . ARG A 1 33 ? 68.102 -1.372 2.463 1.00 0.00 225 ARG A N 15
ATOM 12177 C CA . ARG A 1 33 ? 69.022 -1.765 1.414 1.00 0.00 225 ARG A CA 15
ATOM 12178 C C . ARG A 1 33 ? 69.719 -3.098 1.722 1.00 0.00 225 ARG A C 15
ATOM 12179 O O . ARG A 1 33 ? 70.543 -3.550 0.943 1.00 0.00 225 ARG A O 15
ATOM 12200 N N . CYS A 1 34 ? 69.342 -3.711 2.847 1.00 0.00 226 CYS A N 15
ATOM 12201 C CA . CYS A 1 34 ? 69.936 -4.917 3.404 1.00 0.00 226 CYS A CA 15
ATOM 12202 C C . CYS A 1 34 ? 70.558 -5.962 2.387 1.00 0.00 226 CYS A C 15
ATOM 12203 O O . CYS A 1 34 ? 71.744 -6.254 2.470 1.00 0.00 226 CYS A O 15
ATOM 12210 N N . PRO A 1 35 ? 69.791 -6.520 1.433 1.00 0.00 227 PRO A N 15
ATOM 12211 C CA . PRO A 1 35 ? 70.260 -7.550 0.506 1.00 0.00 227 PRO A CA 15
ATOM 12212 C C . PRO A 1 35 ? 70.202 -7.043 -0.971 1.00 0.00 227 PRO A C 15
ATOM 12213 O O . PRO A 1 35 ? 71.109 -6.362 -1.450 1.00 0.00 227 PRO A O 15
ATOM 12224 N N . GLN A 1 36 ? 69.112 -7.383 -1.662 1.00 0.00 228 GLN A N 15
ATOM 12225 C CA . GLN A 1 36 ? 68.777 -6.860 -2.939 1.00 0.00 228 GLN A CA 15
ATOM 12226 C C . GLN A 1 36 ? 67.272 -6.625 -2.867 1.00 0.00 228 GLN A C 15
ATOM 12227 O O . GLN A 1 36 ? 66.556 -6.714 -3.842 1.00 0.00 228 GLN A O 15
ATOM 12241 N N . HIS A 1 37 ? 66.802 -6.421 -1.628 1.00 0.00 229 HIS A N 15
ATOM 12242 C CA . HIS A 1 37 ? 65.460 -6.011 -1.355 1.00 0.00 229 HIS A CA 15
ATOM 12243 C C . HIS A 1 37 ? 65.300 -4.601 -1.909 1.00 0.00 229 HIS A C 15
ATOM 12244 O O . HIS A 1 37 ? 65.613 -3.604 -1.267 1.00 0.00 229 HIS A O 15
ATOM 12258 N N . THR A 1 38 ? 64.846 -4.606 -3.096 1.00 0.00 230 THR A N 15
ATOM 12259 C CA . THR A 1 38 ? 64.759 -3.484 -4.024 1.00 0.00 230 THR A CA 15
ATOM 12260 C C . THR A 1 38 ? 63.772 -2.434 -3.609 1.00 0.00 230 THR A C 15
ATOM 12261 O O . THR A 1 38 ? 63.023 -2.616 -2.668 1.00 0.00 230 THR A O 15
ATOM 12272 N N . ASP A 1 39 ? 63.727 -1.366 -4.389 1.00 0.00 231 ASP A N 15
ATOM 12273 C CA . ASP A 1 39 ? 62.787 -0.266 -4.215 1.00 0.00 231 ASP A CA 15
ATOM 12274 C C . ASP A 1 39 ? 61.349 -0.776 -4.261 1.00 0.00 231 ASP A C 15
ATOM 12275 O O . ASP A 1 39 ? 60.483 -0.227 -3.619 1.00 0.00 231 ASP A O 15
ATOM 12284 N N . GLU A 1 40 ? 61.131 -1.851 -5.004 1.00 0.00 232 GLU A N 15
ATOM 12285 C CA . GLU A 1 40 ? 59.809 -2.458 -5.171 1.00 0.00 232 GLU A CA 15
ATOM 12286 C C . GLU A 1 40 ? 59.498 -3.241 -3.923 1.00 0.00 232 GLU A C 15
ATOM 12287 O O . GLU A 1 40 ? 58.385 -3.260 -3.446 1.00 0.00 232 GLU A O 15
ATOM 12299 N N . GLN A 1 41 ? 60.510 -3.865 -3.406 1.00 0.00 233 GLN A N 15
ATOM 12300 C CA . GLN A 1 41 ? 60.432 -4.640 -2.196 1.00 0.00 233 GLN A CA 15
ATOM 12301 C C . GLN A 1 41 ? 60.257 -3.754 -1.000 1.00 0.00 233 GLN A C 15
ATOM 12302 O O . GLN A 1 41 ? 59.631 -4.115 0.000 1.00 0.00 233 GLN A O 15
ATOM 12316 N N . ARG A 1 42 ? 60.837 -2.608 -1.094 1.00 0.00 234 ARG A N 15
ATOM 12317 C CA . ARG A 1 42 ? 60.694 -1.600 -0.103 1.00 0.00 234 ARG A CA 15
ATOM 12318 C C . ARG A 1 42 ? 59.337 -0.952 -0.229 1.00 0.00 234 ARG A C 15
ATOM 12319 O O . ARG A 1 42 ? 58.767 -0.483 0.737 1.00 0.00 234 ARG A O 15
ATOM 12340 N N . ARG A 1 43 ? 58.825 -0.994 -1.419 1.00 0.00 235 ARG A N 15
ATOM 12341 C CA . ARG A 1 43 ? 57.546 -0.406 -1.753 1.00 0.00 235 ARG A CA 15
ATOM 12342 C C . ARG A 1 43 ? 56.378 -1.287 -1.294 1.00 0.00 235 ARG A C 15
ATOM 12343 O O . ARG A 1 43 ? 55.554 -0.874 -0.472 1.00 0.00 235 ARG A O 15
ATOM 12364 N N . THR A 1 44 ? 56.393 -2.515 -1.769 1.00 0.00 236 THR A N 15
ATOM 12365 C CA . THR A 1 44 ? 55.305 -3.462 -1.659 1.00 0.00 236 THR A CA 15
ATOM 12366 C C . THR A 1 44 ? 54.797 -3.671 -0.229 1.00 0.00 236 THR A C 15
ATOM 12367 O O . THR A 1 44 ? 53.601 -3.689 0.012 1.00 0.00 236 THR A O 15
ATOM 12378 N N . VAL A 1 45 ? 55.700 -3.745 0.702 1.00 0.00 237 VAL A N 15
ATOM 12379 C CA . VAL A 1 45 ? 55.360 -4.085 2.046 1.00 0.00 237 VAL A CA 15
ATOM 12380 C C . VAL A 1 45 ? 54.722 -2.904 2.805 1.00 0.00 237 VAL A C 15
ATOM 12381 O O . VAL A 1 45 ? 53.858 -3.100 3.650 1.00 0.00 237 VAL A O 15
ATOM 12394 N N . ARG A 1 46 ? 55.093 -1.684 2.447 1.00 0.00 238 ARG A N 15
ATOM 12395 C CA . ARG A 1 46 ? 54.545 -0.502 3.105 1.00 0.00 238 ARG A CA 15
ATOM 12396 C C . ARG A 1 46 ? 53.169 -0.324 2.573 1.00 0.00 238 ARG A C 15
ATOM 12397 O O . ARG A 1 46 ? 52.235 -0.026 3.279 1.00 0.00 238 ARG A O 15
ATOM 12418 N N . VAL A 1 47 ? 53.075 -0.589 1.314 1.00 0.00 239 VAL A N 15
ATOM 12419 C CA . VAL A 1 47 ? 51.894 -0.542 0.568 1.00 0.00 239 VAL A CA 15
ATOM 12420 C C . VAL A 1 47 ? 50.892 -1.615 1.070 1.00 0.00 239 VAL A C 15
ATOM 12421 O O . VAL A 1 47 ? 49.691 -1.377 1.145 1.00 0.00 239 VAL A O 15
ATOM 12434 N N . TYR A 1 48 ? 51.418 -2.753 1.442 1.00 0.00 240 TYR A N 15
ATOM 12435 C CA . TYR A 1 48 ? 50.656 -3.841 2.034 1.00 0.00 240 TYR A CA 15
ATOM 12436 C C . TYR A 1 48 ? 50.201 -3.500 3.471 1.00 0.00 240 TYR A C 15
ATOM 12437 O O . TYR A 1 48 ? 49.020 -3.636 3.810 1.00 0.00 240 TYR A O 15
ATOM 12455 N N . PHE A 1 49 ? 51.132 -3.066 4.297 1.00 0.00 241 PHE A N 15
ATOM 12456 C CA . PHE A 1 49 ? 50.853 -2.758 5.688 1.00 0.00 241 PHE A CA 15
ATOM 12457 C C . PHE A 1 49 ? 50.094 -1.446 5.918 1.00 0.00 241 PHE A C 15
ATOM 12458 O O . PHE A 1 49 ? 49.067 -1.427 6.609 1.00 0.00 241 PHE A O 15
ATOM 12475 N N . LEU A 1 50 ? 50.580 -0.375 5.359 1.00 0.00 242 LEU A N 15
ATOM 12476 C CA . LEU A 1 50 ? 50.028 0.937 5.638 1.00 0.00 242 LEU A CA 15
ATOM 12477 C C . LEU A 1 50 ? 49.297 1.578 4.454 1.00 0.00 242 LEU A C 15
ATOM 12478 O O . LEU A 1 50 ? 48.745 2.683 4.580 1.00 0.00 242 LEU A O 15
ATOM 12494 N N . GLY A 1 51 ? 49.293 0.921 3.320 1.00 0.00 243 GLY A N 15
ATOM 12495 C CA . GLY A 1 51 ? 48.508 1.414 2.211 1.00 0.00 243 GLY A CA 15
ATOM 12496 C C . GLY A 1 51 ? 49.336 1.886 1.024 1.00 0.00 243 GLY A C 15
ATOM 12497 O O . GLY A 1 51 ? 50.510 2.220 1.180 1.00 0.00 243 GLY A O 15
ATOM 12501 N N . PRO A 1 52 ? 48.737 1.917 -0.191 1.00 0.00 244 PRO A N 15
ATOM 12502 C CA . PRO A 1 52 ? 49.420 2.342 -1.419 1.00 0.00 244 PRO A CA 15
ATOM 12503 C C . PRO A 1 52 ? 49.807 3.815 -1.400 1.00 0.00 244 PRO A C 15
ATOM 12504 O O . PRO A 1 52 ? 50.777 4.219 -2.039 1.00 0.00 244 PRO A O 15
ATOM 12515 N N . SER A 1 53 ? 49.077 4.597 -0.639 1.00 0.00 245 SER A N 15
ATOM 12516 C CA . SER A 1 53 ? 49.282 6.028 -0.566 1.00 0.00 245 SER A CA 15
ATOM 12517 C C . SER A 1 53 ? 50.415 6.401 0.415 1.00 0.00 245 SER A C 15
ATOM 12518 O O . SER A 1 53 ? 50.582 7.574 0.768 1.00 0.00 245 SER A O 15
ATOM 12526 N N . ALA A 1 54 ? 51.189 5.414 0.832 1.00 0.00 246 ALA A N 15
ATOM 12527 C CA . ALA A 1 54 ? 52.294 5.635 1.734 1.00 0.00 246 ALA A CA 15
ATOM 12528 C C . ALA A 1 54 ? 53.498 6.213 0.994 1.00 0.00 246 ALA A C 15
ATOM 12529 O O . ALA A 1 54 ? 54.304 5.465 0.426 1.00 0.00 246 ALA A O 15
ATOM 12536 N N . VAL A 1 55 ? 53.571 7.546 0.993 1.00 0.00 247 VAL A N 15
ATOM 12537 C CA . VAL A 1 55 ? 54.616 8.344 0.357 1.00 0.00 247 VAL A CA 15
ATOM 12538 C C . VAL A 1 55 ? 54.827 7.927 -1.095 1.00 0.00 247 VAL A C 15
ATOM 12539 O O . VAL A 1 55 ? 55.674 7.066 -1.402 1.00 0.00 247 VAL A O 15
ATOM 12552 N N . LEU A 1 56 ? 54.029 8.488 -1.958 1.00 0.00 248 LEU A N 15
ATOM 12553 C CA . LEU A 1 56 ? 54.038 8.168 -3.359 1.00 0.00 248 LEU A CA 15
ATOM 12554 C C . LEU A 1 56 ? 55.372 8.447 -4.030 1.00 0.00 248 LEU A C 15
ATOM 12555 O O . LEU A 1 56 ? 55.933 9.552 -3.924 1.00 0.00 248 LEU A O 15
ATOM 12571 N N . PRO A 1 57 ? 55.885 7.449 -4.745 1.00 0.00 249 PRO A N 15
ATOM 12572 C CA . PRO A 1 57 ? 57.162 7.528 -5.412 1.00 0.00 249 PRO A CA 15
ATOM 12573 C C . PRO A 1 57 ? 57.031 8.084 -6.817 1.00 0.00 249 PRO A C 15
ATOM 12574 O O . PRO A 1 57 ? 56.150 7.657 -7.594 1.00 0.00 249 PRO A O 15
ATOM 12586 N N . PRO A 1 6 ? 50.825 -0.705 14.439 1.00 0.00 198 PRO A N 16
ATOM 12587 C CA . PRO A 1 6 ? 50.947 -0.264 13.047 1.00 0.00 198 PRO A CA 16
ATOM 12588 C C . PRO A 1 6 ? 51.691 1.068 12.894 1.00 0.00 198 PRO A C 16
ATOM 12589 O O . PRO A 1 6 ? 52.341 1.296 11.880 1.00 0.00 198 PRO A O 16
ATOM 12600 N N . GLU A 1 7 ? 51.619 1.925 13.909 1.00 0.00 199 GLU A N 16
ATOM 12601 C CA . GLU A 1 7 ? 52.273 3.237 13.857 1.00 0.00 199 GLU A CA 16
ATOM 12602 C C . GLU A 1 7 ? 53.783 3.077 13.879 1.00 0.00 199 GLU A C 16
ATOM 12603 O O . GLU A 1 7 ? 54.499 3.686 13.081 1.00 0.00 199 GLU A O 16
ATOM 12615 N N . GLU A 1 8 ? 54.276 2.245 14.777 1.00 0.00 200 GLU A N 16
ATOM 12616 C CA . GLU A 1 8 ? 55.660 2.036 14.902 1.00 0.00 200 GLU A CA 16
ATOM 12617 C C . GLU A 1 8 ? 56.173 1.129 13.811 1.00 0.00 200 GLU A C 16
ATOM 12618 O O . GLU A 1 8 ? 57.324 1.197 13.433 1.00 0.00 200 GLU A O 16
ATOM 12630 N N . LEU A 1 9 ? 55.304 0.294 13.308 1.00 0.00 201 LEU A N 16
ATOM 12631 C CA . LEU A 1 9 ? 55.594 -0.483 12.124 1.00 0.00 201 LEU A CA 16
ATOM 12632 C C . LEU A 1 9 ? 55.844 0.459 10.943 1.00 0.00 201 LEU A C 16
ATOM 12633 O O . LEU A 1 9 ? 56.784 0.305 10.174 1.00 0.00 201 LEU A O 16
ATOM 12649 N N . ARG A 1 10 ? 54.973 1.419 10.821 1.00 0.00 202 ARG A N 16
ATOM 12650 C CA . ARG A 1 10 ? 55.053 2.474 9.864 1.00 0.00 202 ARG A CA 16
ATOM 12651 C C . ARG A 1 10 ? 56.328 3.275 10.078 1.00 0.00 202 ARG A C 16
ATOM 12652 O O . ARG A 1 10 ? 56.922 3.782 9.127 1.00 0.00 202 ARG A O 16
ATOM 12673 N N . SER A 1 11 ? 56.754 3.347 11.323 1.00 0.00 203 SER A N 16
ATOM 12674 C CA . SER A 1 11 ? 58.019 3.969 11.659 1.00 0.00 203 SER A CA 16
ATOM 12675 C C . SER A 1 11 ? 59.195 3.056 11.201 1.00 0.00 203 SER A C 16
ATOM 12676 O O . SER A 1 11 ? 60.202 3.547 10.681 1.00 0.00 203 SER A O 16
ATOM 12684 N N . LEU A 1 12 ? 59.026 1.731 11.369 1.00 0.00 204 LEU A N 16
ATOM 12685 C CA . LEU A 1 12 ? 60.015 0.713 10.984 1.00 0.00 204 LEU A CA 16
ATOM 12686 C C . LEU A 1 12 ? 60.403 0.873 9.522 1.00 0.00 204 LEU A C 16
ATOM 12687 O O . LEU A 1 12 ? 61.569 1.120 9.205 1.00 0.00 204 LEU A O 16
ATOM 12703 N N . LEU A 1 13 ? 59.404 0.824 8.657 1.00 0.00 205 LEU A N 16
ATOM 12704 C CA . LEU A 1 13 ? 59.581 0.887 7.191 1.00 0.00 205 LEU A CA 16
ATOM 12705 C C . LEU A 1 13 ? 60.216 2.188 6.656 1.00 0.00 205 LEU A C 16
ATOM 12706 O O . LEU A 1 13 ? 60.342 2.360 5.448 1.00 0.00 205 LEU A O 16
ATOM 12722 N N . THR A 1 14 ? 60.579 3.097 7.530 1.00 0.00 206 THR A N 16
ATOM 12723 C CA . THR A 1 14 ? 61.244 4.293 7.133 1.00 0.00 206 THR A CA 16
ATOM 12724 C C . THR A 1 14 ? 62.753 4.012 6.932 1.00 0.00 206 THR A C 16
ATOM 12725 O O . THR A 1 14 ? 63.426 4.665 6.120 1.00 0.00 206 THR A O 16
ATOM 12736 N N . THR A 1 15 ? 63.273 3.045 7.673 1.00 0.00 207 THR A N 16
ATOM 12737 C CA . THR A 1 15 ? 64.692 2.735 7.614 1.00 0.00 207 THR A CA 16
ATOM 12738 C C . THR A 1 15 ? 64.954 1.204 7.694 1.00 0.00 207 THR A C 16
ATOM 12739 O O . THR A 1 15 ? 65.977 0.716 7.208 1.00 0.00 207 THR A O 16
ATOM 12750 N N . GLN A 1 16 ? 64.025 0.468 8.278 1.00 0.00 208 GLN A N 16
ATOM 12751 C CA . GLN A 1 16 ? 64.131 -0.966 8.436 1.00 0.00 208 GLN A CA 16
ATOM 12752 C C . GLN A 1 16 ? 63.474 -1.652 7.248 1.00 0.00 208 GLN A C 16
ATOM 12753 O O . GLN A 1 16 ? 62.370 -1.301 6.873 1.00 0.00 208 GLN A O 16
ATOM 12767 N N . CYS A 1 17 ? 64.201 -2.615 6.684 1.00 0.00 209 CYS A N 16
ATOM 12768 C CA . CYS A 1 17 ? 63.867 -3.397 5.474 1.00 0.00 209 CYS A CA 16
ATOM 12769 C C . CYS A 1 17 ? 62.395 -3.749 5.427 1.00 0.00 209 CYS A C 16
ATOM 12770 O O . CYS A 1 17 ? 61.666 -3.206 4.616 1.00 0.00 209 CYS A O 16
ATOM 12777 N N . GLY A 1 18 ? 61.982 -4.672 6.240 1.00 0.00 210 GLY A N 16
ATOM 12778 C CA . GLY A 1 18 ? 60.609 -4.992 6.356 1.00 0.00 210 GLY A CA 16
ATOM 12779 C C . GLY A 1 18 ? 60.102 -5.780 5.197 1.00 0.00 210 GLY A C 16
ATOM 12780 O O . GLY A 1 18 ? 58.940 -5.963 5.049 1.00 0.00 210 GLY A O 16
ATOM 12784 N N . VAL A 1 19 ? 60.990 -6.276 4.363 1.00 0.00 211 VAL A N 16
ATOM 12785 C CA . VAL A 1 19 ? 60.526 -7.071 3.275 1.00 0.00 211 VAL A CA 16
ATOM 12786 C C . VAL A 1 19 ? 60.105 -8.434 3.726 1.00 0.00 211 VAL A C 16
ATOM 12787 O O . VAL A 1 19 ? 60.874 -9.159 4.341 1.00 0.00 211 VAL A O 16
ATOM 12800 N N . ILE A 1 20 ? 58.874 -8.722 3.479 1.00 0.00 212 ILE A N 16
ATOM 12801 C CA . ILE A 1 20 ? 58.271 -9.948 3.865 1.00 0.00 212 ILE A CA 16
ATOM 12802 C C . ILE A 1 20 ? 58.725 -11.037 2.939 1.00 0.00 212 ILE A C 16
ATOM 12803 O O . ILE A 1 20 ? 58.441 -11.005 1.745 1.00 0.00 212 ILE A O 16
ATOM 12819 N N . SER A 1 21 ? 59.462 -11.960 3.464 1.00 0.00 213 SER A N 16
ATOM 12820 C CA . SER A 1 21 ? 59.896 -13.070 2.687 1.00 0.00 213 SER A CA 16
ATOM 12821 C C . SER A 1 21 ? 58.716 -14.001 2.458 1.00 0.00 213 SER A C 16
ATOM 12822 O O . SER A 1 21 ? 57.910 -14.245 3.380 1.00 0.00 213 SER A O 16
ATOM 12830 N N . GLU A 1 22 ? 58.651 -14.541 1.253 1.00 0.00 214 GLU A N 16
ATOM 12831 C CA . GLU A 1 22 ? 57.576 -15.411 0.788 1.00 0.00 214 GLU A CA 16
ATOM 12832 C C . GLU A 1 22 ? 57.510 -16.722 1.597 1.00 0.00 214 GLU A C 16
ATOM 12833 O O . GLU A 1 22 ? 56.522 -17.453 1.552 1.00 0.00 214 GLU A O 16
ATOM 12845 N N . HIS A 1 23 ? 58.541 -16.986 2.373 1.00 0.00 215 HIS A N 16
ATOM 12846 C CA . HIS A 1 23 ? 58.588 -18.172 3.232 1.00 0.00 215 HIS A CA 16
ATOM 12847 C C . HIS A 1 23 ? 57.788 -17.941 4.526 1.00 0.00 215 HIS A C 16
ATOM 12848 O O . HIS A 1 23 ? 57.918 -18.708 5.494 1.00 0.00 215 HIS A O 16
ATOM 12862 N N . THR A 1 24 ? 56.968 -16.871 4.532 1.00 0.00 216 THR A N 16
ATOM 12863 C CA . THR A 1 24 ? 56.148 -16.475 5.677 1.00 0.00 216 THR A CA 16
ATOM 12864 C C . THR A 1 24 ? 57.081 -16.128 6.848 1.00 0.00 216 THR A C 16
ATOM 12865 O O . THR A 1 24 ? 56.762 -16.308 8.025 1.00 0.00 216 THR A O 16
ATOM 12876 N N . LYS A 1 25 ? 58.232 -15.582 6.484 1.00 0.00 217 LYS A N 16
ATOM 12877 C CA . LYS A 1 25 ? 59.265 -15.212 7.417 1.00 0.00 217 LYS A CA 16
ATOM 12878 C C . LYS A 1 25 ? 58.914 -13.879 8.036 1.00 0.00 217 LYS A C 16
ATOM 12879 O O . LYS A 1 25 ? 59.492 -13.477 9.054 1.00 0.00 217 LYS A O 16
ATOM 12898 N N . LYS A 1 26 ? 57.967 -13.202 7.382 1.00 0.00 218 LYS A N 16
ATOM 12899 C CA . LYS A 1 26 ? 57.497 -11.889 7.756 1.00 0.00 218 LYS A CA 16
ATOM 12900 C C . LYS A 1 26 ? 58.526 -10.832 7.405 1.00 0.00 218 LYS A C 16
ATOM 12901 O O . LYS A 1 26 ? 59.413 -11.087 6.564 1.00 0.00 218 LYS A O 16
ATOM 12920 N N . MET A 1 27 ? 58.379 -9.659 7.970 1.00 0.00 219 MET A N 16
ATOM 12921 C CA . MET A 1 27 ? 59.244 -8.526 7.666 1.00 0.00 219 MET A CA 16
ATOM 12922 C C . MET A 1 27 ? 60.739 -8.757 7.928 1.00 0.00 219 MET A C 16
ATOM 12923 O O . MET A 1 27 ? 61.133 -9.397 8.902 1.00 0.00 219 MET A O 16
ATOM 12937 N N . CYS A 1 28 ? 61.566 -8.241 7.016 1.00 0.00 220 CYS A N 16
ATOM 12938 C CA . CYS A 1 28 ? 63.018 -8.352 7.131 1.00 0.00 220 CYS A CA 16
ATOM 12939 C C . CYS A 1 28 ? 63.582 -7.329 8.138 1.00 0.00 220 CYS A C 16
ATOM 12940 O O . CYS A 1 28 ? 63.224 -6.162 8.089 1.00 0.00 220 CYS A O 16
ATOM 12947 N N . THR A 1 29 ? 64.542 -7.742 8.948 1.00 0.00 221 THR A N 16
ATOM 12948 C CA . THR A 1 29 ? 64.934 -6.978 10.140 1.00 0.00 221 THR A CA 16
ATOM 12949 C C . THR A 1 29 ? 66.195 -6.100 10.010 1.00 0.00 221 THR A C 16
ATOM 12950 O O . THR A 1 29 ? 66.562 -5.404 10.947 1.00 0.00 221 THR A O 16
ATOM 12961 N N . ARG A 1 30 ? 66.870 -6.144 8.891 1.00 0.00 222 ARG A N 16
ATOM 12962 C CA . ARG A 1 30 ? 67.968 -5.201 8.663 1.00 0.00 222 ARG A CA 16
ATOM 12963 C C . ARG A 1 30 ? 67.415 -3.904 8.095 1.00 0.00 222 ARG A C 16
ATOM 12964 O O . ARG A 1 30 ? 66.203 -3.748 8.029 1.00 0.00 222 ARG A O 16
ATOM 12985 N N . SER A 1 31 ? 68.270 -2.996 7.663 1.00 0.00 223 SER A N 16
ATOM 12986 C CA . SER A 1 31 ? 67.826 -1.746 7.050 1.00 0.00 223 SER A CA 16
ATOM 12987 C C . SER A 1 31 ? 67.255 -2.056 5.645 1.00 0.00 223 SER A C 16
ATOM 12988 O O . SER A 1 31 ? 67.302 -3.192 5.213 1.00 0.00 223 SER A O 16
ATOM 12996 N N . LEU A 1 32 ? 66.690 -1.078 4.971 1.00 0.00 224 LEU A N 16
ATOM 12997 C CA . LEU A 1 32 ? 66.061 -1.259 3.638 1.00 0.00 224 LEU A CA 16
ATOM 12998 C C . LEU A 1 32 ? 67.029 -1.928 2.670 1.00 0.00 224 LEU A C 16
ATOM 12999 O O . LEU A 1 32 ? 66.785 -3.052 2.182 1.00 0.00 224 LEU A O 16
ATOM 13015 N N . ARG A 1 33 ? 68.184 -1.309 2.551 1.00 0.00 225 ARG A N 16
ATOM 13016 C CA . ARG A 1 33 ? 69.258 -1.670 1.620 1.00 0.00 225 ARG A CA 16
ATOM 13017 C C . ARG A 1 33 ? 70.061 -2.866 2.089 1.00 0.00 225 ARG A C 16
ATOM 13018 O O . ARG A 1 33 ? 71.169 -3.112 1.621 1.00 0.00 225 ARG A O 16
ATOM 13039 N N . CYS A 1 34 ? 69.474 -3.586 2.993 1.00 0.00 226 CYS A N 16
ATOM 13040 C CA . CYS A 1 34 ? 69.991 -4.774 3.585 1.00 0.00 226 CYS A CA 16
ATOM 13041 C C . CYS A 1 34 ? 70.745 -5.751 2.599 1.00 0.00 226 CYS A C 16
ATOM 13042 O O . CYS A 1 34 ? 71.935 -5.959 2.772 1.00 0.00 226 CYS A O 16
ATOM 13049 N N . PRO A 1 35 ? 70.092 -6.350 1.573 1.00 0.00 227 PRO A N 16
ATOM 13050 C CA . PRO A 1 35 ? 70.722 -7.290 0.656 1.00 0.00 227 PRO A CA 16
ATOM 13051 C C . PRO A 1 35 ? 70.559 -6.799 -0.829 1.00 0.00 227 PRO A C 16
ATOM 13052 O O . PRO A 1 35 ? 71.168 -5.804 -1.235 1.00 0.00 227 PRO A O 16
ATOM 13063 N N . GLN A 1 36 ? 69.663 -7.460 -1.583 1.00 0.00 228 GLN A N 16
ATOM 13064 C CA . GLN A 1 36 ? 69.333 -7.090 -2.920 1.00 0.00 228 GLN A CA 16
ATOM 13065 C C . GLN A 1 36 ? 67.822 -6.854 -2.924 1.00 0.00 228 GLN A C 16
ATOM 13066 O O . GLN A 1 36 ? 67.162 -6.800 -3.963 1.00 0.00 228 GLN A O 16
ATOM 13080 N N . HIS A 1 37 ? 67.276 -6.768 -1.693 1.00 0.00 229 HIS A N 16
ATOM 13081 C CA . HIS A 1 37 ? 65.915 -6.425 -1.477 1.00 0.00 229 HIS A CA 16
ATOM 13082 C C . HIS A 1 37 ? 65.717 -5.020 -2.000 1.00 0.00 229 HIS A C 16
ATOM 13083 O O . HIS A 1 37 ? 66.198 -4.066 -1.417 1.00 0.00 229 HIS A O 16
ATOM 13097 N N . THR A 1 38 ? 65.002 -4.940 -3.060 1.00 0.00 230 THR A N 16
ATOM 13098 C CA . THR A 1 38 ? 64.861 -3.747 -3.866 1.00 0.00 230 THR A CA 16
ATOM 13099 C C . THR A 1 38 ? 63.938 -2.708 -3.260 1.00 0.00 230 THR A C 16
ATOM 13100 O O . THR A 1 38 ? 63.282 -2.940 -2.233 1.00 0.00 230 THR A O 16
ATOM 13111 N N . ASP A 1 39 ? 63.864 -1.580 -3.936 1.00 0.00 231 ASP A N 16
ATOM 13112 C CA . ASP A 1 39 ? 62.993 -0.476 -3.579 1.00 0.00 231 ASP A CA 16
ATOM 13113 C C . ASP A 1 39 ? 61.539 -0.877 -3.779 1.00 0.00 231 ASP A C 16
ATOM 13114 O O . ASP A 1 39 ? 60.657 -0.393 -3.088 1.00 0.00 231 ASP A O 16
ATOM 13123 N N . GLU A 1 40 ? 61.311 -1.820 -4.681 1.00 0.00 232 GLU A N 16
ATOM 13124 C CA . GLU A 1 40 ? 59.978 -2.317 -4.978 1.00 0.00 232 GLU A CA 16
ATOM 13125 C C . GLU A 1 40 ? 59.564 -3.193 -3.844 1.00 0.00 232 GLU A C 16
ATOM 13126 O O . GLU A 1 40 ? 58.433 -3.194 -3.403 1.00 0.00 232 GLU A O 16
ATOM 13138 N N . GLN A 1 41 ? 60.531 -3.895 -3.354 1.00 0.00 233 GLN A N 16
ATOM 13139 C CA . GLN A 1 41 ? 60.400 -4.732 -2.217 1.00 0.00 233 GLN A CA 16
ATOM 13140 C C . GLN A 1 41 ? 60.062 -3.936 -0.971 1.00 0.00 233 GLN A C 16
ATOM 13141 O O . GLN A 1 41 ? 59.404 -4.427 -0.053 1.00 0.00 233 GLN A O 16
ATOM 13155 N N . ARG A 1 42 ? 60.560 -2.736 -0.921 1.00 0.00 234 ARG A N 16
ATOM 13156 C CA . ARG A 1 42 ? 60.241 -1.828 0.154 1.00 0.00 234 ARG A CA 16
ATOM 13157 C C . ARG A 1 42 ? 58.834 -1.289 -0.066 1.00 0.00 234 ARG A C 16
ATOM 13158 O O . ARG A 1 42 ? 58.016 -1.260 0.852 1.00 0.00 234 ARG A O 16
ATOM 13179 N N . ARG A 1 43 ? 58.551 -0.963 -1.315 1.00 0.00 235 ARG A N 16
ATOM 13180 C CA . ARG A 1 43 ? 57.268 -0.396 -1.746 1.00 0.00 235 ARG A CA 16
ATOM 13181 C C . ARG A 1 43 ? 56.130 -1.327 -1.418 1.00 0.00 235 ARG A C 16
ATOM 13182 O O . ARG A 1 43 ? 55.193 -0.946 -0.717 1.00 0.00 235 ARG A O 16
ATOM 13203 N N . THR A 1 44 ? 56.265 -2.555 -1.872 1.00 0.00 236 THR A N 16
ATOM 13204 C CA . THR A 1 44 ? 55.252 -3.566 -1.766 1.00 0.00 236 THR A CA 16
ATOM 13205 C C . THR A 1 44 ? 54.811 -3.801 -0.309 1.00 0.00 236 THR A C 16
ATOM 13206 O O . THR A 1 44 ? 53.646 -4.024 -0.049 1.00 0.00 236 THR A O 16
ATOM 13217 N N . VAL A 1 45 ? 55.731 -3.669 0.623 1.00 0.00 237 VAL A N 16
ATOM 13218 C CA . VAL A 1 45 ? 55.438 -3.914 2.007 1.00 0.00 237 VAL A CA 16
ATOM 13219 C C . VAL A 1 45 ? 54.762 -2.721 2.649 1.00 0.00 237 VAL A C 16
ATOM 13220 O O . VAL A 1 45 ? 53.791 -2.866 3.387 1.00 0.00 237 VAL A O 16
ATOM 13233 N N . ARG A 1 46 ? 55.229 -1.548 2.324 1.00 0.00 238 ARG A N 16
ATOM 13234 C CA . ARG A 1 46 ? 54.682 -0.341 2.904 1.00 0.00 238 ARG A CA 16
ATOM 13235 C C . ARG A 1 46 ? 53.290 -0.104 2.360 1.00 0.00 238 ARG A C 16
ATOM 13236 O O . ARG A 1 46 ? 52.384 0.243 3.097 1.00 0.00 238 ARG A O 16
ATOM 13257 N N . VAL A 1 47 ? 53.117 -0.374 1.088 1.00 0.00 239 VAL A N 16
ATOM 13258 C CA . VAL A 1 47 ? 51.839 -0.185 0.431 1.00 0.00 239 VAL A CA 16
ATOM 13259 C C . VAL A 1 47 ? 50.851 -1.255 0.907 1.00 0.00 239 VAL A C 16
ATOM 13260 O O . VAL A 1 47 ? 49.636 -1.053 0.946 1.00 0.00 239 VAL A O 16
ATOM 13273 N N . TYR A 1 48 ? 51.398 -2.373 1.262 1.00 0.00 240 TYR A N 16
ATOM 13274 C CA . TYR A 1 48 ? 50.635 -3.471 1.854 1.00 0.00 240 TYR A CA 16
ATOM 13275 C C . TYR A 1 48 ? 50.196 -3.142 3.292 1.00 0.00 240 TYR A C 16
ATOM 13276 O O . TYR A 1 48 ? 49.012 -3.198 3.613 1.00 0.00 240 TYR A O 16
ATOM 13294 N N . PHE A 1 49 ? 51.141 -2.756 4.127 1.00 0.00 241 PHE A N 16
ATOM 13295 C CA . PHE A 1 49 ? 50.872 -2.495 5.536 1.00 0.00 241 PHE A CA 16
ATOM 13296 C C . PHE A 1 49 ? 50.190 -1.170 5.806 1.00 0.00 241 PHE A C 16
ATOM 13297 O O . PHE A 1 49 ? 49.144 -1.126 6.460 1.00 0.00 241 PHE A O 16
ATOM 13314 N N . LEU A 1 50 ? 50.750 -0.106 5.293 1.00 0.00 242 LEU A N 16
ATOM 13315 C CA . LEU A 1 50 ? 50.279 1.219 5.616 1.00 0.00 242 LEU A CA 16
ATOM 13316 C C . LEU A 1 50 ? 49.418 1.855 4.532 1.00 0.00 242 LEU A C 16
ATOM 13317 O O . LEU A 1 50 ? 49.082 3.044 4.609 1.00 0.00 242 LEU A O 16
ATOM 13333 N N . GLY A 1 51 ? 49.050 1.081 3.537 1.00 0.00 243 GLY A N 16
ATOM 13334 C CA . GLY A 1 51 ? 48.078 1.556 2.606 1.00 0.00 243 GLY A CA 16
ATOM 13335 C C . GLY A 1 51 ? 48.616 1.845 1.231 1.00 0.00 243 GLY A C 16
ATOM 13336 O O . GLY A 1 51 ? 49.818 2.032 1.049 1.00 0.00 243 GLY A O 16
ATOM 13340 N N . PRO A 1 52 ? 47.718 1.923 0.246 1.00 0.00 244 PRO A N 16
ATOM 13341 C CA . PRO A 1 52 ? 48.061 2.136 -1.164 1.00 0.00 244 PRO A CA 16
ATOM 13342 C C . PRO A 1 52 ? 48.699 3.500 -1.443 1.00 0.00 244 PRO A C 16
ATOM 13343 O O . PRO A 1 52 ? 49.255 3.729 -2.516 1.00 0.00 244 PRO A O 16
ATOM 13354 N N . SER A 1 53 ? 48.637 4.385 -0.485 1.00 0.00 245 SER A N 16
ATOM 13355 C CA . SER A 1 53 ? 49.228 5.676 -0.624 1.00 0.00 245 SER A CA 16
ATOM 13356 C C . SER A 1 53 ? 50.524 5.768 0.165 1.00 0.00 245 SER A C 16
ATOM 13357 O O . SER A 1 53 ? 51.045 6.854 0.372 1.00 0.00 245 SER A O 16
ATOM 13365 N N . ALA A 1 54 ? 51.094 4.614 0.564 1.00 0.00 246 ALA A N 16
ATOM 13366 C CA . ALA A 1 54 ? 52.372 4.633 1.293 1.00 0.00 246 ALA A CA 16
ATOM 13367 C C . ALA A 1 54 ? 53.513 4.818 0.324 1.00 0.00 246 ALA A C 16
ATOM 13368 O O . ALA A 1 54 ? 54.670 4.962 0.681 1.00 0.00 246 ALA A O 16
ATOM 13375 N N . VAL A 1 55 ? 53.131 4.836 -0.880 1.00 0.00 247 VAL A N 16
ATOM 13376 C CA . VAL A 1 55 ? 53.958 5.072 -1.990 1.00 0.00 247 VAL A CA 16
ATOM 13377 C C . VAL A 1 55 ? 53.170 5.916 -2.951 1.00 0.00 247 VAL A C 16
ATOM 13378 O O . VAL A 1 55 ? 52.100 5.527 -3.425 1.00 0.00 247 VAL A O 16
ATOM 13391 N N . LEU A 1 56 ? 53.612 7.091 -3.135 1.00 0.00 248 LEU A N 16
ATOM 13392 C CA . LEU A 1 56 ? 52.996 7.959 -4.082 1.00 0.00 248 LEU A CA 16
ATOM 13393 C C . LEU A 1 56 ? 53.661 7.768 -5.408 1.00 0.00 248 LEU A C 16
ATOM 13394 O O . LEU A 1 56 ? 54.801 7.279 -5.460 1.00 0.00 248 LEU A O 16
ATOM 13410 N N . PRO A 1 57 ? 52.973 8.109 -6.500 1.00 0.00 249 PRO A N 16
ATOM 13411 C CA . PRO A 1 57 ? 53.481 7.893 -7.839 1.00 0.00 249 PRO A CA 16
ATOM 13412 C C . PRO A 1 57 ? 54.761 8.658 -8.051 1.00 0.00 249 PRO A C 16
ATOM 13413 O O . PRO A 1 57 ? 54.799 9.902 -8.000 1.00 0.00 249 PRO A O 16
ATOM 13425 N N . PRO A 1 6 ? 50.558 -1.007 14.298 1.00 0.00 198 PRO A N 17
ATOM 13426 C CA . PRO A 1 6 ? 50.772 -0.433 12.975 1.00 0.00 198 PRO A CA 17
ATOM 13427 C C . PRO A 1 6 ? 51.724 0.763 12.984 1.00 0.00 198 PRO A C 17
ATOM 13428 O O . PRO A 1 6 ? 52.497 0.940 12.047 1.00 0.00 198 PRO A O 17
ATOM 13439 N N . GLU A 1 7 ? 51.699 1.554 14.056 1.00 0.00 199 GLU A N 17
ATOM 13440 C CA . GLU A 1 7 ? 52.493 2.784 14.117 1.00 0.00 199 GLU A CA 17
ATOM 13441 C C . GLU A 1 7 ? 53.995 2.536 14.107 1.00 0.00 199 GLU A C 17
ATOM 13442 O O . GLU A 1 7 ? 54.719 3.159 13.337 1.00 0.00 199 GLU A O 17
ATOM 13454 N N . GLU A 1 8 ? 54.467 1.627 14.923 1.00 0.00 200 GLU A N 17
ATOM 13455 C CA . GLU A 1 8 ? 55.845 1.322 14.982 1.00 0.00 200 GLU A CA 17
ATOM 13456 C C . GLU A 1 8 ? 56.292 0.524 13.808 1.00 0.00 200 GLU A C 17
ATOM 13457 O O . GLU A 1 8 ? 57.437 0.585 13.414 1.00 0.00 200 GLU A O 17
ATOM 13469 N N . LEU A 1 9 ? 55.390 -0.227 13.273 1.00 0.00 201 LEU A N 17
ATOM 13470 C CA . LEU A 1 9 ? 55.621 -0.920 12.027 1.00 0.00 201 LEU A CA 17
ATOM 13471 C C . LEU A 1 9 ? 55.923 0.088 10.939 1.00 0.00 201 LEU A C 17
ATOM 13472 O O . LEU A 1 9 ? 56.886 -0.023 10.197 1.00 0.00 201 LEU A O 17
ATOM 13488 N N . ARG A 1 10 ? 55.045 1.028 10.842 1.00 0.00 202 ARG A N 17
ATOM 13489 C CA . ARG A 1 10 ? 55.126 2.114 9.929 1.00 0.00 202 ARG A CA 17
ATOM 13490 C C . ARG A 1 10 ? 56.455 2.842 10.144 1.00 0.00 202 ARG A C 17
ATOM 13491 O O . ARG A 1 10 ? 57.173 3.140 9.184 1.00 0.00 202 ARG A O 17
ATOM 13512 N N . SER A 1 11 ? 56.773 3.077 11.403 1.00 0.00 203 SER A N 17
ATOM 13513 C CA . SER A 1 11 ? 58.005 3.755 11.778 1.00 0.00 203 SER A CA 17
ATOM 13514 C C . SER A 1 11 ? 59.231 2.902 11.402 1.00 0.00 203 SER A C 17
ATOM 13515 O O . SER A 1 11 ? 60.318 3.434 11.119 1.00 0.00 203 SER A O 17
ATOM 13523 N N . LEU A 1 12 ? 59.040 1.588 11.402 1.00 0.00 204 LEU A N 17
ATOM 13524 C CA . LEU A 1 12 ? 60.050 0.656 10.999 1.00 0.00 204 LEU A CA 17
ATOM 13525 C C . LEU A 1 12 ? 60.326 0.846 9.530 1.00 0.00 204 LEU A C 17
ATOM 13526 O O . LEU A 1 12 ? 61.410 1.254 9.165 1.00 0.00 204 LEU A O 17
ATOM 13542 N N . LEU A 1 13 ? 59.297 0.629 8.709 1.00 0.00 205 LEU A N 17
ATOM 13543 C CA . LEU A 1 13 ? 59.395 0.705 7.231 1.00 0.00 205 LEU A CA 17
ATOM 13544 C C . LEU A 1 13 ? 60.052 1.981 6.677 1.00 0.00 205 LEU A C 17
ATOM 13545 O O . LEU A 1 13 ? 60.529 1.985 5.539 1.00 0.00 205 LEU A O 17
ATOM 13561 N N . THR A 1 14 ? 60.056 3.040 7.443 1.00 0.00 206 THR A N 17
ATOM 13562 C CA . THR A 1 14 ? 60.675 4.253 7.046 1.00 0.00 206 THR A CA 17
ATOM 13563 C C . THR A 1 14 ? 62.230 4.141 7.001 1.00 0.00 206 THR A C 17
ATOM 13564 O O . THR A 1 14 ? 62.869 4.686 6.098 1.00 0.00 206 THR A O 17
ATOM 13575 N N . THR A 1 15 ? 62.829 3.415 7.929 1.00 0.00 207 THR A N 17
ATOM 13576 C CA . THR A 1 15 ? 64.278 3.374 7.982 1.00 0.00 207 THR A CA 17
ATOM 13577 C C . THR A 1 15 ? 64.809 1.936 8.122 1.00 0.00 207 THR A C 17
ATOM 13578 O O . THR A 1 15 ? 65.998 1.674 7.941 1.00 0.00 207 THR A O 17
ATOM 13589 N N . GLN A 1 16 ? 63.933 1.030 8.413 1.00 0.00 208 GLN A N 17
ATOM 13590 C CA . GLN A 1 16 ? 64.247 -0.348 8.565 1.00 0.00 208 GLN A CA 17
ATOM 13591 C C . GLN A 1 16 ? 63.603 -1.071 7.419 1.00 0.00 208 GLN A C 17
ATOM 13592 O O . GLN A 1 16 ? 62.560 -0.640 6.952 1.00 0.00 208 GLN A O 17
ATOM 13606 N N . CYS A 1 17 ? 64.278 -2.104 6.926 1.00 0.00 209 CYS A N 17
ATOM 13607 C CA . CYS A 1 17 ? 63.830 -2.948 5.815 1.00 0.00 209 CYS A CA 17
ATOM 13608 C C . CYS A 1 17 ? 62.338 -3.322 6.006 1.00 0.00 209 CYS A C 17
ATOM 13609 O O . CYS A 1 17 ? 61.500 -2.663 5.517 1.00 0.00 209 CYS A O 17
ATOM 13616 N N . GLY A 1 18 ? 62.024 -4.336 6.739 1.00 0.00 210 GLY A N 17
ATOM 13617 C CA . GLY A 1 18 ? 60.628 -4.673 6.938 1.00 0.00 210 GLY A CA 17
ATOM 13618 C C . GLY A 1 18 ? 59.977 -5.221 5.701 1.00 0.00 210 GLY A C 17
ATOM 13619 O O . GLY A 1 18 ? 58.796 -5.230 5.578 1.00 0.00 210 GLY A O 17
ATOM 13623 N N . VAL A 1 19 ? 60.776 -5.665 4.768 1.00 0.00 211 VAL A N 17
ATOM 13624 C CA . VAL A 1 19 ? 60.250 -6.302 3.589 1.00 0.00 211 VAL A CA 17
ATOM 13625 C C . VAL A 1 19 ? 59.913 -7.738 3.927 1.00 0.00 211 VAL A C 17
ATOM 13626 O O . VAL A 1 19 ? 60.732 -8.425 4.540 1.00 0.00 211 VAL A O 17
ATOM 13639 N N . ILE A 1 20 ? 58.716 -8.160 3.617 1.00 0.00 212 ILE A N 17
ATOM 13640 C CA . ILE A 1 20 ? 58.332 -9.529 3.862 1.00 0.00 212 ILE A CA 17
ATOM 13641 C C . ILE A 1 20 ? 59.157 -10.413 2.950 1.00 0.00 212 ILE A C 17
ATOM 13642 O O . ILE A 1 20 ? 58.944 -10.453 1.734 1.00 0.00 212 ILE A O 17
ATOM 13658 N N . SER A 1 21 ? 60.127 -11.068 3.555 1.00 0.00 213 SER A N 17
ATOM 13659 C CA . SER A 1 21 ? 61.106 -11.852 2.861 1.00 0.00 213 SER A CA 17
ATOM 13660 C C . SER A 1 21 ? 60.415 -13.033 2.218 1.00 0.00 213 SER A C 17
ATOM 13661 O O . SER A 1 21 ? 60.688 -13.407 1.074 1.00 0.00 213 SER A O 17
ATOM 13669 N N . GLU A 1 22 ? 59.520 -13.578 2.968 1.00 0.00 214 GLU A N 17
ATOM 13670 C CA . GLU A 1 22 ? 58.694 -14.664 2.611 1.00 0.00 214 GLU A CA 17
ATOM 13671 C C . GLU A 1 22 ? 57.661 -14.666 3.686 1.00 0.00 214 GLU A C 17
ATOM 13672 O O . GLU A 1 22 ? 57.942 -14.128 4.774 1.00 0.00 214 GLU A O 17
ATOM 13684 N N . HIS A 1 23 ? 56.515 -15.215 3.431 1.00 0.00 215 HIS A N 17
ATOM 13685 C CA . HIS A 1 23 ? 55.405 -15.169 4.388 1.00 0.00 215 HIS A CA 17
ATOM 13686 C C . HIS A 1 23 ? 55.773 -15.810 5.714 1.00 0.00 215 HIS A C 17
ATOM 13687 O O . HIS A 1 23 ? 55.405 -15.315 6.770 1.00 0.00 215 HIS A O 17
ATOM 13701 N N . THR A 1 24 ? 56.535 -16.874 5.659 1.00 0.00 216 THR A N 17
ATOM 13702 C CA . THR A 1 24 ? 56.972 -17.550 6.855 1.00 0.00 216 THR A CA 17
ATOM 13703 C C . THR A 1 24 ? 58.174 -16.829 7.533 1.00 0.00 216 THR A C 17
ATOM 13704 O O . THR A 1 24 ? 58.497 -17.120 8.681 1.00 0.00 216 THR A O 17
ATOM 13715 N N . LYS A 1 25 ? 58.815 -15.879 6.847 1.00 0.00 217 LYS A N 17
ATOM 13716 C CA . LYS A 1 25 ? 59.976 -15.244 7.399 1.00 0.00 217 LYS A CA 17
ATOM 13717 C C . LYS A 1 25 ? 59.613 -13.866 7.955 1.00 0.00 217 LYS A C 17
ATOM 13718 O O . LYS A 1 25 ? 60.330 -13.328 8.808 1.00 0.00 217 LYS A O 17
ATOM 13737 N N . LYS A 1 26 ? 58.494 -13.313 7.457 1.00 0.00 218 LYS A N 17
ATOM 13738 C CA . LYS A 1 26 ? 57.930 -12.016 7.893 1.00 0.00 218 LYS A CA 17
ATOM 13739 C C . LYS A 1 26 ? 58.721 -10.838 7.361 1.00 0.00 218 LYS A C 17
ATOM 13740 O O . LYS A 1 26 ? 59.587 -10.989 6.463 1.00 0.00 218 LYS A O 17
ATOM 13759 N N . MET A 1 27 ? 58.365 -9.659 7.864 1.00 0.00 219 MET A N 17
ATOM 13760 C CA . MET A 1 27 ? 59.066 -8.426 7.583 1.00 0.00 219 MET A CA 17
ATOM 13761 C C . MET A 1 27 ? 60.525 -8.526 7.961 1.00 0.00 219 MET A C 17
ATOM 13762 O O . MET A 1 27 ? 60.889 -9.156 8.955 1.00 0.00 219 MET A O 17
ATOM 13776 N N . CYS A 1 28 ? 61.352 -7.922 7.163 1.00 0.00 220 CYS A N 17
ATOM 13777 C CA . CYS A 1 28 ? 62.774 -7.983 7.352 1.00 0.00 220 CYS A CA 17
ATOM 13778 C C . CYS A 1 28 ? 63.253 -6.977 8.452 1.00 0.00 220 CYS A C 17
ATOM 13779 O O . CYS A 1 28 ? 62.561 -6.041 8.749 1.00 0.00 220 CYS A O 17
ATOM 13786 N N . THR A 1 29 ? 64.442 -7.155 9.014 1.00 0.00 221 THR A N 17
ATOM 13787 C CA . THR A 1 29 ? 64.873 -6.319 10.150 1.00 0.00 221 THR A CA 17
ATOM 13788 C C . THR A 1 29 ? 65.981 -5.262 9.848 1.00 0.00 221 THR A C 17
ATOM 13789 O O . THR A 1 29 ? 65.914 -4.138 10.342 1.00 0.00 221 THR A O 17
ATOM 13800 N N . ARG A 1 30 ? 66.979 -5.634 9.036 1.00 0.00 222 ARG A N 17
ATOM 13801 C CA . ARG A 1 30 ? 68.151 -4.763 8.712 1.00 0.00 222 ARG A CA 17
ATOM 13802 C C . ARG A 1 30 ? 67.762 -3.521 7.892 1.00 0.00 222 ARG A C 17
ATOM 13803 O O . ARG A 1 30 ? 66.596 -3.174 7.813 1.00 0.00 222 ARG A O 17
ATOM 13824 N N . SER A 1 31 ? 68.736 -2.866 7.274 1.00 0.00 223 SER A N 17
ATOM 13825 C CA . SER A 1 31 ? 68.475 -1.670 6.480 1.00 0.00 223 SER A CA 17
ATOM 13826 C C . SER A 1 31 ? 67.620 -2.039 5.243 1.00 0.00 223 SER A C 17
ATOM 13827 O O . SER A 1 31 ? 67.476 -3.211 4.913 1.00 0.00 223 SER A O 17
ATOM 13835 N N . LEU A 1 32 ? 67.082 -1.059 4.581 1.00 0.00 224 LEU A N 17
ATOM 13836 C CA . LEU A 1 32 ? 66.143 -1.223 3.461 1.00 0.00 224 LEU A CA 17
ATOM 13837 C C . LEU A 1 32 ? 66.722 -2.081 2.342 1.00 0.00 224 LEU A C 17
ATOM 13838 O O . LEU A 1 32 ? 66.098 -3.065 1.911 1.00 0.00 224 LEU A O 17
ATOM 13854 N N . ARG A 1 33 ? 67.918 -1.763 1.927 1.00 0.00 225 ARG A N 17
ATOM 13855 C CA . ARG A 1 33 ? 68.557 -2.445 0.826 1.00 0.00 225 ARG A CA 17
ATOM 13856 C C . ARG A 1 33 ? 69.212 -3.762 1.245 1.00 0.00 225 ARG A C 17
ATOM 13857 O O . ARG A 1 33 ? 69.689 -4.498 0.395 1.00 0.00 225 ARG A O 17
ATOM 13878 N N . CYS A 1 34 ? 69.143 -4.066 2.562 1.00 0.00 226 CYS A N 17
ATOM 13879 C CA . CYS A 1 34 ? 69.868 -5.134 3.247 1.00 0.00 226 CYS A CA 17
ATOM 13880 C C . CYS A 1 34 ? 70.541 -6.286 2.379 1.00 0.00 226 CYS A C 17
ATOM 13881 O O . CYS A 1 34 ? 71.762 -6.351 2.322 1.00 0.00 226 CYS A O 17
ATOM 13888 N N . PRO A 1 35 ? 69.784 -7.147 1.672 1.00 0.00 227 PRO A N 17
ATOM 13889 C CA . PRO A 1 35 ? 70.314 -8.260 0.883 1.00 0.00 227 PRO A CA 17
ATOM 13890 C C . PRO A 1 35 ? 70.314 -7.895 -0.618 1.00 0.00 227 PRO A C 17
ATOM 13891 O O . PRO A 1 35 ? 71.325 -7.478 -1.170 1.00 0.00 227 PRO A O 17
ATOM 13902 N N . GLN A 1 36 ? 69.143 -8.011 -1.223 1.00 0.00 228 GLN A N 17
ATOM 13903 C CA . GLN A 1 36 ? 68.877 -7.655 -2.573 1.00 0.00 228 GLN A CA 17
ATOM 13904 C C . GLN A 1 36 ? 67.433 -7.135 -2.549 1.00 0.00 228 GLN A C 17
ATOM 13905 O O . GLN A 1 36 ? 66.668 -7.262 -3.495 1.00 0.00 228 GLN A O 17
ATOM 13919 N N . HIS A 1 37 ? 67.084 -6.542 -1.412 1.00 0.00 229 HIS A N 17
ATOM 13920 C CA . HIS A 1 37 ? 65.788 -6.007 -1.192 1.00 0.00 229 HIS A CA 17
ATOM 13921 C C . HIS A 1 37 ? 65.744 -4.635 -1.830 1.00 0.00 229 HIS A C 17
ATOM 13922 O O . HIS A 1 37 ? 66.350 -3.679 -1.358 1.00 0.00 229 HIS A O 17
ATOM 13936 N N . THR A 1 38 ? 65.068 -4.608 -2.917 1.00 0.00 230 THR A N 17
ATOM 13937 C CA . THR A 1 38 ? 65.002 -3.494 -3.858 1.00 0.00 230 THR A CA 17
ATOM 13938 C C . THR A 1 38 ? 63.930 -2.495 -3.460 1.00 0.00 230 THR A C 17
ATOM 13939 O O . THR A 1 38 ? 63.150 -2.756 -2.557 1.00 0.00 230 THR A O 17
ATOM 13950 N N . ASP A 1 39 ? 63.867 -1.375 -4.171 1.00 0.00 231 ASP A N 17
ATOM 13951 C CA . ASP A 1 39 ? 62.859 -0.323 -3.935 1.00 0.00 231 ASP A CA 17
ATOM 13952 C C . ASP A 1 39 ? 61.453 -0.866 -4.123 1.00 0.00 231 ASP A C 17
ATOM 13953 O O . ASP A 1 39 ? 60.527 -0.463 -3.444 1.00 0.00 231 ASP A O 17
ATOM 13962 N N . GLU A 1 40 ? 61.332 -1.847 -5.003 1.00 0.00 232 GLU A N 17
ATOM 13963 C CA . GLU A 1 40 ? 60.055 -2.500 -5.301 1.00 0.00 232 GLU A CA 17
ATOM 13964 C C . GLU A 1 40 ? 59.583 -3.186 -4.042 1.00 0.00 232 GLU A C 17
ATOM 13965 O O . GLU A 1 40 ? 58.424 -3.121 -3.652 1.00 0.00 232 GLU A O 17
ATOM 13977 N N . GLN A 1 41 ? 60.539 -3.789 -3.409 1.00 0.00 233 GLN A N 17
ATOM 13978 C CA . GLN A 1 41 ? 60.391 -4.555 -2.215 1.00 0.00 233 GLN A CA 17
ATOM 13979 C C . GLN A 1 41 ? 60.158 -3.671 -1.025 1.00 0.00 233 GLN A C 17
ATOM 13980 O O . GLN A 1 41 ? 59.459 -4.028 -0.079 1.00 0.00 233 GLN A O 17
ATOM 13994 N N . ARG A 1 42 ? 60.754 -2.532 -1.072 1.00 0.00 234 ARG A N 17
ATOM 13995 C CA . ARG A 1 42 ? 60.602 -1.554 -0.047 1.00 0.00 234 ARG A CA 17
ATOM 13996 C C . ARG A 1 42 ? 59.220 -0.952 -0.100 1.00 0.00 234 ARG A C 17
ATOM 13997 O O . ARG A 1 42 ? 58.551 -0.785 0.915 1.00 0.00 234 ARG A O 17
ATOM 14018 N N . ARG A 1 43 ? 58.786 -0.724 -1.292 1.00 0.00 235 ARG A N 17
ATOM 14019 C CA . ARG A 1 43 ? 57.502 -0.139 -1.578 1.00 0.00 235 ARG A CA 17
ATOM 14020 C C . ARG A 1 43 ? 56.356 -1.109 -1.291 1.00 0.00 235 ARG A C 17
ATOM 14021 O O . ARG A 1 43 ? 55.439 -0.786 -0.526 1.00 0.00 235 ARG A O 17
ATOM 14042 N N . THR A 1 44 ? 56.477 -2.318 -1.829 1.00 0.00 236 THR A N 17
ATOM 14043 C CA . THR A 1 44 ? 55.417 -3.316 -1.844 1.00 0.00 236 THR A CA 17
ATOM 14044 C C . THR A 1 44 ? 54.832 -3.599 -0.453 1.00 0.00 236 THR A C 17
ATOM 14045 O O . THR A 1 44 ? 53.619 -3.733 -0.292 1.00 0.00 236 THR A O 17
ATOM 14056 N N . VAL A 1 45 ? 55.685 -3.604 0.537 1.00 0.00 237 VAL A N 17
ATOM 14057 C CA . VAL A 1 45 ? 55.315 -3.988 1.856 1.00 0.00 237 VAL A CA 17
ATOM 14058 C C . VAL A 1 45 ? 54.657 -2.837 2.639 1.00 0.00 237 VAL A C 17
ATOM 14059 O O . VAL A 1 45 ? 53.774 -3.060 3.453 1.00 0.00 237 VAL A O 17
ATOM 14072 N N . ARG A 1 46 ? 55.039 -1.608 2.338 1.00 0.00 238 ARG A N 17
ATOM 14073 C CA . ARG A 1 46 ? 54.478 -0.456 3.024 1.00 0.00 238 ARG A CA 17
ATOM 14074 C C . ARG A 1 46 ? 53.119 -0.244 2.465 1.00 0.00 238 ARG A C 17
ATOM 14075 O O . ARG A 1 46 ? 52.170 0.027 3.165 1.00 0.00 238 ARG A O 17
ATOM 14096 N N . VAL A 1 47 ? 53.052 -0.435 1.194 1.00 0.00 239 VAL A N 17
ATOM 14097 C CA . VAL A 1 47 ? 51.873 -0.375 0.444 1.00 0.00 239 VAL A CA 17
ATOM 14098 C C . VAL A 1 47 ? 50.889 -1.490 0.885 1.00 0.00 239 VAL A C 17
ATOM 14099 O O . VAL A 1 47 ? 49.670 -1.321 0.856 1.00 0.00 239 VAL A O 17
ATOM 14112 N N . TYR A 1 48 ? 51.444 -2.594 1.313 1.00 0.00 240 TYR A N 17
ATOM 14113 C CA . TYR A 1 48 ? 50.679 -3.696 1.851 1.00 0.00 240 TYR A CA 17
ATOM 14114 C C . TYR A 1 48 ? 50.154 -3.368 3.269 1.00 0.00 240 TYR A C 17
ATOM 14115 O O . TYR A 1 48 ? 48.967 -3.496 3.545 1.00 0.00 240 TYR A O 17
ATOM 14133 N N . PHE A 1 49 ? 51.048 -2.951 4.146 1.00 0.00 241 PHE A N 17
ATOM 14134 C CA . PHE A 1 49 ? 50.714 -2.688 5.542 1.00 0.00 241 PHE A CA 17
ATOM 14135 C C . PHE A 1 49 ? 50.037 -1.359 5.810 1.00 0.00 241 PHE A C 17
ATOM 14136 O O . PHE A 1 49 ? 48.994 -1.305 6.457 1.00 0.00 241 PHE A O 17
ATOM 14153 N N . LEU A 1 50 ? 50.626 -0.309 5.351 1.00 0.00 242 LEU A N 17
ATOM 14154 C CA . LEU A 1 50 ? 50.137 1.004 5.656 1.00 0.00 242 LEU A CA 17
ATOM 14155 C C . LEU A 1 50 ? 49.272 1.574 4.557 1.00 0.00 242 LEU A C 17
ATOM 14156 O O . LEU A 1 50 ? 48.374 2.377 4.824 1.00 0.00 242 LEU A O 17
ATOM 14172 N N . GLY A 1 51 ? 49.497 1.151 3.346 1.00 0.00 243 GLY A N 17
ATOM 14173 C CA . GLY A 1 51 ? 48.640 1.587 2.275 1.00 0.00 243 GLY A CA 17
ATOM 14174 C C . GLY A 1 51 ? 49.376 1.975 1.019 1.00 0.00 243 GLY A C 17
ATOM 14175 O O . GLY A 1 51 ? 50.558 2.320 1.081 1.00 0.00 243 GLY A O 17
ATOM 14179 N N . PRO A 1 52 ? 48.690 1.889 -0.155 1.00 0.00 244 PRO A N 17
ATOM 14180 C CA . PRO A 1 52 ? 49.243 2.274 -1.464 1.00 0.00 244 PRO A CA 17
ATOM 14181 C C . PRO A 1 52 ? 49.875 3.648 -1.436 1.00 0.00 244 PRO A C 17
ATOM 14182 O O . PRO A 1 52 ? 51.001 3.840 -1.916 1.00 0.00 244 PRO A O 17
ATOM 14193 N N . SER A 1 53 ? 49.171 4.595 -0.867 1.00 0.00 245 SER A N 17
ATOM 14194 C CA . SER A 1 53 ? 49.689 5.913 -0.721 1.00 0.00 245 SER A CA 17
ATOM 14195 C C . SER A 1 53 ? 50.499 5.973 0.565 1.00 0.00 245 SER A C 17
ATOM 14196 O O . SER A 1 53 ? 50.041 6.472 1.587 1.00 0.00 245 SER A O 17
ATOM 14204 N N . ALA A 1 54 ? 51.674 5.371 0.532 1.00 0.00 246 ALA A N 17
ATOM 14205 C CA . ALA A 1 54 ? 52.551 5.336 1.692 1.00 0.00 246 ALA A CA 17
ATOM 14206 C C . ALA A 1 54 ? 53.482 6.521 1.678 1.00 0.00 246 ALA A C 17
ATOM 14207 O O . ALA A 1 54 ? 54.326 6.707 2.556 1.00 0.00 246 ALA A O 17
ATOM 14214 N N . VAL A 1 55 ? 53.294 7.298 0.680 1.00 0.00 247 VAL A N 17
ATOM 14215 C CA . VAL A 1 55 ? 53.960 8.553 0.469 1.00 0.00 247 VAL A CA 17
ATOM 14216 C C . VAL A 1 55 ? 52.879 9.517 0.071 1.00 0.00 247 VAL A C 17
ATOM 14217 O O . VAL A 1 55 ? 52.431 9.548 -1.081 1.00 0.00 247 VAL A O 17
ATOM 14230 N N . LEU A 1 56 ? 52.388 10.203 1.030 1.00 0.00 248 LEU A N 17
ATOM 14231 C CA . LEU A 1 56 ? 51.311 11.104 0.839 1.00 0.00 248 LEU A CA 17
ATOM 14232 C C . LEU A 1 56 ? 51.771 12.346 0.104 1.00 0.00 248 LEU A C 17
ATOM 14233 O O . LEU A 1 56 ? 52.870 12.849 0.355 1.00 0.00 248 LEU A O 17
ATOM 14249 N N . PRO A 1 57 ? 50.955 12.865 -0.824 1.00 0.00 249 PRO A N 17
ATOM 14250 C CA . PRO A 1 57 ? 51.254 14.106 -1.564 1.00 0.00 249 PRO A CA 17
ATOM 14251 C C . PRO A 1 57 ? 50.902 15.343 -0.727 1.00 0.00 249 PRO A C 17
ATOM 14252 O O . PRO A 1 57 ? 50.501 16.385 -1.236 1.00 0.00 249 PRO A O 17
ATOM 14264 N N . PRO A 1 6 ? 50.461 -0.788 13.241 1.00 0.00 198 PRO A N 18
ATOM 14265 C CA . PRO A 1 6 ? 50.739 0.049 12.064 1.00 0.00 198 PRO A CA 18
ATOM 14266 C C . PRO A 1 6 ? 51.605 1.287 12.356 1.00 0.00 198 PRO A C 18
ATOM 14267 O O . PRO A 1 6 ? 52.443 1.643 11.547 1.00 0.00 198 PRO A O 18
ATOM 14278 N N . GLU A 1 7 ? 51.430 1.892 13.529 1.00 0.00 199 GLU A N 18
ATOM 14279 C CA . GLU A 1 7 ? 52.107 3.099 13.903 1.00 0.00 199 GLU A CA 18
ATOM 14280 C C . GLU A 1 7 ? 53.640 2.923 13.922 1.00 0.00 199 GLU A C 18
ATOM 14281 O O . GLU A 1 7 ? 54.370 3.640 13.230 1.00 0.00 199 GLU A O 18
ATOM 14293 N N . GLU A 1 8 ? 54.114 1.972 14.689 1.00 0.00 200 GLU A N 18
ATOM 14294 C CA . GLU A 1 8 ? 55.494 1.729 14.829 1.00 0.00 200 GLU A CA 18
ATOM 14295 C C . GLU A 1 8 ? 56.045 0.950 13.691 1.00 0.00 200 GLU A C 18
ATOM 14296 O O . GLU A 1 8 ? 57.208 1.083 13.347 1.00 0.00 200 GLU A O 18
ATOM 14308 N N . LEU A 1 9 ? 55.215 0.149 13.113 1.00 0.00 201 LEU A N 18
ATOM 14309 C CA . LEU A 1 9 ? 55.566 -0.590 11.917 1.00 0.00 201 LEU A CA 18
ATOM 14310 C C . LEU A 1 9 ? 55.966 0.375 10.795 1.00 0.00 201 LEU A C 18
ATOM 14311 O O . LEU A 1 9 ? 56.949 0.188 10.105 1.00 0.00 201 LEU A O 18
ATOM 14327 N N . ARG A 1 10 ? 55.174 1.375 10.631 1.00 0.00 202 ARG A N 18
ATOM 14328 C CA . ARG A 1 10 ? 55.387 2.429 9.705 1.00 0.00 202 ARG A CA 18
ATOM 14329 C C . ARG A 1 10 ? 56.672 3.186 10.034 1.00 0.00 202 ARG A C 18
ATOM 14330 O O . ARG A 1 10 ? 57.402 3.620 9.128 1.00 0.00 202 ARG A O 18
ATOM 14351 N N . SER A 1 11 ? 56.968 3.313 11.323 1.00 0.00 203 SER A N 18
ATOM 14352 C CA . SER A 1 11 ? 58.211 3.921 11.737 1.00 0.00 203 SER A CA 18
ATOM 14353 C C . SER A 1 11 ? 59.374 3.003 11.330 1.00 0.00 203 SER A C 18
ATOM 14354 O O . SER A 1 11 ? 60.423 3.477 10.877 1.00 0.00 203 SER A O 18
ATOM 14362 N N . LEU A 1 12 ? 59.155 1.687 11.474 1.00 0.00 204 LEU A N 18
ATOM 14363 C CA . LEU A 1 12 ? 60.103 0.667 11.065 1.00 0.00 204 LEU A CA 18
ATOM 14364 C C . LEU A 1 12 ? 60.423 0.852 9.588 1.00 0.00 204 LEU A C 18
ATOM 14365 O O . LEU A 1 12 ? 61.559 1.120 9.233 1.00 0.00 204 LEU A O 18
ATOM 14381 N N . LEU A 1 13 ? 59.388 0.826 8.759 1.00 0.00 205 LEU A N 18
ATOM 14382 C CA . LEU A 1 13 ? 59.507 0.930 7.290 1.00 0.00 205 LEU A CA 18
ATOM 14383 C C . LEU A 1 13 ? 60.143 2.228 6.774 1.00 0.00 205 LEU A C 18
ATOM 14384 O O . LEU A 1 13 ? 60.345 2.377 5.569 1.00 0.00 205 LEU A O 18
ATOM 14400 N N . THR A 1 14 ? 60.461 3.148 7.658 1.00 0.00 206 THR A N 18
ATOM 14401 C CA . THR A 1 14 ? 61.087 4.354 7.270 1.00 0.00 206 THR A CA 18
ATOM 14402 C C . THR A 1 14 ? 62.616 4.116 7.060 1.00 0.00 206 THR A C 18
ATOM 14403 O O . THR A 1 14 ? 63.252 4.770 6.234 1.00 0.00 206 THR A O 18
ATOM 14414 N N . THR A 1 15 ? 63.177 3.148 7.778 1.00 0.00 207 THR A N 18
ATOM 14415 C CA . THR A 1 15 ? 64.611 2.869 7.685 1.00 0.00 207 THR A CA 18
ATOM 14416 C C . THR A 1 15 ? 64.904 1.348 7.725 1.00 0.00 207 THR A C 18
ATOM 14417 O O . THR A 1 15 ? 65.918 0.871 7.187 1.00 0.00 207 THR A O 18
ATOM 14428 N N . GLN A 1 16 ? 64.004 0.606 8.317 1.00 0.00 208 GLN A N 18
ATOM 14429 C CA . GLN A 1 16 ? 64.101 -0.816 8.441 1.00 0.00 208 GLN A CA 18
ATOM 14430 C C . GLN A 1 16 ? 63.386 -1.467 7.276 1.00 0.00 208 GLN A C 18
ATOM 14431 O O . GLN A 1 16 ? 62.301 -1.046 6.889 1.00 0.00 208 GLN A O 18
ATOM 14445 N N . CYS A 1 17 ? 64.047 -2.453 6.715 1.00 0.00 209 CYS A N 18
ATOM 14446 C CA . CYS A 1 17 ? 63.622 -3.238 5.561 1.00 0.00 209 CYS A CA 18
ATOM 14447 C C . CYS A 1 17 ? 62.143 -3.651 5.713 1.00 0.00 209 CYS A C 18
ATOM 14448 O O . CYS A 1 17 ? 61.285 -3.116 5.066 1.00 0.00 209 CYS A O 18
ATOM 14455 N N . GLY A 1 18 ? 61.858 -4.604 6.521 1.00 0.00 210 GLY A N 18
ATOM 14456 C CA . GLY A 1 18 ? 60.498 -4.958 6.773 1.00 0.00 210 GLY A CA 18
ATOM 14457 C C . GLY A 1 18 ? 59.882 -5.754 5.656 1.00 0.00 210 GLY A C 18
ATOM 14458 O O . GLY A 1 18 ? 58.738 -6.113 5.727 1.00 0.00 210 GLY A O 18
ATOM 14462 N N . VAL A 1 19 ? 60.669 -6.061 4.629 1.00 0.00 211 VAL A N 18
ATOM 14463 C CA . VAL A 1 19 ? 60.170 -6.812 3.501 1.00 0.00 211 VAL A CA 18
ATOM 14464 C C . VAL A 1 19 ? 59.851 -8.225 3.917 1.00 0.00 211 VAL A C 18
ATOM 14465 O O . VAL A 1 19 ? 60.692 -8.898 4.490 1.00 0.00 211 VAL A O 18
ATOM 14478 N N . ILE A 1 20 ? 58.623 -8.617 3.727 1.00 0.00 212 ILE A N 18
ATOM 14479 C CA . ILE A 1 20 ? 58.191 -9.947 4.072 1.00 0.00 212 ILE A CA 18
ATOM 14480 C C . ILE A 1 20 ? 58.756 -10.890 3.036 1.00 0.00 212 ILE A C 18
ATOM 14481 O O . ILE A 1 20 ? 58.760 -10.569 1.853 1.00 0.00 212 ILE A O 18
ATOM 14497 N N . SER A 1 21 ? 59.271 -11.989 3.476 1.00 0.00 213 SER A N 18
ATOM 14498 C CA . SER A 1 21 ? 59.897 -12.974 2.605 1.00 0.00 213 SER A CA 18
ATOM 14499 C C . SER A 1 21 ? 58.871 -13.750 1.720 1.00 0.00 213 SER A C 18
ATOM 14500 O O . SER A 1 21 ? 58.669 -14.962 1.904 1.00 0.00 213 SER A O 18
ATOM 14508 N N . GLU A 1 22 ? 58.260 -13.036 0.760 1.00 0.00 214 GLU A N 18
ATOM 14509 C CA . GLU A 1 22 ? 57.251 -13.554 -0.195 1.00 0.00 214 GLU A CA 18
ATOM 14510 C C . GLU A 1 22 ? 55.993 -14.091 0.479 1.00 0.00 214 GLU A C 18
ATOM 14511 O O . GLU A 1 22 ? 54.935 -13.467 0.414 1.00 0.00 214 GLU A O 18
ATOM 14523 N N . HIS A 1 23 ? 56.116 -15.226 1.121 1.00 0.00 215 HIS A N 18
ATOM 14524 C CA . HIS A 1 23 ? 55.016 -15.849 1.819 1.00 0.00 215 HIS A CA 18
ATOM 14525 C C . HIS A 1 23 ? 54.890 -15.182 3.163 1.00 0.00 215 HIS A C 18
ATOM 14526 O O . HIS A 1 23 ? 55.801 -14.450 3.570 1.00 0.00 215 HIS A O 18
ATOM 14540 N N . THR A 1 24 ? 53.801 -15.419 3.855 1.00 0.00 216 THR A N 18
ATOM 14541 C CA . THR A 1 24 ? 53.575 -14.811 5.141 1.00 0.00 216 THR A CA 18
ATOM 14542 C C . THR A 1 24 ? 54.528 -15.414 6.207 1.00 0.00 216 THR A C 18
ATOM 14543 O O . THR A 1 24 ? 54.171 -16.350 6.921 1.00 0.00 216 THR A O 18
ATOM 14554 N N . LYS A 1 25 ? 55.767 -14.960 6.201 1.00 0.00 217 LYS A N 18
ATOM 14555 C CA . LYS A 1 25 ? 56.720 -15.354 7.190 1.00 0.00 217 LYS A CA 18
ATOM 14556 C C . LYS A 1 25 ? 56.811 -14.282 8.262 1.00 0.00 217 LYS A C 18
ATOM 14557 O O . LYS A 1 25 ? 56.142 -14.363 9.299 1.00 0.00 217 LYS A O 18
ATOM 14576 N N . LYS A 1 26 ? 57.602 -13.272 8.000 1.00 0.00 218 LYS A N 18
ATOM 14577 C CA . LYS A 1 26 ? 57.723 -12.126 8.838 1.00 0.00 218 LYS A CA 18
ATOM 14578 C C . LYS A 1 26 ? 58.301 -11.027 7.975 1.00 0.00 218 LYS A C 18
ATOM 14579 O O . LYS A 1 26 ? 58.352 -11.169 6.769 1.00 0.00 218 LYS A O 18
ATOM 14598 N N . MET A 1 27 ? 58.787 -10.007 8.587 1.00 0.00 219 MET A N 18
ATOM 14599 C CA . MET A 1 27 ? 59.279 -8.843 7.911 1.00 0.00 219 MET A CA 18
ATOM 14600 C C . MET A 1 27 ? 60.758 -8.812 8.097 1.00 0.00 219 MET A C 18
ATOM 14601 O O . MET A 1 27 ? 61.253 -9.239 9.139 1.00 0.00 219 MET A O 18
ATOM 14615 N N . CYS A 1 28 ? 61.470 -8.359 7.097 1.00 0.00 220 CYS A N 18
ATOM 14616 C CA . CYS A 1 28 ? 62.907 -8.326 7.182 1.00 0.00 220 CYS A CA 18
ATOM 14617 C C . CYS A 1 28 ? 63.397 -7.310 8.235 1.00 0.00 220 CYS A C 18
ATOM 14618 O O . CYS A 1 28 ? 62.917 -6.205 8.284 1.00 0.00 220 CYS A O 18
ATOM 14625 N N . THR A 1 29 ? 64.401 -7.657 8.992 1.00 0.00 221 THR A N 18
ATOM 14626 C CA . THR A 1 29 ? 64.790 -6.842 10.138 1.00 0.00 221 THR A CA 18
ATOM 14627 C C . THR A 1 29 ? 66.064 -5.992 9.978 1.00 0.00 221 THR A C 18
ATOM 14628 O O . THR A 1 29 ? 66.455 -5.283 10.902 1.00 0.00 221 THR A O 18
ATOM 14639 N N . ARG A 1 30 ? 66.734 -6.076 8.857 1.00 0.00 222 ARG A N 18
ATOM 14640 C CA . ARG A 1 30 ? 67.830 -5.141 8.601 1.00 0.00 222 ARG A CA 18
ATOM 14641 C C . ARG A 1 30 ? 67.294 -3.865 8.006 1.00 0.00 222 ARG A C 18
ATOM 14642 O O . ARG A 1 30 ? 66.086 -3.677 7.945 1.00 0.00 222 ARG A O 18
ATOM 14663 N N . SER A 1 31 ? 68.175 -3.022 7.528 1.00 0.00 223 SER A N 18
ATOM 14664 C CA . SER A 1 31 ? 67.795 -1.759 6.910 1.00 0.00 223 SER A CA 18
ATOM 14665 C C . SER A 1 31 ? 67.104 -2.015 5.549 1.00 0.00 223 SER A C 18
ATOM 14666 O O . SER A 1 31 ? 67.085 -3.128 5.082 1.00 0.00 223 SER A O 18
ATOM 14674 N N . LEU A 1 32 ? 66.503 -1.013 4.958 1.00 0.00 224 LEU A N 18
ATOM 14675 C CA . LEU A 1 32 ? 65.825 -1.110 3.626 1.00 0.00 224 LEU A CA 18
ATOM 14676 C C . LEU A 1 32 ? 66.741 -1.769 2.587 1.00 0.00 224 LEU A C 18
ATOM 14677 O O . LEU A 1 32 ? 66.393 -2.806 1.991 1.00 0.00 224 LEU A O 18
ATOM 14693 N N . ARG A 1 33 ? 67.931 -1.227 2.481 1.00 0.00 225 ARG A N 18
ATOM 14694 C CA . ARG A 1 33 ? 68.942 -1.576 1.489 1.00 0.00 225 ARG A CA 18
ATOM 14695 C C . ARG A 1 33 ? 69.574 -2.946 1.754 1.00 0.00 225 ARG A C 18
ATOM 14696 O O . ARG A 1 33 ? 70.261 -3.495 0.899 1.00 0.00 225 ARG A O 18
ATOM 14717 N N . CYS A 1 34 ? 69.236 -3.493 2.887 1.00 0.00 226 CYS A N 18
ATOM 14718 C CA . CYS A 1 34 ? 69.786 -4.700 3.474 1.00 0.00 226 CYS A CA 18
ATOM 14719 C C . CYS A 1 34 ? 70.564 -5.733 2.541 1.00 0.00 226 CYS A C 18
ATOM 14720 O O . CYS A 1 34 ? 71.791 -5.790 2.611 1.00 0.00 226 CYS A O 18
ATOM 14727 N N . PRO A 1 35 ? 69.902 -6.506 1.652 1.00 0.00 227 PRO A N 18
ATOM 14728 C CA . PRO A 1 35 ? 70.532 -7.586 0.885 1.00 0.00 227 PRO A CA 18
ATOM 14729 C C . PRO A 1 35 ? 70.558 -7.287 -0.638 1.00 0.00 227 PRO A C 18
ATOM 14730 O O . PRO A 1 35 ? 71.534 -6.756 -1.161 1.00 0.00 227 PRO A O 18
ATOM 14741 N N . GLN A 1 36 ? 69.484 -7.680 -1.334 1.00 0.00 228 GLN A N 18
ATOM 14742 C CA . GLN A 1 36 ? 69.236 -7.301 -2.678 1.00 0.00 228 GLN A CA 18
ATOM 14743 C C . GLN A 1 36 ? 67.732 -6.983 -2.761 1.00 0.00 228 GLN A C 18
ATOM 14744 O O . GLN A 1 36 ? 67.140 -6.934 -3.831 1.00 0.00 228 GLN A O 18
ATOM 14758 N N . HIS A 1 37 ? 67.115 -6.823 -1.558 1.00 0.00 229 HIS A N 18
ATOM 14759 C CA . HIS A 1 37 ? 65.761 -6.365 -1.411 1.00 0.00 229 HIS A CA 18
ATOM 14760 C C . HIS A 1 37 ? 65.658 -4.991 -2.056 1.00 0.00 229 HIS A C 18
ATOM 14761 O O . HIS A 1 37 ? 66.165 -4.003 -1.535 1.00 0.00 229 HIS A O 18
ATOM 14775 N N . THR A 1 38 ? 65.003 -4.988 -3.161 1.00 0.00 230 THR A N 18
ATOM 14776 C CA . THR A 1 38 ? 64.934 -3.881 -4.111 1.00 0.00 230 THR A CA 18
ATOM 14777 C C . THR A 1 38 ? 63.995 -2.774 -3.655 1.00 0.00 230 THR A C 18
ATOM 14778 O O . THR A 1 38 ? 63.269 -2.937 -2.682 1.00 0.00 230 THR A O 18
ATOM 14789 N N . ASP A 1 39 ? 63.966 -1.669 -4.406 1.00 0.00 231 ASP A N 18
ATOM 14790 C CA . ASP A 1 39 ? 63.088 -0.519 -4.110 1.00 0.00 231 ASP A CA 18
ATOM 14791 C C . ASP A 1 39 ? 61.633 -0.930 -4.228 1.00 0.00 231 ASP A C 18
ATOM 14792 O O . ASP A 1 39 ? 60.771 -0.370 -3.567 1.00 0.00 231 ASP A O 18
ATOM 14801 N N . GLU A 1 40 ? 61.398 -1.949 -5.032 1.00 0.00 232 GLU A N 18
ATOM 14802 C CA . GLU A 1 40 ? 60.078 -2.498 -5.296 1.00 0.00 232 GLU A CA 18
ATOM 14803 C C . GLU A 1 40 ? 59.642 -3.201 -4.040 1.00 0.00 232 GLU A C 18
ATOM 14804 O O . GLU A 1 40 ? 58.539 -3.059 -3.564 1.00 0.00 232 GLU A O 18
ATOM 14816 N N . GLN A 1 41 ? 60.594 -3.888 -3.484 1.00 0.00 233 GLN A N 18
ATOM 14817 C CA . GLN A 1 41 ? 60.465 -4.655 -2.275 1.00 0.00 233 GLN A CA 18
ATOM 14818 C C . GLN A 1 41 ? 60.285 -3.764 -1.082 1.00 0.00 233 GLN A C 18
ATOM 14819 O O . GLN A 1 41 ? 59.616 -4.110 -0.115 1.00 0.00 233 GLN A O 18
ATOM 14833 N N . ARG A 1 42 ? 60.901 -2.633 -1.152 1.00 0.00 234 ARG A N 18
ATOM 14834 C CA . ARG A 1 42 ? 60.777 -1.628 -0.144 1.00 0.00 234 ARG A CA 18
ATOM 14835 C C . ARG A 1 42 ? 59.404 -0.994 -0.220 1.00 0.00 234 ARG A C 18
ATOM 14836 O O . ARG A 1 42 ? 58.787 -0.672 0.790 1.00 0.00 234 ARG A O 18
ATOM 14857 N N . ARG A 1 43 ? 58.936 -0.869 -1.420 1.00 0.00 235 ARG A N 18
ATOM 14858 C CA . ARG A 1 43 ? 57.680 -0.217 -1.715 1.00 0.00 235 ARG A CA 18
ATOM 14859 C C . ARG A 1 43 ? 56.488 -1.127 -1.396 1.00 0.00 235 ARG A C 18
ATOM 14860 O O . ARG A 1 43 ? 55.573 -0.732 -0.664 1.00 0.00 235 ARG A O 18
ATOM 14881 N N . THR A 1 44 ? 56.552 -2.353 -1.904 1.00 0.00 236 THR A N 18
ATOM 14882 C CA . THR A 1 44 ? 55.468 -3.321 -1.865 1.00 0.00 236 THR A CA 18
ATOM 14883 C C . THR A 1 44 ? 54.999 -3.616 -0.439 1.00 0.00 236 THR A C 18
ATOM 14884 O O . THR A 1 44 ? 53.817 -3.849 -0.197 1.00 0.00 236 THR A O 18
ATOM 14895 N N . VAL A 1 45 ? 55.908 -3.546 0.496 1.00 0.00 237 VAL A N 18
ATOM 14896 C CA . VAL A 1 45 ? 55.610 -3.896 1.837 1.00 0.00 237 VAL A CA 18
ATOM 14897 C C . VAL A 1 45 ? 54.927 -2.741 2.580 1.00 0.00 237 VAL A C 18
ATOM 14898 O O . VAL A 1 45 ? 53.996 -2.961 3.349 1.00 0.00 237 VAL A O 18
ATOM 14911 N N . ARG A 1 46 ? 55.344 -1.518 2.294 1.00 0.00 238 ARG A N 18
ATOM 14912 C CA . ARG A 1 46 ? 54.750 -0.349 2.924 1.00 0.00 238 ARG A CA 18
ATOM 14913 C C . ARG A 1 46 ? 53.358 -0.138 2.386 1.00 0.00 238 ARG A C 18
ATOM 14914 O O . ARG A 1 46 ? 52.428 0.126 3.135 1.00 0.00 238 ARG A O 18
ATOM 14935 N N . VAL A 1 47 ? 53.213 -0.329 1.092 1.00 0.00 239 VAL A N 18
ATOM 14936 C CA . VAL A 1 47 ? 51.943 -0.139 0.429 1.00 0.00 239 VAL A CA 18
ATOM 14937 C C . VAL A 1 47 ? 50.945 -1.203 0.924 1.00 0.00 239 VAL A C 18
ATOM 14938 O O . VAL A 1 47 ? 49.760 -0.939 1.110 1.00 0.00 239 VAL A O 18
ATOM 14951 N N . TYR A 1 48 ? 51.467 -2.383 1.179 1.00 0.00 240 TYR A N 18
ATOM 14952 C CA . TYR A 1 48 ? 50.672 -3.486 1.722 1.00 0.00 240 TYR A CA 18
ATOM 14953 C C . TYR A 1 48 ? 50.280 -3.233 3.187 1.00 0.00 240 TYR A C 18
ATOM 14954 O O . TYR A 1 48 ? 49.100 -3.279 3.544 1.00 0.00 240 TYR A O 18
ATOM 14972 N N . PHE A 1 49 ? 51.263 -2.942 4.009 1.00 0.00 241 PHE A N 18
ATOM 14973 C CA . PHE A 1 49 ? 51.054 -2.766 5.428 1.00 0.00 241 PHE A CA 18
ATOM 14974 C C . PHE A 1 49 ? 50.316 -1.510 5.811 1.00 0.00 241 PHE A C 18
ATOM 14975 O O . PHE A 1 49 ? 49.334 -1.571 6.544 1.00 0.00 241 PHE A O 18
ATOM 14992 N N . LEU A 1 50 ? 50.768 -0.394 5.323 1.00 0.00 242 LEU A N 18
ATOM 14993 C CA . LEU A 1 50 ? 50.349 0.862 5.889 1.00 0.00 242 LEU A CA 18
ATOM 14994 C C . LEU A 1 50 ? 49.688 1.825 4.916 1.00 0.00 242 LEU A C 18
ATOM 14995 O O . LEU A 1 50 ? 49.479 2.999 5.253 1.00 0.00 242 LEU A O 18
ATOM 15011 N N . GLY A 1 51 ? 49.354 1.378 3.732 1.00 0.00 243 GLY A N 18
ATOM 15012 C CA . GLY A 1 51 ? 48.601 2.256 2.889 1.00 0.00 243 GLY A CA 18
ATOM 15013 C C . GLY A 1 51 ? 48.817 2.037 1.429 1.00 0.00 243 GLY A C 18
ATOM 15014 O O . GLY A 1 51 ? 49.925 2.218 0.934 1.00 0.00 243 GLY A O 18
ATOM 15018 N N . PRO A 1 52 ? 47.756 1.689 0.690 1.00 0.00 244 PRO A N 18
ATOM 15019 C CA . PRO A 1 52 ? 47.832 1.452 -0.746 1.00 0.00 244 PRO A CA 18
ATOM 15020 C C . PRO A 1 52 ? 48.133 2.728 -1.534 1.00 0.00 244 PRO A C 18
ATOM 15021 O O . PRO A 1 52 ? 48.450 2.678 -2.719 1.00 0.00 244 PRO A O 18
ATOM 15032 N N . SER A 1 53 ? 48.034 3.862 -0.878 1.00 0.00 245 SER A N 18
ATOM 15033 C CA . SER A 1 53 ? 48.291 5.128 -1.516 1.00 0.00 245 SER A CA 18
ATOM 15034 C C . SER A 1 53 ? 49.786 5.513 -1.379 1.00 0.00 245 SER A C 18
ATOM 15035 O O . SER A 1 53 ? 50.211 6.586 -1.829 1.00 0.00 245 SER A O 18
ATOM 15043 N N . ALA A 1 54 ? 50.584 4.627 -0.773 1.00 0.00 246 ALA A N 18
ATOM 15044 C CA . ALA A 1 54 ? 52.011 4.872 -0.603 1.00 0.00 246 ALA A CA 18
ATOM 15045 C C . ALA A 1 54 ? 52.768 4.409 -1.843 1.00 0.00 246 ALA A C 18
ATOM 15046 O O . ALA A 1 54 ? 53.564 3.462 -1.809 1.00 0.00 246 ALA A O 18
ATOM 15053 N N . VAL A 1 55 ? 52.462 5.061 -2.937 1.00 0.00 247 VAL A N 18
ATOM 15054 C CA . VAL A 1 55 ? 52.998 4.794 -4.214 1.00 0.00 247 VAL A CA 18
ATOM 15055 C C . VAL A 1 55 ? 52.552 5.931 -5.119 1.00 0.00 247 VAL A C 18
ATOM 15056 O O . VAL A 1 55 ? 51.432 6.422 -5.002 1.00 0.00 247 VAL A O 18
ATOM 15069 N N . LEU A 1 56 ? 53.431 6.384 -5.927 1.00 0.00 248 LEU A N 18
ATOM 15070 C CA . LEU A 1 56 ? 53.162 7.445 -6.866 1.00 0.00 248 LEU A CA 18
ATOM 15071 C C . LEU A 1 56 ? 53.083 6.861 -8.261 1.00 0.00 248 LEU A C 18
ATOM 15072 O O . LEU A 1 56 ? 53.574 5.752 -8.504 1.00 0.00 248 LEU A O 18
ATOM 15088 N N . PRO A 1 57 ? 52.463 7.567 -9.194 1.00 0.00 249 PRO A N 18
ATOM 15089 C CA . PRO A 1 57 ? 52.298 7.093 -10.554 1.00 0.00 249 PRO A CA 18
ATOM 15090 C C . PRO A 1 57 ? 53.603 7.231 -11.346 1.00 0.00 249 PRO A C 18
ATOM 15091 O O . PRO A 1 57 ? 54.240 8.289 -11.340 1.00 0.00 249 PRO A O 18
ATOM 15103 N N . PRO A 1 6 ? 51.068 -0.917 14.237 1.00 0.00 198 PRO A N 19
ATOM 15104 C CA . PRO A 1 6 ? 51.135 -0.148 12.998 1.00 0.00 198 PRO A CA 19
ATOM 15105 C C . PRO A 1 6 ? 52.028 1.096 13.093 1.00 0.00 198 PRO A C 19
ATOM 15106 O O . PRO A 1 6 ? 52.729 1.409 12.146 1.00 0.00 198 PRO A O 19
ATOM 15117 N N . GLU A 1 7 ? 52.027 1.769 14.248 1.00 0.00 199 GLU A N 19
ATOM 15118 C CA . GLU A 1 7 ? 52.796 3.013 14.430 1.00 0.00 199 GLU A CA 19
ATOM 15119 C C . GLU A 1 7 ? 54.283 2.842 14.182 1.00 0.00 199 GLU A C 19
ATOM 15120 O O . GLU A 1 7 ? 54.855 3.531 13.328 1.00 0.00 199 GLU A O 19
ATOM 15132 N N . GLU A 1 8 ? 54.913 1.924 14.884 1.00 0.00 200 GLU A N 19
ATOM 15133 C CA . GLU A 1 8 ? 56.290 1.725 14.733 1.00 0.00 200 GLU A CA 19
ATOM 15134 C C . GLU A 1 8 ? 56.616 0.946 13.516 1.00 0.00 200 GLU A C 19
ATOM 15135 O O . GLU A 1 8 ? 57.707 1.038 13.014 1.00 0.00 200 GLU A O 19
ATOM 15147 N N . LEU A 1 9 ? 55.688 0.165 13.070 1.00 0.00 201 LEU A N 19
ATOM 15148 C CA . LEU A 1 9 ? 55.824 -0.535 11.816 1.00 0.00 201 LEU A CA 19
ATOM 15149 C C . LEU A 1 9 ? 55.935 0.467 10.657 1.00 0.00 201 LEU A C 19
ATOM 15150 O O . LEU A 1 9 ? 56.780 0.354 9.785 1.00 0.00 201 LEU A O 19
ATOM 15166 N N . ARG A 1 10 ? 55.067 1.423 10.681 1.00 0.00 202 ARG A N 19
ATOM 15167 C CA . ARG A 1 10 ? 55.036 2.522 9.764 1.00 0.00 202 ARG A CA 19
ATOM 15168 C C . ARG A 1 10 ? 56.348 3.296 9.823 1.00 0.00 202 ARG A C 19
ATOM 15169 O O . ARG A 1 10 ? 56.889 3.682 8.792 1.00 0.00 202 ARG A O 19
ATOM 15190 N N . SER A 1 11 ? 56.872 3.466 11.022 1.00 0.00 203 SER A N 19
ATOM 15191 C CA . SER A 1 11 ? 58.162 4.135 11.195 1.00 0.00 203 SER A CA 19
ATOM 15192 C C . SER A 1 11 ? 59.315 3.203 10.760 1.00 0.00 203 SER A C 19
ATOM 15193 O O . SER A 1 11 ? 60.375 3.656 10.318 1.00 0.00 203 SER A O 19
ATOM 15201 N N . LEU A 1 12 ? 59.068 1.903 10.877 1.00 0.00 204 LEU A N 19
ATOM 15202 C CA . LEU A 1 12 ? 60.019 0.860 10.554 1.00 0.00 204 LEU A CA 19
ATOM 15203 C C . LEU A 1 12 ? 60.372 0.934 9.096 1.00 0.00 204 LEU A C 19
ATOM 15204 O O . LEU A 1 12 ? 61.502 1.186 8.755 1.00 0.00 204 LEU A O 19
ATOM 15220 N N . LEU A 1 13 ? 59.375 0.821 8.259 1.00 0.00 205 LEU A N 19
ATOM 15221 C CA . LEU A 1 13 ? 59.543 0.764 6.799 1.00 0.00 205 LEU A CA 19
ATOM 15222 C C . LEU A 1 13 ? 60.267 1.953 6.158 1.00 0.00 205 LEU A C 19
ATOM 15223 O O . LEU A 1 13 ? 60.641 1.888 4.979 1.00 0.00 205 LEU A O 19
ATOM 15239 N N . THR A 1 14 ? 60.446 3.015 6.894 1.00 0.00 206 THR A N 19
ATOM 15240 C CA . THR A 1 14 ? 61.119 4.167 6.408 1.00 0.00 206 THR A CA 19
ATOM 15241 C C . THR A 1 14 ? 62.654 3.964 6.451 1.00 0.00 206 THR A C 19
ATOM 15242 O O . THR A 1 14 ? 63.393 4.591 5.701 1.00 0.00 206 THR A O 19
ATOM 15253 N N . THR A 1 15 ? 63.106 3.069 7.303 1.00 0.00 207 THR A N 19
ATOM 15254 C CA . THR A 1 15 ? 64.537 2.852 7.491 1.00 0.00 207 THR A CA 19
ATOM 15255 C C . THR A 1 15 ? 64.888 1.340 7.580 1.00 0.00 207 THR A C 19
ATOM 15256 O O . THR A 1 15 ? 65.977 0.897 7.177 1.00 0.00 207 THR A O 19
ATOM 15267 N N . GLN A 1 16 ? 63.951 0.579 8.053 1.00 0.00 208 GLN A N 19
ATOM 15268 C CA . GLN A 1 16 ? 64.062 -0.835 8.233 1.00 0.00 208 GLN A CA 19
ATOM 15269 C C . GLN A 1 16 ? 63.440 -1.537 7.052 1.00 0.00 208 GLN A C 19
ATOM 15270 O O . GLN A 1 16 ? 62.382 -1.138 6.584 1.00 0.00 208 GLN A O 19
ATOM 15284 N N . CYS A 1 17 ? 64.133 -2.567 6.594 1.00 0.00 209 CYS A N 19
ATOM 15285 C CA . CYS A 1 17 ? 63.807 -3.384 5.424 1.00 0.00 209 CYS A CA 19
ATOM 15286 C C . CYS A 1 17 ? 62.320 -3.678 5.340 1.00 0.00 209 CYS A C 19
ATOM 15287 O O . CYS A 1 17 ? 61.632 -3.115 4.504 1.00 0.00 209 CYS A O 19
ATOM 15294 N N . GLY A 1 18 ? 61.843 -4.561 6.153 1.00 0.00 210 GLY A N 19
ATOM 15295 C CA . GLY A 1 18 ? 60.457 -4.796 6.241 1.00 0.00 210 GLY A CA 19
ATOM 15296 C C . GLY A 1 18 ? 59.954 -5.696 5.161 1.00 0.00 210 GLY A C 19
ATOM 15297 O O . GLY A 1 18 ? 58.799 -5.959 5.078 1.00 0.00 210 GLY A O 19
ATOM 15301 N N . VAL A 1 19 ? 60.831 -6.205 4.331 1.00 0.00 211 VAL A N 19
ATOM 15302 C CA . VAL A 1 19 ? 60.363 -7.072 3.285 1.00 0.00 211 VAL A CA 19
ATOM 15303 C C . VAL A 1 19 ? 60.054 -8.456 3.805 1.00 0.00 211 VAL A C 19
ATOM 15304 O O . VAL A 1 19 ? 60.917 -9.104 4.394 1.00 0.00 211 VAL A O 19
ATOM 15317 N N . ILE A 1 20 ? 58.819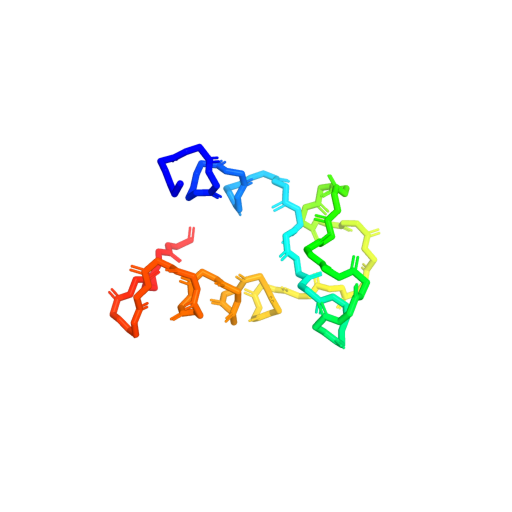 -8.854 3.665 1.00 0.00 212 ILE A N 19
ATOM 15318 C CA . ILE A 1 20 ? 58.406 -10.173 4.060 1.00 0.00 212 ILE A CA 19
ATOM 15319 C C . ILE A 1 20 ? 59.127 -11.172 3.173 1.00 0.00 212 ILE A C 19
ATOM 15320 O O . ILE A 1 20 ? 58.851 -11.241 1.973 1.00 0.00 212 ILE A O 19
ATOM 15336 N N . SER A 1 21 ? 60.062 -11.906 3.777 1.00 0.00 213 SER A N 19
ATOM 15337 C CA . SER A 1 21 ? 60.946 -12.844 3.080 1.00 0.00 213 SER A CA 19
ATOM 15338 C C . SER A 1 21 ? 60.153 -13.799 2.169 1.00 0.00 213 SER A C 19
ATOM 15339 O O . SER A 1 21 ? 60.586 -14.115 1.068 1.00 0.00 213 SER A O 19
ATOM 15347 N N . GLU A 1 22 ? 58.994 -14.221 2.638 1.00 0.00 214 GLU A N 19
ATOM 15348 C CA . GLU A 1 22 ? 58.094 -15.046 1.871 1.00 0.00 214 GLU A CA 19
ATOM 15349 C C . GLU A 1 22 ? 56.719 -14.922 2.525 1.00 0.00 214 GLU A C 19
ATOM 15350 O O . GLU A 1 22 ? 55.853 -14.179 2.050 1.00 0.00 214 GLU A O 19
ATOM 15362 N N . HIS A 1 23 ? 56.583 -15.570 3.668 1.00 0.00 215 HIS A N 19
ATOM 15363 C CA . HIS A 1 23 ? 55.375 -15.530 4.505 1.00 0.00 215 HIS A CA 19
ATOM 15364 C C . HIS A 1 23 ? 55.608 -16.323 5.767 1.00 0.00 215 HIS A C 19
ATOM 15365 O O . HIS A 1 23 ? 55.121 -15.976 6.832 1.00 0.00 215 HIS A O 19
ATOM 15379 N N . THR A 1 24 ? 56.394 -17.378 5.629 1.00 0.00 216 THR A N 19
ATOM 15380 C CA . THR A 1 24 ? 56.740 -18.263 6.709 1.00 0.00 216 THR A CA 19
ATOM 15381 C C . THR A 1 24 ? 57.617 -17.581 7.782 1.00 0.00 216 THR A C 19
ATOM 15382 O O . THR A 1 24 ? 57.754 -18.081 8.899 1.00 0.00 216 THR A O 19
ATOM 15393 N N . LYS A 1 25 ? 58.222 -16.457 7.435 1.00 0.00 217 LYS A N 19
ATOM 15394 C CA . LYS A 1 25 ? 58.978 -15.718 8.380 1.00 0.00 217 LYS A CA 19
ATOM 15395 C C . LYS A 1 25 ? 58.161 -14.485 8.797 1.00 0.00 217 LYS A C 19
ATOM 15396 O O . LYS A 1 25 ? 57.274 -14.602 9.637 1.00 0.00 217 LYS A O 19
ATOM 15415 N N . LYS A 1 26 ? 58.441 -13.337 8.162 1.00 0.00 218 LYS A N 19
ATOM 15416 C CA . LYS A 1 26 ? 57.759 -12.068 8.345 1.00 0.00 218 LYS A CA 19
ATOM 15417 C C . LYS A 1 26 ? 58.595 -11.013 7.648 1.00 0.00 218 LYS A C 19
ATOM 15418 O O . LYS A 1 26 ? 59.430 -11.366 6.783 1.00 0.00 218 LYS A O 19
ATOM 15437 N N . MET A 1 27 ? 58.352 -9.755 7.981 1.00 0.00 219 MET A N 19
ATOM 15438 C CA . MET A 1 27 ? 59.123 -8.634 7.501 1.00 0.00 219 MET A CA 19
ATOM 15439 C C . MET A 1 27 ? 60.598 -8.758 7.846 1.00 0.00 219 MET A C 19
ATOM 15440 O O . MET A 1 27 ? 60.972 -9.326 8.873 1.00 0.00 219 MET A O 19
ATOM 15454 N N . CYS A 1 28 ? 61.425 -8.203 6.990 1.00 0.00 220 CYS A N 19
ATOM 15455 C CA . CYS A 1 28 ? 62.862 -8.271 7.165 1.00 0.00 220 CYS A CA 19
ATOM 15456 C C . CYS A 1 28 ? 63.358 -7.203 8.155 1.00 0.00 220 CYS A C 19
ATOM 15457 O O . CYS A 1 28 ? 62.958 -6.055 8.060 1.00 0.00 220 CYS A O 19
ATOM 15464 N N . THR A 1 29 ? 64.297 -7.562 9.004 1.00 0.00 221 THR A N 19
ATOM 15465 C CA . THR A 1 29 ? 64.659 -6.741 10.154 1.00 0.00 221 THR A CA 19
ATOM 15466 C C . THR A 1 29 ? 65.958 -5.912 10.043 1.00 0.00 221 THR A C 19
ATOM 15467 O O . THR A 1 29 ? 66.290 -5.156 10.965 1.00 0.00 221 THR A O 19
ATOM 15478 N N . ARG A 1 30 ? 66.721 -6.078 8.979 1.00 0.00 222 ARG A N 19
ATOM 15479 C CA . ARG A 1 30 ? 67.846 -5.167 8.737 1.00 0.00 222 ARG A CA 19
ATOM 15480 C C . ARG A 1 30 ? 67.339 -3.896 8.091 1.00 0.00 222 ARG A C 19
ATOM 15481 O O . ARG A 1 30 ? 66.143 -3.739 7.898 1.00 0.00 222 ARG A O 19
ATOM 15502 N N . SER A 1 31 ? 68.243 -3.016 7.742 1.00 0.00 223 SER A N 19
ATOM 15503 C CA . SER A 1 31 ? 67.939 -1.778 7.039 1.00 0.00 223 SER A CA 19
ATOM 15504 C C . SER A 1 31 ? 67.285 -2.069 5.650 1.00 0.00 223 SER A C 19
ATOM 15505 O O . SER A 1 31 ? 67.256 -3.213 5.210 1.00 0.00 223 SER A O 19
ATOM 15513 N N . LEU A 1 32 ? 66.749 -1.060 4.998 1.00 0.00 224 LEU A N 19
ATOM 15514 C CA . LEU A 1 32 ? 66.044 -1.207 3.691 1.00 0.00 224 LEU A CA 19
ATOM 15515 C C . LEU A 1 32 ? 66.882 -1.938 2.664 1.00 0.00 224 LEU A C 19
ATOM 15516 O O . LEU A 1 32 ? 66.470 -2.992 2.135 1.00 0.00 224 LEU A O 19
ATOM 15532 N N . ARG A 1 33 ? 68.080 -1.437 2.457 1.00 0.00 225 ARG A N 19
ATOM 15533 C CA . ARG A 1 33 ? 68.978 -1.915 1.432 1.00 0.00 225 ARG A CA 19
ATOM 15534 C C . ARG A 1 33 ? 69.879 -3.007 1.992 1.00 0.00 225 ARG A C 19
ATOM 15535 O O . ARG A 1 33 ? 71.026 -3.190 1.572 1.00 0.00 225 ARG A O 19
ATOM 15556 N N . CYS A 1 34 ? 69.323 -3.719 2.937 1.00 0.00 226 CYS A N 19
ATOM 15557 C CA . CYS A 1 34 ? 69.930 -4.832 3.613 1.00 0.00 226 CYS A CA 19
ATOM 15558 C C . CYS A 1 34 ? 70.700 -5.849 2.683 1.00 0.00 226 CYS A C 19
ATOM 15559 O O . CYS A 1 34 ? 71.910 -6.016 2.838 1.00 0.00 226 CYS A O 19
ATOM 15566 N N . PRO A 1 35 ? 70.047 -6.522 1.724 1.00 0.00 227 PRO A N 19
ATOM 15567 C CA . PRO A 1 35 ? 70.680 -7.514 0.866 1.00 0.00 227 PRO A CA 19
ATOM 15568 C C . PRO A 1 35 ? 70.632 -7.069 -0.629 1.00 0.00 227 PRO A C 19
ATOM 15569 O O . PRO A 1 35 ? 71.473 -6.300 -1.087 1.00 0.00 227 PRO A O 19
ATOM 15580 N N . GLN A 1 36 ? 69.615 -7.556 -1.357 1.00 0.00 228 GLN A N 19
ATOM 15581 C CA . GLN A 1 36 ? 69.317 -7.117 -2.675 1.00 0.00 228 GLN A CA 19
ATOM 15582 C C . GLN A 1 36 ? 67.813 -6.824 -2.691 1.00 0.00 228 GLN A C 19
ATOM 15583 O O . GLN A 1 36 ? 67.189 -6.685 -3.732 1.00 0.00 228 GLN A O 19
A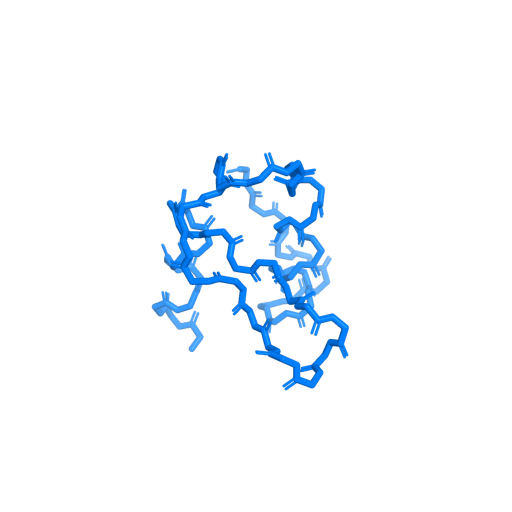TOM 15597 N N . HIS A 1 37 ? 67.240 -6.775 -1.476 1.00 0.00 229 HIS A N 19
ATOM 15598 C CA . HIS A 1 37 ? 65.878 -6.401 -1.272 1.00 0.00 229 HIS A CA 19
ATOM 15599 C C . HIS A 1 37 ? 65.704 -4.962 -1.733 1.00 0.00 229 HIS A C 19
ATOM 15600 O O . HIS A 1 37 ? 66.155 -4.028 -1.062 1.00 0.00 229 HIS A O 19
ATOM 15614 N N . THR A 1 38 ? 65.011 -4.800 -2.813 1.00 0.00 230 THR A N 19
ATOM 15615 C CA . THR A 1 38 ? 64.954 -3.550 -3.538 1.00 0.00 230 THR A CA 19
ATOM 15616 C C . THR A 1 38 ? 64.007 -2.548 -2.908 1.00 0.00 230 THR A C 19
ATOM 15617 O O . THR A 1 38 ? 63.309 -2.852 -1.935 1.00 0.00 230 THR A O 19
ATOM 15628 N N . ASP A 1 39 ? 63.974 -1.362 -3.476 1.00 0.00 231 ASP A N 19
ATOM 15629 C CA . ASP A 1 39 ? 63.098 -0.294 -3.024 1.00 0.00 231 ASP A CA 19
ATOM 15630 C C . ASP A 1 39 ? 61.658 -0.579 -3.443 1.00 0.00 231 ASP A C 19
ATOM 15631 O O . ASP A 1 39 ? 60.717 -0.104 -2.831 1.00 0.00 231 ASP A O 19
ATOM 15640 N N . GLU A 1 40 ? 61.514 -1.425 -4.445 1.00 0.00 232 GLU A N 19
ATOM 15641 C CA . GLU A 1 40 ? 60.205 -1.873 -4.945 1.00 0.00 232 GLU A CA 19
ATOM 15642 C C . GLU A 1 40 ? 59.612 -2.713 -3.850 1.00 0.00 232 GLU A C 19
ATOM 15643 O O . GLU A 1 40 ? 58.441 -2.628 -3.490 1.00 0.00 232 GLU A O 19
ATOM 15655 N N . GLN A 1 41 ? 60.493 -3.498 -3.308 1.00 0.00 233 GLN A N 19
ATOM 15656 C CA . GLN A 1 41 ? 60.248 -4.378 -2.233 1.00 0.00 233 GLN A CA 19
ATOM 15657 C C . GLN A 1 41 ? 59.932 -3.635 -0.968 1.00 0.00 233 GLN A C 19
ATOM 15658 O O . GLN A 1 41 ? 59.186 -4.114 -0.115 1.00 0.00 233 GLN A O 19
ATOM 15672 N N . ARG A 1 42 ? 60.544 -2.495 -0.826 1.00 0.00 234 ARG A N 19
ATOM 15673 C CA . ARG A 1 42 ? 60.309 -1.636 0.303 1.00 0.00 234 ARG A CA 19
ATOM 15674 C C . ARG A 1 42 ? 58.942 -1.042 0.183 1.00 0.00 234 ARG A C 19
ATOM 15675 O O . ARG A 1 42 ? 58.206 -0.991 1.134 1.00 0.00 234 ARG A O 19
ATOM 15696 N N . ARG A 1 43 ? 58.608 -0.672 -1.018 1.00 0.00 235 ARG A N 19
ATOM 15697 C CA . ARG A 1 43 ? 57.319 -0.106 -1.353 1.00 0.00 235 ARG A CA 19
ATOM 15698 C C . ARG A 1 43 ? 56.194 -1.100 -1.077 1.00 0.00 235 ARG A C 19
ATOM 15699 O O . ARG A 1 43 ? 55.295 -0.822 -0.277 1.00 0.00 235 ARG A O 19
ATOM 15720 N N . THR A 1 44 ? 56.327 -2.281 -1.670 1.00 0.00 236 THR A N 19
ATOM 15721 C CA . THR A 1 44 ? 55.289 -3.295 -1.738 1.00 0.00 236 THR A CA 19
ATOM 15722 C C . THR A 1 44 ? 54.728 -3.674 -0.361 1.00 0.00 236 THR A C 19
ATOM 15723 O O . THR A 1 44 ? 53.526 -3.876 -0.192 1.00 0.00 236 THR A O 19
ATOM 15734 N N . VAL A 1 45 ? 55.578 -3.695 0.613 1.00 0.00 237 VAL A N 19
ATOM 15735 C CA . VAL A 1 45 ? 55.205 -4.131 1.904 1.00 0.00 237 VAL A CA 19
ATOM 15736 C C . VAL A 1 45 ? 54.522 -3.027 2.721 1.00 0.00 237 VAL A C 19
ATOM 15737 O O . VAL A 1 45 ? 53.614 -3.299 3.503 1.00 0.00 237 VAL A O 19
ATOM 15750 N N . ARG A 1 46 ? 54.891 -1.773 2.486 1.00 0.00 238 ARG A N 19
ATOM 15751 C CA . ARG A 1 46 ? 54.295 -0.690 3.248 1.00 0.00 238 ARG A CA 19
ATOM 15752 C C . ARG A 1 46 ? 52.938 -0.481 2.692 1.00 0.00 238 ARG A C 19
ATOM 15753 O O . ARG A 1 46 ? 51.985 -0.225 3.392 1.00 0.00 238 ARG A O 19
ATOM 15774 N N . VAL A 1 47 ? 52.889 -0.623 1.401 1.00 0.00 239 VAL A N 19
ATOM 15775 C CA . VAL A 1 47 ? 51.729 -0.524 0.621 1.00 0.00 239 VAL A CA 19
ATOM 15776 C C . VAL A 1 47 ? 50.721 -1.605 1.045 1.00 0.00 239 VAL A C 19
ATOM 15777 O O . VAL A 1 47 ? 49.505 -1.383 1.058 1.00 0.00 239 VAL A O 19
ATOM 15790 N N . TYR A 1 48 ? 51.249 -2.740 1.427 1.00 0.00 240 TYR A N 19
ATOM 15791 C CA . TYR A 1 48 ? 50.471 -3.820 1.966 1.00 0.00 240 TYR A CA 19
ATOM 15792 C C . TYR A 1 48 ? 49.959 -3.488 3.383 1.00 0.00 240 TYR A C 19
ATOM 15793 O O . TYR A 1 48 ? 48.753 -3.568 3.651 1.00 0.00 240 TYR A O 19
ATOM 15811 N N . PHE A 1 49 ? 50.861 -3.088 4.265 1.00 0.00 241 PHE A N 19
ATOM 15812 C CA . PHE A 1 49 ? 50.518 -2.834 5.659 1.00 0.00 241 PHE A CA 19
ATOM 15813 C C . PHE A 1 49 ? 49.766 -1.523 5.907 1.00 0.00 241 PHE A C 19
ATOM 15814 O O . PHE A 1 49 ? 48.693 -1.525 6.504 1.00 0.00 241 PHE A O 19
ATOM 15831 N N . LEU A 1 50 ? 50.303 -0.428 5.430 1.00 0.00 242 LEU A N 19
ATOM 15832 C CA . LEU A 1 50 ? 49.769 0.878 5.762 1.00 0.00 242 LEU A CA 19
ATOM 15833 C C . LEU A 1 50 ? 49.106 1.615 4.594 1.00 0.00 242 LEU A C 19
ATOM 15834 O O . LEU A 1 50 ? 48.620 2.743 4.765 1.00 0.00 242 LEU A O 19
ATOM 15850 N N . GLY A 1 51 ? 49.074 1.014 3.425 1.00 0.00 243 GLY A N 19
ATOM 15851 C CA . GLY A 1 51 ? 48.345 1.620 2.339 1.00 0.00 243 GLY A CA 19
ATOM 15852 C C . GLY A 1 51 ? 49.196 1.931 1.129 1.00 0.00 243 GLY A C 19
ATOM 15853 O O . GLY A 1 51 ? 50.397 2.148 1.250 1.00 0.00 243 GLY A O 19
ATOM 15857 N N . PRO A 1 52 ? 48.575 1.990 -0.062 1.00 0.00 244 PRO A N 19
ATOM 15858 C CA . PRO A 1 52 ? 49.265 2.253 -1.344 1.00 0.00 244 PRO A CA 19
ATOM 15859 C C . PRO A 1 52 ? 49.912 3.645 -1.441 1.00 0.00 244 PRO A C 19
ATOM 15860 O O . PRO A 1 52 ? 50.660 3.926 -2.376 1.00 0.00 244 PRO A O 19
ATOM 15871 N N . SER A 1 53 ? 49.638 4.500 -0.487 1.00 0.00 245 SER A N 19
ATOM 15872 C CA . SER A 1 53 ? 50.186 5.840 -0.487 1.00 0.00 245 SER A CA 19
ATOM 15873 C C . SER A 1 53 ? 51.486 5.891 0.323 1.00 0.00 245 SER A C 19
ATOM 15874 O O . SER A 1 53 ? 52.090 6.941 0.478 1.00 0.00 245 SER A O 19
ATOM 15882 N N . ALA A 1 54 ? 51.940 4.734 0.791 1.00 0.00 246 ALA A N 19
ATOM 15883 C CA . ALA A 1 54 ? 53.154 4.629 1.607 1.00 0.00 246 ALA A CA 19
ATOM 15884 C C . ALA A 1 54 ? 54.434 4.682 0.745 1.00 0.00 246 ALA A C 19
ATOM 15885 O O . ALA A 1 54 ? 55.459 4.055 1.061 1.00 0.00 246 ALA A O 19
ATOM 15892 N N . VAL A 1 55 ? 54.389 5.501 -0.281 1.00 0.00 247 VAL A N 19
ATOM 15893 C CA . VAL A 1 55 ? 55.493 5.702 -1.215 1.00 0.00 247 VAL A CA 19
ATOM 15894 C C . VAL A 1 55 ? 56.064 7.104 -0.907 1.00 0.00 247 VAL A C 19
ATOM 15895 O O . VAL A 1 55 ? 56.656 7.788 -1.740 1.00 0.00 247 VAL A O 19
ATOM 15908 N N . LEU A 1 56 ? 55.879 7.464 0.337 1.00 0.00 248 LEU A N 19
ATOM 15909 C CA . LEU A 1 56 ? 56.250 8.742 0.927 1.00 0.00 248 LEU A CA 19
ATOM 15910 C C . LEU A 1 56 ? 57.758 8.993 0.887 1.00 0.00 248 LEU A C 19
ATOM 15911 O O . LEU A 1 56 ? 58.552 8.060 0.669 1.00 0.00 248 LEU A O 19
ATOM 15927 N N . PRO A 1 57 ? 58.175 10.256 1.109 1.00 0.00 249 PRO A N 19
ATOM 15928 C CA . PRO A 1 57 ? 59.575 10.640 1.108 1.00 0.00 249 PRO A CA 19
ATOM 15929 C C . PRO A 1 57 ? 60.272 10.076 2.328 1.00 0.00 249 PRO A C 19
ATOM 15930 O O . PRO A 1 57 ? 59.940 10.399 3.473 1.00 0.00 249 PRO A O 19
ATOM 15942 N N . PRO A 1 6 ? 50.912 -1.244 14.086 1.00 0.00 198 PRO A N 20
ATOM 15943 C CA . PRO A 1 6 ? 51.083 -0.639 12.762 1.00 0.00 198 PRO A CA 20
ATOM 15944 C C . PRO A 1 6 ? 51.840 0.695 12.817 1.00 0.00 198 PRO A C 20
ATOM 15945 O O . PRO A 1 6 ? 52.531 1.071 11.867 1.00 0.00 198 PRO A O 20
ATOM 15956 N N . GLU A 1 7 ? 51.739 1.372 13.942 1.00 0.00 199 GLU A N 20
ATOM 15957 C CA . GLU A 1 7 ? 52.385 2.660 14.130 1.00 0.00 199 GLU A CA 20
ATOM 15958 C C . GLU A 1 7 ? 53.921 2.583 14.140 1.00 0.00 199 GLU A C 20
ATOM 15959 O O . GLU A 1 7 ? 54.591 3.291 13.364 1.00 0.00 199 GLU A O 20
ATOM 15971 N N . GLU A 1 8 ? 54.501 1.726 14.972 1.00 0.00 200 GLU A N 20
ATOM 15972 C CA . GLU A 1 8 ? 55.906 1.578 14.976 1.00 0.00 200 GLU A CA 20
ATOM 15973 C C . GLU A 1 8 ? 56.373 0.798 13.813 1.00 0.00 200 GLU A C 20
ATOM 15974 O O . GLU A 1 8 ? 57.485 0.964 13.365 1.00 0.00 200 GLU A O 20
ATOM 15986 N N . LEU A 1 9 ? 55.523 -0.047 13.335 1.00 0.00 201 LEU A N 20
ATOM 15987 C CA . LEU A 1 9 ? 55.762 -0.750 12.097 1.00 0.00 201 LEU A CA 20
ATOM 15988 C C . LEU A 1 9 ? 56.047 0.235 10.968 1.00 0.00 201 LEU A C 20
ATOM 15989 O O . LEU A 1 9 ? 57.025 0.116 10.261 1.00 0.00 201 LEU A O 20
ATOM 16005 N N . ARG A 1 10 ? 55.177 1.196 10.817 1.00 0.00 202 ARG A N 20
ATOM 16006 C CA . ARG A 1 10 ? 55.314 2.229 9.844 1.00 0.00 202 ARG A CA 20
ATOM 16007 C C . ARG A 1 10 ? 56.609 2.993 10.055 1.00 0.00 202 ARG A C 20
ATOM 16008 O O . ARG A 1 10 ? 57.302 3.328 9.097 1.00 0.00 202 ARG A O 20
ATOM 16029 N N . SER A 1 11 ? 56.943 3.201 11.306 1.00 0.00 203 SER A N 20
ATOM 16030 C CA . SER A 1 11 ? 58.168 3.884 11.660 1.00 0.00 203 SER A CA 20
ATOM 16031 C C . SER A 1 11 ? 59.398 2.995 11.368 1.00 0.00 203 SER A C 20
ATOM 16032 O O . SER A 1 11 ? 60.496 3.498 11.104 1.00 0.00 203 SER A O 20
ATOM 16040 N N . LEU A 1 12 ? 59.192 1.680 11.413 1.00 0.00 204 LEU A N 20
ATOM 16041 C CA . LEU A 1 12 ? 60.196 0.718 11.057 1.00 0.00 204 LEU A CA 20
ATOM 16042 C C . LEU A 1 12 ? 60.518 0.876 9.590 1.00 0.00 204 LEU A C 20
ATOM 16043 O O . LEU A 1 12 ? 61.653 1.137 9.231 1.00 0.00 204 LEU A O 20
ATOM 16059 N N . LEU A 1 13 ? 59.484 0.785 8.753 1.00 0.00 205 LEU A N 20
ATOM 16060 C CA . LEU A 1 13 ? 59.618 0.868 7.281 1.00 0.00 205 LEU A CA 20
ATOM 16061 C C . LEU A 1 13 ? 60.287 2.162 6.778 1.00 0.00 205 LEU A C 20
ATOM 16062 O O . LEU A 1 13 ? 60.661 2.256 5.595 1.00 0.00 205 LEU A O 20
ATOM 16078 N N . THR A 1 14 ? 60.413 3.140 7.647 1.00 0.00 206 THR A N 20
ATOM 16079 C CA . THR A 1 14 ? 61.060 4.369 7.354 1.00 0.00 206 THR A CA 20
ATOM 16080 C C . THR A 1 14 ? 62.577 4.158 7.111 1.00 0.00 206 THR A C 20
ATOM 16081 O O . THR A 1 14 ? 63.160 4.795 6.239 1.00 0.00 206 THR A O 20
ATOM 16092 N N . THR A 1 15 ? 63.201 3.254 7.855 1.00 0.00 207 THR A N 20
ATOM 16093 C CA . THR A 1 15 ? 64.629 3.020 7.677 1.00 0.00 207 THR A CA 20
ATOM 16094 C C . THR A 1 15 ? 64.964 1.515 7.702 1.00 0.00 207 THR A C 20
ATOM 16095 O O . THR A 1 15 ? 66.045 1.091 7.273 1.00 0.00 207 THR A O 20
ATOM 16106 N N . GLN A 1 16 ? 64.038 0.717 8.166 1.00 0.00 208 GLN A N 20
ATOM 16107 C CA . GLN A 1 16 ? 64.229 -0.687 8.266 1.00 0.00 208 GLN A CA 20
ATOM 16108 C C . GLN A 1 16 ? 63.483 -1.385 7.154 1.00 0.00 208 GLN A C 20
ATOM 16109 O O . GLN A 1 16 ? 62.366 -1.013 6.816 1.00 0.00 208 GLN A O 20
ATOM 16123 N N . CYS A 1 17 ? 64.151 -2.371 6.601 1.00 0.00 209 CYS A N 20
ATOM 16124 C CA . CYS A 1 17 ? 63.749 -3.197 5.469 1.00 0.00 209 CYS A CA 20
ATOM 16125 C C . CYS A 1 17 ? 62.262 -3.531 5.534 1.00 0.00 209 CYS A C 20
ATOM 16126 O O . CYS A 1 17 ? 61.496 -3.024 4.742 1.00 0.00 209 CYS A O 20
ATOM 16133 N N . GLY A 1 18 ? 61.875 -4.390 6.440 1.00 0.00 210 GLY A N 20
ATOM 16134 C CA . GLY A 1 18 ? 60.488 -4.658 6.682 1.00 0.00 210 GLY A CA 20
ATOM 16135 C C . GLY A 1 18 ? 59.874 -5.594 5.696 1.00 0.00 210 GLY A C 20
ATOM 16136 O O . GLY A 1 18 ? 58.766 -6.027 5.879 1.00 0.00 210 GLY A O 20
ATOM 16140 N N . VAL A 1 19 ? 60.630 -5.963 4.681 1.00 0.00 211 VAL A N 20
ATOM 16141 C CA . VAL A 1 19 ? 60.125 -6.818 3.634 1.00 0.00 211 VAL A CA 20
ATOM 16142 C C . VAL A 1 19 ? 59.917 -8.223 4.124 1.00 0.00 211 VAL A C 20
ATOM 16143 O O . VAL A 1 19 ? 60.833 -8.840 4.654 1.00 0.00 211 VAL A O 20
ATOM 16156 N N . ILE A 1 20 ? 58.728 -8.688 3.993 1.00 0.00 212 ILE A N 20
ATOM 16157 C CA . ILE A 1 20 ? 58.385 -9.994 4.435 1.00 0.00 212 ILE A CA 20
ATOM 16158 C C . ILE A 1 20 ? 58.934 -10.980 3.452 1.00 0.00 212 ILE A C 20
ATOM 16159 O O . ILE A 1 20 ? 58.795 -10.793 2.228 1.00 0.00 212 ILE A O 20
ATOM 16175 N N . SER A 1 21 ? 59.606 -11.963 3.960 1.00 0.00 213 SER A N 20
ATOM 16176 C CA . SER A 1 21 ? 60.072 -13.030 3.187 1.00 0.00 213 SER A CA 20
ATOM 16177 C C . SER A 1 21 ? 58.867 -13.765 2.586 1.00 0.00 213 SER A C 20
ATOM 16178 O O . SER A 1 21 ? 58.028 -14.331 3.314 1.00 0.00 213 SER A O 20
ATOM 16186 N N . GLU A 1 22 ? 58.771 -13.695 1.266 1.00 0.00 214 GLU A N 20
ATOM 16187 C CA . GLU A 1 22 ? 57.684 -14.271 0.492 1.00 0.00 214 GLU A CA 20
ATOM 16188 C C . GLU A 1 22 ? 57.573 -15.760 0.755 1.00 0.00 214 GLU A C 20
ATOM 16189 O O . GLU A 1 22 ? 56.476 -16.315 0.777 1.00 0.00 214 GLU A O 20
ATOM 16201 N N . HIS A 1 23 ? 58.701 -16.384 0.996 1.00 0.00 215 HIS A N 20
ATOM 16202 C CA . HIS A 1 23 ? 58.726 -17.781 1.323 1.00 0.00 215 HIS A CA 20
ATOM 16203 C C . HIS A 1 23 ? 58.375 -18.007 2.785 1.00 0.00 215 HIS A C 20
ATOM 16204 O O . HIS A 1 23 ? 57.220 -18.282 3.106 1.00 0.00 215 HIS A O 20
ATOM 16218 N N . THR A 1 24 ? 59.330 -17.881 3.680 1.00 0.00 216 THR A N 20
ATOM 16219 C CA . THR A 1 24 ? 59.050 -18.104 5.084 1.00 0.00 216 THR A CA 20
ATOM 16220 C C . THR A 1 24 ? 60.026 -17.365 5.999 1.00 0.00 216 THR A C 20
ATOM 16221 O O . THR A 1 24 ? 61.221 -17.688 6.035 1.00 0.00 216 THR A O 20
ATOM 16232 N N . LYS A 1 25 ? 59.521 -16.336 6.655 1.00 0.00 217 LYS A N 20
ATOM 16233 C CA . LYS A 1 25 ? 60.183 -15.688 7.734 1.00 0.00 217 LYS A CA 20
ATOM 16234 C C . LYS A 1 25 ? 59.196 -14.756 8.433 1.00 0.00 217 LYS A C 20
ATOM 16235 O O . LYS A 1 25 ? 58.363 -15.221 9.192 1.00 0.00 217 LYS A O 20
ATOM 16254 N N . LYS A 1 26 ? 59.245 -13.479 8.066 1.00 0.00 218 LYS A N 20
ATOM 16255 C CA . LYS A 1 26 ? 58.465 -12.367 8.611 1.00 0.00 218 LYS A CA 20
ATOM 16256 C C . LYS A 1 26 ? 59.011 -11.129 7.958 1.00 0.00 218 LYS A C 20
ATOM 16257 O O . LYS A 1 26 ? 59.762 -11.246 6.973 1.00 0.00 218 LYS A O 20
ATOM 16276 N N . MET A 1 27 ? 58.639 -9.968 8.470 1.00 0.00 219 MET A N 20
ATOM 16277 C CA . MET A 1 27 ? 59.181 -8.695 8.004 1.00 0.00 219 MET A CA 20
ATOM 16278 C C . MET A 1 27 ? 60.670 -8.675 8.227 1.00 0.00 219 MET A C 20
ATOM 16279 O O . MET A 1 27 ? 61.167 -9.160 9.259 1.00 0.00 219 MET A O 20
ATOM 16293 N N . CYS A 1 28 ? 61.385 -8.140 7.283 1.00 0.00 220 CYS A N 20
ATOM 16294 C CA . CYS A 1 28 ? 62.810 -8.114 7.385 1.00 0.00 220 CYS A CA 20
ATOM 16295 C C . CYS A 1 28 ? 63.278 -7.038 8.376 1.00 0.00 220 CYS A C 20
ATOM 16296 O O . CYS A 1 28 ? 62.715 -5.965 8.418 1.00 0.00 220 CYS A O 20
ATOM 16303 N N . THR A 1 29 ? 64.337 -7.298 9.117 1.00 0.00 221 THR A N 20
ATOM 16304 C CA . THR A 1 29 ? 64.706 -6.398 10.196 1.00 0.00 221 THR A CA 20
ATOM 16305 C C . THR A 1 29 ? 65.864 -5.432 9.935 1.00 0.00 221 THR A C 20
ATOM 16306 O O . THR A 1 29 ? 65.889 -4.363 10.538 1.00 0.00 221 THR A O 20
ATOM 16317 N N . ARG A 1 30 ? 66.823 -5.779 9.055 1.00 0.00 222 ARG A N 20
ATOM 16318 C CA . ARG A 1 30 ? 67.915 -4.823 8.732 1.00 0.00 222 ARG A CA 20
ATOM 16319 C C . ARG A 1 30 ? 67.385 -3.590 8.013 1.00 0.00 222 ARG A C 20
ATOM 16320 O O . ARG A 1 30 ? 66.188 -3.432 7.863 1.00 0.00 222 ARG A O 20
ATOM 16341 N N . SER A 1 31 ? 68.265 -2.753 7.524 1.00 0.00 223 SER A N 20
ATOM 16342 C CA . SER A 1 31 ? 67.850 -1.546 6.825 1.00 0.00 223 SER A CA 20
ATOM 16343 C C . SER A 1 31 ? 67.232 -1.911 5.456 1.00 0.00 223 SER A C 20
ATOM 16344 O O . SER A 1 31 ? 67.250 -3.074 5.048 1.00 0.00 223 SER A O 20
ATOM 16352 N N . LEU A 1 32 ? 66.688 -0.937 4.787 1.00 0.00 224 LEU A N 20
ATOM 16353 C CA . LEU A 1 32 ? 65.956 -1.093 3.516 1.00 0.00 224 LEU A CA 20
ATOM 16354 C C . LEU A 1 32 ? 66.773 -1.840 2.466 1.00 0.00 224 LEU A C 20
ATOM 16355 O O . LEU A 1 32 ? 66.297 -2.822 1.868 1.00 0.00 224 LEU A O 20
ATOM 16371 N N . ARG A 1 33 ? 68.005 -1.411 2.319 1.00 0.00 225 ARG A N 20
ATOM 16372 C CA . ARG A 1 33 ? 68.936 -1.869 1.306 1.00 0.00 225 ARG A CA 20
ATOM 16373 C C . ARG A 1 33 ? 69.440 -3.276 1.581 1.00 0.00 225 ARG A C 20
ATOM 16374 O O . ARG A 1 33 ? 69.904 -3.945 0.668 1.00 0.00 225 ARG A O 20
ATOM 16395 N N . CYS A 1 34 ? 69.213 -3.729 2.806 1.00 0.00 226 CYS A N 20
ATOM 16396 C CA . CYS A 1 34 ? 69.753 -4.950 3.398 1.00 0.00 226 CYS A CA 20
ATOM 16397 C C . CYS A 1 34 ? 70.435 -6.020 2.440 1.00 0.00 226 CYS A C 20
ATOM 16398 O O . CYS A 1 34 ? 71.644 -6.196 2.506 1.00 0.00 226 CYS A O 20
ATOM 16405 N N . PRO A 1 35 ? 69.694 -6.713 1.553 1.00 0.00 227 PRO A N 20
ATOM 16406 C CA . PRO A 1 35 ? 70.213 -7.774 0.695 1.00 0.00 227 PRO A CA 20
ATOM 16407 C C . PRO A 1 35 ? 70.014 -7.419 -0.830 1.00 0.00 227 PRO A C 20
ATOM 16408 O O . PRO A 1 35 ? 70.747 -6.607 -1.392 1.00 0.00 227 PRO A O 20
ATOM 16419 N N . GLN A 1 36 ? 68.971 -8.004 -1.444 1.00 0.00 228 GLN A N 20
ATOM 16420 C CA . GLN A 1 36 ? 68.559 -7.725 -2.790 1.00 0.00 228 GLN A CA 20
ATOM 16421 C C . GLN A 1 36 ? 67.092 -7.281 -2.687 1.00 0.00 228 GLN A C 20
ATOM 16422 O O . GLN A 1 36 ? 66.342 -7.260 -3.646 1.00 0.00 228 GLN A O 20
ATOM 16436 N N . HIS A 1 37 ? 66.694 -6.976 -1.449 1.00 0.00 229 HIS A N 20
ATOM 16437 C CA . HIS A 1 37 ? 65.405 -6.439 -1.154 1.00 0.00 229 HIS A CA 20
ATOM 16438 C C . HIS A 1 37 ? 65.340 -4.991 -1.628 1.00 0.00 229 HIS A C 20
ATOM 16439 O O . HIS A 1 37 ? 65.637 -4.057 -0.885 1.00 0.00 229 HIS A O 20
ATOM 16453 N N . THR A 1 38 ? 64.887 -4.867 -2.813 1.00 0.00 230 THR A N 20
ATOM 16454 C CA . THR A 1 38 ? 64.902 -3.667 -3.632 1.00 0.00 230 THR A CA 20
ATOM 16455 C C . THR A 1 38 ? 63.953 -2.572 -3.158 1.00 0.00 230 THR A C 20
ATOM 16456 O O . THR A 1 38 ? 63.179 -2.751 -2.214 1.00 0.00 230 THR A O 20
ATOM 16467 N N . ASP A 1 39 ? 64.019 -1.444 -3.851 1.00 0.00 231 ASP A N 20
ATOM 16468 C CA . ASP A 1 39 ? 63.107 -0.306 -3.680 1.00 0.00 231 ASP A CA 20
ATOM 16469 C C . ASP A 1 39 ? 61.683 -0.731 -3.948 1.00 0.00 231 ASP A C 20
ATOM 16470 O O . ASP A 1 39 ? 60.749 -0.266 -3.300 1.00 0.00 231 ASP A O 20
ATOM 16479 N N . GLU A 1 40 ? 61.542 -1.675 -4.860 1.00 0.00 232 GLU A N 20
ATOM 16480 C CA . GLU A 1 40 ? 60.251 -2.179 -5.287 1.00 0.00 232 GLU A CA 20
ATOM 16481 C C . GLU A 1 40 ? 59.682 -2.895 -4.108 1.00 0.00 232 GLU A C 20
ATOM 16482 O O . GLU A 1 40 ? 58.549 -2.731 -3.737 1.00 0.00 232 GLU A O 20
ATOM 16494 N N . GLN A 1 41 ? 60.562 -3.621 -3.484 1.00 0.00 233 GLN A N 20
ATOM 16495 C CA . GLN A 1 41 ? 60.308 -4.415 -2.334 1.00 0.00 233 GLN A CA 20
ATOM 16496 C C . GLN A 1 41 ? 59.988 -3.599 -1.102 1.00 0.00 233 GLN A C 20
ATOM 16497 O O . GLN A 1 41 ? 59.207 -4.019 -0.249 1.00 0.00 233 GLN A O 20
ATOM 16511 N N . ARG A 1 42 ? 60.601 -2.457 -0.996 1.00 0.00 234 ARG A N 20
ATOM 16512 C CA . ARG A 1 42 ? 60.359 -1.554 0.115 1.00 0.00 234 ARG A CA 20
ATOM 16513 C C . ARG A 1 42 ? 58.983 -0.975 -0.020 1.00 0.00 234 ARG A C 20
ATOM 16514 O O . ARG A 1 42 ? 58.187 -0.969 0.912 1.00 0.00 234 ARG A O 20
ATOM 16535 N N . ARG A 1 43 ? 58.689 -0.618 -1.217 1.00 0.00 235 ARG A N 20
ATOM 16536 C CA . ARG A 1 43 ? 57.445 -0.047 -1.600 1.00 0.00 235 ARG A CA 20
ATOM 16537 C C . ARG A 1 43 ? 56.334 -1.084 -1.499 1.00 0.00 235 ARG A C 20
ATOM 16538 O O . ARG A 1 43 ? 55.252 -0.795 -1.024 1.00 0.00 235 ARG A O 20
ATOM 16559 N N . THR A 1 44 ? 56.682 -2.292 -1.850 1.00 0.00 236 THR A N 20
ATOM 16560 C CA . THR A 1 44 ? 55.834 -3.448 -1.825 1.00 0.00 236 THR A CA 20
ATOM 16561 C C . THR A 1 44 ? 55.263 -3.709 -0.430 1.00 0.00 236 THR A C 20
ATOM 16562 O O . THR A 1 44 ? 54.057 -3.905 -0.265 1.00 0.00 236 THR A O 20
ATOM 16573 N N . VAL A 1 45 ? 56.107 -3.671 0.555 1.00 0.00 237 VAL A N 20
ATOM 16574 C CA . VAL A 1 45 ? 55.693 -4.027 1.865 1.00 0.00 237 VAL A CA 20
ATOM 16575 C C . VAL A 1 45 ? 54.998 -2.861 2.581 1.00 0.00 237 VAL A C 20
ATOM 16576 O O . VAL A 1 45 ? 54.057 -3.064 3.341 1.00 0.00 237 VAL A O 20
ATOM 16589 N N . ARG A 1 46 ? 55.423 -1.638 2.297 1.00 0.00 238 ARG A N 20
ATOM 16590 C CA . ARG A 1 46 ? 54.777 -0.477 2.875 1.00 0.00 238 ARG A CA 20
ATOM 16591 C C . ARG A 1 46 ? 53.391 -0.302 2.294 1.00 0.00 238 ARG A C 20
ATOM 16592 O O . ARG A 1 46 ? 52.451 0.006 3.011 1.00 0.00 238 ARG A O 20
ATOM 16613 N N . VAL A 1 47 ? 53.268 -0.543 0.999 1.00 0.00 239 VAL A N 20
ATOM 16614 C CA . VAL A 1 47 ? 52.003 -0.392 0.305 1.00 0.00 239 VAL A CA 20
ATOM 16615 C C . VAL A 1 47 ? 51.039 -1.480 0.775 1.00 0.00 239 VAL A C 20
ATOM 16616 O O . VAL A 1 47 ? 49.819 -1.325 0.762 1.00 0.00 239 VAL A O 20
ATOM 16629 N N . TYR A 1 48 ? 51.619 -2.570 1.181 1.00 0.00 240 TYR A N 20
ATOM 16630 C CA . TYR A 1 48 ? 50.889 -3.680 1.765 1.00 0.00 240 TYR A CA 20
ATOM 16631 C C . TYR A 1 48 ? 50.428 -3.356 3.203 1.00 0.00 240 TYR A C 20
ATOM 16632 O O . TYR A 1 48 ? 49.239 -3.446 3.513 1.00 0.00 240 TYR A O 20
ATOM 16650 N N . PHE A 1 49 ? 51.360 -2.943 4.045 1.00 0.00 241 PHE A N 20
ATOM 16651 C CA . PHE A 1 49 ? 51.085 -2.670 5.448 1.00 0.00 241 PHE A CA 20
ATOM 16652 C C . PHE A 1 49 ? 50.329 -1.372 5.718 1.00 0.00 241 PHE A C 20
ATOM 16653 O O . PHE A 1 49 ? 49.308 -1.378 6.416 1.00 0.00 241 PHE A O 20
ATOM 16670 N N . LEU A 1 50 ? 50.814 -0.278 5.184 1.00 0.00 242 LEU A N 20
ATOM 16671 C CA . LEU A 1 50 ? 50.273 1.030 5.527 1.00 0.00 242 LEU A CA 20
ATOM 16672 C C . LEU A 1 50 ? 49.433 1.692 4.432 1.00 0.00 242 LEU A C 20
ATOM 16673 O O . LEU A 1 50 ? 49.015 2.858 4.578 1.00 0.00 242 LEU A O 20
ATOM 16689 N N . GLY A 1 51 ? 49.170 0.986 3.356 1.00 0.00 243 GLY A N 20
ATOM 16690 C CA . GLY A 1 51 ? 48.242 1.505 2.394 1.00 0.00 243 GLY A CA 20
ATOM 16691 C C 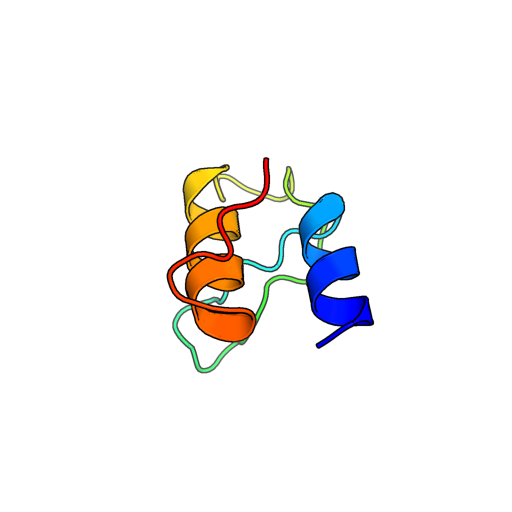. GLY A 1 51 ? 48.801 1.734 1.010 1.00 0.00 243 GLY A C 20
ATOM 16692 O O . GLY A 1 51 ? 49.998 1.953 0.842 1.00 0.00 243 GLY A O 20
ATOM 16696 N N . PRO A 1 52 ? 47.915 1.708 -0.011 1.00 0.00 244 PRO A N 20
ATOM 16697 C CA . PRO A 1 52 ? 48.268 1.936 -1.423 1.00 0.00 244 PRO A CA 20
ATOM 16698 C C . PRO A 1 52 ? 48.875 3.317 -1.659 1.00 0.00 244 PRO A C 20
ATOM 16699 O O . PRO A 1 52 ? 49.617 3.537 -2.619 1.00 0.00 244 PRO A O 20
ATOM 16710 N N . SER A 1 53 ? 48.597 4.226 -0.758 1.00 0.00 245 SER A N 20
ATOM 16711 C CA . SER A 1 53 ? 49.082 5.571 -0.851 1.00 0.00 245 SER A CA 20
ATOM 16712 C C . SER A 1 53 ? 50.504 5.702 -0.272 1.00 0.00 245 SER A C 20
ATOM 16713 O O . SER A 1 53 ? 50.976 6.797 -0.001 1.00 0.00 245 SER A O 20
ATOM 16721 N N . ALA A 1 54 ? 51.213 4.566 -0.157 1.00 0.00 246 ALA A N 20
ATOM 16722 C CA . ALA A 1 54 ? 52.605 4.570 0.286 1.00 0.00 246 ALA A CA 20
ATOM 16723 C C . ALA A 1 54 ? 53.515 4.749 -0.929 1.00 0.00 246 ALA A C 20
ATOM 16724 O O . ALA A 1 54 ? 54.751 4.628 -0.870 1.00 0.00 246 ALA A O 20
ATOM 16731 N N . VAL A 1 55 ? 52.873 5.072 -2.006 1.00 0.00 247 VAL A N 20
ATOM 16732 C CA . VAL A 1 55 ? 53.474 5.297 -3.282 1.00 0.00 247 VAL A CA 20
ATOM 16733 C C . VAL A 1 55 ? 53.100 6.689 -3.723 1.00 0.00 247 VAL A C 20
ATOM 16734 O O . VAL A 1 55 ? 51.954 6.951 -4.094 1.00 0.00 247 VAL A O 20
ATOM 16747 N N . LEU A 1 56 ? 54.018 7.571 -3.579 1.00 0.00 248 LEU A N 20
ATOM 16748 C CA . LEU A 1 56 ? 53.869 8.924 -4.010 1.00 0.00 248 LEU A CA 20
ATOM 16749 C C . LEU A 1 56 ? 54.113 8.995 -5.501 1.00 0.00 248 LEU A C 20
ATOM 16750 O O . LEU A 1 56 ? 54.944 8.231 -6.029 1.00 0.00 248 LEU A O 20
ATOM 16766 N N . PRO A 1 57 ? 53.390 9.876 -6.203 1.00 0.00 249 PRO A N 20
ATOM 16767 C CA . PRO A 1 57 ? 53.550 10.054 -7.638 1.00 0.00 249 PRO A CA 20
ATOM 16768 C C . PRO A 1 57 ? 54.905 10.656 -7.941 1.00 0.00 249 PRO A C 20
ATOM 16769 O O . PRO A 1 57 ? 55.174 11.820 -7.620 1.00 0.00 249 PRO A O 20
#

Solvent-accessible surface area: 3923 Å² total; per-residue (Å²): 123,141,121,27,123,70,35,1,89,89,64,0,0,7,34,31,149,117,128,137,149,32,10,93,155,41,42,197,54,72,156,41,55,100,79,58,31,98,84,0,18,45,127,90,45,16,122,113,14,80,58,165

CATH classification: 6.10.140.1270

GO terms:
  GO:0003713 transcription coactivator activity (F, IDA)
  GO:0045893 positive regulation of DNA-templated transcription (P, IDA)
  GO:0000124 SAGA complex (C, IDA)
  GO:0005515 protein binding (F, IPI)
  GO:0006357 regulation of transcription by RNA polymerase II (P, IDA)
  GO:0005634 nucleus (C, IDA)
  GO:0071819 DUBm complex (C, IDA)

Foldseek 3Di:
DVVLLVCLVFACQQQDPPDDGTHGHGVPPDVCDPVRSLVRCCVPVHVPSDDD